Protein AF-A0A6C0KQI6-F1 (afdb_monomer_lite)

Radius of gyration: 36.49 Å; chains: 1; bounding box: 80×72×117 Å

Organism: NCBI:txid1070528

Secondary structure (DSSP, 8-state):
----SSBSSHHHHHHHTT------TT-TT---SS--B-SHHHHHHHS--PPPP--SS----SS-------GGGTT--THHHHHHHHHIIIII-EEEEEEEETTEEEEEEEEE-SS---S-GGG----TTSSSHHHHHHHHHHHTT----GGGB---TTS-EEETTEEE-BSS-----TTHHHHHHHHHHHHHHS---SEEEEEE-SSS---BTTSB-S-HHHHTSS-PBPSS---S----EEES-EETTB-PEE---HHHHHHHHHHTT-B-TTTTTS---------GGGSEEEEEEEE---SS--STTT-HHHHHHHHHHT--B-TTS-BSEEEEE-S-----B--TT-SS-B---GGG-S--------HHHHTTEEEEEE--SSSS-TTHHHHTTTTSEEEEE--SEE-TTGGG--BTTTBEEE-TT-TTHHHHHHHHHHTHHHHHHHHHHHHHHHHHHSSHHHHHHHHHHHHHHHHHHH------SS-HHHHHHHHHHHHHHHH-B--PPPS--EEEEE-SSEEEEEETTEEEEEESS-HHHHHHHHHHHHHTTGGGSTTBPPEEEE-TTSPEEEE---SEEHHHHHHHT--HHHHHHHHHHHHHHHHHHHHHH--B-S---GGGEEEEEEEEEE--EEEETTEEEEEPPEEEEEEE---TT-BEEETTEEE-SS-TT---TTHHHHHHHHHHHHHHHHHGGGSSS---HHHHHHHHHHHHTT--TTT-SS----HHHHHHHHHHTTT-TGGGS----TT--HHHHHHHHHTTSTTSEEEE-----HHHHHHHTTSHHHHTT-HHHHHHHHHTTT-HHHHHHHHHHHHHHHHHH-----TTSHHHHHHHHHHHHHHHHHS-----THHHHHHHHHHHHHHTTT--PPPTTHHHHHHHHHTT--HHHHHHHHTT-TTTHHHH-

Structure (mmCIF, N/CA/C/O backbone):
data_AF-A0A6C0KQI6-F1
#
_entry.id   AF-A0A6C0KQI6-F1
#
loop_
_atom_site.group_PDB
_atom_site.id
_atom_site.type_symbol
_atom_site.label_atom_id
_atom_site.label_alt_id
_atom_site.label_comp_id
_atom_site.label_asym_id
_atom_site.label_entity_id
_atom_site.label_seq_id
_atom_site.pdbx_PDB_ins_code
_atom_site.Cartn_x
_atom_site.Cartn_y
_atom_site.Cartn_z
_atom_site.occupancy
_atom_site.B_iso_or_equiv
_atom_site.auth_seq_id
_atom_site.auth_comp_id
_atom_site.auth_asym_id
_atom_site.auth_atom_id
_atom_site.pdbx_PDB_model_num
ATOM 1 N N . MET A 1 1 ? 10.906 -27.753 4.101 1.00 31.92 1 MET A N 1
ATOM 2 C CA . MET A 1 1 ? 9.948 -27.523 5.201 1.00 31.92 1 MET A CA 1
ATOM 3 C C . MET A 1 1 ? 8.839 -26.658 4.641 1.00 31.92 1 MET A C 1
ATOM 5 O O . MET A 1 1 ? 9.138 -25.583 4.140 1.00 31.92 1 MET A O 1
ATOM 9 N N . THR A 1 2 ? 7.614 -27.171 4.598 1.00 37.16 2 THR A N 1
ATOM 10 C CA . THR A 1 2 ? 6.424 -26.422 4.179 1.00 37.16 2 THR A CA 1
ATOM 11 C C . THR A 1 2 ? 6.234 -25.244 5.129 1.00 37.16 2 THR A C 1
ATOM 13 O O . THR A 1 2 ? 6.130 -25.459 6.334 1.00 37.16 2 THR A O 1
ATOM 16 N N . ASN A 1 3 ? 6.243 -24.012 4.617 1.00 57.00 3 ASN A N 1
ATOM 17 C CA . ASN A 1 3 ? 5.901 -22.845 5.426 1.00 57.00 3 ASN A CA 1
ATOM 18 C C . ASN A 1 3 ? 4.440 -22.995 5.851 1.00 57.00 3 ASN A C 1
ATOM 20 O O . ASN A 1 3 ? 3.549 -22.955 5.010 1.00 57.00 3 ASN A O 1
ATOM 24 N N . THR A 1 4 ? 4.208 -23.257 7.133 1.00 68.81 4 THR A N 1
ATOM 25 C CA . THR A 1 4 ? 2.867 -23.391 7.697 1.00 68.81 4 THR A CA 1
ATOM 26 C C . THR A 1 4 ? 2.251 -22.012 7.891 1.00 68.81 4 THR A C 1
ATOM 28 O O . THR A 1 4 ? 2.822 -21.159 8.574 1.00 68.81 4 THR A O 1
ATOM 31 N N . ASP A 1 5 ? 1.078 -21.795 7.294 1.00 82.00 5 ASP A N 1
ATOM 32 C CA . ASP A 1 5 ? 0.330 -20.541 7.403 1.00 82.00 5 ASP A CA 1
ATOM 33 C C . ASP A 1 5 ? -0.048 -20.231 8.865 1.00 82.00 5 ASP A C 1
ATOM 35 O O . ASP A 1 5 ? 0.003 -19.073 9.280 1.00 82.00 5 ASP A O 1
ATOM 39 N N . TYR A 1 6 ? -0.368 -21.262 9.652 1.00 87.06 6 TYR A N 1
ATOM 40 C CA . TYR A 1 6 ? -0.734 -21.193 11.069 1.00 87.06 6 TYR A CA 1
ATOM 41 C C . TYR A 1 6 ? -0.124 -22.361 11.863 1.00 87.06 6 TYR A C 1
ATOM 43 O O . TYR A 1 6 ? 0.409 -23.312 11.293 1.00 87.06 6 TYR A O 1
ATOM 51 N N . TYR A 1 7 ? -0.223 -22.292 13.188 1.00 87.50 7 TYR A N 1
ATOM 52 C CA . TYR A 1 7 ? 0.317 -23.266 14.137 1.00 87.50 7 TYR A CA 1
ATOM 53 C C . TYR A 1 7 ? -0.792 -23.767 15.061 1.00 87.50 7 TYR A C 1
ATOM 55 O O . TYR A 1 7 ? -1.677 -22.999 15.426 1.00 87.50 7 TYR A O 1
ATOM 63 N N . LEU A 1 8 ? -0.735 -25.035 15.467 1.00 88.88 8 LEU A N 1
ATOM 64 C CA . LEU A 1 8 ? -1.712 -25.639 16.389 1.00 88.88 8 LEU A CA 1
ATOM 65 C C . LEU A 1 8 ? -1.359 -25.427 17.868 1.00 88.88 8 LEU A C 1
ATOM 67 O O . LEU A 1 8 ? -2.139 -25.760 18.753 1.00 88.88 8 LEU A O 1
ATOM 71 N N . SER A 1 9 ? -0.181 -24.866 18.149 1.00 85.38 9 SER A N 1
ATOM 72 C CA . SER A 1 9 ? 0.236 -24.490 19.494 1.00 85.38 9 SER A CA 1
ATOM 73 C C . SER A 1 9 ? 0.841 -23.086 19.492 1.00 85.38 9 SER A C 1
ATOM 75 O O . SER A 1 9 ? 1.479 -22.648 18.525 1.00 85.38 9 SER A O 1
ATOM 77 N N . LYS A 1 10 ? 0.650 -22.364 20.601 1.00 82.88 10 LYS A N 1
ATOM 78 C CA . LYS A 1 10 ? 1.253 -21.040 20.796 1.00 82.88 10 LYS A CA 1
ATOM 79 C C . LYS A 1 10 ? 2.782 -21.123 20.869 1.00 82.88 10 LYS A C 1
ATOM 81 O O . LYS A 1 10 ? 3.467 -20.265 20.320 1.00 82.88 10 LYS A O 1
ATOM 86 N N . GLU A 1 11 ? 3.311 -22.171 21.497 1.00 84.25 11 GLU A N 1
ATOM 87 C CA . GLU A 1 11 ? 4.753 -22.377 21.657 1.00 84.25 11 GLU A CA 1
ATOM 88 C C . GLU A 1 11 ? 5.468 -22.577 20.317 1.00 84.25 11 GLU A C 1
ATOM 90 O O . GLU A 1 11 ? 6.515 -21.969 20.081 1.00 84.25 11 GLU A O 1
ATOM 95 N N . ASP A 1 12 ? 4.893 -23.374 19.410 1.00 83.75 12 ASP A N 1
ATOM 96 C CA . ASP A 1 12 ? 5.473 -23.592 18.081 1.00 83.75 12 ASP A CA 1
ATOM 97 C C . ASP A 1 12 ? 5.404 -22.324 17.230 1.00 83.75 12 ASP A C 1
ATOM 99 O O . ASP A 1 12 ? 6.372 -21.974 16.550 1.00 83.75 12 ASP A O 1
ATOM 103 N N . CYS A 1 13 ? 4.298 -21.579 17.339 1.00 81.88 13 CYS A N 1
ATOM 104 C CA . CYS A 1 13 ? 4.163 -20.268 16.712 1.00 81.88 13 CYS A CA 1
ATOM 105 C C . CYS A 1 13 ? 5.262 -19.298 17.183 1.00 81.88 13 CYS A C 1
ATOM 107 O O . CYS A 1 13 ? 5.841 -18.564 16.374 1.00 81.88 13 CYS A O 1
ATOM 109 N N . ASP A 1 14 ? 5.564 -19.284 18.483 1.00 78.44 14 ASP A N 1
ATOM 110 C CA . ASP A 1 14 ? 6.583 -18.408 19.063 1.00 78.44 14 ASP A CA 1
ATOM 111 C C . ASP A 1 14 ? 7.998 -18.803 18.626 1.00 78.44 14 ASP A C 1
ATOM 113 O O . ASP A 1 14 ? 8.791 -17.919 18.285 1.00 78.44 14 ASP A O 1
ATOM 117 N N . LYS A 1 15 ? 8.307 -20.104 18.557 1.00 79.12 15 LYS A N 1
ATOM 118 C CA . LYS A 1 15 ? 9.587 -20.600 18.021 1.00 79.12 15 LYS A CA 1
ATOM 119 C C . LYS A 1 15 ? 9.771 -20.196 16.558 1.00 79.12 15 LYS A C 1
ATOM 121 O O . LYS A 1 15 ? 10.786 -19.589 16.219 1.00 79.12 15 LYS A O 1
ATOM 126 N N . ALA A 1 16 ? 8.771 -20.448 15.715 1.00 74.12 16 ALA A N 1
ATOM 127 C CA . ALA A 1 16 ? 8.848 -20.149 14.288 1.00 74.12 16 ALA A CA 1
ATOM 128 C C . ALA A 1 16 ? 8.952 -18.643 13.996 1.00 74.12 16 ALA A C 1
ATOM 130 O O . ALA A 1 16 ? 9.651 -18.233 13.072 1.00 74.12 16 ALA A O 1
ATOM 131 N N . SER A 1 17 ? 8.329 -17.794 14.824 1.00 65.38 17 SER A N 1
ATOM 132 C CA . SER A 1 17 ? 8.400 -16.331 14.676 1.00 65.38 17 SER A CA 1
ATOM 133 C C . SER A 1 17 ? 9.811 -15.737 14.837 1.00 65.38 17 SER A C 1
ATOM 135 O O . SER A 1 17 ? 10.026 -14.575 14.482 1.00 65.38 17 SER A O 1
ATOM 137 N N . ARG A 1 18 ? 10.769 -16.519 15.357 1.00 62.25 18 ARG A N 1
ATOM 138 C CA . ARG A 1 18 ? 12.169 -16.120 15.576 1.00 62.25 18 ARG A CA 1
ATOM 139 C C . ARG A 1 18 ? 13.114 -16.570 14.457 1.00 62.25 18 ARG A C 1
ATOM 141 O O . ARG A 1 18 ? 14.258 -16.120 14.433 1.00 62.25 18 ARG A O 1
ATOM 148 N N . GLU A 1 19 ? 12.671 -17.422 13.531 1.00 64.69 19 GLU A N 1
ATOM 149 C CA . GLU A 1 19 ? 13.517 -17.901 12.436 1.00 64.69 19 GLU A CA 1
ATOM 150 C C . GLU A 1 19 ? 13.573 -16.891 11.282 1.00 64.69 19 GLU A C 1
ATOM 152 O O . GLU A 1 19 ? 12.579 -16.607 10.616 1.00 64.69 19 GLU A O 1
ATOM 157 N N . TYR A 1 20 ? 14.767 -16.360 11.016 1.00 63.72 20 TYR A N 1
ATOM 158 C CA . TYR A 1 20 ? 15.010 -15.439 9.909 1.00 63.72 20 TYR A CA 1
ATOM 159 C C . TYR A 1 20 ? 15.501 -16.222 8.687 1.00 63.72 20 TYR A C 1
ATOM 161 O O . TYR A 1 20 ? 16.652 -16.657 8.642 1.00 63.72 20 TYR A O 1
ATOM 169 N N . LYS A 1 21 ? 14.631 -16.421 7.691 1.00 74.12 21 LYS A N 1
ATOM 170 C CA . LYS A 1 21 ? 14.995 -17.073 6.423 1.00 74.12 21 LYS A CA 1
ATOM 171 C C . LYS A 1 21 ? 14.803 -16.109 5.266 1.00 74.12 21 LYS A C 1
ATOM 173 O O . LYS A 1 21 ? 13.743 -15.509 5.111 1.00 74.12 21 LYS A O 1
ATOM 178 N N . ASN A 1 22 ? 15.842 -15.972 4.448 1.00 81.62 22 ASN A N 1
ATOM 179 C CA . ASN A 1 22 ? 15.754 -15.204 3.219 1.00 81.62 22 ASN A CA 1
ATOM 180 C C . ASN A 1 22 ? 14.808 -15.918 2.240 1.00 81.62 22 ASN A C 1
ATOM 182 O O . ASN A 1 22 ? 15.011 -17.082 1.902 1.00 81.62 22 ASN A O 1
ATOM 186 N N . SER A 1 23 ? 13.778 -15.200 1.805 1.00 82.56 23 SER A N 1
ATOM 187 C CA . SER A 1 23 ? 12.720 -15.692 0.912 1.00 82.56 23 SER A CA 1
ATOM 188 C C . SER A 1 23 ? 12.927 -15.285 -0.549 1.00 82.56 23 SER A C 1
ATOM 190 O O . SER A 1 23 ? 12.161 -15.691 -1.420 1.00 82.56 23 SER A O 1
ATOM 192 N N . ASN A 1 24 ? 13.949 -14.471 -0.833 1.00 87.25 24 ASN A N 1
ATOM 193 C CA . ASN A 1 24 ? 14.223 -13.923 -2.156 1.00 87.25 24 ASN A CA 1
ATOM 194 C C . ASN A 1 24 ? 15.736 -13.827 -2.400 1.00 87.25 24 ASN A C 1
ATOM 196 O O . ASN A 1 24 ? 16.424 -12.966 -1.848 1.00 87.25 24 ASN A O 1
ATOM 200 N N . SER A 1 25 ? 16.236 -14.668 -3.309 1.00 84.06 25 SER A N 1
ATOM 201 C CA . SER A 1 25 ? 17.664 -14.789 -3.626 1.00 84.06 25 SER A CA 1
ATOM 202 C C . SER A 1 25 ? 18.301 -13.512 -4.191 1.00 84.06 25 SER A C 1
ATOM 204 O O . SER A 1 25 ? 19.513 -13.331 -4.064 1.00 84.06 25 SER A O 1
ATOM 206 N N . ARG A 1 26 ? 17.508 -12.613 -4.795 1.00 85.50 26 ARG A N 1
ATOM 207 C CA . ARG A 1 26 ? 17.972 -11.330 -5.353 1.00 85.50 26 ARG A CA 1
ATOM 208 C C . ARG A 1 26 ? 18.120 -10.255 -4.273 1.00 85.50 26 ARG A C 1
ATOM 210 O O . ARG A 1 26 ? 19.025 -9.426 -4.359 1.00 85.50 26 ARG A O 1
ATOM 217 N N . TYR A 1 27 ? 17.273 -10.279 -3.241 1.00 85.50 27 TYR A N 1
ATOM 218 C CA . TYR A 1 27 ? 17.203 -9.240 -2.212 1.00 85.50 27 TYR A CA 1
ATOM 219 C C . TYR A 1 27 ? 17.428 -9.815 -0.812 1.00 85.50 27 TYR A C 1
ATOM 221 O O . TYR A 1 27 ? 16.524 -10.353 -0.179 1.00 85.50 27 TYR A O 1
ATOM 229 N N . ARG A 1 28 ? 18.641 -9.637 -0.272 1.00 80.69 28 ARG A N 1
ATOM 230 C CA . ARG A 1 28 ? 19.050 -10.228 1.019 1.00 80.69 28 ARG A CA 1
ATOM 231 C C . ARG A 1 28 ? 18.164 -9.836 2.211 1.00 80.69 28 ARG A C 1
ATOM 233 O O . ARG A 1 28 ? 17.986 -10.642 3.116 1.00 80.69 28 ARG A O 1
ATOM 240 N N . ASN A 1 29 ? 17.567 -8.643 2.185 1.00 79.25 29 ASN A N 1
ATOM 241 C CA . ASN A 1 29 ? 16.727 -8.123 3.273 1.00 79.25 29 ASN A CA 1
ATOM 242 C C . ASN A 1 29 ? 15.268 -8.627 3.229 1.00 79.25 29 ASN A C 1
ATOM 244 O O . ASN A 1 29 ? 14.463 -8.242 4.076 1.00 79.25 29 ASN A O 1
ATOM 248 N N . PHE A 1 30 ? 14.905 -9.459 2.247 1.00 85.56 30 PHE A N 1
ATOM 249 C CA . PHE A 1 30 ? 13.550 -9.992 2.086 1.00 85.56 30 PHE A CA 1
ATOM 250 C C . PHE A 1 30 ? 13.415 -11.310 2.848 1.00 85.56 30 PHE A C 1
ATOM 252 O O . PHE A 1 30 ? 13.744 -12.387 2.341 1.00 85.56 30 PHE A O 1
ATOM 259 N N . CYS A 1 31 ? 12.939 -11.212 4.087 1.00 82.50 31 CYS A N 1
ATOM 260 C CA . CYS A 1 31 ? 12.750 -12.349 4.986 1.00 82.50 31 CYS A CA 1
ATOM 261 C C . CYS A 1 31 ? 11.285 -12.475 5.408 1.00 82.50 31 CYS A C 1
ATOM 263 O O . CYS A 1 31 ? 10.926 -12.288 6.571 1.00 82.50 31 CYS A O 1
ATOM 265 N N . GLN A 1 32 ? 10.439 -12.714 4.410 1.00 84.69 32 GLN A N 1
ATOM 266 C CA . GLN A 1 32 ? 9.012 -12.976 4.541 1.00 84.69 32 GLN A CA 1
ATOM 267 C C . GLN A 1 32 ? 8.731 -14.489 4.530 1.00 84.69 32 GLN A C 1
ATOM 269 O O . GLN A 1 32 ? 9.588 -15.290 4.161 1.00 84.69 32 GLN A O 1
ATOM 274 N N . THR A 1 33 ? 7.524 -14.891 4.924 1.00 84.25 33 THR A N 1
ATOM 275 C CA . THR A 1 33 ? 7.064 -16.285 4.890 1.00 84.25 33 THR A CA 1
ATOM 276 C C . THR A 1 33 ? 6.880 -16.783 3.458 1.00 84.25 33 THR A C 1
ATOM 278 O O . THR A 1 33 ? 7.142 -17.947 3.182 1.00 84.25 33 THR A O 1
ATOM 281 N N . TYR A 1 34 ? 6.486 -15.923 2.521 1.00 87.62 34 TYR A N 1
ATOM 282 C CA . TYR A 1 34 ? 6.354 -16.287 1.107 1.00 87.62 34 TYR A CA 1
ATOM 283 C C . TYR A 1 34 ? 7.371 -15.544 0.256 1.00 87.62 34 TYR A C 1
ATOM 285 O O . TYR A 1 34 ? 7.805 -14.441 0.606 1.00 87.62 34 TYR A O 1
ATOM 293 N N . PHE A 1 35 ? 7.705 -16.129 -0.897 1.00 91.56 35 PHE A N 1
ATOM 294 C CA . PHE A 1 35 ? 8.422 -15.401 -1.936 1.00 91.56 35 PHE A CA 1
ATOM 295 C C . PHE A 1 35 ? 7.709 -14.070 -2.193 1.00 91.56 35 PHE A C 1
ATOM 297 O O . PHE A 1 35 ? 6.517 -14.035 -2.493 1.00 91.56 35 PHE A O 1
ATOM 304 N N . THR A 1 36 ? 8.448 -12.977 -2.027 1.00 92.12 36 THR A N 1
ATOM 305 C CA . THR A 1 36 ? 7.944 -11.622 -2.234 1.00 92.12 36 THR A CA 1
ATOM 306 C C . THR A 1 36 ? 8.697 -11.011 -3.404 1.00 92.12 36 THR A C 1
ATOM 308 O O . THR A 1 36 ? 9.918 -10.850 -3.316 1.00 92.12 36 THR A O 1
ATOM 311 N N . ALA A 1 37 ? 7.996 -10.662 -4.484 1.00 93.06 37 ALA A N 1
ATOM 312 C CA . ALA A 1 37 ? 8.611 -10.035 -5.653 1.00 93.06 37 ALA A CA 1
ATOM 313 C C . ALA A 1 37 ? 9.158 -8.642 -5.292 1.00 93.06 37 ALA A C 1
ATOM 315 O O . ALA A 1 37 ? 8.449 -7.815 -4.712 1.00 93.06 37 ALA A O 1
ATOM 316 N N . GLY A 1 38 ? 10.437 -8.403 -5.592 1.00 90.62 38 GLY A N 1
ATOM 317 C CA . GLY A 1 38 ? 11.145 -7.165 -5.255 1.00 90.62 38 GLY A CA 1
ATOM 318 C C . GLY A 1 38 ? 11.271 -6.157 -6.400 1.00 90.62 38 GLY A C 1
ATOM 319 O O . GLY A 1 38 ? 11.639 -5.003 -6.155 1.00 90.62 38 GLY A O 1
ATOM 320 N N . ASP A 1 39 ? 10.949 -6.590 -7.620 1.00 86.75 39 ASP A N 1
ATOM 321 C CA . ASP A 1 39 ? 10.991 -5.856 -8.889 1.00 86.75 39 ASP A CA 1
ATOM 322 C C . ASP A 1 39 ? 9.936 -6.400 -9.876 1.00 86.75 39 ASP A C 1
ATOM 324 O O . ASP A 1 39 ? 9.320 -7.441 -9.631 1.00 86.75 39 ASP A O 1
ATOM 328 N N . GLU A 1 40 ? 9.718 -5.671 -10.973 1.00 83.12 40 GLU A N 1
ATOM 329 C CA . GLU A 1 40 ? 8.746 -6.005 -12.026 1.00 83.12 40 GLU A CA 1
ATOM 330 C C . GLU A 1 40 ? 9.053 -7.354 -12.693 1.00 83.12 40 GLU A C 1
ATOM 332 O O . GLU A 1 40 ? 8.152 -8.155 -12.915 1.00 83.12 40 GLU A O 1
ATOM 337 N N . GLU A 1 41 ? 10.332 -7.658 -12.938 1.00 81.75 41 GLU A N 1
ATOM 338 C CA . GLU A 1 41 ? 10.750 -8.911 -13.575 1.00 81.75 41 GLU A CA 1
ATOM 339 C C . GLU A 1 41 ? 10.377 -10.128 -12.716 1.00 81.75 41 GLU A C 1
ATOM 341 O O . GLU A 1 41 ? 9.896 -11.137 -13.231 1.00 81.75 41 GLU A O 1
ATOM 346 N N . GLN A 1 42 ? 10.597 -10.050 -11.401 1.00 85.81 42 GLN A N 1
ATOM 347 C CA . GLN A 1 42 ? 10.197 -11.095 -10.461 1.00 85.81 42 GLN A CA 1
ATOM 348 C C . GLN A 1 42 ? 8.678 -11.248 -10.389 1.00 85.81 42 GLN A C 1
ATOM 350 O O . GLN A 1 42 ? 8.206 -12.376 -10.252 1.00 85.81 42 GLN A O 1
ATOM 355 N N . PHE A 1 43 ? 7.925 -10.149 -10.478 1.00 88.56 43 PHE A N 1
ATOM 356 C CA . PHE A 1 43 ? 6.465 -10.193 -10.495 1.00 88.56 43 PHE A CA 1
ATOM 357 C C . PHE A 1 43 ? 5.944 -10.881 -11.762 1.00 88.56 43 PHE A C 1
ATOM 359 O O . PHE A 1 43 ? 5.222 -11.872 -11.668 1.00 88.56 43 PHE A O 1
ATOM 366 N N . ASP A 1 44 ? 6.394 -10.430 -12.933 1.00 83.19 44 ASP A N 1
ATOM 367 C CA . ASP A 1 44 ? 5.981 -10.977 -14.227 1.00 83.19 44 ASP A CA 1
ATOM 368 C C . ASP A 1 44 ? 6.358 -12.451 -14.393 1.00 83.19 44 ASP A C 1
ATOM 370 O O . ASP A 1 44 ? 5.600 -13.217 -14.987 1.00 83.19 44 ASP A O 1
ATOM 374 N N . LYS A 1 45 ? 7.514 -12.873 -13.865 1.00 83.50 45 LYS A N 1
ATOM 375 C CA . LYS A 1 45 ? 7.942 -14.280 -13.905 1.00 83.50 45 LYS A CA 1
ATOM 376 C C . LYS A 1 45 ? 7.153 -15.184 -12.965 1.00 83.50 45 LYS A C 1
ATOM 378 O O . LYS A 1 45 ? 7.016 -16.367 -13.257 1.00 83.50 45 LYS A O 1
ATOM 383 N N . ALA A 1 46 ? 6.717 -14.662 -11.820 1.00 86.44 46 ALA A N 1
ATOM 384 C CA . ALA A 1 46 ? 6.031 -15.451 -10.800 1.00 86.44 46 ALA A CA 1
ATOM 385 C C . ALA A 1 46 ? 4.508 -15.493 -10.995 1.00 86.44 46 ALA A C 1
ATOM 387 O O . ALA A 1 46 ? 3.853 -16.368 -10.429 1.00 86.44 46 ALA A O 1
ATOM 388 N N . ARG A 1 47 ? 3.939 -14.560 -11.767 1.00 83.56 47 ARG A N 1
ATOM 389 C CA . ARG A 1 47 ? 2.509 -14.527 -12.085 1.00 83.56 47 ARG A CA 1
ATOM 390 C C . ARG A 1 47 ? 2.137 -15.595 -13.120 1.00 83.56 47 ARG A C 1
ATOM 392 O O . ARG A 1 47 ? 2.848 -15.791 -14.102 1.00 83.56 47 ARG A O 1
ATOM 399 N N . ASP A 1 48 ? 0.990 -16.245 -12.928 1.00 79.19 48 ASP A N 1
ATOM 400 C CA . ASP A 1 48 ? 0.390 -17.142 -13.921 1.00 79.19 48 ASP A CA 1
ATOM 401 C C . ASP A 1 48 ? -0.272 -16.344 -15.061 1.00 79.19 48 ASP A C 1
ATOM 403 O O . ASP A 1 48 ? -1.192 -15.561 -14.822 1.00 79.19 48 ASP A O 1
ATOM 407 N N . TRP A 1 49 ? 0.175 -16.576 -16.299 1.00 75.00 49 TRP A N 1
ATOM 408 C CA . TRP A 1 49 ? -0.321 -15.940 -17.532 1.00 75.00 49 TRP A CA 1
ATOM 409 C C . TRP A 1 49 ? -1.356 -16.776 -18.290 1.00 75.00 49 TRP A C 1
ATOM 411 O O . TRP A 1 49 ? -1.773 -16.399 -19.384 1.00 75.00 49 TRP A O 1
ATOM 421 N N . SER A 1 50 ? -1.744 -17.939 -17.766 1.00 74.62 50 SER A N 1
ATOM 422 C CA . SER A 1 50 ? -2.700 -18.809 -18.445 1.00 74.62 50 SER A CA 1
ATOM 423 C C . SER A 1 50 ? -4.054 -18.116 -18.602 1.00 74.62 50 SER A C 1
ATOM 425 O O . SER A 1 50 ? -4.461 -17.352 -17.732 1.00 74.62 50 SER A O 1
ATOM 427 N N . ASN A 1 51 ? -4.798 -18.396 -19.671 1.00 72.31 51 ASN A N 1
ATOM 428 C CA . ASN A 1 51 ? -6.185 -17.941 -19.760 1.00 72.31 51 ASN A CA 1
ATOM 429 C C . ASN A 1 51 ? -7.056 -18.635 -18.712 1.00 72.31 51 ASN A C 1
ATOM 431 O O . ASN A 1 51 ? -6.881 -19.828 -18.418 1.00 72.31 51 ASN A O 1
ATOM 435 N N . SER A 1 52 ? -7.979 -17.873 -18.126 1.00 65.19 52 SER A N 1
ATOM 436 C CA . SER A 1 52 ? -9.072 -18.449 -17.344 1.00 65.19 52 SER A CA 1
ATOM 437 C C . SER A 1 52 ? -10.043 -19.124 -18.309 1.00 65.19 52 SER A C 1
ATOM 439 O O . SER A 1 52 ? -10.263 -18.637 -19.418 1.00 65.19 52 SER A O 1
ATOM 441 N N . ARG A 1 53 ? -10.581 -20.284 -17.928 1.00 60.84 53 ARG A N 1
ATOM 442 C CA . ARG A 1 53 ? -11.627 -20.930 -18.728 1.00 60.84 53 ARG A CA 1
ATOM 443 C C . ARG A 1 53 ? -12.933 -20.200 -18.447 1.00 60.84 53 ARG A C 1
ATOM 445 O O . ARG A 1 53 ? -13.161 -19.810 -17.306 1.00 60.84 53 ARG A O 1
ATOM 452 N N . THR A 1 54 ? -13.795 -20.049 -19.447 1.00 55.62 54 THR A N 1
ATOM 453 C CA . THR A 1 54 ? -15.169 -19.585 -19.224 1.00 55.62 54 THR A CA 1
ATOM 454 C C . THR A 1 54 ? -15.845 -20.540 -18.238 1.00 55.62 54 THR A C 1
ATOM 456 O O . THR A 1 54 ? -15.984 -21.730 -18.557 1.00 55.62 54 THR A O 1
ATOM 459 N N . PRO A 1 55 ? -16.237 -20.087 -17.033 1.00 54.47 55 PRO A N 1
ATOM 460 C CA . PRO A 1 55 ? -17.025 -20.918 -16.139 1.00 54.47 55 PRO A CA 1
ATOM 461 C C . PRO A 1 55 ? -18.357 -21.208 -16.832 1.00 54.47 55 PRO A C 1
ATOM 463 O O . PRO A 1 55 ? -19.023 -20.288 -17.300 1.00 54.47 55 PRO A O 1
ATOM 466 N N . LYS A 1 56 ? -18.740 -22.483 -16.931 1.00 52.38 56 LYS A N 1
ATOM 467 C CA . LYS A 1 56 ? -20.022 -22.869 -17.543 1.00 52.38 56 LYS A CA 1
ATOM 468 C C . LYS A 1 56 ? -21.224 -22.591 -16.635 1.00 52.38 56 LYS A C 1
ATOM 470 O O . LYS A 1 56 ? -22.334 -22.500 -17.144 1.00 52.38 56 LYS A O 1
ATOM 475 N N . ASP A 1 57 ? -20.992 -22.416 -15.333 1.00 56.41 57 ASP A N 1
ATOM 476 C CA . ASP A 1 57 ? -22.042 -22.319 -14.322 1.00 56.41 57 ASP A CA 1
ATOM 477 C C . ASP A 1 57 ? -21.987 -20.978 -13.575 1.00 56.41 57 ASP A C 1
ATOM 479 O O . ASP A 1 57 ? -20.922 -20.517 -13.154 1.00 56.41 57 ASP A O 1
ATOM 483 N N . GLU A 1 58 ? -23.150 -20.353 -13.375 1.00 66.25 58 GLU A N 1
ATOM 484 C CA . GLU A 1 58 ? -23.277 -19.205 -12.478 1.00 66.25 58 GLU A CA 1
ATOM 485 C C . GLU A 1 58 ? -23.006 -19.626 -11.027 1.00 66.25 58 GLU A C 1
ATOM 487 O O . GLU A 1 58 ? -23.633 -20.544 -10.489 1.00 66.25 58 GLU A O 1
ATOM 492 N N . VAL A 1 59 ? -22.102 -18.910 -10.355 1.00 77.94 59 VAL A N 1
ATOM 493 C CA . VAL A 1 59 ? -21.833 -19.118 -8.929 1.00 77.94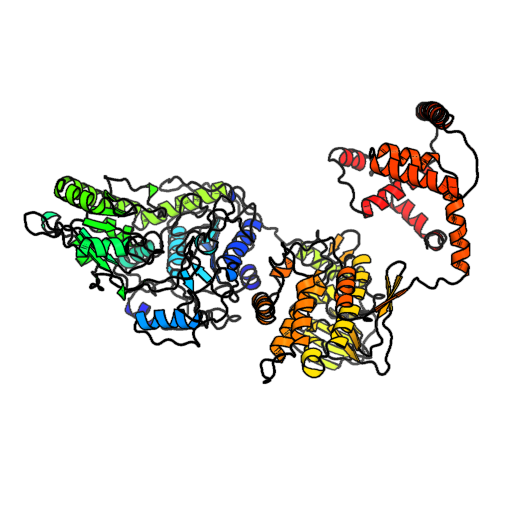 59 VAL A CA 1
ATOM 494 C C . VAL A 1 59 ? -23.042 -18.655 -8.115 1.00 77.94 59 VAL A C 1
ATOM 496 O O . VAL A 1 59 ? -23.308 -17.457 -8.010 1.00 77.94 59 VAL A O 1
ATOM 499 N N . LYS A 1 60 ? -23.770 -19.604 -7.516 1.00 81.19 60 LYS A N 1
ATOM 500 C CA . LYS A 1 60 ? -24.839 -19.308 -6.552 1.00 81.19 60 LYS A CA 1
ATOM 501 C C . LYS A 1 60 ? -24.235 -18.961 -5.192 1.00 81.19 60 LYS A C 1
ATOM 503 O O . LYS A 1 60 ? -23.588 -19.799 -4.558 1.00 81.19 60 LYS A O 1
ATOM 508 N N . CYS A 1 61 ? -24.459 -17.730 -4.746 1.00 85.75 61 CYS A N 1
ATOM 509 C CA . CYS A 1 61 ? -24.057 -17.275 -3.419 1.00 85.75 61 CYS A CA 1
ATOM 510 C C . CYS A 1 61 ? -24.990 -17.843 -2.344 1.00 85.75 61 CYS A C 1
ATOM 512 O O . CYS A 1 61 ? -26.198 -17.927 -2.555 1.00 85.75 61 CYS A O 1
ATOM 514 N N . GLN A 1 62 ? -24.441 -18.199 -1.179 1.00 82.31 62 GLN A N 1
ATOM 515 C CA . GLN A 1 62 ? -25.261 -18.611 -0.029 1.00 82.31 62 GLN A CA 1
ATOM 516 C C . GLN A 1 62 ? -26.053 -17.437 0.559 1.00 82.31 62 GLN A C 1
ATOM 518 O O . GLN A 1 62 ? -27.217 -17.589 0.920 1.00 82.31 62 GLN A O 1
ATOM 523 N N . THR A 1 63 ? -25.421 -16.264 0.606 1.00 86.75 63 THR A N 1
ATOM 524 C CA . THR A 1 63 ? -26.023 -15.001 1.034 1.00 86.75 63 THR A CA 1
ATOM 525 C C . THR A 1 63 ? -25.645 -13.921 0.025 1.00 86.75 63 THR A C 1
ATOM 527 O O . THR A 1 63 ? -24.484 -13.839 -0.379 1.00 86.75 63 THR A O 1
ATOM 530 N N . GLU A 1 64 ? -26.603 -13.089 -0.382 1.00 86.44 64 GLU A N 1
ATOM 531 C CA . GLU A 1 64 ? -26.348 -11.956 -1.275 1.00 86.44 64 GLU A CA 1
ATOM 532 C C . GLU A 1 64 ? -26.205 -10.650 -0.488 1.00 86.44 64 GLU A C 1
ATOM 534 O O . GLU A 1 64 ? -27.063 -10.280 0.314 1.00 86.44 64 GLU A O 1
ATOM 539 N N . PHE A 1 65 ? -25.113 -9.937 -0.751 1.00 91.50 65 PHE A N 1
ATOM 540 C CA . PHE A 1 65 ? -24.862 -8.575 -0.272 1.00 91.50 65 PHE A CA 1
ATOM 541 C C . PHE A 1 65 ? -24.892 -7.600 -1.454 1.00 91.50 65 PHE A C 1
ATOM 543 O O . PHE A 1 65 ? -24.870 -8.036 -2.597 1.00 91.50 65 PHE A O 1
ATOM 550 N N . GLN A 1 66 ? -24.926 -6.289 -1.226 1.00 90.19 66 GLN A N 1
ATOM 551 C CA . GLN A 1 66 ? -24.811 -5.302 -2.310 1.00 90.19 66 GLN A CA 1
ATOM 552 C C . GLN A 1 66 ? -23.488 -4.549 -2.207 1.00 90.19 66 GLN A C 1
ATOM 554 O O . GLN A 1 66 ? -23.125 -4.073 -1.130 1.00 90.19 66 GLN A O 1
ATOM 559 N N . PHE A 1 67 ? -22.786 -4.422 -3.335 1.00 92.38 67 PHE A N 1
ATOM 560 C CA . PHE A 1 67 ? -21.502 -3.731 -3.417 1.00 92.38 67 PHE A CA 1
ATOM 561 C C . PHE A 1 67 ? -21.534 -2.614 -4.456 1.00 92.38 67 PHE A C 1
ATOM 563 O O . PHE A 1 67 ? -21.971 -2.807 -5.587 1.00 92.38 67 PHE A O 1
ATOM 570 N N . ASP A 1 68 ? -21.009 -1.450 -4.083 1.00 91.56 68 ASP A N 1
ATOM 571 C CA . ASP A 1 68 ? -20.726 -0.356 -5.012 1.00 91.56 68 ASP A CA 1
ATOM 572 C C . ASP A 1 68 ? -19.381 -0.626 -5.709 1.00 91.56 68 ASP A C 1
ATOM 574 O O . ASP A 1 68 ? -18.325 -0.177 -5.251 1.00 91.56 68 ASP A O 1
ATOM 578 N N . ILE A 1 69 ? -19.416 -1.410 -6.792 1.00 94.00 69 ILE A N 1
ATOM 579 C CA . ILE A 1 69 ? -18.241 -1.692 -7.623 1.00 94.00 69 ILE A CA 1
ATOM 580 C C . ILE A 1 69 ? -17.954 -0.489 -8.529 1.00 94.00 69 ILE A C 1
ATOM 582 O O . ILE A 1 69 ? -18.812 -0.035 -9.281 1.00 94.00 69 ILE A O 1
ATOM 586 N N . TRP A 1 70 ? -16.726 0.027 -8.478 1.00 95.31 70 TRP A N 1
ATOM 587 C CA . TRP A 1 70 ? -16.318 1.177 -9.282 1.00 95.31 70 TRP A CA 1
ATOM 588 C C . TRP A 1 70 ? -16.236 0.850 -10.784 1.00 95.31 70 TRP A C 1
ATOM 590 O O . TRP A 1 70 ? -15.652 -0.157 -11.181 1.00 95.31 70 TRP A O 1
ATOM 600 N N . ASN A 1 71 ? -16.737 1.753 -11.635 1.00 91.38 71 ASN A N 1
ATOM 601 C CA . ASN A 1 71 ? -16.740 1.604 -13.101 1.00 91.38 71 ASN A CA 1
ATOM 602 C C . ASN A 1 71 ? -15.341 1.452 -13.731 1.00 91.38 71 ASN A C 1
ATOM 604 O O . ASN A 1 71 ? -15.211 0.894 -14.823 1.00 91.38 71 ASN A O 1
ATOM 608 N N . GLY A 1 72 ? -14.282 1.910 -13.054 1.00 90.25 72 GLY A N 1
ATOM 609 C CA . GLY A 1 72 ? -12.899 1.698 -13.498 1.00 90.25 72 GLY A CA 1
ATOM 610 C C . GLY A 1 72 ? -12.432 0.237 -13.421 1.00 90.25 72 GLY A C 1
ATOM 611 O O . GLY A 1 72 ? -11.404 -0.098 -14.005 1.00 90.25 72 GLY A O 1
ATOM 612 N N . TYR A 1 73 ? -13.197 -0.638 -12.755 1.00 92.94 73 TYR A N 1
ATOM 613 C CA . TYR A 1 73 ? -12.987 -2.092 -12.748 1.00 92.94 73 TYR A CA 1
ATOM 614 C C . TYR A 1 73 ? -13.841 -2.834 -13.784 1.00 92.94 73 TYR A C 1
ATOM 616 O O . TYR A 1 73 ? -13.597 -4.010 -14.042 1.00 92.94 73 TYR A O 1
ATOM 624 N N . VAL A 1 74 ? -14.857 -2.183 -14.359 1.00 87.12 74 VAL A N 1
ATOM 625 C CA . VAL A 1 74 ? -15.805 -2.831 -15.275 1.00 87.12 74 VAL A CA 1
ATOM 626 C C . VAL A 1 74 ? -15.142 -3.099 -16.621 1.00 87.12 74 VAL A C 1
ATOM 628 O O . VAL A 1 74 ? -14.520 -2.189 -17.180 1.00 87.12 74 VAL A O 1
ATOM 631 N N . SER A 1 75 ? -15.307 -4.319 -17.140 1.00 82.62 75 SER A N 1
ATOM 632 C CA . SER A 1 75 ? -14.694 -4.767 -18.401 1.00 82.62 75 SER A CA 1
ATOM 633 C C . SER A 1 75 ? -13.174 -4.563 -18.414 1.00 82.62 75 SER A C 1
ATOM 635 O O . SER A 1 75 ? -12.613 -4.074 -19.392 1.00 82.62 75 SER A O 1
ATOM 637 N N . ALA A 1 76 ? -12.513 -4.859 -17.292 1.00 79.38 76 ALA A N 1
ATOM 638 C CA . ALA A 1 76 ? -11.068 -4.719 -17.189 1.00 79.38 76 ALA A CA 1
ATOM 639 C C . ALA A 1 76 ? -10.370 -5.740 -18.100 1.00 79.38 76 ALA A C 1
ATOM 641 O O . ALA A 1 76 ? -10.707 -6.921 -18.096 1.00 79.38 76 ALA A O 1
ATOM 642 N N . GLU A 1 77 ? -9.376 -5.282 -18.858 1.00 81.88 77 GLU A N 1
ATOM 643 C CA . GLU A 1 77 ? -8.551 -6.123 -19.732 1.00 81.88 77 GLU A CA 1
ATOM 644 C C . GLU A 1 77 ? -7.303 -6.642 -19.000 1.00 81.88 77 GLU A C 1
ATOM 646 O O . GLU A 1 77 ? -6.964 -6.154 -17.918 1.00 81.88 77 GLU A O 1
ATOM 651 N N . ALA A 1 78 ? -6.574 -7.591 -19.602 1.00 78.44 78 ALA A N 1
ATOM 652 C CA . ALA A 1 78 ? -5.340 -8.159 -19.044 1.00 78.44 78 ALA A CA 1
ATOM 653 C C . ALA A 1 78 ? -4.307 -7.091 -18.625 1.00 78.44 78 ALA A C 1
ATOM 655 O O . ALA A 1 78 ? -3.639 -7.231 -17.593 1.00 78.44 78 ALA A O 1
ATOM 656 N N . ASP A 1 79 ? -4.220 -5.987 -19.371 1.00 82.56 79 ASP A N 1
ATOM 657 C CA . ASP A 1 79 ? -3.330 -4.863 -19.064 1.00 82.56 79 ASP A CA 1
ATOM 658 C C . ASP A 1 79 ? -3.685 -4.163 -17.747 1.00 82.56 79 ASP A C 1
ATOM 660 O O . ASP A 1 79 ? -2.800 -3.644 -17.066 1.00 82.56 79 ASP A O 1
ATOM 664 N N . SER A 1 80 ? -4.942 -4.242 -17.300 1.00 89.25 80 SER A N 1
ATOM 665 C CA . SER A 1 80 ? -5.394 -3.679 -16.020 1.00 89.25 80 SER A CA 1
ATOM 666 C C . SER A 1 80 ? -4.672 -4.307 -14.825 1.00 89.25 80 SER A C 1
ATOM 668 O O . SER A 1 80 ? -4.472 -3.643 -13.807 1.00 89.25 80 SER A O 1
ATOM 670 N N . ILE A 1 81 ? -4.231 -5.567 -14.937 1.00 91.31 81 ILE A N 1
ATOM 671 C CA . ILE A 1 81 ? -3.435 -6.227 -13.893 1.00 91.31 81 ILE A CA 1
ATOM 672 C C . ILE A 1 81 ? -2.039 -5.602 -13.825 1.00 91.31 81 ILE A C 1
ATOM 674 O O . ILE A 1 81 ? -1.532 -5.326 -12.736 1.00 91.31 81 ILE A O 1
ATOM 678 N N . THR A 1 82 ? -1.414 -5.364 -14.979 1.00 88.00 82 THR A N 1
ATOM 679 C CA . THR A 1 82 ? -0.100 -4.712 -15.077 1.00 88.00 82 THR A CA 1
ATOM 680 C C . THR A 1 82 ? -0.177 -3.258 -14.605 1.00 88.00 82 THR A C 1
ATOM 682 O O . THR A 1 82 ? 0.669 -2.829 -13.822 1.00 88.00 82 THR A O 1
ATOM 685 N N . ASN A 1 83 ? -1.234 -2.535 -14.983 1.00 89.62 83 ASN A N 1
ATOM 686 C CA . ASN A 1 83 ? -1.517 -1.165 -14.549 1.00 89.62 83 ASN A CA 1
ATOM 687 C C . ASN A 1 83 ? -1.668 -1.071 -13.025 1.00 89.62 83 ASN A C 1
ATOM 689 O O . ASN A 1 83 ? -0.979 -0.279 -12.378 1.00 89.62 83 ASN A O 1
ATOM 693 N N . THR A 1 84 ? -2.517 -1.914 -12.424 1.00 96.12 84 THR A N 1
ATOM 694 C CA . THR A 1 84 ? -2.709 -1.932 -10.966 1.00 96.12 84 THR A CA 1
ATOM 695 C C . THR A 1 84 ? -1.448 -2.356 -10.227 1.00 96.12 84 THR A C 1
ATOM 697 O O . THR A 1 84 ? -1.121 -1.762 -9.197 1.00 96.12 84 THR A O 1
ATOM 700 N N . PHE A 1 85 ? -0.701 -3.336 -10.747 1.00 96.12 85 PHE A N 1
ATOM 701 C CA . PHE A 1 85 ? 0.595 -3.693 -10.179 1.00 96.12 85 PHE A CA 1
ATOM 702 C C . PHE A 1 85 ? 1.549 -2.498 -10.199 1.00 96.12 85 PHE A C 1
ATOM 704 O O . PHE A 1 85 ? 2.034 -2.119 -9.137 1.00 96.12 85 PHE A O 1
ATOM 711 N N . ALA A 1 86 ? 1.773 -1.869 -11.357 1.00 88.56 86 ALA A N 1
ATOM 712 C CA . ALA A 1 86 ? 2.664 -0.718 -11.494 1.00 88.56 86 ALA A CA 1
ATOM 713 C C . ALA A 1 86 ? 2.262 0.421 -10.545 1.00 88.56 86 ALA A C 1
ATOM 715 O O . ALA A 1 86 ? 3.107 0.955 -9.824 1.00 88.56 86 ALA A O 1
ATOM 716 N N . TYR A 1 87 ? 0.963 0.718 -10.461 1.00 94.44 87 TYR A N 1
ATOM 717 C CA . TYR A 1 87 ? 0.403 1.699 -9.536 1.00 94.44 87 TYR A CA 1
ATOM 718 C C . TYR A 1 87 ? 0.759 1.402 -8.071 1.00 94.44 87 TYR A C 1
ATOM 720 O O . TYR A 1 87 ? 1.433 2.203 -7.414 1.00 94.44 87 TYR A O 1
ATOM 728 N N . ILE A 1 88 ? 0.370 0.231 -7.549 1.00 97.50 88 ILE A N 1
ATOM 729 C CA . ILE A 1 88 ? 0.618 -0.125 -6.142 1.00 97.50 88 ILE A CA 1
ATOM 730 C C . ILE A 1 88 ? 2.126 -0.245 -5.883 1.00 97.50 88 ILE A C 1
ATOM 732 O O . ILE A 1 88 ? 2.629 0.221 -4.860 1.00 97.50 88 ILE A O 1
ATOM 736 N N . PHE A 1 89 ? 2.865 -0.866 -6.798 1.00 94.88 89 PHE A N 1
ATOM 737 C CA . PHE A 1 89 ? 4.284 -1.165 -6.651 1.00 94.88 89 PHE A CA 1
ATOM 738 C C . PHE A 1 89 ? 5.145 0.100 -6.630 1.00 94.88 89 PHE A C 1
ATOM 740 O O . PHE A 1 89 ? 6.022 0.238 -5.771 1.00 94.88 89 PHE A O 1
ATOM 747 N N . HIS A 1 90 ? 4.892 1.047 -7.535 1.00 87.06 90 HIS A N 1
ATOM 748 C CA . HIS A 1 90 ? 5.691 2.262 -7.644 1.00 87.06 90 HIS A CA 1
ATOM 749 C C . HIS A 1 90 ? 5.229 3.386 -6.722 1.00 87.06 90 HIS A C 1
ATOM 751 O O . HIS A 1 90 ? 6.102 4.035 -6.152 1.00 87.06 90 HIS A O 1
ATOM 757 N N . LYS A 1 91 ? 3.919 3.576 -6.502 1.00 90.12 91 LYS A N 1
ATOM 758 C CA . LYS A 1 91 ? 3.416 4.664 -5.641 1.00 90.12 91 LYS A CA 1
ATOM 759 C C . LYS A 1 91 ? 3.271 4.270 -4.174 1.00 90.12 91 LYS A C 1
ATOM 761 O O . LYS A 1 91 ? 3.522 5.071 -3.277 1.00 90.12 91 LYS A O 1
ATOM 766 N N . LEU A 1 92 ? 2.873 3.025 -3.909 1.00 93.44 92 LEU A N 1
ATOM 767 C CA . LEU A 1 92 ? 2.441 2.567 -2.574 1.00 93.44 92 LEU A CA 1
ATOM 768 C C . LEU A 1 92 ? 3.353 1.473 -2.001 1.00 93.44 92 LEU A C 1
ATOM 770 O O . LEU A 1 92 ? 3.203 1.044 -0.845 1.00 93.44 92 LEU A O 1
ATOM 774 N N . LYS A 1 93 ? 4.371 1.094 -2.780 1.00 92.06 93 LYS A N 1
ATOM 775 C CA . LYS A 1 93 ? 5.462 0.164 -2.491 1.00 92.06 93 LYS A CA 1
ATOM 776 C C . LYS A 1 93 ? 5.087 -1.315 -2.515 1.00 92.06 93 LYS A C 1
ATOM 778 O O . LYS A 1 93 ? 5.916 -2.107 -2.951 1.00 92.06 93 LYS A O 1
ATOM 783 N N . LYS A 1 94 ? 3.936 -1.719 -1.969 1.00 93.81 94 LYS A N 1
ATOM 784 C CA . LYS A 1 94 ? 3.655 -3.137 -1.679 1.00 93.81 94 LYS A CA 1
ATOM 785 C C . LYS A 1 94 ? 2.178 -3.501 -1.667 1.00 93.81 94 LYS A C 1
ATOM 787 O O . LYS A 1 94 ? 1.344 -2.691 -1.276 1.00 93.81 94 LYS A O 1
ATOM 792 N N . GLY A 1 95 ? 1.909 -4.761 -1.991 1.00 96.25 95 GLY A N 1
ATOM 793 C CA . GLY A 1 95 ? 0.586 -5.380 -2.045 1.00 96.25 95 GLY A CA 1
ATOM 794 C C . GLY A 1 95 ? 0.703 -6.897 -2.185 1.00 96.25 95 GLY A C 1
ATOM 795 O O . GLY A 1 95 ? 1.789 -7.461 -2.010 1.00 96.25 95 GLY A O 1
ATOM 796 N N . ILE A 1 96 ? -0.416 -7.555 -2.466 1.00 97.56 96 ILE A N 1
ATOM 797 C CA . ILE A 1 96 ? -0.473 -8.980 -2.808 1.00 97.56 96 ILE A CA 1
ATOM 798 C C . ILE A 1 96 ? -1.302 -9.117 -4.073 1.00 97.56 96 ILE A C 1
ATOM 800 O O . ILE A 1 96 ? -2.413 -8.605 -4.122 1.00 97.56 96 ILE A O 1
ATOM 804 N N . TYR A 1 97 ? -0.773 -9.793 -5.081 1.00 97.88 97 TYR A N 1
ATOM 805 C CA . TYR A 1 97 ? -1.560 -10.230 -6.225 1.00 97.88 97 TYR A CA 1
ATOM 806 C C . TYR A 1 97 ? -2.145 -11.613 -5.936 1.00 97.88 97 TYR A C 1
ATOM 808 O O . TYR A 1 97 ? -1.432 -12.506 -5.461 1.00 97.88 97 TYR A O 1
ATOM 81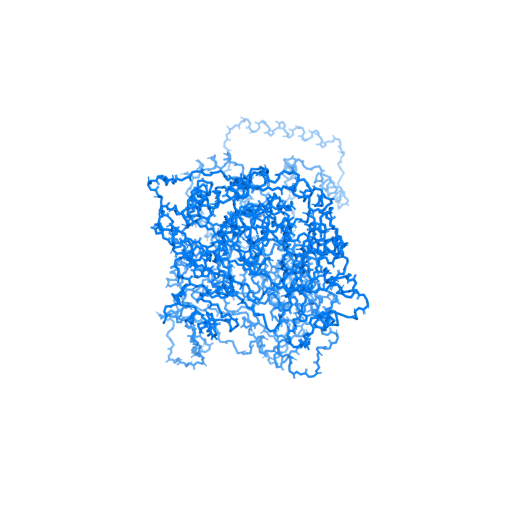6 N N . VAL A 1 98 ? -3.435 -11.782 -6.211 1.00 97.19 98 VAL A N 1
ATOM 817 C CA . VAL A 1 98 ? -4.159 -13.033 -6.008 1.00 97.19 98 VAL A CA 1
ATOM 818 C C . VAL A 1 98 ? -4.870 -13.416 -7.294 1.00 97.19 98 VAL A C 1
ATOM 820 O O . VAL A 1 98 ? -5.553 -12.598 -7.909 1.00 97.19 98 VAL A O 1
ATOM 823 N N . ARG A 1 99 ? -4.748 -14.693 -7.651 1.00 93.81 99 ARG A N 1
ATOM 824 C CA . ARG A 1 99 ? -5.524 -15.326 -8.710 1.00 93.81 99 ARG A CA 1
ATOM 825 C C . ARG A 1 99 ? -6.246 -16.544 -8.165 1.00 93.81 99 ARG A C 1
ATOM 827 O O . ARG A 1 99 ? -5.604 -17.463 -7.652 1.00 93.81 99 ARG A O 1
ATOM 834 N N . ILE A 1 100 ? -7.562 -16.559 -8.328 1.00 93.12 100 ILE A N 1
ATOM 835 C CA . ILE A 1 100 ? -8.403 -17.736 -8.119 1.00 93.12 100 ILE A CA 1
ATOM 836 C C . ILE A 1 100 ? -8.713 -18.334 -9.492 1.00 93.12 100 ILE A C 1
ATOM 838 O O . ILE A 1 100 ? -9.087 -17.606 -10.411 1.00 93.12 100 ILE A O 1
ATOM 842 N N . LYS A 1 101 ? -8.507 -19.644 -9.631 1.00 89.75 101 LYS A N 1
ATOM 843 C CA . LYS A 1 101 ? -8.780 -20.425 -10.840 1.00 89.75 101 LYS A CA 1
ATOM 844 C C . LYS A 1 101 ? -9.287 -21.807 -10.456 1.00 89.75 101 LYS A C 1
ATOM 846 O O . LYS A 1 101 ? -8.714 -22.428 -9.560 1.00 89.75 101 LYS A O 1
ATOM 851 N N . ASP A 1 102 ? -10.336 -22.282 -11.120 1.00 88.94 102 ASP A N 1
ATOM 852 C CA . ASP A 1 102 ? -10.945 -23.594 -10.868 1.00 88.94 102 ASP A CA 1
ATOM 853 C C . ASP A 1 102 ? -11.287 -23.789 -9.374 1.00 88.94 102 ASP A C 1
ATOM 855 O O . ASP A 1 102 ? -11.018 -24.835 -8.773 1.00 88.94 102 ASP A O 1
ATOM 859 N N . ASN A 1 103 ? -11.842 -22.738 -8.753 1.00 92.31 103 ASN A N 1
ATOM 860 C CA . ASN A 1 103 ? -12.177 -22.679 -7.326 1.00 92.31 103 ASN A CA 1
ATOM 861 C C . ASN A 1 103 ? -10.988 -22.968 -6.382 1.00 92.31 103 ASN A C 1
ATOM 863 O O . ASN A 1 103 ? -11.151 -23.567 -5.319 1.00 92.31 103 ASN A O 1
ATOM 867 N N . LYS A 1 104 ? -9.767 -22.598 -6.784 1.00 93.44 104 LYS A N 1
ATOM 868 C CA . LYS A 1 104 ? -8.540 -22.724 -5.985 1.00 93.44 104 LYS A CA 1
ATOM 869 C C . LYS A 1 104 ? -7.668 -21.488 -6.153 1.00 93.44 104 LYS A C 1
ATOM 871 O O . LYS A 1 104 ? -7.717 -20.815 -7.178 1.00 93.44 104 LYS A O 1
ATOM 876 N N . ILE A 1 105 ? -6.813 -21.210 -5.172 1.00 93.88 105 ILE A N 1
ATOM 877 C CA . ILE A 1 105 ? -5.786 -20.175 -5.320 1.00 93.88 105 ILE A CA 1
ATOM 878 C C . ILE A 1 105 ? -4.715 -20.681 -6.294 1.00 93.88 105 ILE A C 1
ATOM 880 O O . ILE A 1 105 ? -3.903 -21.535 -5.945 1.00 93.88 105 ILE A O 1
ATOM 884 N N . ALA A 1 106 ? -4.712 -20.141 -7.511 1.00 91.50 106 ALA A N 1
ATOM 885 C CA . ALA A 1 106 ? -3.728 -20.450 -8.549 1.00 91.50 106 ALA A CA 1
ATOM 886 C C . ALA A 1 106 ? -2.441 -19.634 -8.364 1.00 91.50 106 ALA A C 1
ATOM 888 O O . ALA A 1 106 ? -1.346 -20.078 -8.700 1.00 91.50 106 ALA A O 1
ATOM 889 N N . SER A 1 107 ? -2.560 -18.417 -7.827 1.00 93.56 107 SER A N 1
ATOM 890 C CA . SER A 1 107 ? -1.413 -17.572 -7.492 1.00 93.56 107 SER A CA 1
ATOM 891 C C . SER A 1 107 ? -1.692 -16.747 -6.244 1.00 93.56 107 SER A C 1
ATOM 893 O O . SER A 1 107 ? -2.743 -16.123 -6.118 1.00 93.56 107 SER A O 1
ATOM 895 N N . PHE A 1 108 ? -0.713 -16.712 -5.344 1.00 95.81 108 PHE A N 1
ATOM 896 C CA . PHE A 1 108 ? -0.674 -15.821 -4.191 1.00 95.81 108 PHE A CA 1
ATOM 897 C C . PHE A 1 108 ? 0.725 -15.213 -4.126 1.00 95.81 108 PHE A C 1
ATOM 899 O O . PHE A 1 108 ? 1.679 -15.868 -3.704 1.00 95.81 108 PHE A O 1
ATOM 906 N N . LEU A 1 109 ? 0.859 -13.980 -4.611 1.00 95.81 109 LEU A N 1
ATOM 907 C CA . LEU A 1 109 ? 2.150 -13.343 -4.852 1.00 95.81 109 LEU A CA 1
ATOM 908 C C . LEU A 1 109 ? 2.237 -11.996 -4.126 1.00 95.81 109 LEU A C 1
ATOM 910 O O . LEU A 1 109 ? 1.829 -10.962 -4.663 1.00 95.81 109 LEU A O 1
ATOM 914 N N . PRO A 1 110 ? 2.785 -11.975 -2.901 1.00 95.75 110 PRO A N 1
ATOM 915 C CA . PRO A 1 110 ? 3.193 -10.737 -2.260 1.00 95.75 110 PRO A CA 1
ATOM 916 C C . PRO A 1 110 ? 4.273 -10.023 -3.078 1.00 95.75 110 PRO A C 1
ATOM 918 O O . PRO A 1 110 ? 5.155 -10.650 -3.668 1.00 95.75 110 PRO A O 1
ATOM 921 N N . PHE A 1 111 ? 4.261 -8.695 -3.061 1.00 95.19 111 PHE A N 1
ATOM 922 C CA . PHE A 1 111 ? 5.309 -7.885 -3.676 1.00 95.19 111 PHE A CA 1
ATOM 923 C C . PHE A 1 111 ? 5.655 -6.672 -2.815 1.00 95.19 111 PHE A C 1
ATOM 925 O O . PHE A 1 111 ? 4.813 -6.134 -2.091 1.00 95.19 111 PHE A O 1
ATOM 932 N N . SER A 1 112 ? 6.909 -6.231 -2.890 1.00 93.56 112 SER A N 1
ATOM 933 C CA . SER A 1 112 ? 7.370 -4.982 -2.287 1.00 93.56 112 SER A CA 1
ATOM 934 C C . SER A 1 112 ? 8.546 -4.408 -3.066 1.00 93.56 112 SER A C 1
ATOM 936 O O . SER A 1 112 ? 9.565 -5.072 -3.202 1.00 93.56 112 SER A O 1
ATOM 938 N N . LYS A 1 113 ? 8.457 -3.159 -3.529 1.00 90.50 113 LYS A N 1
ATOM 939 C CA . LYS A 1 113 ? 9.518 -2.513 -4.314 1.00 90.50 113 LYS A CA 1
ATOM 940 C C . LYS A 1 113 ? 10.788 -2.361 -3.482 1.00 90.50 113 LYS A C 1
ATOM 942 O O . LYS A 1 113 ? 10.816 -1.577 -2.530 1.00 90.50 113 LYS A O 1
ATOM 947 N N . ALA A 1 114 ? 11.835 -3.115 -3.818 1.00 86.81 114 ALA A N 1
ATOM 948 C CA . ALA A 1 114 ? 13.071 -3.161 -3.034 1.00 86.81 114 ALA A CA 1
ATOM 949 C C . ALA A 1 114 ? 13.795 -1.804 -3.001 1.00 86.81 114 ALA A C 1
ATOM 951 O O . ALA A 1 114 ? 14.320 -1.406 -1.964 1.00 86.81 114 ALA A O 1
ATOM 952 N N . LYS A 1 115 ? 13.775 -1.086 -4.129 1.00 81.56 115 LYS A N 1
ATOM 953 C CA . LYS A 1 115 ? 14.291 0.281 -4.286 1.00 81.56 115 LYS A CA 1
ATOM 954 C C . LYS A 1 115 ? 13.118 1.241 -4.475 1.00 81.56 115 LYS A C 1
ATOM 956 O O . LYS A 1 115 ? 12.756 1.578 -5.599 1.00 81.56 115 LYS A O 1
ATOM 961 N N . PHE A 1 116 ? 12.434 1.560 -3.381 1.00 83.25 116 PHE A N 1
ATOM 962 C CA . PHE A 1 116 ? 11.272 2.445 -3.414 1.00 83.25 116 PHE A CA 1
ATOM 963 C C . PHE A 1 116 ? 11.701 3.909 -3.512 1.00 83.25 116 PHE A C 1
ATOM 965 O O . PHE A 1 116 ? 12.708 4.286 -2.925 1.00 83.25 116 PHE A O 1
ATOM 972 N N . VAL A 1 117 ? 10.916 4.699 -4.241 1.00 79.62 117 VAL A N 1
ATOM 973 C CA . VAL A 1 117 ? 11.122 6.134 -4.451 1.00 79.62 117 VAL A CA 1
ATOM 974 C C . VAL A 1 117 ? 9.753 6.781 -4.396 1.00 79.62 117 VAL A C 1
ATOM 976 O O . VAL A 1 117 ? 8.831 6.276 -5.037 1.00 79.62 117 VAL A O 1
ATOM 979 N N . ASN A 1 118 ? 9.612 7.848 -3.626 1.00 83.50 118 ASN A N 1
ATOM 980 C CA . ASN A 1 118 ? 8.381 8.605 -3.499 1.00 83.50 118 ASN A CA 1
ATOM 981 C C . ASN A 1 118 ? 8.412 9.897 -4.325 1.00 83.50 118 ASN A C 1
ATOM 983 O O . ASN A 1 118 ? 9.464 10.366 -4.749 1.00 83.50 118 ASN A O 1
ATOM 987 N N . GLU A 1 119 ? 7.231 10.478 -4.513 1.00 83.62 119 GLU A N 1
ATOM 988 C CA . GLU A 1 119 ? 6.998 11.675 -5.333 1.00 83.62 119 GLU A CA 1
ATOM 989 C C . GLU A 1 119 ? 6.619 12.897 -4.480 1.00 83.62 119 GLU A C 1
ATOM 991 O O . GLU A 1 119 ? 6.003 13.835 -4.973 1.00 83.62 119 GLU A O 1
ATOM 996 N N . TRP A 1 120 ? 6.924 12.862 -3.178 1.00 86.19 120 TRP A N 1
ATOM 997 C CA . TRP A 1 120 ? 6.539 13.901 -2.210 1.00 86.19 120 TRP A CA 1
ATOM 998 C C . TRP A 1 120 ? 7.691 14.323 -1.285 1.00 86.19 120 TRP A C 1
ATOM 1000 O O . TRP A 1 120 ? 7.495 15.053 -0.310 1.00 86.19 120 TRP A O 1
ATOM 1010 N N . SER A 1 121 ? 8.916 13.873 -1.563 1.00 83.62 121 SER A N 1
ATOM 1011 C CA . SER A 1 121 ? 10.099 14.105 -0.727 1.00 83.62 121 SER A CA 1
ATOM 1012 C C . SER A 1 121 ? 10.403 15.588 -0.498 1.00 83.62 121 SER A C 1
ATOM 1014 O O . SER A 1 121 ? 10.869 15.972 0.576 1.00 83.62 121 SER A O 1
ATOM 1016 N N . GLU A 1 122 ? 10.087 16.447 -1.467 1.00 81.12 122 GLU A N 1
ATOM 1017 C CA . GLU A 1 122 ? 10.274 17.897 -1.411 1.00 81.12 122 GLU A CA 1
ATOM 1018 C C . GLU A 1 122 ? 9.305 18.600 -0.446 1.00 81.12 122 GLU A C 1
ATOM 1020 O O . GLU A 1 122 ? 9.524 19.757 -0.056 1.00 81.12 122 GLU A O 1
ATOM 1025 N N . LYS A 1 123 ? 8.246 17.894 -0.032 1.00 86.25 123 LYS A N 1
ATOM 1026 C CA . LYS A 1 123 ? 7.286 18.328 0.990 1.00 86.25 123 LYS A CA 1
ATOM 1027 C C . LYS A 1 123 ? 7.760 18.005 2.406 1.00 86.25 123 LYS A C 1
ATOM 1029 O O . LYS A 1 123 ? 7.162 18.481 3.370 1.00 86.25 123 LYS A O 1
ATOM 1034 N N . ILE A 1 124 ? 8.838 17.235 2.555 1.00 88.94 124 ILE A N 1
ATOM 1035 C CA . ILE A 1 124 ? 9.388 16.872 3.859 1.00 88.94 124 ILE A CA 1
ATOM 1036 C C . ILE A 1 124 ? 10.266 17.998 4.386 1.00 88.94 124 ILE A C 1
ATOM 1038 O O . ILE A 1 124 ? 11.320 18.317 3.837 1.00 88.94 124 ILE A O 1
ATOM 1042 N N . ARG A 1 125 ? 9.817 18.613 5.480 1.00 92.00 125 ARG A N 1
ATOM 1043 C CA . ARG A 1 125 ? 10.525 19.690 6.176 1.00 92.00 125 ARG A CA 1
ATOM 1044 C C . ARG A 1 125 ? 10.357 19.512 7.673 1.00 92.00 125 ARG A C 1
ATOM 1046 O O . ARG A 1 125 ? 9.304 19.074 8.123 1.00 92.00 125 ARG A O 1
ATOM 1053 N N . VAL A 1 126 ? 11.357 19.898 8.450 1.00 95.31 126 VAL A N 1
ATOM 1054 C CA . VAL A 1 126 ? 11.258 19.959 9.913 1.00 95.31 126 VAL A CA 1
ATOM 1055 C C . VAL A 1 126 ? 11.249 21.406 10.380 1.00 95.31 126 VAL A C 1
ATOM 1057 O O . VAL A 1 126 ? 11.744 22.295 9.684 1.00 95.31 126 VAL A O 1
ATOM 1060 N N . HIS A 1 127 ? 10.629 21.649 11.533 1.00 96.06 127 HIS A N 1
ATOM 1061 C CA . HIS A 1 127 ? 10.567 22.983 12.118 1.00 96.06 127 HIS A CA 1
ATOM 1062 C C . HIS A 1 127 ? 11.988 23.496 12.421 1.00 96.06 127 HIS A C 1
ATOM 1064 O O . HIS A 1 127 ? 12.765 22.709 12.952 1.00 96.06 127 HIS A O 1
ATOM 1070 N N . PRO A 1 128 ? 12.323 24.787 12.204 1.00 93.69 128 PRO A N 1
ATOM 1071 C CA . PRO A 1 128 ? 13.675 25.330 12.423 1.00 93.69 128 PRO A CA 1
ATOM 1072 C C . PRO A 1 128 ? 14.263 25.116 13.826 1.00 93.69 128 PRO A C 1
ATOM 1074 O O . PRO A 1 128 ? 15.476 25.151 13.996 1.00 93.69 128 PRO A O 1
ATOM 1077 N N . LYS A 1 129 ? 13.404 24.877 14.830 1.00 94.50 129 LYS A N 1
ATOM 1078 C CA . LYS A 1 129 ? 13.818 24.484 16.194 1.00 94.50 129 LYS A CA 1
ATOM 1079 C C . LYS A 1 129 ? 14.620 23.174 16.201 1.00 94.50 129 LYS A C 1
ATOM 1081 O O . LYS A 1 129 ? 15.485 22.991 17.046 1.00 94.50 129 LYS A O 1
ATOM 1086 N N . TYR A 1 130 ? 14.342 22.288 15.246 1.00 91.12 130 TYR A N 1
ATOM 1087 C CA . TYR A 1 130 ? 15.131 21.104 14.950 1.00 91.12 130 TYR A CA 1
ATOM 1088 C C . TYR A 1 130 ? 16.027 21.443 13.760 1.00 91.12 130 TYR A C 1
ATOM 1090 O O . TYR A 1 130 ? 15.543 21.638 12.646 1.00 91.12 130 TYR A O 1
ATOM 1098 N N . LYS A 1 131 ? 17.335 21.542 14.007 1.00 84.62 131 LYS A N 1
ATOM 1099 C CA . LYS A 1 131 ? 18.354 21.895 13.006 1.00 84.62 131 LYS A CA 1
ATOM 1100 C C . LYS A 1 131 ? 18.171 21.149 11.677 1.00 84.62 131 LYS A C 1
ATOM 1102 O O . LYS A 1 131 ? 18.310 21.742 10.610 1.00 84.62 131 LYS A O 1
ATOM 1107 N N . ASP A 1 132 ? 17.865 19.858 11.757 1.00 86.69 132 ASP A N 1
ATOM 1108 C CA . ASP A 1 132 ? 17.607 18.984 10.621 1.00 86.69 132 ASP A CA 1
ATOM 1109 C C . ASP A 1 132 ? 16.704 17.801 11.019 1.00 86.69 132 ASP A C 1
ATOM 1111 O O . ASP A 1 132 ? 16.250 17.663 12.160 1.00 86.69 132 ASP A O 1
ATOM 1115 N N . THR A 1 133 ? 16.413 16.944 10.042 1.00 90.50 133 THR A N 1
ATOM 1116 C CA . THR A 1 133 ? 15.586 15.748 10.220 1.00 90.50 133 THR A CA 1
ATOM 1117 C C . THR A 1 133 ? 16.169 14.770 11.240 1.00 90.50 133 THR A C 1
ATOM 1119 O O . THR A 1 133 ? 15.404 14.104 11.931 1.00 90.50 133 THR A O 1
ATOM 1122 N N . ILE A 1 134 ? 17.495 14.672 11.360 1.00 90.94 134 ILE A N 1
ATOM 1123 C CA . ILE A 1 134 ? 18.145 13.749 12.297 1.00 90.94 134 ILE A CA 1
ATOM 1124 C C . ILE A 1 134 ? 17.876 14.196 13.733 1.00 90.94 134 ILE A C 1
ATOM 1126 O O . ILE A 1 134 ? 17.433 13.377 14.536 1.00 90.94 134 ILE A O 1
ATOM 1130 N N . GLU A 1 135 ? 18.032 15.487 14.033 1.00 94.81 135 GLU A N 1
ATOM 1131 C CA . GLU A 1 135 ? 17.720 16.032 15.362 1.00 94.81 135 GLU A CA 1
ATOM 1132 C C . GLU A 1 135 ? 16.231 15.891 15.716 1.00 94.81 135 GLU A C 1
ATOM 1134 O O . GLU A 1 135 ? 15.891 15.552 16.848 1.00 94.81 135 GLU A O 1
ATOM 1139 N N . PHE A 1 136 ? 15.324 16.052 14.746 1.00 95.69 136 PHE A N 1
ATOM 1140 C CA . PHE A 1 136 ? 13.897 15.793 14.971 1.00 95.69 136 PHE A CA 1
ATOM 1141 C C . PHE A 1 136 ? 13.612 14.324 15.333 1.00 95.69 136 PHE A C 1
ATOM 1143 O O . PHE A 1 136 ? 12.858 14.034 16.263 1.00 95.69 136 PHE A O 1
ATOM 1150 N N . LEU A 1 137 ? 14.226 13.376 14.620 1.00 95.06 137 LEU A N 1
ATOM 1151 C CA . LEU A 1 137 ? 14.063 11.946 14.898 1.00 95.06 137 LEU A CA 1
ATOM 1152 C C . LEU A 1 137 ? 14.717 11.532 16.221 1.00 95.06 137 LEU A C 1
ATOM 1154 O O . LEU A 1 137 ? 14.191 10.662 16.920 1.00 95.06 137 LEU A O 1
ATOM 1158 N N . LYS A 1 138 ? 15.845 12.153 16.568 1.00 95.25 138 LYS A N 1
ATOM 1159 C CA . LYS A 1 138 ? 16.516 11.969 17.852 1.00 95.25 138 LYS A CA 1
ATOM 1160 C C . LYS A 1 138 ? 15.618 12.417 19.001 1.00 95.25 138 LYS A C 1
ATOM 1162 O O . LYS A 1 138 ? 15.369 11.617 19.896 1.00 95.25 138 LYS A O 1
ATOM 1167 N N . HIS A 1 139 ? 15.030 13.605 18.895 1.00 95.31 139 HIS A N 1
ATOM 1168 C CA . HIS A 1 139 ? 14.061 14.116 19.862 1.00 95.31 139 HIS A CA 1
ATOM 1169 C C . HIS A 1 139 ? 12.861 13.169 20.063 1.00 95.31 139 HIS A C 1
ATOM 1171 O O . HIS A 1 139 ? 12.459 12.903 21.193 1.00 95.31 139 HIS A O 1
ATOM 1177 N N . ILE A 1 140 ? 12.327 12.579 18.985 1.00 95.19 140 ILE A N 1
ATOM 1178 C CA . ILE A 1 140 ? 11.272 11.554 19.087 1.00 95.19 140 ILE A CA 1
ATOM 1179 C C . ILE A 1 140 ? 11.744 10.330 19.882 1.00 95.19 140 ILE A C 1
ATOM 1181 O O . ILE A 1 140 ? 11.011 9.838 20.735 1.00 95.19 140 ILE A O 1
ATOM 1185 N N . ASN A 1 141 ? 12.952 9.827 19.613 1.00 93.25 141 ASN A N 1
ATOM 1186 C CA . ASN A 1 141 ? 13.480 8.651 20.313 1.00 93.25 141 ASN A CA 1
ATOM 1187 C C . ASN A 1 141 ? 13.738 8.946 21.795 1.00 93.25 141 ASN A C 1
ATOM 1189 O O . ASN A 1 141 ? 13.420 8.108 22.633 1.00 93.25 141 ASN A O 1
ATOM 1193 N N . GLU A 1 142 ? 14.239 10.140 22.119 1.00 93.38 142 GLU A N 1
ATOM 1194 C CA . GLU A 1 142 ? 14.409 10.609 23.499 1.00 93.38 142 GLU A CA 1
ATOM 1195 C C . GLU A 1 142 ? 13.068 10.643 24.245 1.00 93.38 142 GLU A C 1
ATOM 1197 O O . GLU A 1 142 ? 12.977 10.105 25.348 1.00 93.38 142 GLU A O 1
ATOM 1202 N N . MET A 1 143 ? 12.003 11.167 23.622 1.00 93.69 143 MET A N 1
ATOM 1203 C CA . MET A 1 143 ? 10.649 11.138 24.196 1.00 93.69 143 MET A CA 1
ATOM 1204 C C . MET A 1 143 ? 10.091 9.718 24.375 1.00 93.69 143 MET A C 1
ATOM 1206 O O . MET A 1 143 ? 9.347 9.462 25.319 1.00 93.69 143 MET A O 1
ATOM 1210 N N . GLU A 1 144 ? 10.441 8.780 23.492 1.00 89.88 144 GLU A N 1
ATOM 1211 C CA . GLU A 1 144 ? 10.079 7.361 23.634 1.00 89.88 144 G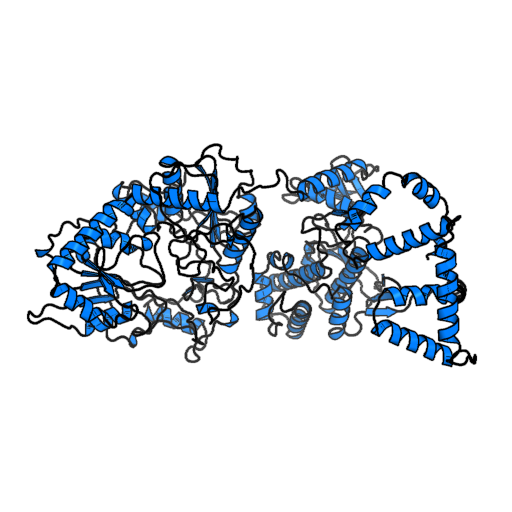LU A CA 1
ATOM 1212 C C . GLU A 1 144 ? 10.946 6.614 24.668 1.00 89.88 144 GLU A C 1
ATOM 1214 O O . GLU A 1 144 ? 10.719 5.425 24.905 1.00 89.88 144 GLU A O 1
ATOM 1219 N N . GLY A 1 145 ? 11.961 7.263 25.253 1.00 90.00 145 GLY A N 1
ATOM 1220 C CA . GLY A 1 145 ? 12.941 6.611 26.125 1.00 90.00 145 GLY A CA 1
ATOM 1221 C C . GLY A 1 145 ? 13.820 5.588 25.392 1.00 90.00 145 GLY A C 1
ATOM 1222 O O . GLY A 1 145 ? 14.306 4.633 25.999 1.00 90.00 145 GLY A O 1
ATOM 1223 N N . ARG A 1 146 ? 14.000 5.740 24.073 1.00 90.12 146 ARG A N 1
ATOM 1224 C CA . ARG A 1 146 ? 14.784 4.842 23.213 1.00 90.12 146 ARG A CA 1
ATOM 1225 C C . ARG A 1 146 ? 16.124 5.465 22.837 1.00 90.12 146 ARG A C 1
ATOM 1227 O O . ARG A 1 146 ? 16.234 6.657 22.576 1.00 90.12 146 ARG A O 1
ATOM 1234 N N . HIS A 1 147 ? 17.149 4.624 22.716 1.00 90.38 147 HIS A N 1
ATOM 1235 C CA . HIS A 1 147 ? 18.446 5.050 22.197 1.00 90.38 147 HIS A CA 1
ATOM 1236 C C . HIS A 1 147 ? 18.359 5.348 20.691 1.00 90.38 147 HIS A C 1
ATOM 1238 O O . HIS A 1 147 ? 18.104 4.449 19.881 1.00 90.38 147 HIS A O 1
ATOM 1244 N N . PHE A 1 148 ? 18.641 6.592 20.301 1.00 93.06 148 PHE A N 1
ATOM 1245 C CA . PHE A 1 148 ? 18.708 6.986 18.897 1.00 93.06 148 PHE A CA 1
ATOM 1246 C C . PHE A 1 148 ? 19.961 6.416 18.217 1.00 93.06 148 PHE A C 1
ATOM 1248 O O . PHE A 1 148 ? 21.081 6.622 18.673 1.00 93.06 148 PHE A O 1
ATOM 1255 N N . ASN A 1 149 ? 19.786 5.711 17.098 1.00 90.12 149 ASN A N 1
ATOM 1256 C CA . ASN A 1 149 ? 20.895 5.221 16.281 1.00 90.12 149 ASN A CA 1
ATOM 1257 C C . ASN A 1 149 ? 20.778 5.770 14.857 1.00 90.12 149 ASN A C 1
ATOM 1259 O O . ASN A 1 149 ? 19.957 5.301 14.068 1.00 90.12 149 ASN A O 1
ATOM 1263 N N . GLU A 1 150 ? 21.643 6.725 14.522 1.00 87.81 150 GLU A N 1
ATOM 1264 C CA . GLU A 1 150 ? 21.667 7.379 13.213 1.00 87.81 150 GLU A CA 1
ATOM 1265 C C . GLU A 1 150 ? 21.937 6.397 12.059 1.00 87.81 150 GLU A C 1
ATOM 1267 O O . GLU A 1 150 ? 21.388 6.556 10.972 1.00 87.81 150 GLU A O 1
ATOM 1272 N N . HIS A 1 151 ? 22.703 5.321 12.286 1.00 85.94 151 HIS A N 1
ATOM 1273 C CA . HIS A 1 151 ? 22.955 4.294 11.265 1.00 85.94 151 HIS A CA 1
ATOM 1274 C C . HIS A 1 151 ? 21.701 3.501 10.885 1.00 85.94 151 HIS A C 1
ATOM 1276 O O . HIS A 1 151 ? 21.701 2.806 9.869 1.00 85.94 151 HIS A O 1
ATOM 1282 N N . ARG A 1 152 ? 20.632 3.598 11.688 1.00 87.31 152 ARG A N 1
ATOM 1283 C CA . ARG A 1 152 ? 19.331 2.993 11.392 1.00 87.31 152 ARG A CA 1
ATOM 1284 C C . ARG A 1 152 ? 18.349 3.942 10.713 1.00 87.31 152 ARG A C 1
ATOM 1286 O O . ARG A 1 152 ? 17.177 3.593 10.557 1.00 87.31 152 ARG A O 1
ATOM 1293 N N . VAL A 1 153 ? 18.812 5.120 10.306 1.00 85.94 153 VAL A N 1
ATOM 1294 C CA . VAL A 1 153 ? 18.018 6.133 9.614 1.00 85.94 153 VAL A CA 1
ATOM 1295 C C . VAL A 1 153 ? 18.444 6.202 8.155 1.00 85.94 153 VAL A C 1
ATOM 1297 O O . VAL A 1 153 ? 19.615 6.406 7.835 1.00 85.94 153 VAL A O 1
ATOM 1300 N N . ASN A 1 154 ? 17.476 6.073 7.254 1.00 83.62 154 ASN A N 1
ATOM 1301 C CA . ASN A 1 154 ? 17.663 6.418 5.862 1.00 83.62 154 ASN A CA 1
ATOM 1302 C C . ASN A 1 154 ? 17.724 7.946 5.746 1.00 83.62 154 ASN A C 1
ATOM 1304 O O . ASN A 1 154 ? 16.736 8.632 6.001 1.00 83.62 154 ASN A O 1
ATOM 1308 N N . LYS A 1 155 ? 18.886 8.482 5.369 1.00 78.62 155 LYS A N 1
ATOM 1309 C CA . LYS A 1 155 ? 19.111 9.932 5.225 1.00 78.62 155 LYS A CA 1
ATOM 1310 C C . LYS A 1 155 ? 18.449 10.523 3.977 1.00 78.62 155 LYS A C 1
ATOM 1312 O O . LYS A 1 155 ? 18.449 11.737 3.797 1.00 78.62 155 LYS A O 1
ATOM 1317 N N . PHE A 1 156 ? 17.910 9.665 3.124 1.00 76.31 156 PHE A N 1
ATOM 1318 C CA . PHE A 1 156 ? 17.324 10.004 1.846 1.00 76.31 156 PHE A CA 1
ATOM 1319 C C . PHE A 1 156 ? 15.801 10.015 1.935 1.00 76.31 156 PHE A C 1
ATOM 1321 O O . PHE A 1 156 ? 15.167 8.965 2.018 1.00 76.31 156 PHE A O 1
ATOM 1328 N N . THR A 1 157 ? 15.210 11.210 1.948 1.00 81.06 157 THR A N 1
ATOM 1329 C CA . THR A 1 157 ? 13.763 11.375 2.139 1.00 81.06 157 THR A CA 1
ATOM 1330 C C . THR A 1 157 ? 12.926 10.938 0.940 1.00 81.06 157 THR A C 1
ATOM 1332 O O . THR A 1 157 ? 11.730 10.730 1.120 1.00 81.06 157 THR A O 1
ATOM 1335 N N . ASP A 1 158 ? 13.496 10.771 -0.258 1.00 79.75 158 ASP A N 1
ATOM 1336 C CA . ASP A 1 158 ? 12.776 10.213 -1.415 1.00 79.75 158 ASP A CA 1
ATOM 1337 C C . ASP A 1 158 ? 12.642 8.675 -1.342 1.00 79.75 158 ASP A C 1
ATOM 1339 O O . ASP A 1 158 ? 11.720 8.105 -1.906 1.00 79.75 158 ASP A O 1
ATOM 1343 N N . GLU A 1 159 ? 13.486 7.995 -0.566 1.00 82.06 159 GLU A N 1
ATOM 1344 C CA . GLU A 1 159 ? 13.423 6.548 -0.338 1.00 82.06 159 GLU A CA 1
ATOM 1345 C C . GLU A 1 159 ? 12.528 6.203 0.859 1.00 82.06 159 GLU A C 1
ATOM 1347 O O . GLU A 1 159 ? 12.274 5.032 1.173 1.00 82.06 159 GLU A O 1
ATOM 1352 N N . TRP A 1 160 ? 12.039 7.229 1.556 1.00 86.62 160 TRP A N 1
ATOM 1353 C CA . TRP A 1 160 ? 11.042 7.067 2.597 1.00 86.62 160 TRP A CA 1
ATOM 1354 C C . TRP A 1 160 ? 9.726 6.627 1.980 1.00 86.62 160 TRP A C 1
ATOM 1356 O O . TRP A 1 160 ? 9.412 6.916 0.827 1.00 86.62 160 TRP A O 1
ATOM 1366 N N . TYR A 1 161 ? 8.917 5.936 2.768 1.00 90.75 161 TYR A N 1
ATOM 1367 C CA . TYR A 1 161 ? 7.590 5.547 2.326 1.00 90.75 161 TYR A CA 1
ATOM 1368 C C . TYR A 1 161 ? 6.552 5.928 3.363 1.00 90.75 161 TYR A C 1
ATOM 1370 O O . TYR A 1 161 ? 6.795 5.900 4.573 1.00 90.75 161 TYR A O 1
ATOM 1378 N N . ALA A 1 162 ? 5.374 6.271 2.861 1.00 92.69 162 ALA A N 1
ATOM 1379 C CA . ALA A 1 162 ? 4.267 6.717 3.673 1.00 92.69 162 ALA A CA 1
ATOM 1380 C C . ALA A 1 162 ? 3.275 5.580 3.936 1.00 92.69 162 ALA A C 1
ATOM 1382 O O . ALA A 1 162 ? 3.276 4.533 3.275 1.00 92.69 162 ALA A O 1
ATOM 1383 N N . ASN A 1 163 ? 2.438 5.791 4.939 1.00 91.94 163 ASN A N 1
ATOM 1384 C CA . ASN A 1 163 ? 1.153 5.133 5.120 1.00 91.94 163 ASN A CA 1
ATOM 1385 C C . ASN A 1 163 ? 0.158 6.257 5.429 1.00 91.94 163 ASN A C 1
ATOM 1387 O O . ASN A 1 163 ? -0.013 6.623 6.594 1.00 91.94 163 ASN A O 1
ATOM 1391 N N . ASN A 1 164 ? -0.359 6.880 4.367 1.00 93.06 164 ASN A N 1
ATOM 1392 C CA . ASN A 1 164 ? -1.046 8.170 4.397 1.00 93.06 164 ASN A CA 1
ATOM 1393 C C . ASN A 1 164 ? -0.238 9.254 5.133 1.00 93.06 164 ASN A C 1
ATOM 1395 O O . ASN A 1 164 ? 0.789 9.670 4.616 1.00 93.06 164 ASN A O 1
ATOM 1399 N N . CYS A 1 165 ? -0.631 9.684 6.336 1.00 93.88 165 CYS A N 1
ATOM 1400 C CA . CYS A 1 165 ? 0.059 10.739 7.090 1.00 93.88 165 CYS A CA 1
ATOM 1401 C C . CYS A 1 165 ? 1.369 10.286 7.762 1.00 93.88 165 CYS A C 1
ATOM 1403 O O . CYS A 1 165 ? 2.183 11.118 8.162 1.00 93.88 165 CYS A O 1
ATOM 1405 N N . LEU A 1 166 ? 1.570 8.978 7.944 1.00 94.25 166 LEU A N 1
ATOM 1406 C CA . LEU A 1 166 ? 2.705 8.425 8.687 1.00 94.25 166 LEU A CA 1
ATOM 1407 C C . LEU A 1 166 ? 3.903 8.205 7.777 1.00 94.25 166 LEU A C 1
ATOM 1409 O O . LEU A 1 166 ? 3.756 7.641 6.695 1.00 94.25 166 LEU A O 1
ATOM 1413 N N . ILE A 1 167 ? 5.094 8.519 8.276 1.00 92.56 167 ILE A N 1
ATOM 1414 C CA . ILE A 1 167 ? 6.341 8.362 7.527 1.00 92.56 167 ILE A CA 1
ATOM 1415 C C . ILE A 1 167 ? 7.202 7.256 8.131 1.00 92.56 167 ILE A C 1
ATOM 1417 O O . ILE A 1 167 ? 7.288 7.100 9.354 1.00 92.56 167 ILE A O 1
ATOM 1421 N N . ARG A 1 168 ? 7.857 6.486 7.260 1.00 90.75 168 ARG A N 1
ATOM 1422 C CA . ARG A 1 168 ? 8.861 5.486 7.623 1.00 90.75 168 ARG A CA 1
ATOM 1423 C C . ARG A 1 168 ? 10.209 5.808 6.989 1.00 90.75 168 ARG A C 1
ATOM 1425 O O . ARG A 1 168 ? 10.283 6.092 5.797 1.00 90.75 168 ARG A O 1
ATOM 1432 N N . TYR A 1 169 ? 11.245 5.750 7.821 1.00 89.38 169 TYR A N 1
ATOM 1433 C CA . TYR A 1 169 ? 12.597 6.231 7.531 1.00 89.38 169 TYR A CA 1
ATOM 1434 C C . TYR A 1 169 ? 13.685 5.204 7.874 1.00 89.38 169 TYR A C 1
ATOM 1436 O O . TYR A 1 169 ? 14.861 5.539 7.882 1.00 89.38 169 TYR A O 1
ATOM 1444 N N . GLU A 1 170 ? 13.335 3.970 8.237 1.00 86.62 170 GLU A N 1
ATOM 1445 C CA . GLU A 1 170 ? 14.318 2.991 8.712 1.00 86.62 170 GLU A CA 1
ATOM 1446 C C . GLU A 1 170 ? 15.344 2.550 7.654 1.00 86.62 170 GLU A C 1
ATOM 1448 O O . GLU A 1 170 ? 15.037 2.412 6.468 1.00 86.62 170 GLU A O 1
ATOM 1453 N N . PHE A 1 171 ? 16.550 2.229 8.125 1.00 82.50 171 PHE A N 1
ATOM 1454 C CA . PHE A 1 171 ? 17.627 1.618 7.351 1.00 82.50 171 PHE A CA 1
ATOM 1455 C C . PHE A 1 171 ? 18.332 0.501 8.162 1.00 82.50 171 PHE A C 1
ATOM 1457 O O . PHE A 1 171 ? 18.522 0.654 9.368 1.00 82.50 171 PHE A O 1
ATOM 1464 N N . PRO A 1 172 ? 18.718 -0.637 7.551 1.00 73.62 172 PRO A N 1
ATOM 1465 C CA . PRO A 1 172 ? 18.145 -1.152 6.314 1.00 73.62 172 PRO A CA 1
ATOM 1466 C C . PRO A 1 172 ? 16.631 -1.343 6.472 1.00 73.62 172 PRO A C 1
ATOM 1468 O O . PRO A 1 172 ? 16.114 -1.547 7.575 1.00 73.62 172 PRO A O 1
ATOM 1471 N N . LEU A 1 173 ? 15.914 -1.265 5.357 1.00 74.94 173 LEU A N 1
ATOM 1472 C CA . LEU A 1 173 ? 14.465 -1.379 5.370 1.00 74.94 173 LEU A CA 1
ATOM 1473 C C . LEU A 1 173 ? 14.052 -2.791 5.805 1.00 74.94 173 LEU A C 1
ATOM 1475 O O . LEU A 1 173 ? 14.455 -3.782 5.196 1.00 74.94 173 LEU A O 1
ATOM 1479 N N . SER A 1 174 ? 13.256 -2.878 6.871 1.00 71.06 174 SER A N 1
ATOM 1480 C CA . SER A 1 174 ? 12.717 -4.148 7.360 1.00 71.06 174 SER A CA 1
ATOM 1481 C C . SER A 1 174 ? 11.317 -4.364 6.797 1.00 71.06 174 SER A C 1
ATOM 1483 O O . SER A 1 174 ? 10.361 -3.679 7.176 1.00 71.06 174 SER A O 1
ATOM 1485 N N . GLU A 1 175 ? 11.199 -5.323 5.882 1.00 72.06 175 GLU A N 1
ATOM 1486 C CA . GLU A 1 175 ? 9.919 -5.749 5.325 1.00 72.06 175 GLU A CA 1
ATOM 1487 C C . GLU A 1 175 ? 9.264 -6.788 6.233 1.00 72.06 175 GLU A C 1
ATOM 1489 O O . GLU A 1 175 ? 9.610 -7.966 6.232 1.00 72.06 175 GLU A O 1
ATOM 1494 N N . GLY A 1 176 ? 8.305 -6.340 7.040 1.00 70.94 176 GLY A N 1
ATOM 1495 C CA . GLY A 1 176 ? 7.502 -7.236 7.859 1.00 70.94 176 GLY A CA 1
ATOM 1496 C C . GLY A 1 176 ? 6.484 -8.021 7.030 1.00 70.94 176 GLY A C 1
ATOM 1497 O O . GLY A 1 176 ? 5.877 -7.491 6.102 1.00 70.94 176 GLY A O 1
ATOM 1498 N N . ASP A 1 177 ? 6.233 -9.264 7.432 1.00 77.50 177 ASP A N 1
ATOM 1499 C CA . ASP A 1 177 ? 5.214 -10.124 6.814 1.00 77.50 177 ASP A CA 1
ATOM 1500 C C . ASP A 1 177 ? 3.859 -10.167 7.547 1.00 77.50 177 ASP A C 1
ATOM 1502 O O . ASP A 1 177 ? 3.152 -11.168 7.552 1.00 77.50 177 ASP A O 1
ATOM 1506 N N . THR A 1 178 ? 3.511 -9.093 8.259 1.00 78.31 178 THR A N 1
ATOM 1507 C CA . THR A 1 178 ? 2.271 -9.060 9.048 1.00 78.31 178 THR A CA 1
ATOM 1508 C C . THR A 1 178 ? 1.053 -9.228 8.138 1.00 78.31 178 THR A C 1
ATOM 1510 O O . THR A 1 178 ? 0.935 -8.506 7.146 1.00 78.31 178 THR A O 1
ATOM 1513 N N . GLY A 1 179 ? 0.161 -10.157 8.497 1.00 85.88 179 GLY A N 1
ATOM 1514 C CA . GLY A 1 179 ? -1.141 -10.356 7.854 1.00 85.88 179 GLY A CA 1
ATOM 1515 C C . GLY A 1 179 ? -1.149 -11.238 6.602 1.00 85.88 179 GLY A C 1
ATOM 1516 O O . GLY A 1 179 ? -2.221 -11.631 6.154 1.00 85.88 179 GLY A O 1
ATOM 1517 N N . THR A 1 180 ? 0.014 -11.570 6.034 1.00 90.88 180 THR A N 1
ATOM 1518 C CA . THR A 1 180 ? 0.089 -12.292 4.754 1.00 90.88 180 THR A CA 1
ATOM 1519 C C . THR A 1 180 ? -0.433 -13.726 4.872 1.00 90.88 180 THR A C 1
ATOM 1521 O O . THR A 1 180 ? -1.278 -14.131 4.077 1.00 90.88 180 THR A O 1
ATOM 1524 N N . SER A 1 181 ? 0.003 -14.478 5.891 1.00 91.62 181 SER A N 1
ATOM 1525 C CA . SER A 1 181 ? -0.493 -15.843 6.126 1.00 91.62 181 SER A CA 1
ATOM 1526 C C . SER A 1 181 ? -1.973 -15.881 6.501 1.00 91.62 181 SER A C 1
ATOM 1528 O O . SER A 1 181 ? -2.674 -16.795 6.081 1.00 91.62 181 SER A O 1
ATOM 1530 N N . HIS A 1 182 ? -2.472 -14.877 7.233 1.00 93.12 182 HIS A N 1
ATOM 1531 C CA . HIS A 1 182 ? -3.902 -14.746 7.528 1.00 93.12 182 HIS A CA 1
ATOM 1532 C C . HIS A 1 182 ? -4.714 -14.640 6.245 1.00 93.12 182 HIS A C 1
ATOM 1534 O O . HIS A 1 182 ? -5.683 -15.368 6.069 1.00 93.12 182 HIS A O 1
ATOM 1540 N N . MET A 1 183 ? -4.288 -13.751 5.343 1.00 95.31 183 MET A N 1
ATOM 1541 C CA . MET A 1 183 ? -4.977 -13.501 4.083 1.00 95.31 183 MET A CA 1
ATOM 1542 C C . MET A 1 183 ? -4.965 -14.737 3.181 1.00 95.31 183 MET A C 1
ATOM 1544 O O . MET A 1 183 ? -6.003 -15.096 2.630 1.00 95.31 183 MET A O 1
ATOM 1548 N N . LYS A 1 184 ? -3.818 -15.419 3.065 1.00 95.44 184 LYS A N 1
ATOM 1549 C CA . LYS A 1 184 ? -3.718 -16.663 2.292 1.00 95.44 184 LYS A CA 1
ATOM 1550 C C . LYS A 1 184 ? -4.660 -17.730 2.844 1.00 95.44 184 LYS A C 1
ATOM 1552 O O . LYS A 1 184 ? -5.509 -18.218 2.105 1.00 95.44 184 LYS A O 1
ATOM 1557 N N . ASN A 1 185 ? -4.573 -18.024 4.142 1.00 96.19 185 ASN A N 1
ATOM 1558 C CA . ASN A 1 185 ? -5.409 -19.044 4.766 1.00 96.19 185 ASN A CA 1
ATOM 1559 C C . ASN A 1 185 ? -6.910 -18.718 4.665 1.00 96.19 185 ASN A C 1
ATOM 1561 O O . ASN A 1 185 ? -7.704 -19.614 4.401 1.00 96.19 185 ASN A O 1
ATOM 1565 N N . MET A 1 186 ? -7.298 -17.447 4.816 1.00 97.50 186 MET A N 1
ATOM 1566 C CA . MET A 1 186 ? -8.689 -17.012 4.650 1.00 97.50 186 MET A CA 1
ATOM 1567 C C . MET A 1 186 ? -9.227 -17.302 3.249 1.00 97.50 186 MET A C 1
ATOM 1569 O O . MET A 1 186 ? -10.335 -17.814 3.101 1.00 97.50 186 MET A O 1
ATOM 1573 N N . LEU A 1 187 ? -8.439 -17.003 2.218 1.00 97.75 187 LEU A N 1
ATOM 1574 C CA . LEU A 1 187 ? -8.823 -17.242 0.829 1.00 97.75 187 LEU A CA 1
ATOM 1575 C C . LEU A 1 187 ? -8.793 -18.738 0.467 1.00 97.75 187 LEU A C 1
ATOM 1577 O O . LEU A 1 187 ? -9.604 -19.185 -0.343 1.00 97.75 187 LEU A O 1
ATOM 1581 N N . GLU A 1 188 ? -7.898 -19.526 1.071 1.00 97.12 188 GLU A N 1
ATOM 1582 C CA . GLU A 1 188 ? -7.866 -20.984 0.891 1.00 97.12 188 GLU A CA 1
ATOM 1583 C C . GLU A 1 188 ? -9.113 -21.629 1.495 1.00 97.12 188 GLU A C 1
ATOM 1585 O O . GLU A 1 188 ? -9.773 -22.431 0.836 1.00 97.12 188 GLU A O 1
ATOM 1590 N N . GLU A 1 189 ? -9.479 -21.238 2.716 1.00 97.50 189 GLU A N 1
ATOM 1591 C CA . GLU A 1 189 ? -10.688 -21.722 3.388 1.00 97.50 189 GLU A CA 1
ATOM 1592 C C . GLU A 1 189 ? -11.957 -21.274 2.658 1.00 97.50 189 GLU A C 1
ATOM 1594 O O . GLU A 1 189 ? -12.910 -22.048 2.563 1.00 97.50 189 GLU A O 1
ATOM 1599 N N . LEU A 1 190 ? -11.960 -20.078 2.062 1.00 97.81 190 LEU A N 1
ATOM 1600 C CA . LEU A 1 190 ? -13.028 -19.653 1.163 1.00 97.81 190 LEU A CA 1
ATOM 1601 C C . LEU A 1 190 ? -13.187 -20.618 -0.017 1.00 97.81 190 LEU A C 1
ATOM 1603 O O . LEU A 1 190 ? -14.280 -21.131 -0.226 1.00 97.81 190 LEU A O 1
ATOM 1607 N N . CYS A 1 191 ? -12.108 -20.908 -0.744 1.00 96.50 191 CYS A N 1
ATOM 1608 C CA . CYS A 1 191 ? -12.132 -21.818 -1.894 1.00 96.50 191 CYS A CA 1
ATOM 1609 C C . CYS A 1 191 ? -12.517 -23.261 -1.509 1.00 96.50 191 CYS A C 1
ATOM 1611 O O . CYS A 1 191 ? -13.117 -23.985 -2.300 1.00 96.50 191 CYS A O 1
ATOM 1613 N N . GLN A 1 192 ? -12.179 -23.695 -0.290 1.00 96.50 192 GLN A N 1
ATOM 1614 C CA . GLN A 1 192 ? -12.521 -25.029 0.218 1.00 96.50 192 GLN A CA 1
ATOM 1615 C C . GLN A 1 192 ? -13.998 -25.160 0.607 1.00 96.50 192 GLN A C 1
ATOM 1617 O O . GLN A 1 192 ? -14.577 -26.231 0.446 1.00 96.50 192 GLN A O 1
ATOM 1622 N N . ASN A 1 193 ? -14.604 -24.092 1.132 1.00 96.62 193 ASN A N 1
ATOM 1623 C CA . ASN A 1 193 ? -15.945 -24.137 1.725 1.00 96.62 193 ASN A CA 1
ATOM 1624 C C . ASN A 1 193 ? -17.022 -23.455 0.871 1.00 96.62 193 ASN A C 1
ATOM 1626 O O . ASN A 1 193 ? -18.212 -23.567 1.179 1.00 96.62 193 ASN A O 1
ATOM 1630 N N . ARG A 1 194 ? -16.634 -22.700 -0.157 1.00 95.00 194 ARG A N 1
ATOM 1631 C CA . ARG A 1 194 ? -17.526 -21.986 -1.074 1.00 95.00 194 ARG A CA 1
ATOM 1632 C C . ARG A 1 194 ? -17.062 -22.211 -2.506 1.00 95.00 194 ARG A C 1
ATOM 1634 O O . ARG A 1 194 ? -15.889 -22.464 -2.763 1.00 95.00 194 ARG A O 1
ATOM 1641 N N . HIS A 1 195 ? -18.001 -22.096 -3.436 1.00 93.00 195 HIS A N 1
ATOM 1642 C CA . HIS A 1 195 ? -17.667 -21.991 -4.848 1.00 93.00 195 HIS A CA 1
ATOM 1643 C C . HIS A 1 195 ? -17.422 -20.516 -5.182 1.00 93.00 195 HIS A C 1
ATOM 1645 O O . HIS A 1 195 ? -18.266 -19.674 -4.872 1.00 93.00 195 HIS A O 1
ATOM 1651 N N . VAL A 1 196 ? -16.264 -20.204 -5.757 1.00 92.88 196 VAL A N 1
ATOM 1652 C CA . VAL A 1 196 ? -15.774 -18.856 -6.061 1.00 92.88 196 VAL A CA 1
ATOM 1653 C C . VAL A 1 196 ? -15.370 -18.815 -7.533 1.00 92.88 196 VAL A C 1
ATOM 1655 O O . VAL A 1 196 ? -14.731 -19.759 -8.004 1.00 92.88 196 VAL A O 1
ATOM 1658 N N . PRO A 1 197 ? -15.716 -17.751 -8.277 1.00 91.69 197 PRO A N 1
ATOM 1659 C CA . PRO A 1 197 ? -15.378 -17.685 -9.690 1.00 91.69 197 PRO A CA 1
ATOM 1660 C C . PRO A 1 197 ? -13.888 -17.428 -9.942 1.00 91.69 197 PRO A C 1
ATOM 1662 O O . PRO A 1 197 ? -13.177 -16.873 -9.101 1.00 91.69 197 PRO A O 1
ATOM 1665 N N . ASP A 1 198 ? -13.459 -17.733 -11.168 1.00 91.19 198 ASP A N 1
ATOM 1666 C CA . ASP A 1 198 ? -12.152 -17.351 -11.697 1.00 91.19 198 ASP A CA 1
ATOM 1667 C C . ASP A 1 198 ? -12.006 -15.824 -11.740 1.00 91.19 198 ASP A C 1
ATOM 1669 O O . ASP A 1 198 ? -12.661 -15.141 -12.540 1.00 91.19 198 ASP A O 1
ATOM 1673 N N . LEU A 1 199 ? -11.127 -15.286 -10.897 1.00 92.00 199 LEU A N 1
ATOM 1674 C CA . LEU A 1 199 ? -10.933 -13.850 -10.722 1.00 92.00 199 LEU A CA 1
ATOM 1675 C C . LEU A 1 199 ? -9.494 -13.535 -10.315 1.00 92.00 199 LEU A C 1
ATOM 1677 O O . LEU A 1 199 ? -8.849 -14.281 -9.576 1.00 92.00 199 LEU A O 1
ATOM 1681 N N . GLU A 1 200 ? -9.028 -12.375 -10.761 1.00 94.00 200 GLU A N 1
ATOM 1682 C CA . GLU A 1 200 ? -7.759 -11.791 -10.357 1.00 94.00 200 GLU A CA 1
ATOM 1683 C C . GLU A 1 200 ? -7.986 -10.444 -9.687 1.00 94.00 200 GLU A C 1
ATOM 1685 O O . GLU A 1 200 ? -8.804 -9.639 -10.136 1.00 94.00 200 GLU A O 1
ATOM 1690 N N . PHE A 1 201 ? -7.260 -10.204 -8.602 1.00 96.94 201 PHE A N 1
ATOM 1691 C CA . PHE A 1 201 ? -7.370 -8.977 -7.829 1.00 96.94 201 PHE A CA 1
ATOM 1692 C C . PHE A 1 201 ? -6.112 -8.745 -6.994 1.00 96.94 201 PHE A C 1
ATOM 1694 O O . PHE A 1 201 ? -5.253 -9.616 -6.832 1.00 96.94 201 PHE A O 1
ATOM 1701 N N . PHE A 1 202 ? -6.014 -7.543 -6.441 1.00 98.38 202 PHE A N 1
ATOM 1702 C CA . PHE A 1 202 ? -4.954 -7.159 -5.526 1.00 98.38 202 PHE A CA 1
ATOM 1703 C C . PHE A 1 202 ? -5.503 -7.017 -4.115 1.00 98.38 202 PHE A C 1
ATOM 1705 O O . PHE A 1 202 ? -6.609 -6.530 -3.920 1.00 98.38 202 PHE A O 1
ATOM 1712 N N . VAL A 1 203 ? -4.709 -7.397 -3.121 1.00 98.25 203 VAL A N 1
ATOM 1713 C CA . VAL A 1 203 ? -4.985 -7.126 -1.712 1.00 98.25 203 VAL A CA 1
ATOM 1714 C C . VAL A 1 203 ? -3.997 -6.085 -1.206 1.00 98.25 203 VAL A C 1
ATOM 1716 O O . VAL A 1 203 ? -2.772 -6.252 -1.276 1.00 98.25 203 VAL A O 1
ATOM 1719 N N . ASN A 1 204 ? -4.541 -4.999 -0.676 1.00 96.31 204 ASN A N 1
ATOM 1720 C CA . ASN A 1 204 ? -3.795 -3.954 -0.008 1.00 96.31 204 ASN A CA 1
ATOM 1721 C C . ASN A 1 204 ? -3.216 -4.464 1.321 1.00 96.31 204 ASN A C 1
ATOM 1723 O O . ASN A 1 204 ? -3.915 -5.034 2.157 1.00 96.31 204 ASN A O 1
ATOM 1727 N N . ARG A 1 205 ? -1.921 -4.214 1.535 1.00 92.00 205 ARG A N 1
ATOM 1728 C CA . ARG A 1 205 ? -1.204 -4.545 2.781 1.00 92.00 205 ARG A CA 1
ATOM 1729 C C . ARG A 1 205 ? -1.057 -3.369 3.752 1.00 92.00 205 ARG A C 1
ATOM 1731 O O . ARG A 1 205 ? -0.359 -3.488 4.760 1.00 92.00 205 ARG A O 1
ATOM 1738 N N . ARG A 1 206 ? -1.604 -2.209 3.406 1.00 90.81 206 ARG A N 1
ATOM 1739 C CA . ARG A 1 206 ? -1.563 -0.960 4.171 1.00 90.81 206 ARG A CA 1
ATOM 1740 C C . ARG A 1 206 ? -2.863 -0.783 4.950 1.00 90.81 206 ARG A C 1
ATOM 1742 O O . ARG A 1 206 ? -3.860 -1.437 4.671 1.00 90.81 206 ARG A O 1
ATOM 1749 N N . ASP A 1 207 ? -2.834 0.140 5.906 1.00 91.00 207 ASP A N 1
ATOM 1750 C CA . ASP A 1 207 ? -4.016 0.459 6.714 1.00 91.00 207 ASP A CA 1
ATOM 1751 C C . ASP A 1 207 ? -5.027 1.298 5.915 1.00 91.00 207 ASP A C 1
ATOM 1753 O O . ASP A 1 207 ? -6.232 1.103 6.035 1.00 91.00 207 ASP A O 1
ATOM 1757 N N . PHE A 1 208 ? -4.529 2.235 5.101 1.00 94.69 208 PHE A N 1
ATOM 1758 C CA . PHE A 1 208 ? -5.346 3.175 4.332 1.00 94.69 208 PHE A CA 1
ATOM 1759 C C . PHE A 1 208 ? -5.707 2.612 2.951 1.00 94.69 208 PHE A C 1
ATOM 1761 O O . PHE A 1 208 ? -4.866 1.920 2.363 1.00 94.69 208 PHE A O 1
ATOM 1768 N N . PRO A 1 209 ? -6.900 2.936 2.417 1.00 96.00 209 PRO A N 1
ATOM 1769 C CA . PRO A 1 209 ? -7.269 2.599 1.045 1.00 96.00 209 PRO A CA 1
ATOM 1770 C C . PRO A 1 209 ? -6.341 3.295 0.038 1.00 96.00 209 PRO A C 1
ATOM 1772 O O . PRO A 1 209 ? -5.691 4.298 0.355 1.00 96.00 209 PRO A O 1
ATOM 1775 N N . LEU A 1 210 ? -6.226 2.713 -1.152 1.00 96.75 210 LEU A N 1
ATOM 1776 C CA . LEU A 1 210 ? -5.134 2.985 -2.078 1.00 96.75 210 LEU A CA 1
ATOM 1777 C C . LEU A 1 210 ? -5.537 3.787 -3.300 1.00 96.75 210 LEU A C 1
ATOM 1779 O O . LEU A 1 210 ? -4.691 4.521 -3.775 1.00 96.75 210 LEU A O 1
ATOM 1783 N N . LEU A 1 211 ? -6.754 3.658 -3.823 1.00 96.88 211 LEU A N 1
ATOM 1784 C CA . LEU A 1 211 ? -7.126 4.245 -5.110 1.00 96.88 211 LEU A CA 1
ATOM 1785 C C . LEU A 1 211 ? -8.408 5.063 -4.981 1.00 96.88 211 LEU A C 1
ATOM 1787 O O . LEU A 1 211 ? -9.441 4.549 -4.554 1.00 96.88 211 LEU A O 1
ATOM 1791 N N . LYS A 1 212 ? -8.365 6.331 -5.389 1.00 96.38 212 LYS A N 1
ATOM 1792 C CA . LYS A 1 212 ? -9.558 7.175 -5.484 1.00 96.38 212 LYS A CA 1
ATOM 1793 C C . LYS A 1 212 ? -10.232 7.034 -6.844 1.00 96.38 212 LYS A C 1
ATOM 1795 O O . LYS A 1 212 ? -9.570 6.881 -7.867 1.00 96.38 212 LYS A O 1
ATOM 1800 N N . ARG A 1 213 ? -11.562 7.131 -6.847 1.00 95.44 213 ARG A N 1
ATOM 1801 C CA . ARG A 1 213 ? -12.413 7.005 -8.044 1.00 95.44 213 ARG A CA 1
ATOM 1802 C C . ARG A 1 213 ? -12.262 8.169 -9.027 1.00 95.44 213 ARG A C 1
ATOM 1804 O O . ARG A 1 213 ? -12.663 8.027 -10.176 1.00 95.44 213 ARG A O 1
ATOM 1811 N N . ASP A 1 214 ? -11.730 9.301 -8.571 1.00 94.19 214 ASP A N 1
ATOM 1812 C CA . ASP A 1 214 ? -11.582 10.551 -9.329 1.00 94.19 214 ASP A CA 1
ATOM 1813 C C . ASP A 1 214 ? -10.176 10.758 -9.923 1.00 94.19 214 ASP A C 1
ATOM 1815 O O . ASP A 1 214 ? -9.905 11.804 -10.508 1.00 94.19 214 ASP A O 1
ATOM 1819 N N . GLY A 1 215 ? -9.274 9.779 -9.779 1.00 92.62 215 GLY A N 1
ATOM 1820 C CA . GLY A 1 215 ? -7.915 9.863 -10.319 1.00 92.62 215 GLY A CA 1
ATOM 1821 C C . GLY A 1 215 ? -6.993 10.835 -9.572 1.00 92.62 215 GLY A C 1
ATOM 1822 O O . GLY A 1 215 ? -5.987 11.272 -10.137 1.00 92.62 215 GLY A O 1
ATOM 1823 N N . THR A 1 216 ? -7.309 11.184 -8.320 1.00 95.75 216 THR A N 1
ATOM 1824 C CA . THR A 1 216 ? -6.443 11.995 -7.445 1.00 95.75 216 THR A CA 1
ATOM 1825 C C . THR A 1 216 ? -5.591 11.144 -6.496 1.00 95.75 216 THR A C 1
ATOM 1827 O O . THR A 1 216 ? -5.839 9.955 -6.282 1.00 95.75 216 THR A O 1
ATOM 1830 N N . GLU A 1 217 ? -4.545 11.745 -5.924 1.00 94.81 217 GLU A N 1
ATOM 1831 C CA . GLU A 1 217 ? -3.628 11.081 -4.998 1.00 94.81 217 GLU A CA 1
ATOM 1832 C C . GLU A 1 217 ? -4.349 10.608 -3.713 1.00 94.81 217 GLU A C 1
ATOM 1834 O O . GLU A 1 217 ? -5.076 11.381 -3.070 1.00 94.81 217 GLU A O 1
ATOM 1839 N N . PRO A 1 218 ? -4.132 9.348 -3.277 1.00 94.81 218 PRO A N 1
ATOM 1840 C CA . PRO A 1 218 ? -4.815 8.777 -2.113 1.00 94.81 218 PRO A CA 1
ATOM 1841 C C . PRO A 1 218 ? -4.251 9.287 -0.780 1.00 94.81 218 PRO A C 1
ATOM 1843 O O . PRO A 1 218 ? -4.949 9.284 0.232 1.00 94.81 218 PRO A O 1
ATOM 1846 N N . TYR A 1 219 ? -2.980 9.704 -0.748 1.00 94.00 219 TYR A N 1
ATOM 1847 C CA . TYR A 1 219 ? -2.288 10.159 0.463 1.00 94.00 219 TYR A CA 1
ATOM 1848 C C . TYR A 1 219 ? -2.311 11.688 0.556 1.00 94.00 219 TYR A C 1
ATOM 1850 O O . TYR A 1 219 ? -1.278 12.354 0.485 1.00 94.00 219 TYR A O 1
ATOM 1858 N N . GLU A 1 220 ? -3.513 12.230 0.740 1.00 92.75 220 GLU A N 1
ATOM 1859 C CA . GLU A 1 220 ? -3.848 13.667 0.787 1.00 92.75 220 GLU A CA 1
ATOM 1860 C C . GLU A 1 220 ? -2.919 14.473 1.711 1.00 92.75 220 GLU A C 1
ATOM 1862 O O . GLU A 1 220 ? -2.518 15.597 1.410 1.00 92.75 220 GLU A O 1
ATOM 1867 N N . HIS A 1 221 ? -2.511 13.869 2.830 1.00 94.38 221 HIS A N 1
ATOM 1868 C CA . HIS A 1 221 ? -1.592 14.478 3.789 1.00 94.38 221 HIS A CA 1
ATOM 1869 C C . HIS A 1 221 ? -0.204 14.767 3.205 1.00 94.38 221 HIS A C 1
ATOM 1871 O O . HIS A 1 221 ? 0.406 15.777 3.560 1.00 94.38 221 HIS A O 1
ATOM 1877 N N . MET A 1 222 ? 0.300 13.898 2.325 1.00 92.38 222 MET A N 1
ATOM 1878 C CA . MET A 1 222 ? 1.619 14.057 1.703 1.00 92.38 222 MET A CA 1
ATOM 1879 C C . MET A 1 222 ? 1.609 15.152 0.636 1.00 92.38 222 MET A C 1
ATOM 1881 O O . MET A 1 222 ? 2.573 15.907 0.526 1.00 92.38 222 MET A O 1
ATOM 1885 N N . PHE A 1 223 ? 0.502 15.271 -0.100 1.00 90.25 223 PHE A N 1
ATOM 1886 C CA . PHE A 1 223 ? 0.357 16.208 -1.215 1.00 90.25 223 PHE A CA 1
ATOM 1887 C C . PHE A 1 223 ? -0.280 17.551 -0.840 1.00 90.25 223 PHE A C 1
ATOM 1889 O O . PHE A 1 223 ? -0.306 18.462 -1.665 1.00 90.25 223 PHE A O 1
ATOM 1896 N N . ASP A 1 224 ? -0.714 17.705 0.413 1.00 89.50 224 ASP A N 1
ATOM 1897 C CA . ASP A 1 224 ? -1.263 18.947 0.971 1.00 89.50 224 ASP A CA 1
ATOM 1898 C C . ASP A 1 224 ? -2.604 19.389 0.361 1.00 89.50 224 ASP A C 1
ATOM 1900 O O . ASP A 1 224 ? -3.018 20.537 0.497 1.00 89.50 224 ASP A O 1
ATOM 1904 N N . SER A 1 225 ? -3.300 18.480 -0.320 1.00 90.19 225 SER A N 1
ATOM 1905 C CA . SER A 1 225 ? -4.560 18.743 -1.014 1.00 90.19 225 SER A CA 1
ATOM 1906 C C . SER A 1 225 ? -5.262 17.424 -1.337 1.00 90.19 225 SER A C 1
ATOM 1908 O O . SER A 1 225 ? -4.609 16.396 -1.512 1.00 90.19 225 SER A O 1
ATOM 1910 N N . ASP A 1 226 ? -6.593 17.462 -1.428 1.00 89.88 226 ASP A N 1
ATOM 1911 C CA . ASP A 1 226 ? -7.395 16.294 -1.823 1.00 89.88 226 ASP A CA 1
ATOM 1912 C C . ASP A 1 226 ? -7.506 16.154 -3.340 1.00 89.88 226 ASP A C 1
ATOM 1914 O O . ASP A 1 226 ? -7.890 15.096 -3.825 1.00 89.88 226 ASP A O 1
ATOM 1918 N N . ASN A 1 227 ? -7.151 17.215 -4.069 1.00 92.44 227 ASN A N 1
ATOM 1919 C CA . ASN A 1 227 ? -7.450 17.385 -5.488 1.00 92.44 227 ASN A CA 1
ATOM 1920 C C . ASN A 1 227 ? -6.203 17.272 -6.372 1.00 92.44 227 ASN A C 1
ATOM 1922 O O . ASN A 1 227 ? -6.237 17.695 -7.523 1.00 92.44 227 ASN A O 1
ATOM 1926 N N . VAL A 1 228 ? -5.077 16.790 -5.838 1.00 91.19 228 VAL A N 1
ATOM 1927 C CA . VAL A 1 228 ? -3.860 16.598 -6.640 1.00 91.19 228 VAL A CA 1
ATOM 1928 C C . VAL A 1 228 ? -4.089 15.402 -7.558 1.00 91.19 228 VAL A C 1
ATOM 1930 O O . VAL A 1 228 ? -4.269 14.304 -7.033 1.00 91.19 228 VAL A O 1
ATOM 1933 N N . PRO A 1 229 ? -4.102 15.571 -8.894 1.00 91.06 229 PRO A N 1
ATOM 1934 C CA . PRO A 1 229 ? -4.207 14.441 -9.808 1.00 91.06 229 PRO A CA 1
ATOM 1935 C C . PRO A 1 229 ? -3.045 13.474 -9.592 1.00 91.06 229 PRO A C 1
ATOM 1937 O O . PRO A 1 229 ? -1.952 13.900 -9.213 1.00 91.06 229 PRO A O 1
ATOM 1940 N N . LEU A 1 230 ? -3.263 12.190 -9.870 1.00 84.81 230 LEU A N 1
ATOM 1941 C CA . LEU A 1 230 ? -2.195 11.197 -9.850 1.00 84.81 230 LEU A CA 1
ATOM 1942 C C . LEU A 1 230 ? -1.015 11.663 -10.715 1.00 84.81 230 LEU A C 1
ATOM 1944 O O . LEU A 1 230 ? -1.149 11.811 -11.930 1.00 84.81 230 LEU A O 1
ATOM 1948 N N . LEU A 1 231 ? 0.147 11.867 -10.088 1.00 81.12 231 LEU A N 1
ATOM 1949 C CA . LEU A 1 231 ? 1.348 12.371 -10.774 1.00 81.12 231 LEU A CA 1
ATOM 1950 C C . LEU A 1 231 ? 1.942 11.354 -11.760 1.00 81.12 231 LEU A C 1
ATOM 1952 O O . LEU A 1 231 ? 2.652 11.712 -12.696 1.00 81.12 231 LEU A O 1
ATOM 1956 N N . SER A 1 232 ? 1.655 10.078 -11.531 1.00 81.12 232 SER A N 1
ATOM 1957 C CA . SER A 1 232 ? 2.136 8.933 -12.295 1.00 81.12 232 SER A CA 1
ATOM 1958 C C . SER A 1 232 ? 1.159 7.774 -12.141 1.00 81.12 232 SER A C 1
ATOM 1960 O O . SER A 1 232 ? 0.366 7.749 -11.194 1.00 81.12 232 SER A O 1
ATOM 1962 N N . HIS A 1 233 ? 1.234 6.803 -13.056 1.00 83.94 233 HIS A N 1
ATOM 1963 C CA . HIS A 1 233 ? 0.412 5.588 -13.025 1.00 83.94 233 HIS A CA 1
ATOM 1964 C C . HIS A 1 233 ? -1.101 5.869 -12.992 1.00 83.94 233 HIS A C 1
ATOM 1966 O O . HIS A 1 233 ? -1.850 5.154 -12.325 1.00 83.94 233 HIS A O 1
ATOM 1972 N N . ASN A 1 234 ? -1.527 6.926 -13.693 1.00 84.69 234 ASN A N 1
ATOM 1973 C CA . ASN A 1 234 ? -2.928 7.241 -13.951 1.00 84.69 234 ASN A CA 1
ATOM 1974 C C . ASN A 1 234 ? -3.387 6.477 -15.200 1.00 84.69 234 ASN A C 1
ATOM 1976 O O . ASN A 1 234 ? -2.923 6.767 -16.304 1.00 84.69 234 ASN A O 1
ATOM 1980 N N . TYR A 1 235 ? -4.251 5.486 -15.013 1.00 85.81 235 TYR A N 1
ATOM 1981 C CA . TYR A 1 235 ? -4.744 4.606 -16.067 1.00 85.81 235 TYR A CA 1
ATOM 1982 C C . TYR A 1 235 ? -6.264 4.703 -16.164 1.00 85.81 235 TYR A C 1
ATOM 1984 O O . TYR A 1 235 ? -6.941 5.012 -15.188 1.00 85.81 235 TYR A O 1
ATOM 1992 N N . GLU A 1 236 ? -6.818 4.392 -17.332 1.00 85.69 236 GLU A N 1
ATOM 1993 C CA . GLU A 1 236 ? -8.274 4.352 -17.510 1.00 85.69 236 GLU A CA 1
ATOM 1994 C C . GLU A 1 236 ? -8.915 3.191 -16.734 1.00 85.69 236 GLU A C 1
ATOM 1996 O O . GLU A 1 236 ? -9.999 3.325 -16.162 1.00 85.69 236 GLU A O 1
ATOM 2001 N N . LYS A 1 237 ? -8.225 2.045 -16.703 1.00 89.44 237 LYS A N 1
ATOM 2002 C CA . LYS A 1 237 ? -8.707 0.798 -16.109 1.00 89.44 237 LYS A CA 1
ATOM 2003 C C . LYS A 1 237 ? -7.686 0.203 -15.155 1.00 89.44 237 LYS A C 1
ATOM 2005 O O . LYS A 1 237 ? -6.479 0.190 -15.415 1.00 89.44 237 LYS A O 1
ATOM 2010 N N . TYR A 1 238 ? -8.219 -0.333 -14.065 1.00 94.62 238 TYR A N 1
ATOM 2011 C CA . TYR A 1 238 ? -7.473 -1.003 -13.012 1.00 94.62 238 TYR A CA 1
ATOM 2012 C C . TYR A 1 238 ? -8.109 -2.364 -12.732 1.00 94.62 238 TYR A C 1
ATOM 2014 O O . TYR A 1 238 ? -9.316 -2.551 -12.855 1.00 94.62 238 TYR A O 1
ATOM 2022 N N . ALA A 1 239 ? -7.298 -3.325 -12.315 1.00 95.81 239 ALA A N 1
ATOM 2023 C CA . ALA A 1 239 ? -7.785 -4.516 -11.642 1.00 95.81 239 ALA A CA 1
ATOM 2024 C C . ALA A 1 239 ? -8.324 -4.185 -10.233 1.00 95.81 239 ALA A C 1
ATOM 2026 O O . ALA A 1 239 ? -7.808 -3.252 -9.601 1.00 95.81 239 ALA A O 1
ATOM 2027 N N . PRO A 1 240 ? -9.292 -4.964 -9.708 1.00 97.56 240 PRO A N 1
ATOM 2028 C CA . PRO A 1 240 ? -9.867 -4.742 -8.384 1.00 97.56 240 PRO A CA 1
ATOM 2029 C C . PRO A 1 240 ? -8.819 -4.733 -7.268 1.00 97.56 240 PRO A C 1
ATOM 2031 O O . PRO A 1 240 ? -7.928 -5.586 -7.231 1.00 97.56 240 PRO A O 1
ATOM 2034 N N . ILE A 1 241 ? -8.959 -3.795 -6.329 1.00 98.38 241 ILE A N 1
ATOM 2035 C CA . ILE A 1 241 ? -8.125 -3.697 -5.126 1.00 98.38 241 ILE A CA 1
ATOM 2036 C C . ILE A 1 241 ? -9.014 -3.924 -3.906 1.00 98.38 241 ILE A C 1
ATOM 2038 O O . ILE A 1 241 ? -10.002 -3.220 -3.714 1.00 98.38 241 ILE A O 1
ATOM 2042 N N . LEU A 1 242 ? -8.661 -4.898 -3.074 1.00 98.25 242 LEU A N 1
ATOM 2043 C CA . LEU A 1 242 ? -9.345 -5.226 -1.832 1.00 98.25 242 LEU A CA 1
ATOM 2044 C C . LEU A 1 242 ? -8.540 -4.695 -0.641 1.00 98.25 242 LEU A C 1
ATOM 2046 O O . LEU A 1 242 ? -7.349 -4.983 -0.514 1.00 98.25 242 LEU A O 1
ATOM 2050 N N . SER A 1 243 ? -9.191 -3.955 0.254 1.00 97.12 243 SER A N 1
ATOM 2051 C CA . SER A 1 243 ? -8.568 -3.293 1.410 1.00 97.12 243 SER A CA 1
ATOM 2052 C C . SER A 1 243 ? -9.327 -3.581 2.694 1.00 97.12 243 SER A C 1
ATOM 2054 O O . SER A 1 243 ? -10.545 -3.668 2.690 1.00 97.12 243 SER A O 1
ATOM 2056 N N . SER A 1 244 ? -8.633 -3.707 3.829 1.00 94.94 244 SER A N 1
ATOM 2057 C CA . SER A 1 244 ? -9.298 -3.937 5.132 1.00 94.94 244 SER A CA 1
ATOM 2058 C C . SER A 1 244 ? -10.235 -2.791 5.538 1.00 94.94 244 SER A C 1
ATOM 2060 O O . SER A 1 244 ? -11.126 -2.964 6.367 1.00 94.94 244 SER A O 1
ATOM 2062 N N . VAL A 1 245 ? -10.018 -1.614 4.954 1.00 94.12 245 VAL A N 1
ATOM 2063 C CA . VAL A 1 245 ? -10.783 -0.395 5.172 1.00 94.12 245 VAL A CA 1
ATOM 2064 C C . VAL A 1 245 ? -11.030 0.266 3.824 1.00 94.12 245 VAL A C 1
ATOM 2066 O O . VAL A 1 245 ? -10.127 0.318 2.991 1.00 94.12 245 VAL A O 1
ATOM 2069 N N . SER A 1 246 ? -12.225 0.822 3.643 1.00 93.12 246 SER A N 1
ATOM 2070 C CA . SER A 1 246 ? -12.533 1.733 2.540 1.00 93.12 246 SER A CA 1
ATOM 2071 C C . SER A 1 246 ? -13.055 3.072 3.076 1.00 93.12 246 SER A C 1
ATOM 2073 O O . SER A 1 246 ? -13.299 3.227 4.275 1.00 93.12 246 SER A O 1
ATOM 2075 N N . LYS A 1 247 ? -13.183 4.065 2.200 1.00 92.31 247 LYS A N 1
ATOM 2076 C CA . LYS A 1 247 ? -13.703 5.411 2.486 1.00 92.31 247 LYS A CA 1
ATOM 2077 C C . LYS A 1 247 ? -14.539 5.857 1.286 1.00 92.31 247 LYS A C 1
ATOM 2079 O O . LYS A 1 247 ? -14.335 5.380 0.170 1.00 92.31 247 LYS A O 1
ATOM 2084 N N . LYS A 1 248 ? -15.483 6.779 1.495 1.00 90.38 248 LYS A N 1
ATOM 2085 C CA . LYS A 1 248 ? -16.233 7.395 0.387 1.00 90.38 248 LYS A CA 1
ATOM 2086 C C . LYS A 1 248 ? -15.257 7.925 -0.680 1.00 90.38 248 LYS A C 1
ATOM 2088 O O . LYS A 1 248 ? -14.230 8.496 -0.330 1.00 90.38 248 LYS A O 1
ATOM 2093 N N . ASN A 1 249 ? -15.590 7.739 -1.957 1.00 91.31 249 ASN A N 1
ATOM 2094 C CA . ASN A 1 249 ? -14.772 8.090 -3.131 1.00 91.31 249 ASN A CA 1
ATOM 2095 C C . ASN A 1 249 ? -13.515 7.231 -3.363 1.00 91.31 249 ASN A C 1
ATOM 2097 O O . ASN A 1 249 ? -12.780 7.506 -4.309 1.00 91.31 249 ASN A O 1
ATOM 2101 N N . PHE A 1 250 ? -13.276 6.173 -2.582 1.00 96.25 250 PHE A N 1
ATOM 2102 C CA . PHE A 1 250 ? -12.249 5.179 -2.905 1.00 96.25 250 PHE A CA 1
ATOM 2103 C C . PHE A 1 250 ? -12.827 4.029 -3.740 1.00 96.25 250 PHE A C 1
ATOM 2105 O O . PHE A 1 250 ? -14.003 3.673 -3.633 1.00 96.25 250 PHE A O 1
ATOM 2112 N N . ALA A 1 251 ? -12.003 3.492 -4.634 1.00 96.88 251 ALA A N 1
ATOM 2113 C CA . ALA A 1 251 ? -12.315 2.337 -5.465 1.00 96.88 251 ALA A CA 1
ATOM 2114 C C . ALA A 1 251 ? -12.102 1.017 -4.705 1.00 96.88 251 ALA A C 1
ATOM 2116 O O . ALA A 1 251 ? -12.713 0.012 -5.055 1.00 96.88 251 ALA A O 1
ATOM 2117 N N . ASP A 1 252 ? -11.283 1.035 -3.648 1.00 97.75 252 ASP A N 1
ATOM 2118 C CA . ASP A 1 252 ? -10.982 -0.125 -2.818 1.00 97.75 252 ASP A CA 1
ATOM 2119 C C . ASP A 1 252 ? -12.239 -0.818 -2.267 1.00 97.75 252 ASP A C 1
ATOM 2121 O O . ASP A 1 252 ? -13.078 -0.206 -1.592 1.00 97.75 252 ASP A O 1
ATOM 2125 N N . LEU A 1 253 ? -12.314 -2.127 -2.495 1.00 97.44 253 LEU A N 1
ATOM 2126 C CA . LEU A 1 253 ? -13.379 -3.000 -2.021 1.00 97.44 253 LEU A CA 1
ATOM 2127 C C . LEU A 1 253 ? -13.054 -3.505 -0.607 1.00 97.44 253 LEU A C 1
ATOM 2129 O O . LEU A 1 253 ? -11.976 -4.067 -0.393 1.00 97.44 253 LEU A O 1
ATOM 2133 N N . PRO A 1 254 ? -13.938 -3.323 0.387 1.00 96.44 254 PRO A N 1
ATOM 2134 C CA . PRO A 1 254 ? -13.621 -3.700 1.752 1.00 96.44 254 PRO A CA 1
ATOM 2135 C C . PRO A 1 254 ? -13.591 -5.229 1.924 1.00 96.44 254 PRO A C 1
ATOM 2137 O O . PRO A 1 254 ? -14.553 -5.917 1.605 1.00 96.44 254 PRO A O 1
ATOM 2140 N N . ILE A 1 255 ? -12.490 -5.763 2.454 1.00 97.12 255 ILE A N 1
ATOM 2141 C CA . ILE A 1 255 ? -12.294 -7.193 2.749 1.00 97.12 255 ILE A CA 1
ATOM 2142 C C . ILE A 1 255 ? -12.248 -7.423 4.270 1.00 97.12 255 ILE A C 1
ATOM 2144 O O . ILE A 1 255 ? -11.776 -6.539 4.996 1.00 97.12 255 ILE A O 1
ATOM 2148 N N . PRO A 1 256 ? -12.692 -8.591 4.780 1.00 97.31 256 PRO A N 1
ATOM 2149 C CA . PRO A 1 256 ? -12.462 -8.985 6.163 1.00 97.31 256 PRO A CA 1
ATOM 2150 C C . PRO A 1 256 ? -11.016 -8.790 6.616 1.00 97.31 256 PRO A C 1
ATOM 2152 O O . PRO A 1 256 ? -10.061 -9.053 5.880 1.00 97.31 256 PRO A O 1
ATOM 2155 N N . THR A 1 257 ? -10.860 -8.263 7.830 1.00 95.19 257 THR A N 1
ATOM 2156 C CA . THR A 1 257 ? -9.548 -7.853 8.333 1.00 95.19 257 THR A CA 1
ATOM 2157 C C . THR A 1 257 ? -8.733 -9.059 8.789 1.00 95.19 257 THR A C 1
ATOM 2159 O O . THR A 1 257 ? -9.264 -10.122 9.118 1.00 95.19 257 THR A O 1
ATOM 2162 N N . ILE A 1 258 ? -7.415 -8.882 8.898 1.00 91.88 258 ILE A N 1
ATOM 2163 C CA . ILE A 1 258 ? -6.538 -9.922 9.456 1.00 91.88 258 ILE A CA 1
ATOM 2164 C C . ILE A 1 258 ? -6.899 -10.272 10.910 1.00 91.88 258 ILE A C 1
ATOM 2166 O O . ILE A 1 258 ? -6.651 -11.393 11.345 1.00 91.88 258 ILE A O 1
ATOM 2170 N N . ASP A 1 259 ? -7.499 -9.335 11.649 1.00 91.38 259 ASP A N 1
ATOM 2171 C CA . ASP A 1 259 ? -7.950 -9.528 13.029 1.00 91.38 259 ASP A CA 1
ATOM 2172 C C . ASP A 1 259 ? -9.226 -10.373 13.083 1.00 91.38 259 ASP A C 1
ATOM 2174 O O . ASP A 1 259 ? -9.347 -11.237 13.951 1.00 91.38 259 ASP A O 1
ATOM 2178 N N . ASP A 1 260 ? -10.145 -10.165 12.133 1.00 94.38 260 ASP A N 1
ATOM 2179 C CA . ASP A 1 260 ? -11.354 -10.981 11.997 1.00 94.38 260 ASP A CA 1
ATOM 2180 C C . ASP A 1 260 ? -10.996 -12.446 11.764 1.00 94.38 260 ASP A C 1
ATOM 2182 O O . ASP A 1 260 ? -11.488 -13.331 12.467 1.00 94.38 260 ASP A O 1
ATOM 2186 N N . TRP A 1 261 ? -10.076 -12.697 10.830 1.00 95.00 261 TRP A N 1
ATOM 2187 C CA . TRP A 1 261 ? -9.646 -14.057 10.532 1.00 95.00 261 TRP A CA 1
ATOM 2188 C C . TRP A 1 261 ? -8.793 -14.669 11.646 1.00 95.00 261 TRP A C 1
ATOM 2190 O O . TRP A 1 261 ? -8.970 -15.836 11.997 1.00 95.00 261 TRP A O 1
ATOM 2200 N N . ALA A 1 262 ? -7.905 -13.880 12.262 1.00 92.50 262 ALA A N 1
ATOM 2201 C CA . ALA A 1 262 ? -7.130 -14.337 13.414 1.00 92.50 262 ALA A CA 1
ATOM 2202 C C . ALA A 1 262 ? -8.038 -14.775 14.572 1.00 92.50 262 ALA A C 1
ATOM 2204 O O . ALA A 1 262 ? -7.754 -15.790 15.203 1.00 92.50 262 ALA A O 1
ATOM 2205 N N . ARG A 1 263 ? -9.132 -14.045 14.836 1.00 92.25 263 ARG A N 1
ATOM 2206 C CA . ARG A 1 263 ? -10.130 -14.422 15.847 1.00 92.25 263 ARG A CA 1
ATOM 2207 C C . ARG A 1 263 ? -10.797 -15.753 15.508 1.00 92.25 263 ARG A C 1
ATOM 2209 O O . ARG A 1 263 ? -10.861 -16.618 16.375 1.00 92.25 263 ARG A O 1
ATOM 2216 N N . VAL A 1 264 ? -11.268 -15.922 14.269 1.00 93.38 264 VAL A N 1
ATOM 2217 C CA . VAL A 1 264 ? -11.904 -17.174 13.819 1.00 93.38 264 VAL A CA 1
ATOM 2218 C C . VAL A 1 264 ? -10.979 -18.364 14.047 1.00 93.38 264 VAL A C 1
ATOM 2220 O O . VAL A 1 264 ? -11.368 -19.324 14.707 1.00 93.38 264 VAL A O 1
ATOM 2223 N N . LYS A 1 265 ? -9.736 -18.284 13.562 1.00 91.94 265 LYS A N 1
ATOM 2224 C CA . LYS A 1 265 ? -8.781 -19.389 13.696 1.00 91.94 265 LYS A CA 1
ATOM 2225 C C . LYS A 1 265 ? -8.362 -19.622 15.147 1.00 91.94 265 LYS A C 1
ATOM 2227 O O . LYS A 1 265 ? -8.183 -20.775 15.523 1.00 91.94 265 LYS A O 1
ATOM 2232 N N . LEU A 1 266 ? -8.298 -18.581 15.982 1.00 89.50 266 LEU A N 1
ATOM 2233 C CA . LEU A 1 266 ? -8.036 -18.751 17.412 1.00 89.50 266 LEU A CA 1
ATOM 2234 C C . LEU A 1 266 ? -9.133 -19.580 18.101 1.00 89.50 266 LEU A C 1
ATOM 2236 O O . LEU A 1 266 ? -8.803 -20.448 18.905 1.00 89.50 266 LEU A O 1
ATOM 2240 N N . TYR A 1 267 ? -10.413 -19.366 17.770 1.00 87.81 267 TYR A N 1
ATOM 2241 C CA . TYR A 1 267 ? -11.509 -20.198 18.292 1.00 87.81 267 TYR A CA 1
ATOM 2242 C C . TYR A 1 267 ? -11.447 -21.654 17.811 1.00 87.81 267 TYR A C 1
ATOM 2244 O O . TYR A 1 267 ? -11.949 -22.541 18.494 1.00 87.81 267 TYR A O 1
ATOM 2252 N N . GLU A 1 268 ? -10.788 -21.914 16.682 1.00 90.12 268 GLU A N 1
ATOM 2253 C CA . GLU A 1 268 ? -10.499 -23.261 16.174 1.00 90.12 268 GLU A CA 1
ATOM 2254 C C . GLU A 1 268 ? -9.181 -23.849 16.728 1.00 90.12 268 GLU A C 1
ATOM 2256 O O . GLU A 1 268 ? -8.755 -24.919 16.299 1.00 90.12 268 GLU A O 1
ATOM 2261 N N . GLY A 1 269 ? -8.508 -23.165 17.663 1.00 88.12 269 GLY A N 1
ATOM 2262 C CA . GLY A 1 269 ? -7.241 -23.617 18.253 1.00 88.12 269 GLY A CA 1
ATOM 2263 C C . GLY A 1 269 ? -5.999 -23.371 17.385 1.00 88.12 269 GLY A C 1
ATOM 2264 O O . GLY A 1 269 ? -4.953 -23.969 17.628 1.00 88.12 269 GLY A O 1
ATOM 2265 N N . ALA A 1 270 ? -6.090 -22.497 16.379 1.00 89.00 270 ALA A N 1
ATOM 2266 C CA . ALA A 1 270 ? -5.004 -22.164 15.462 1.00 89.00 270 ALA A CA 1
ATOM 2267 C C . ALA A 1 270 ? -4.442 -20.748 15.691 1.00 89.00 270 ALA A C 1
ATOM 2269 O O . ALA A 1 270 ? -5.166 -19.771 15.886 1.00 89.00 270 ALA A O 1
ATOM 2270 N N . PHE A 1 271 ? -3.117 -20.626 15.608 1.00 87.38 271 PHE A N 1
ATOM 2271 C CA . PHE A 1 271 ? -2.360 -19.412 15.904 1.00 87.38 271 PHE A CA 1
ATOM 2272 C C . PHE A 1 271 ? -1.586 -18.928 14.682 1.00 87.38 271 PHE A C 1
ATOM 2274 O O . PHE A 1 271 ? -0.921 -19.702 13.998 1.00 87.38 271 PHE A O 1
ATOM 2281 N N . PHE A 1 272 ? -1.596 -17.619 14.452 1.00 87.31 272 PHE A N 1
ATOM 2282 C CA . PHE A 1 272 ? -0.752 -16.979 13.446 1.00 87.31 272 PHE A CA 1
ATOM 2283 C C . PHE A 1 272 ? 0.371 -16.175 14.095 1.00 87.31 272 PHE A C 1
ATOM 2285 O O . PHE A 1 272 ? 0.161 -15.472 15.091 1.00 87.31 272 PHE A O 1
ATOM 2292 N N . SER A 1 273 ? 1.547 -16.196 13.467 1.00 77.00 273 SER A N 1
ATOM 2293 C CA . SER A 1 273 ? 2.684 -15.388 13.911 1.00 77.00 273 SER A CA 1
ATOM 2294 C C . SER A 1 273 ? 2.361 -13.884 13.907 1.00 77.00 273 SER A C 1
ATOM 2296 O O . SER A 1 273 ? 1.572 -13.389 13.101 1.00 77.00 273 SER A O 1
ATOM 2298 N N . LYS A 1 274 ? 2.969 -13.140 14.837 1.00 70.25 274 LYS A N 1
ATOM 2299 C CA . LYS A 1 274 ? 2.776 -11.699 15.120 1.00 70.25 274 LYS A CA 1
ATOM 2300 C C . LYS A 1 274 ? 1.398 -11.280 15.648 1.00 70.25 274 LYS A C 1
ATOM 2302 O O . LYS A 1 274 ? 1.283 -10.170 16.169 1.00 70.25 274 LYS A O 1
ATOM 2307 N N . THR A 1 275 ? 0.372 -12.123 15.558 1.00 68.12 275 THR A N 1
ATOM 2308 C CA . THR A 1 275 ? -0.945 -11.880 16.175 1.00 68.12 275 THR A CA 1
ATOM 2309 C C . THR A 1 275 ? -1.258 -12.841 17.317 1.00 68.12 275 THR A C 1
ATOM 2311 O O . THR A 1 275 ? -2.271 -12.657 17.978 1.00 68.12 275 THR A O 1
ATOM 2314 N N . GLN A 1 276 ? -0.394 -13.819 17.600 1.00 63.38 276 GLN A N 1
ATOM 2315 C CA . GLN A 1 276 ? -0.595 -14.845 18.630 1.00 63.38 276 GLN A CA 1
ATOM 2316 C C . GLN A 1 276 ? -0.709 -14.292 20.059 1.00 63.38 276 GLN A C 1
ATOM 2318 O O . GLN A 1 276 ? -1.237 -14.954 20.946 1.00 63.38 276 GLN A O 1
ATOM 2323 N N . ASN A 1 277 ? -0.207 -13.076 20.291 1.00 60.75 277 ASN A N 1
ATOM 2324 C CA . ASN A 1 277 ? -0.299 -12.395 21.584 1.00 60.75 277 ASN A CA 1
ATOM 2325 C C . ASN A 1 277 ? -1.515 -11.472 21.702 1.00 60.75 277 ASN A C 1
ATOM 2327 O O . ASN A 1 277 ? -1.698 -10.836 22.739 1.00 60.75 277 ASN A O 1
ATOM 2331 N N . ARG A 1 278 ? -2.337 -11.362 20.654 1.00 73.69 278 ARG A N 1
ATOM 2332 C CA . ARG A 1 278 ? -3.584 -10.607 20.734 1.00 73.69 278 ARG A CA 1
ATOM 2333 C C . ARG A 1 278 ? -4.648 -11.483 21.382 1.00 73.69 278 ARG A C 1
ATOM 2335 O O . ARG A 1 278 ? -4.853 -12.625 20.988 1.00 73.69 278 ARG A O 1
ATOM 2342 N N . GLN A 1 279 ? -5.310 -10.934 22.391 1.00 72.25 279 GLN A N 1
ATOM 2343 C CA . GLN A 1 279 ? -6.416 -11.595 23.067 1.00 72.25 279 GLN A CA 1
ATOM 2344 C C . GLN A 1 279 ? -7.678 -11.386 22.225 1.00 72.25 279 GLN A C 1
ATOM 2346 O O . GLN A 1 279 ? -8.265 -10.310 22.249 1.00 72.25 279 GLN A O 1
ATOM 2351 N N . TYR A 1 280 ? -8.056 -12.389 21.431 1.00 77.69 280 TYR A N 1
ATOM 2352 C CA . TYR A 1 280 ? -9.332 -12.404 20.699 1.00 77.69 280 TYR A CA 1
ATOM 2353 C C . TYR A 1 280 ? -10.372 -13.334 21.336 1.00 77.69 280 TYR A C 1
ATOM 2355 O O . TYR A 1 280 ? -11.524 -13.365 20.916 1.00 77.69 280 TYR A O 1
ATOM 2363 N N . SER A 1 281 ? -9.969 -14.090 22.351 1.00 69.69 281 SER A N 1
ATOM 2364 C CA . SER A 1 281 ? -10.809 -15.012 23.104 1.00 69.69 281 SER A CA 1
ATOM 2365 C C . SER A 1 281 ? -10.913 -14.561 24.555 1.00 69.69 281 SER A C 1
ATOM 2367 O O . SER A 1 281 ? -9.929 -14.082 25.121 1.00 69.69 281 SER A O 1
ATOM 2369 N N . GLY A 1 282 ? -12.087 -14.745 25.147 1.00 72.62 282 GLY A N 1
ATOM 2370 C CA . GLY A 1 282 ? -12.316 -14.528 26.566 1.00 72.62 282 GLY A CA 1
ATOM 2371 C C . GLY A 1 282 ? -13.754 -14.842 26.962 1.00 72.62 282 GLY A C 1
ATOM 2372 O O . GLY A 1 282 ? -14.633 -14.930 26.100 1.00 72.62 282 GLY A O 1
ATOM 2373 N N . ASN A 1 283 ? -14.002 -15.035 28.256 1.00 79.00 283 ASN A N 1
ATOM 2374 C CA . ASN A 1 283 ? -15.363 -15.233 28.752 1.00 79.00 283 ASN A CA 1
ATOM 2375 C C . ASN A 1 283 ? -16.081 -13.880 28.889 1.00 79.00 283 ASN A C 1
ATOM 2377 O O . ASN A 1 283 ? -15.867 -13.141 29.848 1.00 79.00 283 ASN A O 1
ATOM 2381 N N . PHE A 1 284 ? -16.965 -13.563 27.942 1.00 88.75 284 PHE A N 1
ATOM 2382 C CA . PHE A 1 284 ? -17.742 -12.315 27.946 1.00 88.75 284 PHE A CA 1
ATOM 2383 C C . PHE A 1 284 ? -19.120 -12.439 28.622 1.00 88.75 284 PHE A C 1
ATOM 2385 O O . PHE A 1 284 ? -19.982 -11.579 28.442 1.00 88.75 284 PHE A O 1
ATOM 2392 N N . SER A 1 285 ? -19.339 -13.484 29.426 1.00 82.31 285 SER A N 1
ATOM 2393 C CA . SER A 1 285 ? -20.646 -13.829 30.016 1.00 82.31 285 SER A CA 1
ATOM 2394 C C . SER A 1 285 ? -21.005 -13.047 31.288 1.00 82.31 285 SER A C 1
ATOM 2396 O O . SER A 1 285 ? -21.723 -13.560 32.141 1.00 82.31 285 SER A O 1
ATOM 2398 N N . VAL A 1 286 ? -20.518 -11.814 31.447 1.00 90.25 286 VAL A N 1
ATOM 2399 C CA . VAL A 1 286 ? -20.848 -10.974 32.612 1.00 90.25 286 VAL A CA 1
ATOM 2400 C C . VAL A 1 286 ? -22.303 -10.489 32.492 1.00 90.25 286 VAL A C 1
ATOM 2402 O O . VAL A 1 286 ? -22.615 -9.830 31.488 1.00 90.25 286 VAL A O 1
ATOM 2405 N N . PRO A 1 287 ? -23.196 -10.776 33.462 1.00 94.25 287 PRO A N 1
ATOM 2406 C CA . PRO A 1 287 ? -24.560 -10.249 33.464 1.00 94.25 287 PRO A CA 1
ATOM 2407 C C . PRO A 1 287 ? -24.568 -8.720 33.390 1.00 94.25 287 PRO A C 1
ATOM 2409 O O . PRO A 1 287 ? -23.701 -8.066 33.961 1.00 94.25 287 PRO A O 1
ATOM 2412 N N . TRP A 1 288 ? -25.542 -8.134 32.688 1.00 96.50 288 TRP A N 1
ATOM 2413 C CA . TRP A 1 288 ? -25.628 -6.675 32.509 1.00 96.50 288 TRP A CA 1
ATOM 2414 C C . TRP A 1 288 ? -25.614 -5.906 33.839 1.00 96.50 288 TRP A C 1
ATOM 2416 O O . TRP A 1 288 ? -24.945 -4.879 33.959 1.00 96.50 288 TRP A O 1
ATOM 2426 N N . GLU A 1 289 ? -26.296 -6.442 34.853 1.00 96.19 289 GLU A N 1
ATOM 2427 C CA . GLU A 1 289 ? -26.430 -5.787 36.157 1.00 96.19 289 GLU A CA 1
ATOM 2428 C C . GLU A 1 289 ? -25.109 -5.714 36.930 1.00 96.19 289 GLU A C 1
ATOM 2430 O O . GLU A 1 289 ? -24.877 -4.736 37.636 1.00 96.19 289 GLU A O 1
ATOM 2435 N N . ASP A 1 290 ? -24.202 -6.668 36.704 1.00 96.31 290 ASP A N 1
ATOM 2436 C CA . ASP A 1 290 ? -22.884 -6.721 37.348 1.00 96.31 290 ASP A CA 1
ATOM 2437 C C . ASP A 1 290 ? -21.845 -5.828 36.646 1.00 96.31 290 ASP A C 1
ATOM 2439 O O . ASP A 1 290 ? -20.708 -5.679 37.109 1.00 96.31 290 ASP A O 1
ATOM 2443 N N . ARG A 1 291 ? -22.200 -5.234 35.499 1.00 97.25 291 ARG A N 1
ATOM 2444 C CA . ARG A 1 291 ? -21.298 -4.364 34.738 1.00 97.25 291 ARG A CA 1
ATOM 2445 C C . ARG A 1 291 ? -21.260 -2.965 35.336 1.00 97.25 291 ARG A C 1
ATOM 2447 O O . ARG A 1 291 ? -22.288 -2.367 35.650 1.00 97.25 291 ARG A O 1
ATOM 2454 N N . LYS A 1 292 ? -20.060 -2.387 35.384 1.00 97.50 292 LYS A N 1
ATOM 2455 C CA . LYS A 1 292 ? -19.829 -1.007 35.825 1.00 97.50 292 LYS A CA 1
ATOM 2456 C C . LYS A 1 292 ? -20.558 -0.036 34.885 1.00 97.50 292 LYS A C 1
ATOM 2458 O O . LYS A 1 292 ? -20.281 -0.079 33.682 1.00 97.50 292 LYS A O 1
ATOM 2463 N N . PRO A 1 293 ? -21.411 0.879 35.380 1.00 97.31 293 PRO A N 1
ATOM 2464 C CA . PRO A 1 293 ? -22.149 1.830 34.545 1.00 97.31 293 PRO A CA 1
ATOM 2465 C C . PRO A 1 293 ? -21.273 3.011 34.082 1.00 97.31 293 PRO A C 1
ATOM 2467 O O . PRO A 1 293 ? -21.672 4.171 34.141 1.00 97.31 293 PRO A O 1
ATOM 2470 N N . THR A 1 294 ? -20.061 2.723 33.610 1.00 98.31 294 THR A N 1
ATOM 2471 C CA . THR A 1 294 ? -19.031 3.671 33.165 1.00 98.31 294 THR A CA 1
ATOM 2472 C C . THR A 1 294 ? -18.620 3.318 31.740 1.00 98.31 294 THR A C 1
ATOM 2474 O O . THR A 1 294 ? -18.543 2.137 31.398 1.00 98.31 294 THR A O 1
ATOM 2477 N N . ALA A 1 295 ? -18.346 4.324 30.910 1.00 98.62 295 ALA A N 1
ATOM 2478 C CA . ALA A 1 295 ? -17.772 4.106 29.589 1.00 98.62 295 ALA A CA 1
ATOM 2479 C C . ALA A 1 295 ? -16.262 3.861 29.683 1.00 98.62 295 ALA A C 1
ATOM 2481 O O . ALA A 1 295 ? -15.569 4.621 30.352 1.00 98.62 295 ALA A O 1
ATOM 2482 N N . ILE A 1 296 ? -15.745 2.829 29.012 1.00 98.56 296 ILE A N 1
ATOM 2483 C CA . ILE A 1 296 ? -14.317 2.471 29.032 1.00 98.56 296 ILE A CA 1
ATOM 2484 C C . ILE A 1 296 ? -13.645 2.701 27.674 1.00 98.56 296 ILE A C 1
ATOM 2486 O O . ILE A 1 296 ? -14.208 2.389 26.624 1.00 98.56 296 ILE A O 1
ATOM 2490 N N . PHE A 1 297 ? -12.399 3.187 27.699 1.00 98.31 297 PHE A N 1
ATOM 2491 C CA . PHE A 1 297 ? -11.469 3.111 26.567 1.00 98.31 297 PHE A CA 1
ATOM 2492 C C . PHE A 1 297 ? -10.030 2.855 27.027 1.00 98.31 297 PHE A C 1
ATOM 2494 O O . PHE A 1 297 ? -9.506 3.522 27.925 1.00 98.31 297 PHE A O 1
ATOM 2501 N N . ARG A 1 298 ? -9.346 1.932 26.342 1.00 97.25 298 ARG A N 1
ATOM 2502 C CA . ARG A 1 298 ? -7.893 1.727 26.438 1.00 97.25 298 ARG A CA 1
ATOM 2503 C C . ARG A 1 298 ? -7.295 1.568 25.048 1.00 97.25 298 ARG A C 1
ATOM 2505 O O . ARG A 1 298 ? -7.716 0.703 24.280 1.00 97.25 298 ARG A O 1
ATOM 2512 N N . GLY A 1 299 ? -6.299 2.373 24.697 1.00 95.31 299 GLY A N 1
ATOM 2513 C CA . GLY A 1 299 ? -5.594 2.223 23.423 1.00 95.31 299 GLY A CA 1
ATOM 2514 C C . GLY A 1 299 ? -4.384 3.136 23.298 1.00 95.31 299 GLY A C 1
ATOM 2515 O O . GLY A 1 299 ? -4.257 4.110 24.026 1.00 95.31 299 GLY A O 1
ATOM 2516 N N . GLY A 1 300 ? -3.479 2.838 22.365 1.00 96.25 300 GLY A N 1
ATOM 2517 C CA . GLY A 1 300 ? -2.366 3.743 22.066 1.00 96.25 300 GLY A CA 1
ATOM 2518 C C . GLY A 1 300 ? -2.835 5.028 21.376 1.00 96.25 300 GLY A C 1
ATOM 2519 O O . GLY A 1 300 ? -3.920 5.050 20.779 1.00 96.25 300 GLY A O 1
ATOM 2520 N N . SER A 1 301 ? -1.995 6.065 21.381 1.00 96.62 301 SER A N 1
ATOM 2521 C CA . SER A 1 301 ? -2.258 7.372 20.747 1.00 96.62 301 SER A CA 1
ATOM 2522 C C . SER A 1 301 ? -2.158 7.358 19.209 1.00 96.62 301 SER A C 1
ATOM 2524 O O . SER A 1 301 ? -1.700 8.306 18.571 1.00 96.62 301 SER A O 1
ATOM 2526 N N . THR A 1 302 ? -2.563 6.254 18.576 1.00 95.31 302 THR A N 1
ATOM 2527 C CA . THR A 1 302 ? -2.644 6.132 17.112 1.00 95.31 302 THR A CA 1
ATOM 2528 C C . THR A 1 302 ? -3.635 7.138 16.529 1.00 95.31 302 THR A C 1
ATOM 2530 O O . THR A 1 302 ? -4.589 7.511 17.205 1.00 95.31 302 THR A O 1
ATOM 2533 N N . GLY A 1 303 ? -3.446 7.513 15.268 1.00 93.38 303 GLY A N 1
ATOM 2534 C CA . GLY A 1 303 ? -4.186 8.579 14.603 1.00 93.38 303 GLY A CA 1
ATOM 2535 C C . GLY A 1 303 ? -3.251 9.577 13.930 1.00 93.38 303 GLY A C 1
ATOM 2536 O O . GLY A 1 303 ? -2.060 9.665 14.265 1.00 93.38 303 GLY A O 1
ATOM 2537 N N . ALA A 1 304 ? -3.806 10.311 12.965 1.00 92.31 304 ALA A N 1
ATOM 2538 C CA . ALA A 1 304 ? -3.099 11.377 12.265 1.00 92.31 304 ALA A CA 1
ATOM 2539 C C . ALA A 1 304 ? -2.882 12.603 13.165 1.00 92.31 304 ALA A C 1
ATOM 2541 O O . ALA A 1 304 ? -1.809 13.188 13.133 1.00 92.31 304 ALA A O 1
ATOM 2542 N N . GLY A 1 305 ? -3.856 12.967 14.002 1.00 94.38 305 GLY A N 1
ATOM 2543 C CA . GLY A 1 305 ? -3.733 14.114 14.902 1.00 94.38 305 GLY A CA 1
ATOM 2544 C C . GLY A 1 305 ? -2.613 13.976 15.935 1.00 94.38 305 GLY A C 1
ATOM 2545 O O . GLY A 1 305 ? -2.311 12.875 16.412 1.00 94.38 305 GLY A O 1
ATOM 2546 N N . THR A 1 306 ? -2.032 15.113 16.306 1.00 95.69 306 THR A N 1
ATOM 2547 C CA . THR A 1 306 ? -0.889 15.236 17.229 1.00 95.69 306 THR A CA 1
ATOM 2548 C C . THR A 1 306 ? -1.230 15.979 18.524 1.00 95.69 306 THR A C 1
ATOM 2550 O O . THR A 1 306 ? -0.429 15.972 19.456 1.00 95.69 306 THR A O 1
ATOM 2553 N N . THR A 1 307 ? -2.421 16.577 18.614 1.00 96.62 307 THR A N 1
ATOM 2554 C CA . THR A 1 307 ? -2.892 17.385 19.752 1.00 96.62 307 THR A CA 1
ATOM 2555 C C . THR A 1 307 ? -4.213 16.854 20.310 1.00 96.62 307 THR A C 1
ATOM 2557 O O . THR A 1 307 ? -4.854 15.999 19.697 1.00 96.62 307 THR A O 1
ATOM 2560 N N . ILE A 1 308 ? -4.647 17.381 21.462 1.00 97.25 308 ILE A N 1
ATOM 2561 C CA . ILE A 1 308 ? -5.944 17.052 22.074 1.00 97.25 308 ILE A CA 1
ATOM 2562 C C . ILE A 1 308 ? -7.098 17.314 21.098 1.00 97.25 308 ILE A C 1
ATOM 2564 O O . ILE A 1 308 ? -7.990 16.485 20.999 1.00 97.25 308 ILE A O 1
ATOM 2568 N N . ASP A 1 309 ? -7.065 18.407 20.337 1.00 95.25 309 ASP A N 1
ATOM 2569 C CA . ASP A 1 309 ? -8.175 18.771 19.444 1.00 95.25 309 ASP A CA 1
ATOM 2570 C C . ASP A 1 309 ? -8.135 18.069 18.083 1.00 95.25 309 ASP A C 1
ATOM 2572 O O . ASP A 1 309 ? -9.151 17.977 17.403 1.00 95.25 309 ASP A O 1
ATOM 2576 N N . THR A 1 310 ? -6.977 17.542 17.679 1.00 94.94 310 THR A N 1
ATOM 2577 C CA . THR A 1 310 ? -6.821 16.867 16.378 1.00 94.94 310 THR A CA 1
ATOM 2578 C C . THR A 1 310 ? -6.818 15.345 16.484 1.00 94.94 310 THR A C 1
ATOM 2580 O O . THR A 1 310 ? -7.022 14.662 15.479 1.00 94.94 310 THR A O 1
ATOM 2583 N N . ASN A 1 311 ? -6.570 14.787 17.674 1.00 96.62 311 ASN A N 1
ATOM 2584 C CA . ASN A 1 311 ? -6.553 13.348 17.915 1.00 96.62 311 ASN A CA 1
ATOM 2585 C C . ASN A 1 311 ? -7.678 12.947 18.887 1.00 96.62 311 ASN A C 1
ATOM 2587 O O . ASN A 1 311 ? -7.568 13.210 20.089 1.00 96.62 311 ASN A O 1
ATOM 2591 N N . PRO A 1 312 ? -8.720 12.230 18.425 1.00 96.88 312 PRO A N 1
ATOM 2592 C CA . PRO A 1 312 ? -9.872 11.903 19.264 1.00 96.88 312 PRO A CA 1
ATOM 2593 C C . PRO A 1 312 ? -9.514 10.993 20.449 1.00 96.88 312 PRO A C 1
ATOM 2595 O O . PRO A 1 312 ? -10.163 11.047 21.490 1.00 96.88 312 PRO A O 1
ATOM 2598 N N . ARG A 1 313 ? -8.441 10.193 20.366 1.00 98.00 313 ARG A N 1
ATOM 2599 C CA . ARG A 1 313 ? -7.993 9.373 21.505 1.00 98.00 313 ARG A CA 1
ATOM 2600 C C . ARG A 1 313 ? -7.363 10.222 22.605 1.00 98.00 313 ARG A C 1
ATOM 2602 O O . ARG A 1 313 ? -7.595 9.952 23.781 1.00 98.00 313 ARG A O 1
ATOM 2609 N N . LEU A 1 314 ? -6.596 11.251 22.229 1.00 98.31 314 LEU A N 1
ATOM 2610 C CA . LEU A 1 314 ? -6.066 12.229 23.184 1.00 98.31 314 LEU A CA 1
ATOM 2611 C C . LEU A 1 314 ? -7.206 13.053 23.796 1.00 98.31 314 LEU A C 1
ATOM 2613 O O . LEU A 1 314 ? -7.208 13.266 25.005 1.00 98.31 314 LEU A O 1
ATOM 2617 N N . LYS A 1 315 ? -8.207 13.440 22.992 1.00 98.19 315 LYS A N 1
ATOM 2618 C CA . LYS A 1 315 ? -9.416 14.122 23.480 1.00 98.19 315 LYS A CA 1
ATOM 2619 C C . LYS A 1 315 ? -10.192 13.283 24.492 1.00 98.19 315 LYS A C 1
ATOM 2621 O O . LYS A 1 315 ? -10.551 13.800 25.542 1.00 98.19 315 LYS A O 1
ATOM 2626 N N . ALA A 1 316 ? -10.401 11.992 24.232 1.00 98.38 316 ALA A N 1
ATOM 2627 C CA . ALA A 1 316 ? -11.091 11.105 25.169 1.00 98.38 316 ALA A CA 1
ATOM 2628 C C . ALA A 1 316 ? -10.340 10.961 26.504 1.00 98.38 316 ALA A C 1
ATOM 2630 O O . ALA A 1 316 ? -10.960 11.025 27.564 1.00 98.38 316 ALA A O 1
ATOM 2631 N N . ALA A 1 317 ? -9.010 10.818 26.466 1.00 98.38 317 ALA A N 1
ATOM 2632 C CA . ALA A 1 317 ? -8.188 10.790 27.677 1.00 98.38 317 ALA A CA 1
ATOM 2633 C C . ALA A 1 317 ? -8.242 12.125 28.443 1.00 98.38 317 ALA A C 1
ATOM 2635 O O . ALA A 1 317 ? -8.355 12.128 29.667 1.00 98.38 317 ALA A O 1
ATOM 2636 N N . TYR A 1 318 ? -8.246 13.255 27.728 1.00 98.44 318 TYR A N 1
ATOM 2637 C CA . TYR A 1 318 ? -8.442 14.576 28.322 1.00 98.44 318 TYR A CA 1
ATOM 2638 C C . TYR A 1 318 ? -9.809 14.705 29.008 1.00 98.44 318 TYR A C 1
ATOM 2640 O O . TYR A 1 318 ? -9.855 15.049 30.185 1.00 98.44 318 TYR A O 1
ATOM 2648 N N . ILE A 1 319 ? -10.907 14.365 28.323 1.00 98.38 319 ILE A N 1
ATOM 2649 C CA . ILE A 1 319 ? -12.264 14.404 28.898 1.00 98.38 319 ILE A CA 1
ATOM 2650 C C . ILE A 1 319 ? -12.333 13.513 30.147 1.00 98.38 319 ILE A C 1
ATOM 2652 O O . ILE A 1 319 ? -12.854 13.929 31.177 1.00 98.38 319 ILE A O 1
ATOM 2656 N N . SER A 1 320 ? -11.740 12.316 30.101 1.00 98.25 320 SER A N 1
ATOM 2657 C CA . SER A 1 320 ? -11.684 11.424 31.263 1.00 98.25 320 SER A CA 1
ATOM 2658 C C . SER A 1 320 ? -10.885 12.011 32.430 1.00 98.25 320 SER A C 1
ATOM 2660 O O . SER A 1 320 ? -11.249 11.771 33.579 1.00 98.25 320 SER A O 1
ATOM 2662 N N . SER A 1 321 ? -9.831 12.791 32.162 1.00 97.25 321 SER A N 1
ATOM 2663 C CA . SER A 1 321 ? -9.016 13.434 33.205 1.00 97.25 321 SER A CA 1
ATOM 2664 C C . SER A 1 321 ? -9.765 14.522 33.984 1.00 97.25 321 SER A C 1
ATOM 2666 O O . SER A 1 321 ? -9.402 14.808 35.122 1.00 97.25 321 SER A O 1
ATOM 2668 N N . LEU A 1 322 ? -10.853 15.065 33.420 1.00 96.94 322 LEU A N 1
ATOM 2669 C CA . LEU A 1 322 ? -11.756 15.983 34.123 1.00 96.94 322 LEU A CA 1
ATOM 2670 C C . LEU A 1 322 ? -12.569 15.272 35.221 1.00 96.94 322 LEU A C 1
ATOM 2672 O O . LEU A 1 322 ? -13.095 15.931 36.114 1.00 96.94 322 LEU A O 1
ATOM 2676 N N . ASN A 1 323 ? -12.635 13.931 35.186 1.00 95.50 323 ASN A N 1
ATOM 2677 C CA . ASN A 1 323 ? -13.209 13.073 36.228 1.00 95.50 323 ASN A CA 1
ATOM 2678 C C . ASN A 1 323 ? -14.666 13.429 36.597 1.00 95.50 323 ASN A C 1
ATOM 2680 O O . ASN A 1 323 ? -15.047 13.380 37.768 1.00 95.50 323 ASN A O 1
ATOM 2684 N N . GLU A 1 324 ? -15.493 13.761 35.599 1.00 97.12 324 GLU A N 1
ATOM 2685 C CA . GLU A 1 324 ? -16.930 13.985 35.799 1.00 97.12 324 GLU A CA 1
ATOM 2686 C C . GLU A 1 324 ? -17.632 12.721 36.333 1.00 97.12 324 GLU A C 1
ATOM 2688 O O . GLU A 1 324 ? -17.448 11.605 35.826 1.00 97.12 324 GLU A O 1
ATOM 2693 N N . ARG A 1 325 ? -18.479 12.904 37.353 1.00 97.62 325 ARG A N 1
ATOM 2694 C CA . ARG A 1 325 ? -19.190 11.845 38.090 1.00 97.62 325 ARG A CA 1
ATOM 2695 C C . ARG A 1 325 ? -20.678 12.156 38.189 1.00 97.62 325 ARG A C 1
ATOM 2697 O O . ARG A 1 325 ? -21.078 13.314 38.099 1.00 97.62 325 ARG A O 1
ATOM 2704 N N . ASP A 1 326 ? -21.493 11.122 38.368 1.00 94.50 326 ASP A N 1
ATOM 2705 C CA . ASP A 1 326 ? -22.912 11.301 38.691 1.00 94.50 326 ASP A CA 1
ATOM 2706 C C . ASP A 1 326 ? -23.147 11.599 40.180 1.00 94.50 326 ASP A C 1
ATOM 2708 O O . ASP A 1 326 ? -22.212 11.707 40.977 1.00 94.50 326 ASP A O 1
ATOM 2712 N N . CYS A 1 327 ? -24.423 11.713 40.558 1.00 93.25 327 CYS A N 1
ATOM 2713 C CA . CYS A 1 327 ? -24.864 11.950 41.932 1.00 93.25 327 CYS A CA 1
ATOM 2714 C C . CYS A 1 327 ? -24.492 10.827 42.917 1.00 93.25 327 CYS A C 1
ATOM 2716 O O . CYS A 1 327 ? -24.501 11.067 44.121 1.00 93.25 327 CYS A O 1
ATOM 2718 N N . LEU A 1 328 ? -24.137 9.632 42.430 1.00 93.44 328 LEU A N 1
ATOM 2719 C CA . LEU A 1 328 ? -23.665 8.503 43.239 1.00 93.44 328 LEU A CA 1
ATOM 2720 C C . LEU A 1 328 ? -22.129 8.438 43.302 1.00 93.44 328 LEU A C 1
ATOM 2722 O O . LEU A 1 328 ? -21.563 7.500 43.862 1.00 93.44 328 LEU A O 1
ATOM 2726 N N . GLY A 1 329 ? -21.437 9.421 42.720 1.00 96.00 329 GLY A N 1
ATOM 2727 C CA . GLY A 1 329 ? -19.980 9.470 42.667 1.00 96.00 329 GLY A CA 1
ATOM 2728 C C . GLY A 1 329 ? -19.363 8.513 41.644 1.00 96.00 329 GLY A C 1
ATOM 2729 O O . GLY A 1 329 ? -18.143 8.321 41.663 1.00 96.00 329 GLY A O 1
ATOM 2730 N N . ILE A 1 330 ? -20.149 7.925 40.736 1.00 96.75 330 ILE A N 1
ATOM 2731 C CA . ILE A 1 330 ? -19.670 6.971 39.731 1.00 96.75 330 ILE A CA 1
ATOM 2732 C C . ILE A 1 330 ? -19.178 7.732 38.486 1.00 96.75 330 ILE A C 1
ATOM 2734 O O . ILE A 1 330 ? -19.944 8.496 37.884 1.00 96.75 330 ILE A O 1
ATOM 2738 N N . PRO A 1 331 ? -17.925 7.515 38.035 1.00 97.69 331 PRO A N 1
ATOM 2739 C CA . PRO A 1 331 ? -17.354 8.238 36.898 1.00 97.69 331 PRO A CA 1
ATOM 2740 C C . PRO A 1 331 ? -18.087 7.907 35.601 1.00 97.69 331 PRO A C 1
ATOM 2742 O O . PRO A 1 331 ? -18.362 6.735 35.335 1.00 97.69 331 PRO A O 1
ATOM 2745 N N . TYR A 1 332 ? -18.399 8.919 34.792 1.00 98.38 332 TYR A N 1
ATOM 2746 C CA . TYR A 1 332 ? -19.038 8.727 33.483 1.00 98.38 332 TYR A CA 1
ATOM 2747 C C . TYR A 1 332 ? -18.104 8.033 32.484 1.00 98.38 332 TYR A C 1
ATOM 2749 O O . TYR A 1 332 ? -18.527 7.114 31.780 1.00 98.38 332 TYR A O 1
ATOM 2757 N N . LEU A 1 333 ? -16.830 8.433 32.459 1.00 98.62 333 LEU A N 1
ATOM 2758 C CA . LEU A 1 333 ? -15.824 7.970 31.507 1.00 98.62 333 LEU A CA 1
ATOM 2759 C C . LEU A 1 333 ? -14.539 7.543 32.227 1.00 98.62 333 LEU A C 1
ATOM 2761 O O . LEU A 1 333 ? -14.027 8.258 33.085 1.00 98.62 333 LEU A O 1
ATOM 2765 N N . ASP A 1 334 ? -14.016 6.391 31.828 1.00 98.38 334 ASP A N 1
ATOM 2766 C CA . ASP A 1 334 ? -12.705 5.852 32.176 1.00 98.38 334 ASP A CA 1
ATOM 2767 C C . ASP A 1 334 ? -11.940 5.590 30.863 1.00 98.38 334 ASP A C 1
ATOM 2769 O O . ASP A 1 334 ? -11.931 4.488 30.310 1.00 98.38 334 ASP A O 1
ATOM 2773 N N . ALA A 1 335 ? -11.322 6.630 30.307 1.00 98.44 335 ALA A N 1
ATOM 2774 C CA . ALA A 1 335 ? -10.574 6.558 29.056 1.00 98.44 335 ALA A CA 1
ATOM 2775 C C . ALA A 1 335 ? -9.106 6.923 29.267 1.00 98.44 335 ALA A C 1
ATOM 2777 O O . ALA A 1 335 ? -8.786 7.905 29.929 1.00 98.44 335 ALA A O 1
ATOM 2778 N N . GLY A 1 336 ? -8.195 6.172 28.645 1.00 98.00 336 GLY A N 1
ATOM 2779 C CA . GLY A 1 336 ? -6.779 6.515 28.721 1.00 98.00 336 GLY A CA 1
ATOM 2780 C C . GLY A 1 336 ? -5.905 5.923 27.624 1.00 98.00 336 GLY A C 1
ATOM 2781 O O . GLY A 1 336 ? -6.244 4.928 26.970 1.00 98.00 336 GLY A O 1
ATOM 2782 N N . ILE A 1 337 ? -4.754 6.572 27.440 1.00 98.38 337 ILE A N 1
ATOM 2783 C CA . ILE A 1 337 ? -3.728 6.177 26.479 1.00 98.38 337 ILE A CA 1
ATOM 2784 C C . ILE A 1 337 ? -2.816 5.126 27.103 1.00 98.38 337 ILE A C 1
ATOM 2786 O O . ILE A 1 337 ? -2.277 5.334 28.181 1.00 98.38 337 ILE A O 1
ATOM 2790 N N . THR A 1 338 ? -2.618 4.001 26.422 1.00 97.19 338 THR A N 1
ATOM 2791 C CA . THR A 1 338 ? -1.800 2.889 26.944 1.00 97.19 338 THR A CA 1
ATOM 2792 C C . THR A 1 338 ? -0.386 2.833 26.378 1.00 97.19 338 THR A C 1
ATOM 2794 O O . THR A 1 338 ? 0.429 2.048 26.849 1.00 97.19 338 THR A O 1
ATOM 2797 N N . ASP A 1 339 ? -0.131 3.561 25.290 1.00 95.94 339 ASP A N 1
ATOM 2798 C CA . ASP A 1 339 ? 1.159 3.602 24.596 1.00 95.94 339 ASP A CA 1
ATOM 2799 C C . ASP A 1 339 ? 1.242 4.848 23.700 1.00 95.94 339 ASP A C 1
ATOM 2801 O O . ASP A 1 339 ? 0.247 5.222 23.064 1.00 95.94 339 ASP A O 1
ATOM 2805 N N . TRP A 1 340 ? 2.415 5.477 23.625 1.00 95.81 340 TRP A N 1
ATOM 2806 C CA . TRP A 1 340 ? 2.633 6.653 22.784 1.00 95.81 340 TRP A CA 1
ATOM 2807 C C . TRP A 1 340 ? 3.057 6.256 21.368 1.00 95.81 340 TRP A C 1
ATOM 2809 O O . TRP A 1 340 ? 4.124 5.690 21.153 1.00 95.81 340 TRP A O 1
ATOM 2819 N N . ASN A 1 341 ? 2.257 6.615 20.363 1.00 94.88 341 ASN A N 1
ATOM 2820 C CA . ASN A 1 341 ? 2.655 6.518 18.962 1.00 94.88 341 ASN A CA 1
ATOM 2821 C C . ASN A 1 341 ? 3.301 7.834 18.500 1.00 94.88 341 ASN A C 1
ATOM 2823 O O . ASN A 1 341 ? 2.621 8.715 17.966 1.00 94.88 341 ASN A O 1
ATOM 2827 N N . LEU A 1 342 ? 4.616 7.966 18.678 1.00 95.31 342 LEU A N 1
ATOM 2828 C CA . LEU A 1 342 ? 5.368 9.188 18.348 1.00 95.31 342 LEU A CA 1
ATOM 2829 C C . LEU A 1 342 ? 5.948 9.196 16.926 1.00 95.31 342 LEU A C 1
ATOM 2831 O O . LEU A 1 342 ? 6.840 9.984 16.614 1.00 95.31 342 LEU A O 1
ATOM 2835 N N . ARG A 1 343 ? 5.449 8.329 16.033 1.00 93.75 343 ARG A N 1
ATOM 2836 C CA . ARG A 1 343 ? 5.951 8.248 14.655 1.00 93.75 343 ARG A CA 1
ATOM 2837 C C . ARG A 1 343 ? 5.845 9.617 13.954 1.00 93.75 343 ARG A C 1
ATOM 2839 O O . ARG A 1 343 ? 4.795 10.250 14.059 1.00 93.75 343 ARG A O 1
ATOM 2846 N N . PRO A 1 344 ? 6.862 10.052 13.189 1.00 95.50 344 PRO A N 1
ATOM 2847 C CA . PRO A 1 344 ? 6.768 11.263 12.381 1.00 95.50 344 PRO A CA 1
ATOM 2848 C C . PRO A 1 344 ? 5.538 11.269 11.473 1.00 95.50 344 PRO A C 1
ATOM 2850 O O . PRO A 1 344 ? 5.229 10.263 10.816 1.00 95.50 344 PRO A O 1
ATOM 2853 N N . ARG A 1 345 ? 4.863 12.417 11.416 1.00 95.81 345 ARG A N 1
ATOM 2854 C CA . ARG A 1 345 ? 3.674 12.636 10.591 1.00 95.81 345 ARG A CA 1
ATOM 2855 C C . ARG A 1 345 ? 3.849 13.865 9.713 1.00 95.81 345 ARG A C 1
ATOM 2857 O O . ARG A 1 345 ? 4.275 14.909 10.200 1.00 95.81 345 ARG A O 1
ATOM 2864 N N . LYS A 1 346 ? 3.466 13.761 8.442 1.00 95.88 346 LYS A N 1
ATOM 2865 C CA . LYS A 1 346 ? 3.143 14.933 7.618 1.00 95.88 346 LYS A CA 1
ATOM 2866 C C . LYS A 1 346 ? 1.634 15.103 7.677 1.00 95.88 346 LYS A C 1
ATOM 2868 O O . LYS A 1 346 ? 0.902 14.154 7.404 1.00 95.88 346 LYS A O 1
ATOM 2873 N N . LEU A 1 347 ? 1.177 16.289 8.060 1.00 94.75 347 LEU A N 1
ATOM 2874 C CA . LEU A 1 347 ? -0.243 16.621 8.099 1.00 94.75 347 LEU A CA 1
ATOM 2875 C C . LEU A 1 347 ? -0.590 17.573 6.958 1.00 94.75 347 LEU A C 1
ATOM 2877 O O . LEU A 1 347 ? 0.259 18.339 6.505 1.00 94.75 347 LEU A O 1
ATOM 2881 N N . LYS A 1 348 ? -1.826 17.488 6.472 1.00 93.38 348 LYS A N 1
ATOM 2882 C CA . LYS A 1 348 ? -2.345 18.373 5.431 1.00 93.38 348 LYS A CA 1
ATOM 2883 C C . LYS A 1 348 ? -2.457 19.799 5.982 1.00 93.38 348 LYS A C 1
ATOM 2885 O O . LYS A 1 348 ? -2.880 19.968 7.119 1.00 93.38 348 LYS A O 1
ATOM 2890 N N . GLY A 1 349 ? -2.059 20.793 5.198 1.00 91.94 349 GLY A N 1
ATOM 2891 C CA . GLY A 1 349 ? -1.939 22.202 5.578 1.00 91.94 349 GLY A CA 1
ATOM 2892 C C . GLY A 1 349 ? -0.674 22.533 6.380 1.00 91.94 349 GLY A C 1
ATOM 2893 O O . GLY A 1 349 ? -0.300 23.698 6.489 1.00 91.94 349 GLY A O 1
ATOM 2894 N N . GLU A 1 350 ? 0.022 21.529 6.918 1.00 94.12 350 GLU A N 1
ATOM 2895 C CA . GLU A 1 350 ? 1.160 21.742 7.808 1.00 94.12 350 GLU A CA 1
ATOM 2896 C C . GLU A 1 350 ? 2.482 21.756 7.046 1.00 94.12 350 GLU A C 1
ATOM 2898 O O . GLU A 1 350 ? 2.845 20.799 6.354 1.00 94.12 350 GLU A O 1
ATOM 2903 N N . LYS A 1 351 ? 3.251 22.835 7.216 1.00 93.44 351 LYS A N 1
ATOM 2904 C CA . LYS A 1 351 ? 4.543 23.017 6.537 1.00 93.44 351 LYS A CA 1
ATOM 2905 C C . LYS A 1 351 ? 5.618 22.045 7.023 1.00 93.44 351 LYS A C 1
ATOM 2907 O O . LYS A 1 351 ? 6.504 21.687 6.248 1.00 93.44 351 LYS A O 1
ATOM 2912 N N . TYR A 1 352 ? 5.580 21.674 8.299 1.00 96.31 352 TYR A N 1
ATOM 2913 C CA . TYR A 1 352 ? 6.615 20.878 8.950 1.00 96.31 352 TYR A CA 1
ATOM 2914 C C . TYR A 1 352 ? 6.064 19.534 9.421 1.00 96.31 352 TYR A C 1
ATOM 2916 O O . TYR A 1 352 ? 4.880 19.405 9.726 1.00 96.31 352 TYR A O 1
ATOM 2924 N N . LEU A 1 353 ? 6.943 18.536 9.507 1.00 96.56 353 LEU A N 1
ATOM 2925 C CA . LEU A 1 353 ? 6.641 17.285 10.183 1.00 96.56 353 LEU A CA 1
ATOM 2926 C C . LEU A 1 353 ? 6.281 17.541 11.643 1.00 96.56 353 LEU A C 1
ATOM 2928 O O . LEU A 1 353 ? 6.881 18.387 12.308 1.00 96.56 353 LEU A O 1
ATOM 2932 N N . GLN A 1 354 ? 5.330 16.756 12.130 1.00 95.94 354 GLN A N 1
ATOM 2933 C CA . GLN A 1 354 ? 4.845 16.820 13.497 1.00 95.94 354 GLN A CA 1
ATOM 2934 C C . GLN A 1 354 ? 4.936 15.456 14.186 1.00 95.94 354 GLN A C 1
ATOM 2936 O O . GLN A 1 354 ? 5.015 14.397 13.552 1.00 95.94 354 GLN A O 1
ATOM 2941 N N . THR A 1 355 ? 4.905 15.500 15.511 1.00 96.38 355 THR A N 1
ATOM 2942 C CA . THR A 1 355 ? 4.726 14.354 16.402 1.00 96.38 355 THR A CA 1
ATOM 2943 C C . THR A 1 355 ? 3.904 14.800 17.616 1.00 96.38 355 THR A C 1
ATOM 2945 O O . THR A 1 355 ? 3.603 15.984 17.750 1.00 96.38 355 THR A O 1
ATOM 2948 N N . ILE A 1 356 ? 3.503 13.861 18.471 1.00 96.69 356 ILE A N 1
ATOM 2949 C CA . ILE A 1 356 ? 2.819 14.180 19.729 1.00 96.69 356 ILE A CA 1
ATOM 2950 C C . ILE A 1 356 ? 3.868 14.672 20.732 1.00 96.69 356 ILE A C 1
ATOM 2952 O O . ILE A 1 356 ? 4.806 13.945 21.049 1.00 96.69 356 ILE A O 1
ATOM 2956 N N . GLU A 1 357 ? 3.686 15.884 21.246 1.00 95.62 357 GLU A N 1
ATOM 2957 C CA . GLU A 1 357 ? 4.532 16.470 22.292 1.00 95.62 357 GLU A CA 1
ATOM 2958 C C . GLU A 1 357 ? 3.982 16.057 23.667 1.00 95.62 357 GLU A C 1
ATOM 2960 O O . GLU A 1 357 ? 3.032 16.660 24.173 1.00 95.62 357 GLU A O 1
ATOM 2965 N N . ILE A 1 358 ? 4.544 14.996 24.262 1.00 95.56 358 ILE A N 1
ATOM 2966 C CA . ILE A 1 358 ? 4.015 14.374 25.495 1.00 95.56 358 ILE A CA 1
ATOM 2967 C C . ILE A 1 358 ? 3.971 15.375 26.660 1.00 95.56 358 ILE A C 1
ATOM 2969 O O . ILE A 1 358 ? 3.015 15.372 27.431 1.00 95.56 358 ILE A O 1
ATOM 2973 N N . SER A 1 359 ? 4.965 16.264 26.761 1.00 93.25 359 SER A N 1
ATOM 2974 C CA . SER A 1 359 ? 5.064 17.274 27.826 1.00 93.25 359 SER A CA 1
ATOM 2975 C C . SER A 1 359 ? 3.903 18.268 27.854 1.00 93.25 359 SER A C 1
ATOM 2977 O O . SER A 1 359 ? 3.690 18.921 28.870 1.00 93.25 359 SER A O 1
ATOM 2979 N N . ASN A 1 360 ? 3.160 18.396 26.752 1.00 94.75 360 ASN A N 1
ATOM 2980 C CA . ASN A 1 360 ? 2.052 19.341 26.630 1.00 94.75 360 ASN A CA 1
ATOM 2981 C C . ASN A 1 360 ? 0.700 18.718 27.016 1.00 94.75 360 ASN A C 1
ATOM 2983 O O . ASN A 1 360 ? -0.325 19.396 26.945 1.00 94.75 360 ASN A O 1
ATOM 2987 N N . LEU A 1 361 ? 0.664 17.429 27.374 1.00 96.50 361 LEU A N 1
ATOM 2988 C CA . LEU A 1 361 ? -0.568 16.716 27.702 1.00 96.50 361 LEU A CA 1
ATOM 2989 C C . LEU A 1 361 ? -0.807 16.705 29.223 1.00 96.50 361 LEU A C 1
ATOM 2991 O O . LEU A 1 361 ? 0.106 16.383 29.980 1.00 96.50 361 LEU A O 1
ATOM 2995 N N . PRO A 1 362 ? -2.038 16.981 29.699 1.00 96.31 362 PRO A N 1
ATOM 2996 C CA . PRO A 1 362 ? -2.359 17.036 31.129 1.00 96.31 362 PRO A CA 1
ATOM 2997 C C . PRO A 1 362 ? -2.635 15.649 31.743 1.00 96.31 362 PRO A C 1
ATOM 2999 O O . PRO A 1 362 ? -3.224 15.545 32.814 1.00 96.31 362 PRO A O 1
ATOM 3002 N N . PHE A 1 363 ? -2.256 14.569 31.057 1.00 96.38 363 PHE A N 1
ATOM 3003 C CA . PHE A 1 363 ? -2.474 13.191 31.489 1.00 96.38 363 PHE A CA 1
ATOM 3004 C C . PHE A 1 363 ? -1.289 12.305 31.097 1.00 96.38 363 PHE A C 1
ATOM 3006 O O . PHE A 1 363 ? -0.548 12.594 30.159 1.00 96.38 363 PHE A O 1
ATOM 3013 N N . SER A 1 364 ? -1.128 11.197 31.817 1.00 95.75 364 SER A N 1
ATOM 3014 C CA . SER A 1 364 ? -0.074 10.201 31.590 1.00 95.75 364 SER A CA 1
ATOM 3015 C C . SER A 1 364 ? -0.635 8.903 31.006 1.00 95.75 364 SER A C 1
ATOM 3017 O O . SER A 1 364 ? -1.846 8.750 30.833 1.00 95.75 364 SER A O 1
ATOM 3019 N N . LEU A 1 365 ? 0.255 7.958 30.691 1.00 97.25 365 LEU A N 1
ATOM 3020 C CA . LEU A 1 365 ? -0.153 6.619 30.277 1.00 97.25 365 LEU A CA 1
ATOM 3021 C C . LEU A 1 365 ? -0.919 5.897 31.393 1.00 97.25 365 LEU A C 1
ATOM 3023 O O . LEU A 1 365 ? -0.592 6.026 32.571 1.00 97.25 365 LEU A O 1
ATOM 3027 N N . VAL A 1 366 ? -1.893 5.081 30.997 1.00 97.94 366 VAL A N 1
ATOM 3028 C CA . VAL A 1 366 ? -2.632 4.168 31.877 1.00 97.94 366 VAL A CA 1
ATOM 3029 C C . VAL A 1 366 ? -2.347 2.713 31.511 1.00 97.94 366 VAL A C 1
ATOM 3031 O O . VAL A 1 366 ? -1.953 2.396 30.384 1.00 97.94 366 VAL A O 1
ATOM 3034 N N . SER A 1 367 ? -2.597 1.800 32.447 1.00 97.19 367 SER A N 1
ATOM 3035 C CA . SER A 1 367 ? -2.449 0.362 32.213 1.00 97.19 367 SER A CA 1
ATOM 3036 C C . SER A 1 367 ? -3.388 -0.148 31.116 1.00 97.19 367 SER A C 1
ATOM 3038 O O . SER A 1 367 ? -4.539 0.283 30.990 1.00 97.19 367 SER A O 1
ATOM 3040 N N . LYS A 1 368 ? -2.893 -1.110 30.329 1.00 95.31 368 LYS A N 1
ATOM 3041 C CA . LYS A 1 368 ? -3.707 -1.862 29.364 1.00 95.31 368 LYS A CA 1
ATOM 3042 C C . LYS A 1 368 ? -4.767 -2.681 30.104 1.00 95.31 368 LYS A C 1
ATOM 3044 O O . LYS A 1 368 ? -4.502 -3.164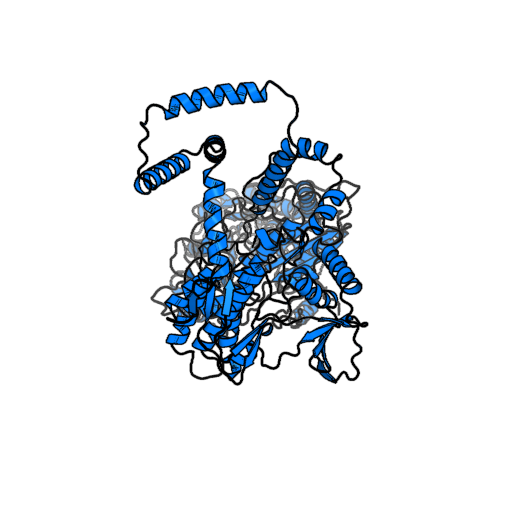 31.197 1.00 95.31 368 LYS A O 1
ATOM 3049 N N . LEU A 1 369 ? -5.924 -2.860 29.469 1.00 93.88 369 LEU A N 1
ATOM 3050 C CA . LEU A 1 369 ? -6.964 -3.791 29.905 1.00 93.88 369 LEU A CA 1
ATOM 3051 C C . LEU A 1 369 ? -7.184 -4.848 28.824 1.00 93.88 369 LEU A C 1
ATOM 3053 O O . LEU A 1 369 ? -7.267 -4.521 27.633 1.00 93.88 369 LEU A O 1
ATOM 3057 N N . SER A 1 370 ? -7.302 -6.098 29.245 1.00 93.00 370 SER A N 1
ATOM 3058 C CA . SER A 1 370 ? -7.737 -7.213 28.407 1.00 93.00 370 SER A CA 1
ATOM 3059 C C . SER A 1 370 ? -9.185 -7.022 27.923 1.00 93.00 370 SER A C 1
ATOM 3061 O O . SER A 1 370 ? -9.955 -6.273 28.534 1.00 93.00 370 SER A O 1
ATOM 3063 N N . PRO A 1 371 ? -9.602 -7.707 26.844 1.00 92.25 371 PRO A N 1
ATOM 3064 C CA . PRO A 1 371 ? -11.009 -7.783 26.449 1.00 92.25 371 PRO A CA 1
ATOM 3065 C C . PRO A 1 371 ? -11.948 -8.225 27.584 1.00 92.25 371 PRO A C 1
ATOM 3067 O O . PRO A 1 371 ? -13.031 -7.670 27.731 1.00 92.25 371 PRO A O 1
ATOM 3070 N N . GLU A 1 372 ? -11.523 -9.180 28.418 1.00 92.50 372 GLU A N 1
ATOM 3071 C CA . GLU A 1 372 ? -12.301 -9.685 29.563 1.00 92.50 372 GLU A CA 1
ATOM 3072 C C . GLU A 1 372 ? -12.453 -8.655 30.689 1.00 92.50 372 GLU A C 1
ATOM 3074 O O . GLU A 1 372 ? -13.428 -8.663 31.434 1.00 92.50 372 GLU A O 1
ATOM 3079 N N . GLU A 1 373 ? -11.492 -7.748 30.845 1.00 94.44 373 GLU A N 1
ATOM 3080 C CA . GLU A 1 373 ? -11.621 -6.638 31.789 1.00 94.44 373 GLU A CA 1
ATOM 3081 C C . GLU A 1 373 ? -12.499 -5.524 31.222 1.00 94.44 373 GLU A C 1
ATOM 3083 O O . GLU A 1 373 ? -13.299 -4.946 31.957 1.00 94.44 373 GLU A O 1
ATOM 3088 N N . GLN A 1 374 ? -12.382 -5.240 29.922 1.00 94.94 374 GLN A N 1
ATOM 3089 C CA . GLN A 1 374 ? -13.194 -4.222 29.254 1.00 94.94 374 GLN A CA 1
ATOM 3090 C C . GLN A 1 374 ? -14.674 -4.621 29.185 1.00 94.94 374 GLN A C 1
ATOM 3092 O O . GLN A 1 374 ? -15.531 -3.761 29.379 1.00 94.94 374 GLN A O 1
ATOM 3097 N N . CYS A 1 375 ? -14.997 -5.910 29.020 1.00 94.94 375 CYS A N 1
ATOM 3098 C CA . CYS A 1 375 ? -16.392 -6.367 29.011 1.00 94.94 375 CYS A CA 1
ATOM 3099 C C . CYS A 1 375 ? -17.104 -6.163 30.366 1.00 94.94 375 CYS A C 1
ATOM 3101 O O . CYS A 1 375 ? -18.326 -6.127 30.422 1.00 94.94 375 CYS A O 1
ATOM 3103 N N . LYS A 1 376 ? -16.381 -5.934 31.471 1.00 96.88 376 LYS A N 1
ATOM 3104 C CA . LYS A 1 376 ? -16.992 -5.627 32.782 1.00 96.88 376 LYS A CA 1
ATOM 3105 C C . LYS A 1 376 ? -17.621 -4.230 32.851 1.00 96.88 376 LYS A C 1
ATOM 3107 O O . LYS A 1 376 ? -18.181 -3.870 33.883 1.00 96.88 376 LYS A O 1
ATOM 3112 N N . TYR A 1 377 ? -17.519 -3.430 31.794 1.00 98.25 377 TYR A N 1
ATOM 3113 C CA . TYR A 1 377 ? -18.115 -2.101 31.691 1.00 98.25 377 TYR A CA 1
ATOM 3114 C C . TYR A 1 377 ? -19.361 -2.146 30.803 1.00 98.25 377 TYR A C 1
ATOM 3116 O O . TYR A 1 377 ? -19.394 -2.868 29.804 1.00 98.25 377 TYR A O 1
ATOM 3124 N N . ARG A 1 378 ? -20.393 -1.366 31.145 1.00 98.44 378 ARG A N 1
ATOM 3125 C CA . ARG A 1 378 ? -21.636 -1.299 30.358 1.00 98.44 378 ARG A CA 1
ATOM 3126 C C . ARG A 1 378 ? -21.410 -0.695 28.979 1.00 98.44 378 ARG A C 1
ATOM 3128 O O . ARG A 1 378 ? -22.030 -1.149 28.022 1.00 98.44 378 ARG A O 1
ATOM 3135 N N . TYR A 1 379 ? -20.503 0.276 28.863 1.00 98.75 379 TYR A N 1
ATOM 3136 C CA . TYR A 1 379 ? -20.279 1.006 27.616 1.00 98.75 379 TYR A CA 1
ATOM 3137 C C . TYR A 1 379 ? -18.816 0.920 27.182 1.00 98.75 379 TYR A C 1
ATOM 3139 O O . TYR A 1 379 ? -17.918 1.209 27.970 1.00 98.75 379 TYR A O 1
ATOM 3147 N N . ILE A 1 380 ? -18.566 0.562 25.923 1.00 98.69 380 ILE A N 1
ATOM 3148 C CA . ILE A 1 380 ? -17.225 0.566 25.322 1.00 98.69 380 ILE A CA 1
ATOM 3149 C C . ILE A 1 380 ? -17.170 1.706 24.312 1.00 98.69 380 ILE A C 1
ATOM 3151 O O . ILE A 1 380 ? -17.928 1.721 23.344 1.00 98.69 380 ILE A O 1
ATOM 3155 N N . LEU A 1 381 ? -16.272 2.664 24.532 1.00 98.75 381 LEU A N 1
ATOM 3156 C CA . LEU A 1 381 ? -16.042 3.759 23.598 1.00 98.75 381 LEU A CA 1
ATOM 3157 C C . LEU A 1 381 ? -15.130 3.289 22.464 1.00 98.75 381 LEU A C 1
ATOM 3159 O O . LEU A 1 381 ? -13.951 3.013 22.676 1.00 98.75 381 LEU A O 1
ATOM 3163 N N . HIS A 1 382 ? -15.662 3.220 21.246 1.00 98.25 382 HIS A N 1
ATOM 3164 C CA . HIS A 1 382 ? -14.903 2.836 20.064 1.00 98.25 382 HIS A CA 1
ATOM 3165 C C . HIS A 1 382 ? -14.402 4.068 19.315 1.00 98.25 382 HIS A C 1
ATOM 3167 O O . HIS A 1 382 ? -15.174 4.768 18.663 1.00 98.25 382 HIS A O 1
ATOM 3173 N N . ILE A 1 383 ? -13.087 4.290 19.363 1.00 96.88 383 ILE A N 1
ATOM 3174 C CA . ILE A 1 383 ? -12.413 5.397 18.673 1.00 96.88 383 ILE A CA 1
ATOM 3175 C C . ILE A 1 383 ? -11.464 4.850 17.607 1.00 96.88 383 ILE A C 1
ATOM 3177 O O . ILE A 1 383 ? -10.619 3.980 17.885 1.00 96.88 383 ILE A O 1
ATOM 3181 N N . GLU A 1 384 ? -11.547 5.410 16.400 1.00 92.81 384 GLU A N 1
ATOM 3182 C CA . GLU A 1 384 ? -10.614 5.113 15.315 1.00 92.81 384 GLU A CA 1
ATOM 3183 C C . GLU A 1 384 ? -9.155 5.416 15.697 1.00 92.81 384 GLU A C 1
ATOM 3185 O O . GLU A 1 384 ? -8.859 6.141 16.650 1.00 92.81 384 GLU A O 1
ATOM 3190 N N . GLY A 1 385 ? -8.222 4.748 15.022 1.00 91.06 385 GLY A N 1
ATOM 3191 C CA . GLY A 1 385 ? -6.786 4.987 15.147 1.00 91.06 385 GLY A CA 1
ATOM 3192 C C . GLY A 1 385 ? -6.279 5.736 13.925 1.00 91.06 385 GLY A C 1
ATOM 3193 O O . GLY A 1 385 ? -6.756 6.818 13.615 1.00 91.06 385 GLY A O 1
ATOM 3194 N N . HIS A 1 386 ? -5.312 5.149 13.216 1.00 91.12 386 HIS A N 1
ATOM 3195 C CA . HIS A 1 386 ? -4.908 5.654 11.895 1.00 91.12 386 HIS A CA 1
ATOM 3196 C C . HIS A 1 386 ? -6.055 5.550 10.879 1.00 91.12 386 HIS A C 1
ATOM 3198 O O . HIS A 1 386 ? -6.244 6.447 10.070 1.00 91.12 386 HIS A O 1
ATOM 3204 N N . VAL A 1 387 ? -6.825 4.467 10.988 1.00 92.00 387 VAL A N 1
ATOM 3205 C CA . VAL A 1 387 ? -8.086 4.170 10.293 1.00 92.00 387 VAL A CA 1
ATOM 3206 C C . VAL A 1 387 ? -9.051 3.525 11.304 1.00 92.00 387 VAL A C 1
ATOM 3208 O O . VAL A 1 387 ? -8.751 3.516 12.507 1.00 92.00 387 VAL A O 1
ATOM 3211 N N . CYS A 1 388 ? -10.171 2.934 10.863 1.00 92.25 388 CYS A N 1
ATOM 3212 C CA . CYS A 1 388 ? -11.036 2.121 11.730 1.00 92.25 388 CYS A CA 1
ATOM 3213 C C . CYS A 1 388 ? -10.228 1.130 12.578 1.00 92.25 388 CYS A C 1
ATOM 3215 O O . CYS A 1 388 ? -9.353 0.427 12.070 1.00 92.25 388 CYS A O 1
ATOM 3217 N N . ALA A 1 389 ? -10.534 1.031 13.873 1.00 91.00 389 ALA A N 1
ATOM 3218 C CA . ALA A 1 389 ? -9.861 0.064 14.726 1.00 91.00 389 ALA A CA 1
ATOM 3219 C C . ALA A 1 389 ? -10.471 -1.333 14.515 1.00 91.00 389 ALA A C 1
ATOM 3221 O O . ALA A 1 389 ? -11.654 -1.549 14.764 1.00 91.00 389 ALA A O 1
ATOM 3222 N N . PHE A 1 390 ? -9.653 -2.304 14.101 1.00 91.00 390 PHE A N 1
ATOM 3223 C CA . PHE A 1 390 ? -10.128 -3.648 13.723 1.00 91.00 390 PHE A CA 1
ATOM 3224 C C . PHE A 1 390 ? -10.744 -4.442 14.883 1.00 91.00 390 PHE A C 1
ATOM 3226 O O . PHE A 1 390 ? -11.500 -5.379 14.663 1.00 91.00 390 PHE A O 1
ATOM 3233 N N . ARG A 1 391 ? -10.504 -4.015 16.128 1.00 91.50 391 ARG A N 1
ATOM 3234 C CA . ARG A 1 391 ? -11.120 -4.588 17.332 1.00 91.50 391 ARG A CA 1
ATOM 3235 C C . ARG A 1 391 ? -12.639 -4.415 17.426 1.00 91.50 391 ARG A C 1
ATOM 3237 O O . ARG A 1 391 ? -13.228 -5.085 18.267 1.00 91.50 391 ARG A O 1
ATOM 3244 N N . LEU A 1 392 ? -13.267 -3.570 16.594 1.00 95.62 392 LEU A N 1
ATOM 3245 C CA . LEU A 1 392 ? -14.722 -3.357 16.634 1.00 95.62 392 LEU A CA 1
ATOM 3246 C C . LEU A 1 392 ? -15.492 -4.677 16.550 1.00 95.62 392 LEU A C 1
ATOM 3248 O O . LEU A 1 392 ? -16.461 -4.878 17.274 1.00 95.62 392 LEU A O 1
ATOM 3252 N N . SER A 1 393 ? -15.046 -5.594 15.689 1.00 93.88 393 SER A N 1
ATOM 3253 C CA . SER A 1 393 ? -15.707 -6.885 15.530 1.00 93.88 393 SER A CA 1
ATOM 3254 C C . SER A 1 393 ? -15.672 -7.720 16.808 1.00 93.88 393 SER A C 1
ATOM 3256 O O . SER A 1 393 ? -16.658 -8.370 17.124 1.00 93.88 393 SER A O 1
ATOM 3258 N N . LEU A 1 394 ? -14.586 -7.668 17.585 1.00 93.88 394 LEU A N 1
ATOM 3259 C CA . LEU A 1 394 ? -14.535 -8.318 18.895 1.00 93.88 394 LEU A CA 1
ATOM 3260 C C . LEU A 1 394 ? -15.417 -7.589 19.917 1.00 93.88 394 LEU A C 1
ATOM 3262 O O . LEU A 1 394 ? -16.134 -8.243 20.666 1.00 93.88 394 LEU A O 1
ATOM 3266 N N . GLU A 1 395 ? -15.382 -6.256 19.949 1.00 96.12 395 GLU A N 1
ATOM 3267 C CA . GLU A 1 395 ? -16.159 -5.444 20.898 1.00 96.12 395 GLU A CA 1
ATOM 3268 C C . GLU A 1 395 ? -17.670 -5.704 20.778 1.00 96.12 395 GLU A C 1
ATOM 3270 O O . GLU A 1 395 ? -18.339 -5.855 21.798 1.00 96.12 395 GLU A O 1
ATOM 3275 N N . LEU A 1 396 ? -18.187 -5.889 19.556 1.00 96.81 396 LEU A N 1
ATOM 3276 C CA . LEU A 1 396 ? -19.589 -6.261 19.308 1.00 96.81 396 LEU A CA 1
ATOM 3277 C C . LEU A 1 396 ? -19.997 -7.594 19.972 1.00 96.81 396 LEU A C 1
ATOM 3279 O O . LEU A 1 396 ? -21.168 -7.789 20.279 1.00 96.81 396 LEU A O 1
ATOM 3283 N N . SER A 1 397 ? -19.047 -8.498 20.245 1.00 94.69 397 SER A N 1
ATOM 3284 C CA . SER A 1 397 ? -19.312 -9.778 20.926 1.00 94.69 397 SER A CA 1
ATOM 3285 C C . SER A 1 397 ? -19.334 -9.688 22.460 1.00 94.69 397 SER A C 1
ATOM 3287 O O . SER A 1 397 ? -19.753 -10.636 23.125 1.00 94.69 397 SER A O 1
ATOM 3289 N N . MET A 1 398 ? -18.886 -8.569 23.046 1.00 95.00 398 MET A N 1
ATOM 3290 C CA . MET A 1 398 ? -18.603 -8.475 24.487 1.00 95.00 398 MET A CA 1
ATOM 3291 C C . MET A 1 398 ? -19.846 -8.287 25.371 1.00 95.00 398 MET A C 1
ATOM 3293 O O . MET A 1 398 ? -19.735 -8.337 26.599 1.00 95.00 398 MET A O 1
ATOM 3297 N N . GLY A 1 399 ? -21.022 -8.045 24.782 1.00 95.31 399 GLY A N 1
ATOM 3298 C CA . GLY A 1 399 ? -22.262 -7.770 25.522 1.00 95.31 399 GLY A CA 1
ATOM 3299 C C . GLY A 1 399 ? -22.284 -6.409 26.230 1.00 95.31 399 GLY A C 1
ATOM 3300 O O . GLY A 1 399 ? -23.058 -6.221 27.165 1.00 95.31 399 GLY A O 1
ATOM 3301 N N . SER A 1 400 ? -21.428 -5.477 25.806 1.00 97.75 400 SER A N 1
ATOM 3302 C CA . SER A 1 400 ? -21.441 -4.068 26.219 1.00 97.75 400 SER A CA 1
ATOM 3303 C C . SER A 1 400 ? -22.039 -3.214 25.101 1.00 97.75 400 SER A C 1
ATOM 3305 O O . SER A 1 400 ? -21.900 -3.544 23.922 1.00 97.75 400 SER A O 1
ATOM 3307 N N . THR A 1 401 ? -22.668 -2.090 25.437 1.00 98.62 401 THR A N 1
ATOM 3308 C CA . THR A 1 401 ? -23.123 -1.128 24.427 1.00 98.62 401 THR A CA 1
ATOM 3309 C C . THR A 1 401 ? -21.916 -0.421 23.820 1.00 98.62 401 THR A C 1
ATOM 3311 O O . THR A 1 401 ? -21.102 0.169 24.534 1.00 98.62 401 THR A O 1
ATOM 3314 N N . ILE A 1 402 ? -21.803 -0.442 22.496 1.00 98.69 402 ILE A N 1
ATOM 3315 C CA . ILE A 1 402 ? -20.721 0.253 21.797 1.00 98.69 402 ILE A CA 1
ATOM 3316 C C . ILE A 1 402 ? -21.107 1.718 21.586 1.00 98.69 402 ILE A C 1
ATOM 3318 O O . ILE A 1 402 ? -22.117 2.008 20.950 1.00 98.69 402 ILE A O 1
ATOM 3322 N N . LEU A 1 403 ? -20.291 2.639 22.095 1.00 98.88 403 LEU A N 1
ATOM 3323 C CA . LEU A 1 403 ? -20.333 4.062 21.761 1.00 98.88 403 LEU A CA 1
ATOM 3324 C C . LEU A 1 403 ? -19.410 4.269 20.556 1.00 98.88 403 LEU A C 1
ATOM 3326 O O . LEU A 1 403 ? -18.192 4.362 20.710 1.00 98.88 403 LEU A O 1
ATOM 3330 N N . LEU A 1 404 ? -19.971 4.255 19.348 1.00 98.62 404 LEU A N 1
ATOM 3331 C CA . LEU A 1 404 ? -19.198 4.272 18.107 1.00 98.62 404 LEU A CA 1
ATOM 3332 C C . LEU A 1 404 ? -18.973 5.706 17.632 1.00 98.62 404 LEU A C 1
ATOM 3334 O O . LEU A 1 404 ? -19.913 6.377 17.201 1.00 98.62 404 LEU A O 1
ATOM 3338 N N . VAL A 1 405 ? -17.718 6.150 17.678 1.00 98.25 405 VAL A N 1
ATOM 3339 C CA . VAL A 1 405 ? -17.309 7.455 17.150 1.00 98.25 405 VAL A CA 1
ATOM 3340 C C . VAL A 1 405 ? -17.370 7.440 15.628 1.00 98.25 405 VAL A C 1
ATOM 3342 O O . VAL A 1 405 ? -16.872 6.517 14.978 1.00 98.25 405 VAL A O 1
ATOM 3345 N N . GLU A 1 406 ? -17.987 8.471 15.059 1.00 96.38 406 GLU A N 1
ATOM 3346 C CA . GLU A 1 406 ? -18.105 8.642 13.619 1.00 96.38 406 GLU A CA 1
ATOM 3347 C C . GLU A 1 406 ? -16.728 8.692 12.944 1.00 96.38 406 GLU A C 1
ATOM 3349 O O . GLU A 1 406 ? -15.823 9.415 13.354 1.00 96.38 406 GLU A O 1
ATOM 3354 N N . SER A 1 407 ? -16.594 7.914 11.871 1.00 93.25 407 SER A N 1
ATOM 3355 C CA . SER A 1 407 ? -15.375 7.774 11.080 1.00 93.25 407 SER A CA 1
ATOM 3356 C C . SER A 1 407 ? -15.709 7.828 9.591 1.00 93.25 407 SER A C 1
ATOM 3358 O O . SER A 1 407 ? -16.730 7.289 9.152 1.00 93.25 407 SER A O 1
ATOM 3360 N N . GLU A 1 408 ? -14.835 8.457 8.806 1.00 92.94 408 GLU A N 1
ATOM 3361 C CA . GLU A 1 408 ? -14.894 8.445 7.336 1.00 92.94 408 GLU A CA 1
ATOM 3362 C C . GLU A 1 408 ? -14.495 7.088 6.753 1.00 92.94 408 GLU A C 1
ATOM 3364 O O . GLU A 1 408 ? -14.908 6.727 5.649 1.00 92.94 408 GLU A O 1
ATOM 3369 N N . TYR A 1 409 ? -13.693 6.345 7.508 1.00 94.56 409 TYR A N 1
ATOM 3370 C CA . TYR A 1 409 ? -13.268 5.001 7.188 1.00 94.56 409 TYR A CA 1
ATOM 3371 C C . TYR A 1 409 ? -14.368 4.010 7.572 1.00 94.56 409 TYR A C 1
ATOM 3373 O O . TYR A 1 409 ? -15.110 4.218 8.536 1.00 94.56 409 TYR A O 1
ATOM 3381 N N . LYS A 1 410 ? -14.493 2.924 6.807 1.00 95.19 410 LYS A N 1
ATOM 3382 C CA . LYS A 1 410 ? -15.513 1.889 7.000 1.00 95.19 410 LYS A CA 1
ATOM 3383 C C . LYS A 1 410 ? -14.887 0.500 6.872 1.00 95.19 410 LYS A C 1
ATOM 3385 O O . LYS A 1 410 ? -14.134 0.245 5.931 1.00 95.19 410 LYS A O 1
ATOM 3390 N N . LEU A 1 411 ? -15.220 -0.396 7.806 1.00 96.62 411 LEU A N 1
ATOM 3391 C CA . LEU A 1 411 ? -14.946 -1.834 7.682 1.00 96.62 411 LEU A CA 1
ATOM 3392 C C . LEU A 1 411 ? -16.021 -2.507 6.820 1.00 96.62 411 LEU A C 1
ATOM 3394 O O . LEU A 1 411 ? -17.114 -1.973 6.628 1.00 96.62 411 LEU A O 1
ATOM 3398 N N . TRP A 1 412 ? -15.724 -3.718 6.359 1.00 96.50 412 TRP A N 1
ATOM 3399 C CA . TRP A 1 412 ? -16.560 -4.508 5.452 1.00 96.50 412 TRP A CA 1
ATOM 3400 C C . TRP A 1 412 ? -18.015 -4.709 5.909 1.00 96.50 412 TRP A C 1
ATOM 3402 O O . TRP A 1 412 ? -18.913 -4.731 5.073 1.00 96.50 412 TRP A O 1
ATOM 3412 N N . PHE A 1 413 ? -18.280 -4.746 7.217 1.00 96.50 413 PHE A N 1
ATOM 3413 C CA . PHE A 1 413 ? -19.619 -4.939 7.789 1.00 96.50 413 PHE A CA 1
ATOM 3414 C C . PHE A 1 413 ? -20.348 -3.643 8.195 1.00 96.50 413 PHE A C 1
ATOM 3416 O O . PHE A 1 413 ? -21.473 -3.713 8.685 1.00 96.50 413 PHE A O 1
ATOM 3423 N N . PHE A 1 414 ? -19.757 -2.453 8.010 1.00 95.56 414 PHE A N 1
ATOM 3424 C CA . PHE A 1 414 ? -20.367 -1.194 8.487 1.00 95.56 414 PHE A CA 1
ATOM 3425 C C . PHE A 1 414 ? -21.734 -0.907 7.861 1.00 95.56 414 PHE A C 1
ATOM 3427 O O . PHE A 1 414 ? -22.599 -0.367 8.537 1.00 95.56 414 PHE A O 1
ATOM 3434 N N . HIS A 1 415 ? -21.938 -1.279 6.596 1.00 93.88 415 HIS A N 1
ATOM 3435 C CA . HIS A 1 415 ? -23.209 -1.091 5.887 1.00 93.88 415 HIS A CA 1
ATOM 3436 C C . HIS A 1 415 ? -24.359 -1.946 6.456 1.00 93.88 415 HIS A C 1
ATOM 3438 O O . HIS A 1 415 ? -25.518 -1.691 6.145 1.00 93.88 415 HIS A O 1
ATOM 3444 N N . LEU A 1 416 ? -24.045 -2.942 7.291 1.00 95.69 416 LEU A N 1
ATOM 3445 C CA . LEU A 1 416 ? -25.019 -3.788 7.983 1.00 95.69 416 LEU A CA 1
ATOM 3446 C C . LEU A 1 416 ? -25.310 -3.291 9.411 1.00 95.69 416 LEU A C 1
ATOM 3448 O O . LEU A 1 416 ? -26.314 -3.684 10.006 1.00 95.69 416 LEU A O 1
ATOM 3452 N N . LEU A 1 417 ? -24.433 -2.453 9.976 1.00 97.25 417 LEU A N 1
ATOM 3453 C CA . LEU A 1 417 ? -24.631 -1.862 11.295 1.00 97.25 417 LEU A CA 1
ATOM 3454 C C . LEU A 1 417 ? -25.659 -0.735 11.224 1.00 97.25 417 LEU A C 1
ATOM 3456 O O . LEU A 1 417 ? -25.750 0.003 10.247 1.00 97.25 417 LEU A O 1
ATOM 3460 N N . LYS A 1 418 ? -26.401 -0.566 12.316 1.00 98.25 418 LYS A N 1
ATOM 3461 C CA . LYS A 1 418 ? -27.476 0.420 12.412 1.00 98.25 418 LYS A CA 1
ATOM 3462 C C . LYS A 1 418 ? -27.384 1.170 13.741 1.00 98.25 418 LYS A C 1
ATOM 3464 O O . LYS A 1 418 ? -27.274 0.513 14.785 1.00 98.25 418 LYS A O 1
ATOM 3469 N N . PRO A 1 419 ? -27.419 2.512 13.720 1.00 98.38 419 PRO A N 1
ATOM 3470 C CA . PRO A 1 419 ? -27.374 3.316 14.934 1.00 98.38 419 PRO A CA 1
ATOM 3471 C C . PRO A 1 419 ? -28.619 3.059 15.788 1.00 98.38 419 PRO A C 1
ATOM 3473 O O . PRO A 1 419 ? -29.710 2.871 15.261 1.00 98.38 419 PRO A O 1
ATOM 3476 N N . TYR A 1 420 ? -28.437 3.044 17.105 1.00 98.38 420 TYR A N 1
ATOM 3477 C CA . TYR A 1 420 ? -29.435 2.738 18.136 1.00 98.38 420 TYR A CA 1
ATOM 3478 C C . TYR A 1 420 ? -30.083 1.342 18.070 1.00 98.38 420 TYR A C 1
ATOM 3480 O O . TYR A 1 420 ? -30.899 1.024 18.927 1.00 98.38 420 TYR A O 1
ATOM 3488 N N . GLU A 1 421 ? -29.684 0.492 17.120 1.00 98.38 421 GLU A N 1
ATOM 3489 C CA . GLU A 1 421 ? -30.011 -0.942 17.091 1.00 98.38 421 GLU A CA 1
ATOM 3490 C C . GLU A 1 421 ? -28.797 -1.770 17.524 1.00 98.38 421 GLU A C 1
ATOM 3492 O O . GLU A 1 421 ? -28.925 -2.624 18.391 1.00 98.38 421 GLU A O 1
ATOM 3497 N N . HIS A 1 422 ? -27.611 -1.474 16.974 1.00 98.62 422 HIS A N 1
ATOM 3498 C CA . HIS A 1 422 ? -26.370 -2.218 17.233 1.00 98.62 422 HIS A CA 1
ATOM 3499 C C . HIS A 1 422 ? -25.320 -1.422 18.029 1.00 98.62 422 HIS A C 1
ATOM 3501 O O . HIS A 1 422 ? -24.384 -1.996 18.578 1.00 98.62 422 HIS A O 1
ATOM 3507 N N . TYR A 1 423 ? -25.422 -0.092 18.062 1.00 98.75 423 TYR A N 1
ATOM 3508 C CA . TYR A 1 423 ? -24.473 0.792 18.748 1.00 98.75 423 TYR A CA 1
ATOM 3509 C C . TYR A 1 423 ? -25.095 2.175 18.987 1.00 98.75 423 TYR A C 1
ATOM 3511 O O . TYR A 1 423 ? -26.083 2.529 18.350 1.00 98.75 423 TYR A O 1
ATOM 3519 N N . VAL A 1 424 ? -24.494 2.999 19.843 1.00 98.81 424 VAL A N 1
ATOM 3520 C CA . VAL A 1 424 ? -24.867 4.408 20.046 1.00 98.81 424 VAL A CA 1
ATOM 3521 C C . VAL A 1 424 ? -23.868 5.311 19.303 1.00 98.81 424 VAL A C 1
ATOM 3523 O O . VAL A 1 424 ? -22.671 5.219 19.576 1.00 98.81 424 VAL A O 1
ATOM 3526 N N . PRO A 1 425 ? -24.304 6.154 18.346 1.00 98.56 425 PRO A N 1
ATOM 3527 C CA . PRO A 1 425 ? -23.402 7.022 17.587 1.00 98.56 425 PRO A CA 1
ATOM 3528 C C . PRO A 1 425 ? -22.880 8.190 18.436 1.00 98.56 425 PRO A C 1
ATOM 3530 O O . PRO A 1 425 ? -23.646 8.816 19.172 1.00 98.56 425 PRO A O 1
ATOM 3533 N N . VAL A 1 426 ? -21.595 8.507 18.274 1.00 98.75 426 VAL A N 1
ATOM 3534 C CA . VAL A 1 426 ? -20.897 9.667 18.858 1.00 98.75 426 VAL A CA 1
ATOM 3535 C C . VAL A 1 426 ? -20.268 10.483 17.724 1.00 98.75 426 VAL A C 1
ATOM 3537 O O . VAL A 1 426 ? -19.742 9.901 16.771 1.00 98.75 426 VAL A O 1
ATOM 3540 N N . LYS A 1 427 ? -20.294 11.817 17.802 1.00 98.19 427 LYS A N 1
ATOM 3541 C CA . LYS A 1 427 ? -19.682 12.695 16.789 1.00 98.19 427 LYS A CA 1
ATOM 3542 C C . LYS A 1 427 ? -18.169 12.492 16.693 1.00 98.19 427 LYS A C 1
ATOM 3544 O O . LYS A 1 427 ? -17.500 12.213 17.688 1.00 98.19 427 LYS A O 1
ATOM 3549 N N . LYS A 1 428 ? -17.618 12.708 15.492 1.00 96.12 428 LYS A N 1
ATOM 3550 C CA . LYS A 1 428 ? -16.181 12.559 15.180 1.00 96.12 428 LYS A CA 1
ATOM 3551 C C . LYS A 1 428 ? -15.259 13.361 16.113 1.00 96.12 428 LYS A C 1
ATOM 3553 O O . LYS A 1 428 ? -14.161 12.911 16.427 1.00 96.12 428 LYS A O 1
ATOM 3558 N N . ASP A 1 429 ? -15.701 14.537 16.556 1.00 96.00 429 ASP A N 1
ATOM 3559 C CA . ASP A 1 429 ? -14.955 15.456 17.429 1.00 96.00 429 ASP A CA 1
ATOM 3560 C C . ASP A 1 429 ? -15.158 15.201 18.937 1.00 96.00 429 ASP A C 1
ATOM 3562 O O . ASP A 1 429 ? -14.572 15.900 19.764 1.00 96.00 429 ASP A O 1
ATOM 3566 N N . LEU A 1 430 ? -15.966 14.195 19.299 1.00 98.06 430 LEU A N 1
ATOM 3567 C CA . LEU A 1 430 ? -16.375 13.856 20.668 1.00 98.06 430 LEU A CA 1
ATOM 3568 C C . LEU A 1 430 ? -17.151 14.956 21.407 1.00 98.06 430 LEU A C 1
ATOM 3570 O O . LEU A 1 430 ? -17.307 14.866 22.626 1.00 98.06 430 LEU A O 1
ATOM 3574 N N . SER A 1 431 ? -17.663 15.969 20.700 1.00 97.50 431 SER A N 1
ATOM 3575 C CA . SER A 1 431 ? -18.380 17.095 21.317 1.00 97.50 431 SER A CA 1
ATOM 3576 C C . SER A 1 431 ? -19.647 16.675 22.068 1.00 97.50 431 SER A C 1
ATOM 3578 O O . SER A 1 431 ? -20.014 17.326 23.039 1.00 97.50 431 SER A O 1
ATOM 3580 N N . ASP A 1 432 ? -20.287 15.575 21.661 1.00 98.38 432 ASP A N 1
ATOM 3581 C CA . ASP A 1 432 ? -21.486 15.020 22.297 1.00 98.38 432 ASP A CA 1
ATOM 3582 C C . ASP A 1 432 ? -21.207 13.776 23.157 1.00 98.38 432 ASP A C 1
ATOM 3584 O O . ASP A 1 432 ? -22.145 13.152 23.651 1.00 98.38 432 ASP A O 1
ATOM 3588 N N . LEU A 1 433 ? -19.938 13.397 23.370 1.00 98.56 433 LEU A N 1
ATOM 3589 C CA . LEU A 1 433 ? -19.583 12.155 24.067 1.00 98.56 433 LEU A CA 1
ATOM 3590 C C . LEU A 1 433 ? -20.216 12.074 25.463 1.00 98.56 433 LEU A C 1
ATOM 3592 O O . LEU A 1 433 ? -20.818 11.058 25.810 1.00 98.56 433 LEU A O 1
ATOM 3596 N N . MET A 1 434 ? -20.105 13.142 26.256 1.00 98.38 434 MET A N 1
ATOM 3597 C CA . MET A 1 434 ? -20.651 13.166 27.617 1.00 98.38 434 MET A CA 1
ATOM 3598 C C . MET A 1 434 ? -22.178 13.087 27.625 1.00 98.38 434 MET A C 1
ATOM 3600 O O . MET A 1 434 ? -22.744 12.375 28.454 1.00 98.38 434 MET A O 1
ATOM 3604 N N . ASP A 1 435 ? -22.841 13.734 26.667 1.00 98.44 435 ASP A N 1
ATOM 3605 C CA . ASP A 1 435 ? -24.296 13.679 26.522 1.00 98.44 435 ASP A CA 1
ATOM 3606 C C . ASP A 1 435 ? -24.760 12.274 26.125 1.00 98.44 435 ASP A C 1
ATOM 3608 O O . ASP A 1 435 ? -25.743 11.769 26.666 1.00 98.44 435 ASP A O 1
ATOM 3612 N N . LYS A 1 436 ? -24.022 11.584 25.244 1.00 98.62 436 LYS A N 1
ATOM 3613 C CA . LYS A 1 436 ? -24.318 10.189 24.878 1.00 98.62 436 LYS A CA 1
ATOM 3614 C C . LYS A 1 436 ? -24.147 9.235 26.055 1.00 98.62 436 LYS A C 1
ATOM 3616 O O . LYS A 1 436 ? -24.971 8.336 26.214 1.00 98.62 436 LYS A O 1
ATOM 3621 N N . ILE A 1 437 ? -23.127 9.424 26.895 1.00 98.69 437 ILE A N 1
ATOM 3622 C CA . ILE A 1 437 ? -22.940 8.595 28.096 1.00 98.69 437 ILE A CA 1
ATOM 3623 C C . ILE A 1 437 ? -24.073 8.846 29.105 1.00 98.69 437 ILE A C 1
ATOM 3625 O O . ILE A 1 437 ? -24.621 7.883 29.646 1.00 98.69 437 ILE A O 1
ATOM 3629 N N . LYS A 1 438 ? -24.458 10.109 29.336 1.00 98.31 438 LYS A N 1
ATOM 3630 C CA . LYS A 1 438 ? -25.593 10.470 30.208 1.00 98.31 438 LYS A CA 1
ATOM 3631 C C . LYS A 1 438 ? -26.901 9.861 29.697 1.00 98.31 438 LYS A C 1
ATOM 3633 O O . LYS A 1 438 ? -27.578 9.165 30.449 1.00 98.31 438 LYS A O 1
ATOM 3638 N N . TRP A 1 439 ? -27.170 9.986 28.397 1.00 98.44 439 TRP A N 1
ATOM 3639 C CA . TRP A 1 439 ? -28.318 9.348 27.749 1.00 98.44 439 TRP A CA 1
ATOM 3640 C C . TRP A 1 439 ? -28.329 7.828 27.949 1.00 98.44 439 TRP A C 1
ATOM 3642 O O . TRP A 1 439 ? -29.383 7.263 28.236 1.00 98.44 439 TRP A O 1
ATOM 3652 N N . CYS A 1 440 ? -27.173 7.161 27.841 1.00 98.44 440 CYS A N 1
ATOM 3653 C CA . CYS A 1 440 ? -27.084 5.718 28.075 1.00 98.44 440 CYS A CA 1
ATOM 3654 C C . CYS A 1 440 ? -27.463 5.347 29.515 1.00 98.44 440 CYS A C 1
ATOM 3656 O O . CYS A 1 440 ? -28.201 4.386 29.714 1.00 98.44 440 CYS A O 1
ATOM 3658 N N . ARG A 1 441 ? -27.027 6.130 30.514 1.00 96.31 441 ARG A N 1
ATOM 3659 C CA . ARG A 1 441 ? -27.418 5.911 31.919 1.00 96.31 441 ARG A CA 1
ATOM 3660 C C . ARG A 1 441 ? -28.917 6.095 32.145 1.00 96.31 441 ARG A C 1
ATOM 3662 O O . ARG A 1 441 ? -29.519 5.311 32.868 1.00 96.31 441 ARG A O 1
ATOM 3669 N N . GLU A 1 442 ? -29.517 7.094 31.509 1.00 97.38 442 GLU A N 1
ATOM 3670 C CA . GLU A 1 442 ? -30.961 7.361 31.591 1.00 97.38 442 GLU A CA 1
ATOM 3671 C C . GLU A 1 442 ? -31.807 6.325 30.830 1.00 97.38 442 GLU A C 1
ATOM 3673 O O . GLU A 1 442 ? -33.005 6.197 31.072 1.00 97.38 442 GLU A O 1
ATOM 3678 N N . ASN A 1 443 ? -31.197 5.572 29.909 1.00 98.00 443 ASN A N 1
ATOM 3679 C CA . ASN A 1 443 ? -31.860 4.599 29.040 1.00 98.00 443 ASN A CA 1
ATOM 3680 C C . ASN A 1 443 ? -31.245 3.193 29.179 1.00 98.00 443 ASN A C 1
ATOM 3682 O O . ASN A 1 443 ? -31.122 2.471 28.188 1.00 98.00 443 ASN A O 1
ATOM 3686 N N . ASP A 1 444 ? -30.884 2.787 30.398 1.00 97.94 444 ASP A N 1
ATOM 3687 C CA . ASP A 1 444 ? -30.105 1.566 30.657 1.00 97.94 444 ASP A CA 1
ATOM 3688 C C . ASP A 1 444 ? -30.706 0.293 30.029 1.00 97.94 444 ASP A C 1
ATOM 3690 O O . ASP A 1 444 ? -29.998 -0.476 29.379 1.00 97.94 444 ASP A O 1
ATOM 3694 N N . GLY A 1 445 ? -32.031 0.117 30.121 1.00 98.12 445 GLY A N 1
ATOM 3695 C CA . GLY A 1 445 ? -32.731 -1.004 29.483 1.00 98.12 445 GLY A CA 1
ATOM 3696 C C . GLY A 1 445 ? -32.564 -1.031 27.958 1.00 98.12 445 GLY A C 1
ATOM 3697 O O . GLY A 1 445 ? -32.283 -2.081 27.389 1.00 98.12 445 GLY A O 1
ATOM 3698 N N . LYS A 1 446 ? -32.615 0.131 27.292 1.00 98.31 446 LYS A N 1
ATOM 3699 C CA . LYS A 1 446 ? -32.362 0.214 25.842 1.00 98.31 446 LYS A CA 1
ATOM 3700 C C . LYS A 1 446 ? -30.904 -0.099 25.514 1.00 98.31 446 LYS A C 1
ATOM 3702 O O . LYS A 1 446 ? -30.624 -0.733 24.504 1.00 98.31 446 LYS A O 1
ATOM 3707 N N . CYS A 1 447 ? -29.961 0.337 26.347 1.00 98.69 447 CYS A N 1
ATOM 3708 C CA . CYS A 1 447 ? -28.543 0.025 26.170 1.00 98.69 447 CYS A CA 1
ATOM 3709 C C . CYS A 1 447 ? -28.266 -1.480 26.273 1.00 98.69 447 CYS A C 1
ATOM 3711 O O . CYS A 1 447 ? -27.481 -2.005 25.476 1.00 98.69 447 CYS A O 1
ATOM 3713 N N . LYS A 1 448 ? -28.959 -2.173 27.184 1.00 98.44 448 LYS A N 1
ATOM 3714 C CA . LYS A 1 448 ? -28.945 -3.636 27.296 1.00 98.44 448 LYS A CA 1
ATOM 3715 C C . LYS A 1 448 ? -29.448 -4.308 26.014 1.00 98.44 448 LYS A C 1
ATOM 3717 O O . LYS A 1 448 ? -28.775 -5.207 25.510 1.00 98.44 448 LYS A O 1
ATOM 3722 N N . ASP A 1 449 ? -30.552 -3.826 25.443 1.00 98.62 449 ASP A N 1
ATOM 3723 C CA . ASP A 1 449 ? -31.090 -4.338 24.172 1.00 98.62 449 ASP A CA 1
ATOM 3724 C C . ASP A 1 449 ? -30.128 -4.088 22.999 1.00 98.62 449 ASP A C 1
ATOM 3726 O O . ASP A 1 449 ? -29.862 -4.989 22.204 1.00 98.62 449 ASP A O 1
ATOM 3730 N N . ILE A 1 450 ? -29.528 -2.894 22.920 1.00 98.75 450 ILE A N 1
ATOM 3731 C CA . ILE A 1 450 ? -28.518 -2.559 21.900 1.00 98.75 450 ILE A CA 1
ATOM 3732 C C . ILE A 1 450 ? -27.306 -3.495 22.004 1.00 98.75 450 ILE A C 1
ATOM 3734 O O . ILE A 1 450 ? -26.816 -4.000 20.994 1.00 98.75 450 ILE A O 1
ATOM 3738 N N . ALA A 1 451 ? -26.817 -3.744 23.222 1.00 98.25 451 ALA A N 1
ATOM 3739 C CA . ALA A 1 451 ? -25.694 -4.646 23.463 1.00 98.25 451 ALA A CA 1
ATOM 3740 C C . ALA A 1 451 ? -26.029 -6.100 23.086 1.00 98.25 451 ALA A C 1
ATOM 3742 O O . ALA A 1 451 ? -25.187 -6.811 22.533 1.00 98.25 451 ALA A O 1
ATOM 3743 N N . TYR A 1 452 ? -27.264 -6.537 23.349 1.00 98.06 452 TYR A N 1
ATOM 3744 C CA . TYR A 1 452 ? -27.756 -7.847 22.931 1.00 98.06 452 TYR A CA 1
ATOM 3745 C C . TYR A 1 452 ? -27.810 -7.968 21.401 1.00 98.06 452 TYR A C 1
ATOM 3747 O O . TYR A 1 452 ? -27.237 -8.901 20.837 1.00 98.06 452 TYR A O 1
ATOM 3755 N N . ASN A 1 453 ? -28.403 -6.990 20.715 1.00 98.56 453 ASN A N 1
ATOM 3756 C CA . ASN A 1 453 ? -28.474 -6.959 19.253 1.00 98.56 453 ASN A CA 1
ATOM 3757 C C . ASN A 1 453 ? -27.084 -6.937 18.604 1.00 98.56 453 ASN A C 1
ATOM 3759 O O . ASN A 1 453 ? -26.865 -7.612 17.599 1.00 98.56 453 ASN A O 1
ATOM 3763 N N . ALA A 1 454 ? -26.120 -6.213 19.184 1.00 98.31 454 ALA A N 1
ATOM 3764 C CA . ALA A 1 454 ? -24.725 -6.224 18.737 1.00 98.31 454 ALA A CA 1
ATOM 3765 C C . ALA A 1 454 ? -24.104 -7.632 18.788 1.00 98.31 454 ALA A C 1
ATOM 3767 O O . ALA A 1 454 ? -23.405 -8.042 17.857 1.00 98.31 454 ALA A O 1
ATOM 3768 N N . LYS A 1 455 ? -24.410 -8.401 19.840 1.00 96.06 455 LYS A N 1
ATOM 3769 C CA . LYS A 1 455 ? -23.954 -9.787 19.975 1.00 96.06 455 LYS A CA 1
ATOM 3770 C C . LYS A 1 455 ? -24.606 -10.701 18.935 1.00 96.06 455 LYS A C 1
ATOM 3772 O O . LYS A 1 455 ? -23.901 -11.470 18.289 1.00 96.06 455 LYS A O 1
ATOM 3777 N N . ILE A 1 456 ? -25.914 -10.566 18.708 1.00 97.69 456 ILE A N 1
ATOM 3778 C CA . ILE A 1 456 ? -26.625 -11.306 17.650 1.00 97.69 456 ILE A CA 1
ATOM 3779 C C . ILE A 1 456 ? -26.057 -10.966 16.265 1.00 97.69 456 ILE A C 1
ATOM 3781 O O . ILE A 1 456 ? -25.843 -11.852 15.437 1.00 97.69 456 ILE A O 1
ATOM 3785 N N . PHE A 1 457 ? -25.743 -9.693 16.016 1.00 98.06 457 PHE A N 1
ATOM 3786 C CA . PHE A 1 457 ? -25.072 -9.256 14.794 1.00 98.06 457 PHE A CA 1
ATOM 3787 C C . PHE A 1 457 ? -23.713 -9.944 14.612 1.00 98.06 457 PHE A C 1
ATOM 3789 O O . PHE A 1 457 ? -23.416 -10.454 13.528 1.00 98.06 457 PHE A O 1
ATOM 3796 N N . PHE A 1 458 ? -22.898 -9.987 15.670 1.00 96.31 458 PHE A N 1
ATOM 3797 C CA . PHE A 1 458 ? -21.613 -10.682 15.662 1.00 96.31 458 PHE A CA 1
ATOM 3798 C C . PHE A 1 458 ? -21.776 -12.172 15.344 1.00 96.31 458 PHE A C 1
ATOM 3800 O O . PHE A 1 458 ? -21.103 -12.688 14.450 1.00 96.31 458 PHE A O 1
ATOM 3807 N N . GLU A 1 459 ? -22.696 -12.846 16.036 1.00 94.62 459 GLU A N 1
ATOM 3808 C CA . GLU A 1 459 ? -22.982 -14.270 15.853 1.00 94.62 459 GLU A CA 1
ATOM 3809 C C . GLU A 1 459 ? -23.495 -14.583 14.449 1.00 94.62 459 GLU A C 1
ATOM 3811 O O . GLU A 1 459 ? -23.222 -15.670 13.950 1.00 94.62 459 GLU A O 1
ATOM 3816 N N . LYS A 1 460 ? -24.185 -13.647 13.788 1.00 95.19 460 LYS A N 1
ATOM 3817 C CA . LYS A 1 460 ? -24.700 -13.826 12.427 1.00 95.19 460 LYS A CA 1
ATOM 3818 C C . LYS A 1 460 ? -23.650 -13.561 11.346 1.00 95.19 460 LYS A C 1
ATOM 3820 O O . LYS A 1 460 ? -23.494 -14.379 10.445 1.00 95.19 460 LYS A O 1
ATOM 3825 N N . TYR A 1 461 ? -22.953 -12.426 11.410 1.00 96.19 461 TYR A N 1
ATOM 3826 C CA . TYR A 1 461 ? -22.130 -11.944 10.292 1.00 96.19 461 TYR A CA 1
ATOM 3827 C C . TYR A 1 461 ? -20.622 -12.054 10.527 1.00 96.19 461 TYR A C 1
ATOM 3829 O O . TYR A 1 461 ? -19.878 -12.174 9.562 1.00 96.19 461 TYR A O 1
ATOM 3837 N N . LEU A 1 462 ? -20.143 -12.017 11.774 1.00 96.19 462 LEU A N 1
ATOM 3838 C CA . LEU A 1 462 ? -18.708 -11.884 12.089 1.00 96.19 462 LEU A CA 1
ATOM 3839 C C . LEU A 1 462 ? -18.038 -13.200 12.520 1.00 96.19 462 LEU A C 1
ATOM 3841 O O . LEU A 1 462 ? -16.865 -13.201 12.918 1.00 96.19 462 LEU A O 1
ATOM 3845 N N . ASN A 1 463 ? -18.783 -14.305 12.430 1.00 94.56 463 ASN A N 1
ATOM 3846 C CA . ASN A 1 463 ? -18.285 -15.671 12.553 1.00 94.56 463 ASN A CA 1
ATOM 3847 C C . ASN A 1 463 ? -17.628 -16.148 11.235 1.00 94.56 463 ASN A C 1
ATOM 3849 O O . ASN A 1 463 ? -17.639 -15.440 10.226 1.00 94.56 463 ASN A O 1
ATOM 3853 N N . LYS A 1 464 ? -17.082 -17.374 11.225 1.00 96.31 464 LYS A N 1
ATOM 3854 C CA . LYS A 1 464 ? -16.451 -17.968 10.033 1.00 96.31 464 LYS A CA 1
ATOM 3855 C C . LYS A 1 464 ? -17.370 -17.972 8.808 1.00 96.31 464 LYS A C 1
ATOM 3857 O O . LYS A 1 464 ? -16.973 -17.484 7.760 1.00 96.31 464 LYS A O 1
ATOM 3862 N N . ASN A 1 465 ? -18.585 -18.503 8.934 1.00 96.81 465 ASN A N 1
ATOM 3863 C CA . ASN A 1 465 ? -19.527 -18.604 7.819 1.00 96.81 465 ASN A CA 1
ATOM 3864 C C . ASN A 1 465 ? -19.932 -17.229 7.284 1.00 96.81 465 ASN A C 1
ATOM 3866 O O . ASN A 1 465 ? -19.889 -17.036 6.077 1.00 96.81 465 ASN A O 1
ATOM 3870 N N . GLY A 1 466 ? -20.226 -16.259 8.153 1.00 97.00 466 GLY A N 1
ATOM 3871 C CA . GLY A 1 466 ? -20.575 -14.902 7.727 1.00 97.00 466 GLY A CA 1
ATOM 3872 C C . GLY A 1 466 ? -19.442 -14.209 6.959 1.00 97.00 466 GLY A C 1
ATOM 3873 O O . GLY A 1 466 ? -19.688 -13.579 5.930 1.00 97.00 466 GLY A O 1
ATOM 3874 N N . ILE A 1 467 ? -18.189 -14.399 7.390 1.00 97.81 467 ILE A N 1
ATOM 3875 C CA . ILE A 1 467 ? -16.997 -13.925 6.666 1.00 97.81 467 ILE A CA 1
ATOM 3876 C C . ILE A 1 467 ? -16.884 -14.587 5.285 1.00 97.81 467 ILE A C 1
ATOM 3878 O O . ILE A 1 467 ? -16.645 -13.899 4.290 1.00 97.81 467 ILE A O 1
ATOM 3882 N N . LEU A 1 468 ? -17.051 -15.910 5.211 1.00 98.00 468 LEU A N 1
ATOM 3883 C CA . LEU A 1 468 ? -16.944 -16.653 3.953 1.00 98.00 468 LEU A CA 1
ATOM 3884 C C . LEU A 1 468 ? -18.085 -16.320 2.980 1.00 98.00 468 LEU A C 1
ATOM 3886 O O . LEU A 1 468 ? -17.837 -16.180 1.784 1.00 98.00 468 LEU A O 1
ATOM 3890 N N . ASP A 1 469 ? -19.306 -16.136 3.477 1.00 97.25 469 ASP A N 1
ATOM 3891 C CA . ASP A 1 469 ? -20.472 -15.751 2.676 1.00 97.25 469 ASP A CA 1
ATOM 3892 C C . ASP A 1 469 ? -20.299 -14.351 2.086 1.00 97.25 469 ASP A C 1
ATOM 3894 O O . ASP A 1 469 ? -20.546 -14.131 0.897 1.00 97.25 469 ASP A O 1
ATOM 3898 N N . TYR A 1 470 ? -19.807 -13.412 2.897 1.00 97.75 470 TYR A N 1
ATOM 3899 C CA . TYR A 1 470 ? -19.486 -12.066 2.439 1.00 97.75 470 TYR A CA 1
ATOM 3900 C C . TYR A 1 470 ? -18.437 -12.082 1.324 1.00 97.75 470 TYR A C 1
ATOM 3902 O O . TYR A 1 470 ? -18.638 -11.475 0.271 1.00 97.75 470 TYR A O 1
ATOM 3910 N N . LEU A 1 471 ? -17.333 -12.807 1.532 1.00 97.69 471 LEU A N 1
ATOM 3911 C CA . LEU A 1 471 ? -16.265 -12.947 0.544 1.00 97.69 471 LEU A CA 1
ATOM 3912 C C . LEU A 1 471 ? -16.763 -13.599 -0.751 1.00 97.69 471 LEU A C 1
ATOM 3914 O O . LEU A 1 471 ? -16.440 -13.113 -1.836 1.00 97.69 471 LEU A O 1
ATOM 3918 N N . GLN A 1 472 ? -17.572 -14.660 -0.655 1.00 96.94 472 GLN A N 1
ATOM 3919 C CA . GLN A 1 472 ? -18.165 -15.314 -1.821 1.00 96.94 472 GLN A CA 1
ATOM 3920 C C . GLN A 1 472 ? -19.009 -14.320 -2.630 1.00 96.94 472 GLN A C 1
ATOM 3922 O O . GLN A 1 472 ? -18.833 -14.216 -3.847 1.00 96.94 472 GLN A O 1
ATOM 3927 N N . SER A 1 473 ? -19.884 -13.560 -1.964 1.00 96.25 473 SER A N 1
ATOM 3928 C CA . SER A 1 473 ? -20.725 -12.557 -2.623 1.00 96.25 473 SER A CA 1
ATOM 3929 C C . SER A 1 473 ? -19.896 -11.433 -3.246 1.00 96.25 473 SER A C 1
ATOM 3931 O O . SER A 1 473 ? -20.174 -11.034 -4.379 1.00 96.25 473 SER A O 1
ATOM 3933 N N . LEU A 1 474 ? -18.871 -10.940 -2.539 1.00 96.88 474 LEU A N 1
ATOM 3934 C CA . LEU A 1 474 ? -17.989 -9.870 -3.012 1.00 96.88 474 LEU A CA 1
ATOM 3935 C C . LEU A 1 474 ? -17.256 -10.280 -4.289 1.00 96.88 474 LEU A C 1
ATOM 3937 O O . LEU A 1 474 ? -17.318 -9.567 -5.292 1.00 96.88 474 LEU A O 1
ATOM 3941 N N . LEU A 1 475 ? -16.586 -11.435 -4.277 1.00 95.88 475 LEU A N 1
ATOM 3942 C CA . LEU A 1 475 ? -15.820 -11.904 -5.434 1.00 95.88 475 LEU A CA 1
ATOM 3943 C C . LEU A 1 475 ? -16.736 -12.280 -6.605 1.00 95.88 475 LEU A C 1
ATOM 3945 O O . LEU A 1 475 ? -16.392 -12.007 -7.753 1.00 95.88 475 LEU A O 1
ATOM 3949 N N . SER A 1 476 ? -17.929 -12.815 -6.332 1.00 94.06 476 SER A N 1
ATOM 3950 C CA . SER A 1 476 ? -18.914 -13.133 -7.374 1.00 94.06 476 SER A CA 1
ATOM 3951 C C . SER A 1 476 ? -19.427 -11.888 -8.096 1.00 94.06 476 SER A C 1
ATOM 3953 O O . SER A 1 476 ? -19.454 -11.858 -9.325 1.00 94.06 476 SER A O 1
ATOM 3955 N N . GLN A 1 477 ? -19.776 -10.826 -7.367 1.00 94.06 477 GLN A N 1
ATOM 3956 C CA . GLN A 1 477 ? -20.201 -9.564 -7.987 1.00 94.06 477 GLN A CA 1
ATOM 3957 C C . GLN A 1 477 ? -19.045 -8.820 -8.652 1.00 94.06 477 GLN A C 1
ATOM 3959 O O . GLN A 1 477 ? -19.217 -8.272 -9.739 1.00 94.06 477 GLN A O 1
ATOM 3964 N N . THR A 1 478 ? -17.852 -8.868 -8.056 1.00 94.75 478 THR A N 1
ATOM 3965 C CA . THR A 1 478 ? -16.645 -8.298 -8.668 1.00 94.75 478 THR A CA 1
ATOM 3966 C C . THR A 1 478 ? -16.341 -8.985 -9.997 1.00 94.75 478 THR A C 1
ATOM 3968 O O . THR A 1 478 ? -16.084 -8.304 -10.984 1.00 94.75 478 THR A O 1
ATOM 3971 N N . LYS A 1 479 ? -16.454 -10.319 -10.074 1.00 92.81 479 LYS A N 1
ATOM 3972 C CA . LYS A 1 479 ? -16.315 -11.057 -11.336 1.00 92.81 479 LYS A CA 1
ATOM 3973 C C . LYS A 1 479 ? -17.345 -10.621 -12.374 1.00 92.81 479 LYS A C 1
ATOM 3975 O O . LYS A 1 479 ? -16.965 -10.387 -13.519 1.00 92.81 479 LYS A O 1
ATOM 3980 N N . LYS A 1 480 ? -18.620 -10.502 -11.988 1.00 91.44 480 LYS A N 1
ATOM 3981 C CA . LYS A 1 480 ? -19.687 -10.045 -12.896 1.00 91.44 480 LYS A CA 1
ATOM 3982 C C . LYS A 1 480 ? -19.380 -8.663 -13.485 1.00 91.44 480 LYS A C 1
ATOM 3984 O O . LYS A 1 480 ? -19.640 -8.446 -14.661 1.00 91.44 480 LYS A O 1
ATOM 3989 N N . ALA A 1 481 ? -18.798 -7.760 -12.695 1.00 91.94 481 ALA A N 1
ATOM 3990 C CA . ALA A 1 481 ? -18.393 -6.434 -13.158 1.00 91.94 481 ALA A CA 1
ATOM 3991 C C . ALA A 1 481 ? -17.138 -6.466 -14.053 1.00 91.94 481 ALA A C 1
ATOM 3993 O O . ALA A 1 481 ? -17.116 -5.840 -15.111 1.00 91.94 481 ALA A O 1
ATOM 3994 N N . VAL A 1 482 ? -16.097 -7.195 -13.642 1.00 91.56 482 VAL A N 1
ATOM 3995 C CA . VAL A 1 482 ? -14.808 -7.261 -14.354 1.00 91.56 482 VAL A CA 1
ATOM 3996 C C . VAL A 1 482 ? -14.936 -7.950 -15.712 1.00 91.56 482 VAL A C 1
ATOM 3998 O O . VAL A 1 482 ? -14.348 -7.483 -16.681 1.00 91.56 482 VAL A O 1
ATOM 4001 N N . GLY A 1 483 ? -15.713 -9.032 -15.800 1.00 87.00 483 GLY A N 1
ATOM 4002 C CA . GLY A 1 483 ? -15.822 -9.851 -17.006 1.00 87.00 483 GLY A CA 1
ATOM 4003 C C . GLY A 1 483 ? -14.703 -10.891 -17.141 1.00 87.00 483 GLY A C 1
ATOM 4004 O O . GLY A 1 483 ? -14.166 -11.406 -16.150 1.00 87.00 483 GLY A O 1
ATOM 4005 N N . GLU A 1 484 ? -14.391 -11.274 -18.378 1.00 81.44 484 GLU A N 1
ATOM 4006 C CA . GLU A 1 484 ? -13.338 -12.244 -18.692 1.00 81.44 484 GLU A CA 1
ATOM 4007 C C . GLU A 1 484 ? -12.012 -11.553 -19.015 1.00 81.44 484 GLU A C 1
ATOM 4009 O O . GLU A 1 484 ? -11.947 -10.670 -19.863 1.00 81.44 484 GLU A O 1
ATOM 4014 N N . LEU A 1 485 ? -10.942 -11.998 -18.351 1.00 78.56 485 LEU A N 1
ATOM 4015 C CA . LEU A 1 485 ? -9.580 -11.564 -18.644 1.00 78.56 485 LEU A CA 1
ATOM 4016 C C . LEU A 1 485 ? -8.977 -12.515 -19.679 1.00 78.56 485 LEU A C 1
ATOM 4018 O O . LEU A 1 485 ? -8.758 -13.693 -19.386 1.00 78.56 485 LEU A O 1
ATOM 4022 N N . LEU A 1 486 ? -8.718 -11.994 -20.879 1.00 72.38 486 LEU A N 1
ATOM 4023 C CA . LEU A 1 486 ? -8.087 -12.729 -21.969 1.00 72.38 486 LEU A CA 1
ATOM 4024 C C . LEU A 1 486 ? -6.626 -12.299 -22.120 1.00 72.38 486 LEU A C 1
ATOM 4026 O O . LEU A 1 486 ? -6.316 -11.152 -22.433 1.00 72.38 486 LEU A O 1
ATOM 4030 N N . TYR A 1 487 ? -5.730 -13.252 -21.918 1.00 72.00 487 TYR A N 1
ATOM 4031 C CA . TYR A 1 487 ? -4.311 -13.177 -22.211 1.00 72.00 487 TYR A CA 1
ATOM 4032 C C . TYR A 1 487 ? -4.019 -13.777 -23.594 1.00 72.00 487 TYR A C 1
ATOM 4034 O O . TYR A 1 487 ? -4.563 -14.822 -23.962 1.00 72.00 487 TYR A O 1
ATOM 4042 N N . PRO A 1 488 ? -3.118 -13.176 -24.379 1.00 62.56 488 PRO A N 1
ATOM 4043 C CA . PRO A 1 488 ? -2.653 -13.801 -25.611 1.00 62.56 488 PRO A CA 1
ATOM 4044 C C . PRO A 1 488 ? -1.852 -15.082 -25.295 1.00 62.56 488 PRO A C 1
ATOM 4046 O O . PRO A 1 488 ? -0.940 -15.044 -24.470 1.00 62.56 488 PRO A O 1
ATOM 4049 N N . GLU A 1 489 ? -2.155 -16.210 -25.962 1.00 57.41 489 GLU A N 1
ATOM 4050 C CA . GLU A 1 489 ? -1.502 -17.523 -25.727 1.00 57.41 489 GLU A CA 1
ATOM 4051 C C . GLU A 1 489 ? 0.029 -17.477 -25.874 1.00 57.41 489 GLU A C 1
ATOM 4053 O O . GLU A 1 489 ? 0.767 -18.158 -25.160 1.00 57.41 489 GLU A O 1
ATOM 4058 N N . LYS A 1 490 ? 0.517 -16.625 -26.779 1.00 57.03 490 LYS A N 1
ATOM 4059 C CA . LYS A 1 490 ? 1.906 -16.174 -26.854 1.00 57.03 490 LYS A CA 1
ATOM 4060 C C . LYS A 1 490 ? 1.894 -14.656 -26.965 1.00 57.03 490 LYS A C 1
ATOM 4062 O O . LYS A 1 490 ? 1.135 -14.104 -27.759 1.00 57.03 490 LYS A O 1
ATOM 4067 N N . LYS A 1 491 ? 2.772 -13.966 -26.228 1.00 57.78 491 LYS A N 1
ATOM 4068 C CA . LYS A 1 491 ? 2.971 -12.526 -26.443 1.00 57.78 491 LYS A CA 1
ATOM 4069 C C . LYS A 1 491 ? 3.365 -12.308 -27.917 1.00 57.78 491 LYS A C 1
ATOM 4071 O O . LYS A 1 491 ? 4.263 -13.018 -28.378 1.00 57.78 491 LYS A O 1
ATOM 4076 N N . PRO A 1 492 ? 2.780 -11.333 -28.638 1.00 57.97 492 PRO A N 1
ATOM 4077 C CA . PRO A 1 492 ? 3.145 -11.042 -30.030 1.00 57.97 492 PRO A CA 1
ATOM 4078 C C . PRO A 1 492 ? 4.659 -10.894 -30.239 1.00 57.97 492 PRO A C 1
ATOM 4080 O O . PRO A 1 492 ? 5.209 -11.386 -31.218 1.00 57.97 492 PRO A O 1
ATOM 4083 N N . VAL A 1 493 ? 5.350 -10.320 -29.249 1.00 61.09 493 VAL A N 1
ATOM 4084 C CA . VAL A 1 493 ? 6.810 -10.166 -29.237 1.00 61.09 493 VAL A CA 1
ATOM 4085 C C . VAL A 1 493 ? 7.571 -11.502 -29.279 1.00 61.09 493 VAL A C 1
ATOM 4087 O O . VAL A 1 493 ? 8.597 -11.597 -29.939 1.00 61.09 493 VAL A O 1
ATOM 4090 N N . HIS A 1 494 ? 7.070 -12.567 -28.642 1.00 67.88 494 HIS A N 1
ATOM 4091 C CA . HIS A 1 494 ? 7.720 -13.884 -28.688 1.00 67.88 494 HIS A CA 1
ATOM 4092 C C . HIS A 1 494 ? 7.565 -14.550 -30.060 1.00 67.88 494 HIS A C 1
ATOM 4094 O O . HIS A 1 494 ? 8.513 -15.159 -30.544 1.00 67.88 494 HIS A O 1
ATOM 4100 N N . LEU A 1 495 ? 6.398 -14.405 -30.695 1.00 67.94 495 LEU A N 1
ATOM 4101 C CA . LEU A 1 495 ? 6.157 -14.908 -32.052 1.00 67.94 495 LEU A CA 1
ATOM 4102 C C . LEU A 1 495 ? 7.044 -14.193 -33.079 1.00 67.94 495 LEU A C 1
ATOM 4104 O O . LEU A 1 495 ? 7.647 -14.845 -33.928 1.00 67.94 495 LEU A O 1
ATOM 4108 N N . LEU A 1 496 ? 7.170 -12.868 -32.960 1.00 70.94 496 LEU A N 1
ATOM 4109 C CA . LEU A 1 496 ? 8.087 -12.067 -33.776 1.00 70.94 496 LEU A CA 1
ATOM 4110 C C . LEU A 1 496 ? 9.539 -12.536 -33.606 1.00 70.94 496 LEU A C 1
ATOM 4112 O O . LEU A 1 496 ? 10.226 -12.768 -34.596 1.00 70.94 496 LEU A O 1
ATOM 4116 N N . HIS A 1 497 ? 9.995 -12.762 -32.371 1.00 75.44 497 HIS A N 1
ATOM 4117 C CA . HIS A 1 497 ? 11.362 -13.230 -32.119 1.00 75.44 497 HIS A CA 1
ATOM 4118 C C . HIS A 1 497 ? 11.644 -14.630 -32.679 1.00 75.44 497 HIS A C 1
ATOM 4120 O O . HIS A 1 497 ? 12.751 -14.880 -33.158 1.00 75.44 497 HIS A O 1
ATOM 4126 N N . GLU A 1 498 ? 10.675 -15.550 -32.626 1.00 79.12 498 GLU A N 1
ATOM 4127 C CA . GLU A 1 498 ? 10.800 -16.872 -33.255 1.00 79.12 498 GLU A CA 1
ATOM 4128 C C . GLU A 1 498 ? 11.024 -16.722 -34.773 1.00 79.12 498 GLU A C 1
ATOM 4130 O O . GLU A 1 498 ? 11.975 -17.290 -35.314 1.00 79.12 498 GLU A O 1
ATOM 4135 N N . GLN A 1 499 ? 10.236 -15.867 -35.436 1.00 82.19 499 GLN A N 1
ATOM 4136 C CA . GLN A 1 499 ? 10.370 -15.581 -36.870 1.00 82.19 499 GLN A CA 1
ATOM 4137 C C . GLN A 1 499 ? 11.718 -14.933 -37.225 1.00 82.19 499 GLN A C 1
ATOM 4139 O O . GLN A 1 499 ? 12.358 -15.336 -38.197 1.00 82.19 499 GLN A O 1
ATOM 4144 N N . GLU A 1 500 ? 12.173 -13.960 -36.432 1.00 86.56 500 GLU A N 1
ATOM 4145 C CA . GLU A 1 500 ? 13.478 -13.304 -36.603 1.00 86.56 500 GLU A CA 1
ATOM 4146 C C . GLU A 1 500 ? 14.630 -14.314 -36.490 1.00 86.56 500 GLU A C 1
ATOM 4148 O O . GLU A 1 500 ? 15.542 -14.330 -37.320 1.00 86.56 500 GLU A O 1
ATOM 4153 N N . CYS A 1 501 ? 14.577 -15.204 -35.494 1.00 85.81 501 CYS A N 1
ATOM 4154 C CA . CYS A 1 501 ? 15.593 -16.238 -35.296 1.00 85.81 501 CYS A CA 1
ATOM 4155 C C . CYS A 1 501 ? 15.654 -17.219 -36.470 1.00 85.81 501 CYS A C 1
ATOM 4157 O O . CYS A 1 501 ? 16.745 -17.596 -36.905 1.00 85.81 501 CYS A O 1
ATOM 4159 N N . ASP A 1 502 ? 14.500 -17.643 -36.980 1.00 87.19 502 ASP A N 1
ATOM 4160 C CA . ASP A 1 502 ? 14.435 -18.562 -38.115 1.00 87.19 502 ASP A CA 1
ATOM 4161 C C . ASP A 1 502 ? 14.903 -17.889 -39.409 1.00 87.19 502 ASP A C 1
ATOM 4163 O O . ASP A 1 502 ? 15.620 -18.507 -40.204 1.00 87.19 502 ASP A O 1
ATOM 4167 N N . TRP A 1 503 ? 14.610 -16.596 -39.578 1.00 91.25 503 TRP A N 1
ATOM 4168 C CA . TRP A 1 503 ? 15.160 -15.795 -40.667 1.00 91.25 503 TRP A CA 1
ATOM 4169 C C . TRP A 1 503 ? 16.694 -15.744 -40.617 1.00 91.25 503 TRP A C 1
ATOM 4171 O O . TRP A 1 503 ? 17.341 -15.999 -41.635 1.00 91.25 503 TRP A O 1
ATOM 4181 N N . VAL A 1 504 ? 17.295 -15.495 -39.447 1.00 90.81 504 VAL A N 1
ATOM 4182 C CA . VAL A 1 504 ? 18.763 -15.456 -39.282 1.00 90.81 504 VAL A CA 1
ATOM 4183 C C . VAL A 1 504 ? 19.390 -16.812 -39.591 1.00 90.81 504 VAL A C 1
ATOM 4185 O O . VAL A 1 504 ? 20.358 -16.885 -40.349 1.00 90.81 504 VAL A O 1
ATOM 4188 N N . LYS A 1 505 ? 18.821 -17.903 -39.063 1.00 88.62 505 LYS A N 1
ATOM 4189 C CA . LYS A 1 505 ? 19.321 -19.263 -39.325 1.00 88.62 505 LYS A CA 1
ATOM 4190 C C . LYS A 1 505 ? 19.276 -19.633 -40.803 1.00 88.62 505 LYS A C 1
ATOM 4192 O O . LYS A 1 505 ? 20.118 -20.398 -41.257 1.00 88.62 505 LYS A O 1
ATOM 4197 N N . LYS A 1 506 ? 18.309 -19.102 -41.553 1.00 89.31 506 LYS A N 1
ATOM 4198 C CA . LYS A 1 506 ? 18.169 -19.363 -42.987 1.00 89.31 506 LYS A CA 1
ATOM 4199 C C . LYS A 1 506 ? 19.102 -18.502 -43.843 1.00 89.31 506 LYS A C 1
ATOM 4201 O O . LYS A 1 506 ? 19.618 -18.996 -44.841 1.00 89.31 506 LYS A O 1
ATOM 4206 N N . ASN A 1 507 ? 19.308 -17.236 -43.475 1.00 90.06 507 ASN A N 1
ATOM 4207 C CA . ASN A 1 507 ? 19.918 -16.241 -44.367 1.00 90.06 507 ASN A CA 1
ATOM 4208 C C . ASN A 1 507 ? 21.331 -15.794 -43.964 1.00 90.06 507 ASN A C 1
ATOM 4210 O O . ASN A 1 507 ? 22.053 -15.259 -44.800 1.00 90.06 507 ASN A O 1
ATOM 4214 N N . CYS A 1 508 ? 21.750 -16.009 -42.715 1.00 90.88 508 CYS A N 1
ATOM 4215 C CA . CYS A 1 508 ? 22.976 -15.416 -42.169 1.00 90.88 508 CYS A CA 1
ATOM 4216 C C . CYS A 1 508 ? 24.024 -16.454 -41.744 1.00 90.88 508 CYS A C 1
ATOM 4218 O O . CYS A 1 508 ? 24.851 -16.166 -40.881 1.00 90.88 508 CYS A O 1
ATOM 4220 N N . ILE A 1 509 ? 24.011 -17.660 -42.323 1.00 86.69 509 ILE A N 1
ATOM 4221 C CA . ILE A 1 509 ? 25.051 -18.663 -42.053 1.00 86.69 509 ILE A CA 1
ATOM 4222 C C . ILE A 1 509 ? 26.367 -18.210 -42.686 1.00 86.69 509 ILE A C 1
ATOM 4224 O O . ILE A 1 509 ? 26.484 -18.083 -43.909 1.00 86.69 509 ILE A O 1
ATOM 4228 N N . PHE A 1 510 ? 27.378 -18.021 -41.847 1.00 83.19 510 PHE A N 1
ATOM 4229 C CA . PHE A 1 510 ? 28.725 -17.697 -42.275 1.00 83.19 510 PHE A CA 1
ATOM 4230 C C . PHE A 1 510 ? 29.410 -18.949 -42.828 1.00 83.19 510 PHE A C 1
ATOM 4232 O O . PHE A 1 510 ? 29.564 -19.957 -42.138 1.00 83.19 510 PHE A O 1
ATOM 4239 N N . LYS A 1 511 ? 29.802 -18.899 -44.104 1.00 75.94 511 LYS A N 1
ATOM 4240 C CA . LYS A 1 511 ? 30.277 -20.075 -44.852 1.00 75.94 511 LYS A CA 1
ATOM 4241 C C . LYS A 1 511 ? 31.763 -20.398 -44.655 1.00 75.94 511 LYS A C 1
ATOM 4243 O O . LYS A 1 511 ? 32.224 -21.395 -45.203 1.00 75.94 511 LYS A O 1
ATOM 4248 N N . HIS A 1 512 ? 32.515 -19.596 -43.897 1.00 71.38 512 HIS A N 1
ATOM 4249 C CA . HIS A 1 512 ? 33.945 -19.833 -43.694 1.00 71.38 512 HIS A CA 1
ATOM 4250 C C . HIS A 1 512 ? 34.198 -20.694 -42.441 1.00 71.38 512 HIS A C 1
ATOM 4252 O O . HIS A 1 512 ? 33.766 -20.315 -41.350 1.00 71.38 512 HIS A O 1
ATOM 4258 N N . PRO A 1 513 ? 34.903 -21.834 -42.550 1.00 63.88 513 PRO A N 1
ATOM 4259 C CA . PRO A 1 513 ? 35.315 -22.609 -41.385 1.00 63.88 513 PRO A CA 1
ATOM 4260 C C . PRO A 1 513 ? 36.418 -21.871 -40.608 1.00 63.88 513 PRO A C 1
ATOM 4262 O O . PRO A 1 513 ? 37.331 -21.309 -41.209 1.00 63.88 513 PRO A O 1
ATOM 4265 N N . PHE A 1 514 ? 36.339 -21.876 -39.274 1.00 70.88 514 PHE A N 1
ATOM 4266 C CA . PHE A 1 514 ? 37.402 -21.375 -38.394 1.00 70.88 514 PHE A CA 1
ATOM 4267 C C . PHE A 1 514 ? 38.293 -22.541 -37.960 1.00 70.88 514 PHE A C 1
ATOM 4269 O O . PHE A 1 514 ? 37.799 -23.491 -37.351 1.00 70.88 514 PHE A O 1
ATOM 4276 N N . GLU A 1 515 ? 39.594 -22.473 -38.246 1.00 60.03 515 GLU A N 1
ATOM 4277 C CA . GLU A 1 515 ? 40.526 -23.580 -37.986 1.00 60.03 515 GLU A CA 1
ATOM 4278 C C . GLU A 1 515 ? 40.955 -23.682 -36.511 1.00 60.03 515 GLU A C 1
ATOM 4280 O O . GLU A 1 515 ? 41.259 -24.777 -36.033 1.00 60.03 515 GLU A O 1
ATOM 4285 N N . LYS A 1 516 ? 40.953 -22.571 -35.752 1.00 62.78 516 LYS A N 1
ATOM 4286 C CA . LYS A 1 516 ? 41.314 -22.548 -34.319 1.00 62.78 516 LYS A CA 1
ATOM 4287 C C . LYS A 1 516 ? 40.421 -21.603 -33.510 1.00 62.78 516 LYS A C 1
ATOM 4289 O O . LYS A 1 516 ? 40.489 -20.389 -33.668 1.00 62.78 516 LYS A O 1
ATOM 4294 N N . LYS A 1 517 ? 39.643 -22.163 -32.572 1.00 78.94 517 LYS A N 1
ATOM 4295 C CA . LYS A 1 517 ? 38.861 -21.409 -31.575 1.00 78.94 517 LYS A CA 1
ATOM 4296 C C . LYS A 1 517 ? 39.609 -21.386 -30.238 1.00 78.94 517 LYS A C 1
ATOM 4298 O O . LYS A 1 517 ? 39.866 -22.442 -29.663 1.00 78.94 517 LYS A O 1
ATOM 4303 N N . ARG A 1 518 ? 39.928 -20.204 -29.702 1.00 81.69 518 ARG A N 1
ATOM 4304 C CA . ARG A 1 518 ? 40.476 -20.055 -28.337 1.00 81.69 518 ARG A CA 1
ATOM 4305 C C . ARG A 1 518 ? 39.444 -19.404 -27.428 1.00 81.69 518 ARG A C 1
ATOM 4307 O O . ARG A 1 518 ? 39.058 -18.267 -27.676 1.00 81.69 518 ARG A O 1
ATOM 4314 N N . LEU A 1 519 ? 39.039 -20.081 -26.356 1.00 84.50 519 LEU A N 1
ATOM 4315 C CA . LEU A 1 519 ? 38.154 -19.491 -25.350 1.00 84.50 519 LEU A CA 1
ATOM 4316 C C . LEU A 1 519 ? 38.847 -18.291 -24.679 1.00 84.50 519 LEU A C 1
ATOM 4318 O O . LEU A 1 519 ? 39.940 -18.435 -24.130 1.00 84.50 519 LEU A O 1
ATOM 4322 N N . ILE A 1 520 ? 38.221 -17.113 -24.742 1.00 82.81 520 ILE A N 1
ATOM 4323 C CA . ILE A 1 520 ? 38.733 -15.876 -24.127 1.00 82.81 520 ILE A CA 1
ATOM 4324 C C . ILE A 1 520 ? 38.001 -15.587 -22.818 1.00 82.81 520 ILE A C 1
ATOM 4326 O O . ILE A 1 520 ? 38.592 -15.085 -21.864 1.00 82.81 520 ILE A O 1
ATOM 4330 N N . THR A 1 521 ? 36.695 -15.848 -22.762 1.00 79.69 521 THR A N 1
ATOM 4331 C CA . THR A 1 521 ? 35.865 -15.486 -21.608 1.00 79.69 521 THR A CA 1
ATOM 4332 C C . THR A 1 521 ? 34.663 -16.413 -21.497 1.00 79.69 521 THR A C 1
ATOM 4334 O O . THR A 1 521 ? 33.963 -16.651 -22.480 1.00 79.69 521 THR A O 1
ATOM 4337 N N . THR A 1 522 ? 34.392 -16.866 -20.273 1.00 79.25 522 THR A N 1
ATOM 4338 C CA . THR A 1 522 ? 33.168 -17.584 -19.911 1.00 79.25 522 THR A CA 1
ATOM 4339 C C . THR A 1 522 ? 32.502 -16.870 -18.751 1.00 79.25 522 THR A C 1
ATOM 4341 O O . THR A 1 522 ? 33.123 -16.593 -17.726 1.00 79.25 522 THR A O 1
ATOM 4344 N N . THR A 1 523 ? 31.216 -16.592 -18.909 1.00 77.12 523 THR A N 1
ATOM 4345 C CA . THR A 1 523 ? 30.330 -16.141 -17.833 1.00 77.12 523 THR A CA 1
ATOM 4346 C C . THR A 1 523 ? 29.304 -17.233 -17.540 1.00 77.12 523 THR A C 1
ATOM 4348 O O . THR A 1 523 ? 29.285 -18.272 -18.201 1.00 77.12 523 THR A O 1
ATOM 4351 N N . LYS A 1 524 ? 28.409 -17.002 -16.571 1.00 72.44 524 LYS A N 1
ATOM 4352 C CA . LYS A 1 524 ? 27.311 -17.934 -16.267 1.00 72.44 524 LYS A CA 1
ATOM 4353 C C . LYS A 1 524 ? 26.488 -18.295 -17.520 1.00 72.44 524 LYS A C 1
ATOM 4355 O O . LYS A 1 524 ? 26.099 -19.448 -17.673 1.00 72.44 524 LYS A O 1
ATOM 4360 N N . ASN A 1 525 ? 26.290 -17.332 -18.429 1.00 76.19 525 ASN A N 1
ATOM 4361 C CA . ASN A 1 525 ? 25.316 -17.443 -19.520 1.00 76.19 525 ASN A CA 1
ATOM 4362 C C . ASN A 1 525 ? 25.918 -17.327 -20.933 1.00 76.19 525 ASN A C 1
ATOM 4364 O O . ASN A 1 525 ? 25.218 -17.643 -21.897 1.00 76.19 525 ASN A O 1
ATOM 4368 N N . THR A 1 526 ? 27.179 -16.903 -21.068 1.00 81.56 526 THR A N 1
ATOM 4369 C CA . THR A 1 526 ? 27.808 -16.579 -22.361 1.00 81.56 526 THR A CA 1
ATOM 4370 C C . THR A 1 526 ? 29.239 -17.104 -22.428 1.00 81.56 526 THR A C 1
ATOM 4372 O O . THR A 1 526 ? 29.990 -16.957 -21.461 1.00 81.56 526 THR A O 1
ATOM 4375 N N . GLU A 1 527 ? 29.626 -17.650 -23.579 1.00 88.12 527 GLU A N 1
ATOM 4376 C CA . GLU A 1 527 ? 30.999 -18.055 -23.905 1.00 88.12 527 GLU A CA 1
ATOM 4377 C C . GLU A 1 527 ? 31.488 -17.288 -25.136 1.00 88.12 527 GLU A C 1
ATOM 4379 O O . GLU A 1 527 ? 30.746 -17.151 -26.109 1.00 88.12 527 GLU A O 1
ATOM 4384 N N . ILE A 1 528 ? 32.721 -16.777 -25.093 1.00 87.62 528 ILE A N 1
ATOM 4385 C CA . ILE A 1 528 ? 33.323 -16.001 -26.184 1.00 87.62 528 ILE A CA 1
ATOM 4386 C C . ILE A 1 528 ? 34.644 -16.642 -26.602 1.00 87.62 528 ILE A C 1
ATOM 4388 O O . ILE A 1 528 ? 35.562 -16.796 -25.788 1.00 87.62 528 ILE A O 1
ATOM 4392 N N . TYR A 1 529 ? 34.753 -16.960 -27.888 1.00 88.69 529 TYR A N 1
ATOM 4393 C CA . TYR A 1 529 ? 35.928 -17.563 -28.509 1.00 88.69 529 TYR A CA 1
ATOM 4394 C C . TYR A 1 529 ? 36.583 -16.574 -29.483 1.00 88.69 529 TYR A C 1
ATOM 4396 O O . TYR A 1 529 ? 35.883 -15.906 -30.234 1.00 88.69 529 TYR A O 1
ATOM 4404 N N . SER A 1 530 ? 37.915 -16.490 -29.503 1.00 86.44 530 SER A N 1
ATOM 4405 C CA . SER A 1 530 ? 38.681 -15.765 -30.530 1.00 86.44 530 SER A CA 1
ATOM 4406 C C . SER A 1 530 ? 39.004 -16.691 -31.690 1.00 86.44 530 SER A C 1
ATOM 4408 O O . SER A 1 530 ? 39.467 -17.808 -31.435 1.00 86.44 530 SER A O 1
ATOM 4410 N N . CYS A 1 531 ? 38.859 -16.198 -32.921 1.00 84.12 531 CYS A N 1
ATOM 4411 C CA . CYS A 1 531 ? 39.306 -16.873 -34.144 1.00 84.12 531 CYS A CA 1
ATOM 4412 C C . CYS A 1 531 ? 39.764 -15.815 -35.160 1.00 84.12 531 CYS A C 1
ATOM 4414 O O . CYS A 1 531 ? 38.956 -14.962 -35.490 1.00 84.12 531 CYS A O 1
ATOM 4416 N N . ASP A 1 532 ? 41.014 -15.839 -35.631 1.00 75.06 532 ASP A N 1
ATOM 4417 C CA . ASP A 1 532 ? 41.514 -15.090 -36.808 1.00 75.06 532 ASP A CA 1
ATOM 4418 C C . ASP A 1 532 ? 40.911 -13.686 -37.055 1.00 75.06 532 ASP A C 1
ATOM 4420 O O . ASP A 1 532 ? 40.320 -13.421 -38.093 1.00 75.06 532 ASP A O 1
ATOM 4424 N N . GLY A 1 533 ? 41.041 -12.766 -36.088 1.00 79.50 533 GLY A N 1
ATOM 4425 C CA . GLY A 1 533 ? 40.525 -11.386 -36.207 1.00 79.50 533 GLY A CA 1
ATOM 4426 C C . GLY A 1 533 ? 39.043 -11.198 -35.843 1.00 79.50 533 GLY A C 1
ATOM 4427 O O . GLY A 1 533 ? 38.579 -10.066 -35.723 1.00 79.50 533 GLY A O 1
ATOM 4428 N N . TYR A 1 534 ? 38.331 -12.286 -35.562 1.00 88.25 534 TYR A N 1
ATOM 4429 C CA . TYR A 1 534 ? 36.933 -12.329 -35.143 1.00 88.25 534 TYR A CA 1
ATOM 4430 C C . TYR A 1 534 ? 36.771 -12.829 -33.705 1.00 88.25 534 TYR A C 1
ATOM 4432 O O . TYR A 1 534 ? 37.661 -13.457 -33.105 1.00 88.25 534 TYR A O 1
ATOM 4440 N N . ILE A 1 535 ? 35.573 -12.600 -33.171 1.00 89.94 535 ILE A N 1
ATOM 4441 C CA . ILE A 1 535 ? 35.064 -13.284 -31.986 1.00 89.94 535 ILE A CA 1
ATOM 4442 C C . ILE A 1 535 ? 33.761 -14.017 -32.308 1.00 89.94 535 ILE A C 1
ATOM 4444 O O . ILE A 1 535 ? 32.948 -13.549 -33.104 1.00 89.94 535 ILE A O 1
ATOM 4448 N N . ILE A 1 536 ? 33.565 -15.164 -31.659 1.00 90.25 536 ILE A N 1
ATOM 4449 C CA . ILE A 1 536 ? 32.335 -15.955 -31.726 1.00 90.25 536 ILE A CA 1
ATOM 4450 C C . ILE A 1 536 ? 31.708 -15.982 -30.337 1.00 90.25 536 ILE A C 1
ATOM 4452 O O . ILE A 1 536 ? 32.322 -16.474 -29.385 1.00 90.25 536 ILE A O 1
ATOM 4456 N N . LYS A 1 537 ? 30.492 -15.448 -30.221 1.00 89.94 537 LYS A N 1
ATOM 4457 C CA . LYS A 1 537 ? 29.711 -15.377 -28.979 1.00 89.94 537 LYS A CA 1
ATOM 4458 C C . LYS A 1 537 ? 28.652 -16.481 -28.991 1.00 89.94 537 LYS A C 1
ATOM 4460 O O . LYS A 1 537 ? 27.876 -16.563 -29.936 1.00 89.94 537 LYS A O 1
ATOM 4465 N N . TYR A 1 538 ? 28.590 -17.293 -27.936 1.00 88.31 538 TYR A N 1
ATOM 4466 C CA . TYR A 1 538 ? 27.530 -18.281 -27.695 1.00 88.31 538 TYR A CA 1
ATOM 4467 C C . TYR A 1 538 ? 26.756 -17.942 -26.431 1.00 88.31 538 TYR A C 1
ATOM 4469 O O . TYR A 1 538 ? 27.335 -17.470 -25.453 1.00 88.31 538 TYR A O 1
ATOM 4477 N N . SER A 1 539 ? 25.460 -18.262 -26.415 1.00 84.81 539 SER A N 1
ATOM 4478 C CA . SER A 1 539 ? 24.625 -18.149 -25.220 1.00 84.81 539 SER A CA 1
ATOM 4479 C C . SER A 1 539 ? 24.063 -19.503 -24.789 1.00 84.81 539 SER A C 1
ATOM 4481 O O . SER A 1 539 ? 23.524 -20.252 -25.606 1.00 84.81 539 SER A O 1
ATOM 4483 N N . LYS A 1 540 ? 24.163 -19.800 -23.487 1.00 76.38 540 LYS A N 1
ATOM 4484 C CA . LYS A 1 540 ? 23.619 -21.022 -22.868 1.00 76.38 540 LYS A CA 1
ATOM 4485 C C . LYS A 1 540 ? 22.115 -20.922 -22.614 1.00 76.38 540 LYS A C 1
ATOM 4487 O O . LYS A 1 540 ? 21.398 -21.886 -22.849 1.00 76.38 540 LYS A O 1
ATOM 4492 N N . GLU A 1 541 ? 21.645 -19.752 -22.180 1.00 72.75 541 GLU A N 1
ATOM 4493 C CA . GLU A 1 541 ? 20.248 -19.523 -21.769 1.00 72.75 541 GLU A CA 1
ATOM 4494 C C . GLU A 1 541 ? 19.477 -18.573 -22.709 1.00 72.75 541 GLU A C 1
ATOM 4496 O O . GLU A 1 541 ? 18.260 -18.670 -22.812 1.00 72.75 541 GLU A O 1
ATOM 4501 N N . LYS A 1 542 ? 20.159 -17.657 -23.415 1.00 74.75 542 LYS A N 1
ATOM 4502 C CA . LYS A 1 542 ? 19.554 -16.535 -24.165 1.00 74.75 542 LYS A CA 1
ATOM 4503 C C . LYS A 1 542 ? 19.868 -16.600 -25.665 1.00 74.75 542 LYS A C 1
ATOM 4505 O O . LYS A 1 542 ? 20.292 -15.622 -26.276 1.00 74.75 542 LYS A O 1
ATOM 4510 N N . LYS A 1 543 ? 19.674 -17.771 -26.279 1.00 77.06 543 LYS A N 1
ATOM 4511 C CA . LYS A 1 543 ? 19.988 -17.989 -27.705 1.00 77.06 543 LYS A CA 1
ATOM 4512 C C . LYS A 1 543 ? 19.214 -17.055 -28.645 1.00 77.06 543 LYS A C 1
ATOM 4514 O O . LYS A 1 543 ? 19.795 -16.563 -29.601 1.00 77.06 543 LYS A O 1
ATOM 4519 N N . ALA A 1 544 ? 17.939 -16.784 -28.358 1.00 76.25 544 ALA A N 1
ATOM 4520 C CA . ALA A 1 544 ? 17.109 -15.914 -29.194 1.00 76.25 544 ALA A CA 1
ATOM 4521 C C . ALA A 1 544 ? 17.581 -14.448 -29.181 1.00 76.25 544 ALA A C 1
ATOM 4523 O O . ALA A 1 544 ? 17.724 -13.851 -30.240 1.00 76.25 544 ALA A O 1
ATOM 4524 N N . GLU A 1 545 ? 17.899 -13.895 -28.001 1.00 77.44 545 GLU A N 1
ATOM 4525 C CA . GLU A 1 545 ? 18.455 -12.533 -27.880 1.00 77.44 545 GLU A CA 1
ATOM 4526 C C . GLU A 1 545 ? 19.760 -12.394 -28.673 1.00 77.44 545 GLU A C 1
ATOM 4528 O O . GLU A 1 545 ? 19.970 -11.398 -29.353 1.00 77.44 545 GLU A O 1
ATOM 4533 N N . LEU A 1 546 ? 20.611 -13.422 -28.624 1.00 83.81 546 LEU A N 1
ATOM 4534 C CA . LEU A 1 546 ? 21.886 -13.431 -29.328 1.00 83.81 546 LEU A CA 1
ATOM 4535 C C . LEU A 1 546 ? 21.710 -13.470 -30.857 1.00 83.81 546 LEU A C 1
ATOM 4537 O O . LEU A 1 546 ? 22.350 -12.699 -31.559 1.00 83.81 546 LEU A O 1
ATOM 4541 N N . LEU A 1 547 ? 20.835 -14.328 -31.393 1.00 87.50 547 LEU A N 1
ATOM 4542 C CA . LEU A 1 547 ? 20.570 -14.366 -32.842 1.00 87.50 547 LEU A CA 1
ATOM 4543 C C . LEU A 1 547 ? 19.976 -13.050 -33.355 1.00 87.50 547 LEU A C 1
ATOM 4545 O O . LEU A 1 547 ? 20.212 -12.659 -34.498 1.00 87.50 547 LEU A O 1
ATOM 4549 N N . ARG A 1 548 ? 19.241 -12.345 -32.497 1.00 87.69 548 ARG A N 1
ATOM 4550 C CA . ARG A 1 548 ? 18.636 -11.058 -32.818 1.00 87.69 548 ARG A CA 1
ATOM 4551 C C . ARG A 1 548 ? 19.660 -9.949 -33.054 1.00 87.69 548 ARG A C 1
ATOM 4553 O O . ARG A 1 548 ? 19.382 -9.077 -33.871 1.00 87.69 548 ARG A O 1
ATOM 4560 N N . ASP A 1 549 ? 20.851 -10.022 -32.448 1.00 88.06 549 ASP A N 1
ATOM 4561 C CA . ASP A 1 549 ? 21.973 -9.123 -32.776 1.00 88.06 549 ASP A CA 1
ATOM 4562 C C . ASP A 1 549 ? 22.241 -9.120 -34.291 1.00 88.06 549 ASP A C 1
ATOM 4564 O O . ASP A 1 549 ? 22.412 -8.066 -34.902 1.00 88.06 549 ASP A O 1
ATOM 4568 N N . VAL A 1 550 ? 22.218 -10.308 -34.907 1.00 91.88 550 VAL A N 1
ATOM 4569 C CA . VAL A 1 550 ? 22.447 -10.496 -36.347 1.00 91.88 550 VAL A CA 1
ATOM 4570 C C . VAL A 1 550 ? 21.286 -9.936 -37.158 1.00 91.88 550 VAL A C 1
ATOM 4572 O O . VAL A 1 550 ? 21.516 -9.214 -38.127 1.00 91.88 550 VAL A O 1
ATOM 4575 N N . PHE A 1 551 ? 20.047 -10.237 -36.756 1.00 91.81 551 PHE A N 1
ATOM 4576 C CA . PHE A 1 551 ? 18.854 -9.723 -37.433 1.00 91.81 551 PHE A CA 1
ATOM 4577 C C . PHE A 1 551 ? 18.863 -8.193 -37.464 1.00 91.81 551 PHE A C 1
ATOM 4579 O O . PHE A 1 551 ? 18.774 -7.599 -38.535 1.00 91.81 551 PHE A O 1
ATOM 4586 N N . VAL A 1 552 ? 19.041 -7.564 -36.299 1.00 90.31 552 VAL A N 1
ATOM 4587 C CA . VAL A 1 552 ? 19.058 -6.106 -36.143 1.00 90.31 552 VAL A CA 1
ATOM 4588 C C . VAL A 1 552 ? 20.186 -5.476 -36.952 1.00 90.31 552 VAL A C 1
ATOM 4590 O O . VAL A 1 552 ? 19.972 -4.458 -37.601 1.00 90.31 552 VAL A O 1
ATOM 4593 N N . PHE A 1 553 ? 21.376 -6.074 -36.948 1.00 92.56 553 PHE A N 1
ATOM 4594 C CA . PHE A 1 553 ? 22.507 -5.548 -37.703 1.00 92.56 553 PHE A CA 1
ATOM 4595 C C . PHE A 1 553 ? 22.266 -5.566 -39.216 1.00 92.56 553 PHE A C 1
ATOM 4597 O O . PHE A 1 553 ? 22.506 -4.562 -39.892 1.00 92.56 553 PHE A O 1
ATOM 4604 N N . VAL A 1 554 ? 21.766 -6.691 -39.736 1.00 91.50 554 VAL A N 1
ATOM 4605 C CA . VAL A 1 554 ? 21.535 -6.877 -41.173 1.00 91.50 554 VAL A CA 1
ATOM 4606 C C . VAL A 1 554 ? 20.328 -6.066 -41.642 1.00 91.50 554 VAL A C 1
ATOM 4608 O O . VAL A 1 554 ? 20.463 -5.254 -42.554 1.00 91.50 554 VAL A O 1
ATOM 4611 N N . GLN A 1 555 ? 19.171 -6.237 -41.001 1.00 91.00 555 GLN A N 1
ATOM 4612 C CA . GLN A 1 555 ? 17.923 -5.568 -41.389 1.00 91.00 555 GLN A CA 1
ATOM 4613 C C . GLN A 1 555 ? 17.909 -4.083 -41.021 1.00 91.00 555 GLN A C 1
ATOM 4615 O O . GLN A 1 555 ? 17.327 -3.270 -41.731 1.00 91.00 555 GLN A O 1
ATOM 4620 N N . GLY A 1 556 ? 18.604 -3.696 -39.951 1.00 86.56 556 GLY A N 1
ATOM 4621 C CA . GLY A 1 556 ? 18.776 -2.295 -39.572 1.00 86.56 556 GLY A CA 1
ATOM 4622 C C . GLY A 1 556 ? 19.786 -1.541 -40.441 1.00 86.56 556 GLY A C 1
ATOM 4623 O O . GLY A 1 556 ? 19.921 -0.326 -40.288 1.00 86.56 556 GLY A O 1
ATOM 4624 N N . GLY A 1 557 ? 20.506 -2.233 -41.333 1.00 89.19 557 GLY A N 1
ATOM 4625 C CA . GLY A 1 557 ? 21.490 -1.629 -42.229 1.00 89.19 557 GLY A CA 1
ATOM 4626 C C . GLY A 1 557 ? 22.663 -0.977 -41.493 1.00 89.19 557 GLY A C 1
ATOM 4627 O O . GLY A 1 557 ? 23.158 0.062 -41.941 1.00 89.19 557 GLY A O 1
ATOM 4628 N N . LEU A 1 558 ? 23.095 -1.554 -40.368 1.00 91.62 558 LEU A N 1
ATOM 4629 C CA . LEU A 1 558 ? 24.080 -0.940 -39.465 1.00 91.62 558 LEU A CA 1
ATOM 4630 C C . LEU A 1 558 ? 25.529 -1.045 -39.965 1.00 91.62 558 LEU A C 1
ATOM 4632 O O . LEU A 1 558 ? 26.396 -0.343 -39.459 1.00 91.62 558 LEU A O 1
ATOM 4636 N N . LYS A 1 559 ? 25.792 -1.879 -40.980 1.00 88.25 559 LYS A N 1
ATOM 4637 C CA . LYS A 1 559 ? 27.136 -2.167 -41.510 1.00 88.25 559 LYS A CA 1
ATOM 4638 C C . LYS A 1 559 ? 27.946 -0.931 -41.912 1.00 88.25 559 LYS A C 1
ATOM 4640 O O . LYS A 1 559 ? 29.147 -0.895 -41.672 1.00 88.25 559 LYS A O 1
ATOM 4645 N N . ASP A 1 560 ? 27.292 0.065 -42.504 1.00 85.31 560 ASP A N 1
ATOM 4646 C CA . ASP A 1 560 ? 27.953 1.274 -43.016 1.00 85.31 560 ASP A CA 1
ATOM 4647 C C . ASP A 1 560 ? 27.864 2.456 -42.040 1.00 85.31 560 ASP A C 1
ATOM 4649 O O . ASP A 1 560 ? 28.251 3.577 -42.375 1.00 85.31 560 ASP A O 1
ATOM 4653 N N . ILE A 1 561 ? 27.311 2.235 -40.844 1.00 91.38 561 ILE A N 1
ATOM 4654 C CA . ILE A 1 561 ? 27.161 3.277 -39.833 1.00 91.38 561 ILE A CA 1
ATOM 4655 C C . ILE A 1 561 ? 28.385 3.231 -38.911 1.00 91.38 561 ILE A C 1
ATOM 4657 O O . ILE A 1 561 ? 28.658 2.186 -38.314 1.00 91.38 561 ILE A O 1
ATOM 4661 N N . PRO A 1 562 ? 29.123 4.347 -38.757 1.00 91.12 562 PRO A N 1
ATOM 4662 C CA . PRO A 1 562 ? 30.247 4.414 -37.833 1.00 91.12 562 PRO A CA 1
ATOM 4663 C C . PRO A 1 562 ? 29.844 4.012 -36.410 1.00 91.12 562 PRO A C 1
ATOM 4665 O O . PRO A 1 562 ? 28.700 4.198 -36.001 1.00 91.12 562 PRO A O 1
ATOM 4668 N N . ASN A 1 563 ? 30.806 3.511 -35.634 1.00 95.69 563 ASN A N 1
ATOM 4669 C CA . ASN A 1 563 ? 30.652 3.201 -34.209 1.00 95.69 563 ASN A CA 1
ATOM 4670 C C . ASN A 1 563 ? 29.744 2.001 -33.886 1.00 95.69 563 ASN A C 1
ATOM 4672 O O . ASN A 1 563 ? 29.509 1.756 -32.708 1.00 95.69 563 ASN A O 1
ATOM 4676 N N . PHE A 1 564 ? 29.286 1.215 -34.862 1.00 95.19 564 PHE A N 1
ATOM 4677 C CA . PHE A 1 564 ? 28.663 -0.095 -34.628 1.00 95.19 564 PHE A CA 1
ATOM 4678 C C . PHE A 1 564 ? 29.672 -1.224 -34.889 1.00 95.19 564 PHE A C 1
ATOM 4680 O O . PHE A 1 564 ? 30.493 -1.131 -35.801 1.00 95.19 564 PHE A O 1
ATOM 4687 N N . VAL A 1 565 ? 29.643 -2.294 -34.086 1.00 94.25 565 VAL A N 1
ATOM 4688 C CA . VAL A 1 565 ? 30.430 -3.500 -34.364 1.00 94.25 565 VAL A CA 1
ATOM 4689 C C . VAL A 1 565 ? 29.858 -4.214 -35.579 1.00 94.25 565 VAL A C 1
ATOM 4691 O O . VAL A 1 565 ? 28.649 -4.406 -35.701 1.00 94.25 565 VAL A O 1
ATOM 4694 N N . ASN A 1 566 ? 30.742 -4.635 -36.474 1.00 92.12 566 ASN A N 1
ATOM 4695 C CA . ASN A 1 566 ? 30.355 -5.387 -37.652 1.00 92.12 566 ASN A CA 1
ATOM 4696 C C . ASN A 1 566 ? 30.048 -6.846 -37.280 1.00 92.12 566 ASN A C 1
ATOM 4698 O O . ASN A 1 566 ? 30.854 -7.513 -36.620 1.00 92.12 566 ASN A O 1
ATOM 4702 N N . ILE A 1 567 ? 28.889 -7.342 -37.717 1.00 92.31 567 ILE A N 1
ATOM 4703 C CA . ILE A 1 567 ? 28.441 -8.722 -37.509 1.00 92.31 567 ILE A CA 1
ATOM 4704 C C . ILE A 1 567 ? 28.416 -9.438 -38.860 1.00 92.31 567 ILE A C 1
ATOM 4706 O O . ILE A 1 567 ? 27.771 -8.996 -39.808 1.00 92.31 567 ILE A O 1
ATOM 4710 N N . HIS A 1 568 ? 29.103 -10.576 -38.940 1.00 90.31 568 HIS A N 1
ATOM 4711 C CA . HIS A 1 568 ? 29.278 -11.326 -40.190 1.00 90.31 568 HIS A CA 1
ATOM 4712 C C . HIS A 1 568 ? 28.239 -12.429 -40.388 1.00 90.31 568 HIS A C 1
ATOM 4714 O O . HIS A 1 568 ? 28.063 -12.915 -41.503 1.00 90.31 568 HIS A O 1
ATOM 4720 N N . GLY A 1 569 ? 27.549 -12.828 -39.318 1.00 91.38 569 GLY A N 1
ATOM 4721 C CA . GLY A 1 569 ? 26.519 -13.861 -39.348 1.00 91.38 569 GLY A CA 1
ATOM 4722 C C . GLY A 1 569 ? 26.624 -14.818 -38.167 1.00 91.38 569 GLY A C 1
ATOM 4723 O O . GLY A 1 569 ? 27.104 -14.452 -37.092 1.00 91.38 569 GLY A O 1
ATOM 4724 N N . ILE A 1 570 ? 26.172 -16.052 -38.380 1.00 91.50 570 ILE A N 1
ATOM 4725 C CA . ILE A 1 570 ? 26.219 -17.137 -37.398 1.00 91.50 570 ILE A CA 1
ATOM 4726 C C . ILE A 1 570 ? 27.037 -18.319 -37.904 1.00 91.50 570 ILE A C 1
ATOM 4728 O O . ILE A 1 570 ? 27.078 -18.587 -39.105 1.00 91.50 570 ILE A O 1
ATOM 4732 N N . ASP A 1 571 ? 27.648 -19.064 -36.990 1.00 88.31 571 ASP A N 1
ATOM 4733 C CA . ASP A 1 571 ? 28.219 -20.368 -37.305 1.00 88.31 571 ASP A CA 1
ATOM 4734 C C . ASP A 1 571 ? 27.162 -21.488 -37.249 1.00 88.31 571 ASP A C 1
ATOM 4736 O O . ASP A 1 571 ? 26.009 -21.282 -36.861 1.00 88.31 571 ASP A O 1
ATOM 4740 N N . LYS A 1 572 ? 27.560 -22.701 -37.649 1.00 82.19 572 LYS A N 1
ATOM 4741 C CA . LYS A 1 572 ? 26.683 -23.886 -37.697 1.00 82.19 572 LYS A CA 1
ATOM 4742 C C . LYS A 1 572 ? 26.058 -24.267 -36.346 1.00 82.19 572 LYS A C 1
ATOM 4744 O O . LYS A 1 572 ? 25.016 -24.914 -36.326 1.00 82.19 572 LYS A O 1
ATOM 4749 N N . ASP A 1 573 ? 26.686 -23.867 -35.242 1.00 81.81 573 ASP A N 1
ATOM 4750 C CA . ASP A 1 573 ? 26.266 -24.188 -33.877 1.00 81.81 573 ASP A CA 1
ATOM 4751 C C . ASP A 1 573 ? 25.431 -23.042 -33.259 1.00 81.81 573 ASP A C 1
ATOM 4753 O O . ASP A 1 573 ? 25.030 -23.103 -32.092 1.00 81.81 573 ASP A O 1
ATOM 4757 N N . GLY A 1 574 ? 25.135 -21.997 -34.045 1.00 83.56 574 GLY A N 1
ATOM 4758 C CA . GLY A 1 574 ? 24.340 -20.836 -33.644 1.00 83.56 574 GLY A CA 1
ATOM 4759 C C . GLY A 1 574 ? 25.122 -19.769 -32.873 1.00 83.56 574 GLY A C 1
ATOM 4760 O O . GLY A 1 574 ? 24.506 -18.942 -32.198 1.00 83.56 574 GLY A O 1
ATOM 4761 N N . GLY A 1 575 ? 26.456 -19.789 -32.931 1.00 88.81 575 GLY A N 1
ATOM 4762 C CA . GLY A 1 575 ? 27.313 -18.741 -32.378 1.00 88.81 575 GLY A CA 1
ATOM 4763 C C . GLY A 1 575 ? 27.389 -17.533 -33.306 1.00 88.81 575 GLY A C 1
ATOM 4764 O O . GLY A 1 575 ? 27.553 -17.694 -34.512 1.00 88.81 575 GLY A O 1
ATOM 4765 N N . VAL A 1 576 ? 27.292 -16.322 -32.760 1.00 91.44 576 VAL A N 1
ATOM 4766 C CA . VAL A 1 576 ? 27.333 -15.074 -33.542 1.00 91.44 576 VAL A CA 1
ATOM 4767 C C . VAL A 1 576 ? 28.770 -14.637 -33.763 1.00 91.44 576 VAL A C 1
ATOM 4769 O O . VAL A 1 576 ? 29.537 -14.533 -32.804 1.00 91.44 576 VAL A O 1
ATOM 4772 N N . ILE A 1 577 ? 29.110 -14.358 -35.019 1.00 91.12 577 ILE A N 1
ATOM 4773 C CA . ILE A 1 577 ? 30.449 -13.979 -35.473 1.00 91.12 577 ILE A CA 1
ATOM 4774 C C . ILE A 1 577 ? 30.488 -12.469 -35.691 1.00 91.12 577 ILE A C 1
ATOM 4776 O O . ILE A 1 577 ? 29.706 -11.925 -36.473 1.00 91.12 577 ILE A O 1
ATOM 4780 N N . MET A 1 578 ? 31.425 -11.795 -35.035 1.00 92.00 578 MET A N 1
ATOM 4781 C CA . MET A 1 578 ? 31.596 -10.343 -35.124 1.00 92.00 578 MET A CA 1
ATOM 4782 C C . MET A 1 578 ? 33.075 -9.951 -35.099 1.00 92.00 578 MET A C 1
ATOM 4784 O O . MET A 1 578 ? 33.931 -10.755 -34.711 1.00 92.00 578 MET A O 1
ATOM 4788 N N . ASP A 1 579 ? 33.375 -8.723 -35.519 1.00 91.06 579 ASP A N 1
ATOM 4789 C CA . ASP A 1 579 ? 34.737 -8.181 -35.478 1.00 91.06 579 ASP A CA 1
ATOM 4790 C C . ASP A 1 579 ? 35.292 -8.183 -34.051 1.00 91.06 579 ASP A C 1
ATOM 4792 O O . ASP A 1 579 ? 34.602 -7.855 -33.078 1.00 91.06 579 ASP A O 1
ATOM 4796 N N . LYS A 1 580 ? 36.575 -8.526 -33.912 1.00 89.69 580 LYS A N 1
ATOM 4797 C CA . LYS A 1 580 ? 37.264 -8.388 -32.633 1.00 89.69 580 LYS A CA 1
ATOM 4798 C C . LYS A 1 580 ? 37.610 -6.917 -32.390 1.00 89.69 580 LYS A C 1
ATOM 4800 O O . LYS A 1 580 ? 38.507 -6.363 -33.019 1.00 89.69 580 LYS A O 1
ATOM 4805 N N . ILE A 1 581 ? 36.939 -6.308 -31.419 1.00 90.06 581 ILE A N 1
ATOM 4806 C CA . ILE A 1 581 ? 37.193 -4.927 -31.002 1.00 90.06 581 ILE A CA 1
ATOM 4807 C C . ILE A 1 581 ? 38.180 -4.920 -29.830 1.00 90.06 581 ILE A C 1
ATOM 4809 O O . ILE A 1 581 ? 37.825 -5.254 -28.700 1.00 90.06 581 ILE A O 1
ATOM 4813 N N . ASP A 1 582 ? 39.429 -4.531 -30.091 1.00 86.75 582 ASP A N 1
ATOM 4814 C CA . ASP A 1 582 ? 40.430 -4.351 -29.035 1.00 86.75 582 ASP A CA 1
ATOM 4815 C C . ASP A 1 582 ? 40.168 -3.040 -28.270 1.00 86.75 582 ASP A C 1
ATOM 4817 O O . ASP A 1 582 ? 40.119 -1.960 -28.861 1.00 86.75 582 ASP A O 1
ATOM 4821 N N . GLY A 1 583 ? 40.001 -3.123 -26.949 1.00 90.06 583 GLY A N 1
ATOM 4822 C CA . GLY A 1 583 ? 39.701 -1.973 -26.096 1.00 90.06 583 GLY A CA 1
ATOM 4823 C C . GLY A 1 583 ? 39.171 -2.385 -24.725 1.00 90.06 583 GLY A C 1
ATOM 4824 O O . GLY A 1 583 ? 39.087 -3.570 -24.406 1.00 90.06 583 GLY A O 1
ATOM 4825 N N . MET A 1 584 ? 38.812 -1.401 -23.901 1.00 92.19 584 MET A N 1
ATOM 4826 C CA . MET A 1 584 ? 38.103 -1.634 -22.637 1.00 92.19 584 MET A CA 1
ATOM 4827 C C . MET A 1 584 ? 36.663 -1.144 -22.742 1.00 92.19 584 MET A C 1
ATOM 4829 O O . MET A 1 584 ? 36.370 -0.266 -23.549 1.00 92.19 584 MET A O 1
ATOM 4833 N N . THR A 1 585 ? 35.760 -1.681 -21.927 1.00 93.06 585 THR A N 1
ATOM 4834 C CA . THR A 1 585 ? 34.389 -1.158 -21.876 1.00 93.06 585 THR A CA 1
ATOM 4835 C C . THR A 1 585 ? 34.388 0.294 -21.389 1.00 93.06 585 THR A C 1
ATOM 4837 O O . THR A 1 585 ? 35.267 0.687 -20.618 1.00 93.06 585 THR A O 1
ATOM 4840 N N . LEU A 1 586 ? 33.398 1.098 -21.779 1.00 93.38 586 LEU A N 1
ATOM 4841 C CA . LEU A 1 586 ? 33.232 2.457 -21.258 1.00 93.38 586 LEU A CA 1
ATOM 4842 C C . LEU A 1 586 ? 33.062 2.433 -19.726 1.00 93.38 586 LEU A C 1
ATOM 4844 O O . LEU A 1 586 ? 33.596 3.297 -19.032 1.00 93.38 586 LEU A O 1
ATOM 4848 N N . LEU A 1 587 ? 32.423 1.389 -19.182 1.00 89.81 587 LEU A N 1
ATOM 4849 C CA . LEU A 1 587 ? 32.373 1.134 -17.738 1.00 89.81 587 LEU A CA 1
ATOM 4850 C C . LEU A 1 587 ? 33.769 1.027 -17.099 1.00 89.81 587 LEU A C 1
ATOM 4852 O O . LEU A 1 587 ? 33.997 1.577 -16.021 1.00 89.81 587 LEU A O 1
ATOM 4856 N N . ASP A 1 588 ? 34.696 0.303 -17.724 1.00 89.19 588 ASP A N 1
ATOM 4857 C CA . ASP A 1 588 ? 36.064 0.162 -17.218 1.00 89.19 588 ASP A CA 1
ATOM 4858 C C . ASP A 1 588 ? 36.921 1.397 -17.498 1.00 89.19 588 ASP A C 1
ATOM 4860 O O . ASP A 1 588 ? 37.786 1.734 -16.688 1.00 89.19 588 ASP A O 1
ATOM 4864 N N . TRP A 1 589 ? 36.639 2.123 -18.580 1.00 91.81 589 TRP A N 1
ATOM 4865 C CA . TRP A 1 589 ? 37.266 3.410 -18.860 1.00 91.81 589 TRP A CA 1
ATOM 4866 C C . TRP A 1 589 ? 36.946 4.436 -17.766 1.00 91.81 589 TRP A C 1
ATOM 4868 O O . TRP A 1 589 ? 37.864 5.091 -17.269 1.00 91.81 589 TRP A O 1
ATOM 4878 N N . PHE A 1 590 ? 35.700 4.485 -17.271 1.00 87.25 590 PHE A N 1
ATOM 4879 C CA . PHE A 1 590 ? 35.346 5.319 -16.111 1.00 87.25 590 PHE A CA 1
ATOM 4880 C C . PHE A 1 590 ? 36.179 5.012 -14.861 1.00 87.25 590 PHE A C 1
ATOM 4882 O O . PHE A 1 590 ? 36.399 5.903 -14.039 1.00 87.25 590 PHE A O 1
ATOM 4889 N N . LYS A 1 591 ? 36.651 3.768 -14.712 1.00 81.88 591 LYS A N 1
ATOM 4890 C CA . LYS A 1 591 ? 37.486 3.342 -13.579 1.00 81.88 591 LYS A CA 1
ATOM 4891 C C . LYS A 1 591 ? 38.948 3.729 -13.718 1.00 81.88 591 LYS A C 1
ATOM 4893 O O . LYS A 1 591 ? 39.617 3.857 -12.700 1.00 81.88 591 LYS A O 1
ATOM 4898 N N . LYS A 1 592 ? 39.453 3.856 -14.945 1.00 84.19 592 LYS A N 1
ATOM 4899 C CA . LYS A 1 592 ? 40.896 3.941 -15.208 1.00 84.19 592 LYS A CA 1
ATOM 4900 C C . LYS A 1 592 ? 41.340 5.282 -15.775 1.00 84.19 592 LYS A C 1
ATOM 4902 O O . LYS A 1 592 ? 42.384 5.782 -15.376 1.00 84.19 592 LYS A O 1
ATOM 4907 N N . GLU A 1 593 ? 40.581 5.839 -16.714 1.00 86.19 593 GLU A N 1
ATOM 4908 C CA . GLU A 1 593 ? 41.059 6.899 -17.615 1.00 86.19 593 GLU A CA 1
ATOM 4909 C C . GLU A 1 593 ? 40.060 8.062 -17.774 1.00 86.19 593 GLU A C 1
ATOM 4911 O O . GLU A 1 593 ? 40.236 8.886 -18.663 1.00 86.19 593 GLU A O 1
ATOM 4916 N N . TYR A 1 594 ? 39.023 8.164 -16.929 1.00 86.81 594 TYR A N 1
ATOM 4917 C CA . TYR A 1 594 ? 37.970 9.181 -17.077 1.00 86.81 594 TYR A CA 1
ATOM 4918 C C . TYR A 1 594 ? 38.506 10.612 -17.264 1.00 86.81 594 TYR A C 1
ATOM 4920 O O . TYR A 1 594 ? 39.227 11.144 -16.415 1.00 86.81 594 TYR A O 1
ATOM 4928 N N . ASN A 1 595 ? 38.032 11.263 -18.327 1.00 86.50 595 ASN A N 1
ATOM 4929 C CA . ASN A 1 595 ? 38.254 12.670 -18.631 1.00 86.50 595 ASN A CA 1
ATOM 4930 C C . ASN A 1 595 ? 36.965 13.311 -19.178 1.00 86.50 595 ASN A C 1
ATOM 4932 O O . ASN A 1 595 ? 36.361 12.798 -20.115 1.00 86.50 595 ASN A O 1
ATOM 4936 N N . GLU A 1 596 ? 36.558 14.457 -18.625 1.00 86.50 596 GLU A N 1
ATOM 4937 C CA . GLU A 1 596 ? 35.332 15.178 -19.012 1.00 86.50 596 GLU A CA 1
ATOM 4938 C C . GLU A 1 596 ? 35.274 15.506 -20.518 1.00 86.50 596 GLU A C 1
ATOM 4940 O O . GLU A 1 596 ? 34.259 15.269 -21.170 1.00 86.50 596 GLU A O 1
ATOM 4945 N N . THR A 1 597 ? 36.374 15.991 -21.105 1.00 86.81 597 THR A N 1
ATOM 4946 C CA . THR A 1 597 ? 36.424 16.375 -22.531 1.00 86.81 597 THR A CA 1
ATOM 4947 C C . THR A 1 597 ? 36.344 15.155 -23.446 1.00 86.81 597 THR A C 1
ATOM 4949 O O . THR A 1 597 ? 35.651 15.176 -24.464 1.00 86.81 597 THR A O 1
ATOM 4952 N N . GLU A 1 598 ? 37.029 14.074 -23.079 1.00 89.81 598 GLU A N 1
ATOM 4953 C CA . GLU A 1 598 ? 36.968 12.815 -23.823 1.00 89.81 598 GLU A CA 1
ATOM 4954 C C . GLU A 1 598 ? 35.594 12.150 -23.689 1.00 89.81 598 GLU A C 1
ATOM 4956 O O . GLU A 1 598 ? 35.088 11.597 -24.663 1.00 89.81 598 GLU A O 1
ATOM 4961 N N . PHE A 1 599 ? 34.937 12.274 -22.532 1.00 90.94 599 PHE A N 1
ATOM 4962 C CA . PHE A 1 599 ? 33.583 11.765 -22.335 1.00 90.94 599 PHE A CA 1
ATOM 4963 C C . PHE A 1 599 ? 32.562 12.493 -23.219 1.00 90.94 599 PHE A C 1
ATOM 4965 O O . PHE A 1 599 ? 31.733 11.843 -23.856 1.00 90.94 599 PHE A O 1
ATOM 4972 N N . VAL A 1 600 ? 32.668 13.820 -23.349 1.00 89.69 600 VAL A N 1
ATOM 4973 C CA . VAL A 1 600 ? 31.851 14.591 -24.305 1.00 89.69 600 VAL A CA 1
ATOM 4974 C C . VAL A 1 600 ? 32.112 14.140 -25.743 1.00 89.69 600 VAL A C 1
ATOM 4976 O O . VAL A 1 600 ? 31.162 13.984 -26.510 1.00 89.69 600 VAL A O 1
ATOM 4979 N N . SER A 1 601 ? 33.370 13.877 -26.112 1.00 90.50 601 SER A N 1
ATOM 4980 C CA . SER A 1 601 ? 33.709 13.333 -27.434 1.00 90.50 601 SER A CA 1
ATOM 4981 C C . SER A 1 601 ? 33.067 11.959 -27.668 1.00 90.50 601 SER A C 1
ATOM 4983 O O . SER A 1 601 ? 32.479 11.739 -28.725 1.00 90.50 601 SER A O 1
ATOM 4985 N N . ILE A 1 602 ? 33.105 11.063 -26.676 1.00 94.00 602 ILE A N 1
ATOM 4986 C CA . ILE A 1 602 ? 32.478 9.735 -26.743 1.00 94.00 602 ILE A CA 1
ATOM 4987 C C . ILE A 1 602 ? 30.959 9.851 -26.920 1.00 94.00 602 ILE A C 1
ATOM 4989 O O . ILE A 1 602 ? 30.408 9.260 -27.847 1.00 94.00 602 ILE A O 1
ATOM 4993 N N . LEU A 1 603 ? 30.286 10.643 -26.076 1.00 93.38 603 LEU A N 1
ATOM 4994 C CA . LEU A 1 603 ? 28.840 10.868 -26.181 1.00 93.38 603 LEU A CA 1
ATOM 4995 C C . LEU A 1 603 ? 28.462 11.490 -27.527 1.00 93.38 603 LEU A C 1
ATOM 4997 O O . LEU A 1 603 ? 27.435 11.129 -28.093 1.00 93.38 603 LEU A O 1
ATOM 5001 N N . SER A 1 604 ? 29.299 12.385 -28.057 1.00 93.06 604 SER A N 1
ATOM 5002 C CA . SER A 1 604 ? 29.029 13.046 -29.334 1.00 93.06 604 SER A CA 1
ATOM 5003 C C . SER A 1 604 ? 29.113 12.081 -30.516 1.00 93.06 604 SER A C 1
ATOM 5005 O O . SER A 1 604 ? 28.241 12.096 -31.381 1.00 93.06 604 SER A O 1
ATOM 5007 N N . GLN A 1 605 ? 30.128 11.211 -30.524 1.00 95.62 605 GLN A N 1
ATOM 5008 C CA . GLN A 1 605 ? 30.280 10.150 -31.524 1.00 95.62 605 GLN A CA 1
ATOM 5009 C C . GLN A 1 605 ? 29.075 9.199 -31.512 1.00 95.62 605 GLN A C 1
ATOM 5011 O O . GLN A 1 605 ? 28.470 8.941 -32.550 1.00 95.62 605 GLN A O 1
ATOM 5016 N N . ILE A 1 606 ? 28.664 8.750 -30.321 1.00 96.38 606 ILE A N 1
ATOM 5017 C CA . ILE A 1 606 ? 27.516 7.849 -30.153 1.00 96.38 606 ILE A CA 1
ATOM 5018 C C . ILE A 1 606 ? 26.205 8.533 -30.565 1.00 96.38 606 ILE A C 1
ATOM 5020 O O . ILE A 1 606 ? 25.403 7.924 -31.265 1.00 96.38 606 ILE A O 1
ATOM 5024 N N . ALA A 1 607 ? 25.982 9.796 -30.189 1.00 94.69 607 ALA A N 1
ATOM 5025 C CA . ALA A 1 607 ? 24.767 10.531 -30.549 1.00 94.69 607 ALA A CA 1
ATOM 5026 C C . ALA A 1 607 ? 24.616 10.709 -32.068 1.00 94.69 607 ALA A C 1
ATOM 5028 O O . ALA A 1 607 ? 23.513 10.544 -32.592 1.00 94.69 607 ALA A O 1
ATOM 5029 N N . LEU A 1 608 ? 25.710 10.999 -32.782 1.00 95.12 608 LEU A N 1
ATOM 5030 C CA . LEU A 1 608 ? 25.702 11.107 -34.245 1.00 95.12 608 LEU A CA 1
ATOM 5031 C C . LEU A 1 608 ? 25.466 9.745 -34.912 1.00 95.12 608 LEU A C 1
ATOM 5033 O O . LEU A 1 608 ? 24.620 9.648 -35.801 1.00 95.12 608 LEU A O 1
ATOM 5037 N N . ALA A 1 609 ? 26.140 8.687 -34.451 1.00 95.56 609 ALA A N 1
ATOM 5038 C CA . ALA A 1 609 ? 25.937 7.328 -34.958 1.00 95.56 609 ALA A CA 1
ATOM 5039 C C . ALA A 1 609 ? 24.487 6.846 -34.765 1.00 95.56 609 ALA A C 1
ATOM 5041 O O . ALA A 1 609 ? 23.861 6.349 -35.703 1.00 95.56 609 ALA A O 1
ATOM 5042 N N . LEU A 1 610 ? 23.921 7.058 -33.571 1.00 94.06 610 LEU A N 1
ATOM 5043 C CA . LEU A 1 610 ? 22.523 6.741 -33.281 1.00 94.06 610 LEU A CA 1
ATOM 5044 C C . LEU A 1 610 ? 21.571 7.549 -34.160 1.00 94.06 610 LEU A C 1
ATOM 5046 O O . LEU A 1 610 ? 20.608 6.985 -34.658 1.00 94.06 610 LEU A O 1
ATOM 5050 N N . HIS A 1 611 ? 21.838 8.837 -34.395 1.00 93.94 611 HIS A N 1
ATOM 5051 C CA . HIS A 1 611 ? 21.002 9.659 -35.273 1.00 93.94 611 HIS A CA 1
ATOM 5052 C C . HIS A 1 611 ? 20.956 9.118 -36.712 1.00 93.94 611 HIS A C 1
ATOM 5054 O O . HIS A 1 611 ? 19.886 9.071 -37.320 1.00 93.94 611 HIS A O 1
ATOM 5060 N N . ILE A 1 612 ? 22.093 8.659 -37.246 1.00 93.19 612 ILE A N 1
ATOM 5061 C CA . ILE A 1 612 ? 22.149 8.028 -38.573 1.00 93.19 612 ILE A CA 1
ATOM 5062 C C . ILE A 1 612 ? 21.332 6.729 -38.580 1.00 93.19 612 ILE A C 1
ATOM 5064 O O . ILE A 1 612 ? 20.504 6.535 -39.469 1.00 93.19 612 ILE A O 1
ATOM 5068 N N . ALA A 1 613 ? 21.512 5.861 -37.579 1.00 92.38 613 ALA A N 1
ATOM 5069 C CA . ALA A 1 613 ? 20.784 4.591 -37.483 1.00 92.38 613 ALA A CA 1
ATOM 5070 C C . ALA A 1 613 ? 19.267 4.796 -37.324 1.00 92.38 613 ALA A C 1
ATOM 5072 O O . ALA A 1 613 ? 18.463 4.112 -37.955 1.00 92.38 613 ALA A O 1
ATOM 5073 N N . GLN A 1 614 ? 18.876 5.791 -36.532 1.00 90.50 614 GLN A N 1
ATOM 5074 C CA . GLN A 1 614 ? 17.494 6.212 -36.326 1.00 90.50 614 GLN A CA 1
ATOM 5075 C C . GLN A 1 614 ? 16.823 6.642 -37.628 1.00 90.50 614 GLN A C 1
ATOM 5077 O O . GLN A 1 614 ? 15.736 6.163 -37.936 1.00 90.50 614 GLN A O 1
ATOM 5082 N N . ASN A 1 615 ? 17.482 7.491 -38.416 1.00 88.25 615 ASN A N 1
ATOM 5083 C CA . ASN A 1 615 ? 16.937 7.945 -39.695 1.00 88.25 615 ASN A CA 1
ATOM 5084 C C . ASN A 1 615 ? 16.935 6.839 -40.761 1.00 88.25 615 ASN A C 1
ATOM 5086 O O . ASN A 1 615 ? 16.082 6.854 -41.644 1.00 88.25 615 ASN A O 1
ATOM 5090 N N . LYS A 1 616 ? 17.881 5.891 -40.696 1.00 88.44 616 LYS A N 1
ATOM 5091 C CA . LYS A 1 616 ? 17.999 4.802 -41.678 1.00 88.44 616 LYS A CA 1
ATOM 5092 C C . LYS A 1 616 ? 16.965 3.695 -41.465 1.00 88.44 616 LYS A C 1
ATOM 5094 O O . LYS A 1 616 ? 16.412 3.204 -42.441 1.00 88.44 616 LYS A O 1
ATOM 5099 N N . SER A 1 617 ? 16.733 3.283 -40.219 1.00 88.75 617 SER A N 1
ATOM 5100 C CA . SER A 1 617 ? 15.924 2.092 -39.909 1.00 88.75 617 SER A CA 1
ATOM 5101 C C . SER A 1 617 ? 15.078 2.221 -38.642 1.00 88.75 617 SER A C 1
ATOM 5103 O O . SER A 1 617 ? 14.659 1.216 -38.077 1.00 88.75 617 SER A O 1
ATOM 5105 N N . GLY A 1 618 ? 14.835 3.431 -38.130 1.00 87.31 618 GLY A N 1
ATOM 5106 C CA . GLY A 1 618 ? 14.092 3.612 -36.876 1.00 87.31 618 GLY A CA 1
ATOM 5107 C C . GLY A 1 618 ? 14.785 2.967 -35.668 1.00 87.31 618 GLY A C 1
ATOM 5108 O O . GLY A 1 618 ? 14.116 2.561 -34.712 1.00 87.31 618 GLY A O 1
ATOM 5109 N N . PHE A 1 619 ? 16.114 2.821 -35.729 1.00 90.31 619 PHE A N 1
ATOM 5110 C CA . PHE A 1 619 ? 16.897 2.109 -34.726 1.00 90.31 619 PHE A CA 1
ATOM 5111 C C . PHE A 1 619 ? 16.788 2.755 -33.337 1.00 90.31 619 PHE A C 1
ATOM 5113 O O . PHE A 1 619 ? 17.044 3.946 -33.179 1.00 90.31 619 PHE A O 1
ATOM 5120 N N . VAL A 1 620 ? 16.481 1.962 -32.312 1.00 88.62 620 VAL A N 1
ATOM 5121 C CA . VAL A 1 620 ? 16.582 2.364 -30.897 1.00 88.62 620 VAL A CA 1
ATOM 5122 C C . VAL A 1 620 ? 17.178 1.201 -30.118 1.00 88.62 620 VAL A C 1
ATOM 5124 O O . VAL A 1 620 ? 16.637 0.103 -30.153 1.00 88.62 620 VAL A O 1
ATOM 5127 N N . HIS A 1 621 ? 18.274 1.402 -29.398 1.00 89.19 621 HIS A N 1
ATOM 5128 C CA . HIS A 1 621 ? 18.992 0.317 -28.729 1.00 89.19 621 HIS A CA 1
ATOM 5129 C C . HIS A 1 621 ? 18.230 -0.264 -27.523 1.00 89.19 621 HIS A C 1
ATOM 5131 O O . HIS A 1 621 ? 18.339 -1.456 -27.232 1.00 89.19 621 HIS A O 1
ATOM 5137 N N . ASN A 1 622 ? 17.466 0.561 -26.799 1.00 82.00 622 ASN A N 1
ATOM 5138 C CA . ASN A 1 622 ? 16.656 0.219 -25.613 1.00 82.00 622 ASN A CA 1
ATOM 5139 C C . ASN A 1 622 ? 17.413 -0.297 -24.372 1.00 82.00 622 ASN A C 1
ATOM 5141 O O . ASN A 1 622 ? 16.797 -0.430 -23.315 1.00 82.00 622 ASN A O 1
ATOM 5145 N N . ASP A 1 623 ? 18.707 -0.590 -24.481 1.00 83.62 623 ASP A N 1
ATOM 5146 C CA . ASP A 1 623 ? 19.569 -1.097 -23.402 1.00 83.62 623 ASP A CA 1
ATOM 5147 C C . ASP A 1 623 ? 21.013 -0.599 -23.564 1.00 83.62 623 ASP A C 1
ATOM 5149 O O . ASP A 1 623 ? 21.967 -1.326 -23.300 1.00 83.62 623 ASP A O 1
ATOM 5153 N N . LEU A 1 624 ? 21.189 0.634 -24.057 1.00 90.06 624 LEU A N 1
ATOM 5154 C CA . LEU A 1 624 ? 22.517 1.209 -24.270 1.00 90.06 624 LEU A CA 1
ATOM 5155 C C . LEU A 1 624 ? 23.137 1.643 -22.936 1.00 90.06 624 LEU A C 1
ATOM 5157 O O . LEU A 1 624 ? 22.920 2.756 -22.454 1.00 90.06 624 LEU A O 1
ATOM 5161 N N . MET A 1 625 ? 23.920 0.746 -22.342 1.00 89.00 625 MET A N 1
ATOM 5162 C CA . MET A 1 625 ? 24.606 0.953 -21.066 1.00 89.00 625 MET A CA 1
ATOM 5163 C C . MET A 1 625 ? 26.127 1.078 -21.271 1.00 89.00 625 MET A C 1
ATOM 5165 O O . MET A 1 625 ? 26.644 0.739 -22.336 1.00 89.00 625 MET A O 1
ATOM 5169 N N . PRO A 1 626 ? 26.917 1.501 -20.264 1.00 90.88 626 PRO A N 1
ATOM 5170 C CA . PRO A 1 626 ? 28.349 1.740 -20.445 1.00 90.88 626 PRO A CA 1
ATOM 5171 C C . PRO A 1 626 ? 29.152 0.455 -20.699 1.00 90.88 626 PRO A C 1
ATOM 5173 O O . PRO A 1 626 ? 30.282 0.504 -21.170 1.00 90.88 626 PRO A O 1
ATOM 5176 N N . TRP A 1 627 ? 28.602 -0.718 -20.386 1.00 88.31 627 TRP A N 1
ATOM 5177 C CA . TRP A 1 627 ? 29.217 -2.000 -20.745 1.00 88.31 627 TRP A CA 1
ATOM 5178 C C . TRP A 1 627 ? 28.911 -2.434 -22.189 1.00 88.31 627 TRP A C 1
ATOM 5180 O O . TRP A 1 627 ? 29.612 -3.299 -22.703 1.00 88.31 627 TRP A O 1
ATOM 5190 N N . ASN A 1 628 ? 27.928 -1.814 -22.855 1.00 92.25 628 ASN A N 1
ATOM 5191 C CA . ASN A 1 628 ? 27.599 -2.017 -24.272 1.00 92.25 628 ASN A CA 1
ATOM 5192 C C . ASN A 1 628 ? 28.449 -1.149 -25.213 1.00 92.25 628 ASN A C 1
ATOM 5194 O O . ASN A 1 628 ? 28.190 -1.097 -26.409 1.00 92.25 628 ASN A O 1
ATOM 5198 N N . VAL A 1 629 ? 29.451 -0.438 -24.696 1.00 95.56 629 VAL A N 1
ATOM 5199 C CA . VAL A 1 629 ? 30.342 0.404 -25.498 1.00 95.56 629 VAL A CA 1
ATOM 5200 C C . VAL A 1 629 ? 31.780 0.012 -25.198 1.00 95.56 629 VAL A C 1
ATOM 5202 O O . VAL A 1 629 ? 32.198 0.057 -24.042 1.00 95.56 629 VAL A O 1
ATOM 5205 N N . ILE A 1 630 ? 32.551 -0.351 -26.221 1.00 95.12 630 ILE A N 1
ATOM 5206 C CA . ILE A 1 630 ? 33.998 -0.574 -26.124 1.00 95.12 630 ILE A CA 1
ATOM 5207 C C . ILE A 1 630 ? 34.723 0.675 -26.616 1.00 95.12 630 ILE A C 1
ATOM 5209 O O . ILE A 1 630 ? 34.439 1.187 -27.692 1.00 95.12 630 ILE A O 1
ATOM 5213 N N . ILE A 1 631 ? 35.682 1.164 -25.837 1.00 96.12 631 ILE A N 1
ATOM 5214 C CA . ILE A 1 631 ? 36.526 2.302 -26.191 1.00 96.12 631 ILE A CA 1
ATOM 5215 C C . ILE A 1 631 ? 37.832 1.785 -26.788 1.00 96.12 631 ILE A C 1
ATOM 5217 O O . ILE A 1 631 ? 38.659 1.195 -26.084 1.00 96.12 631 ILE A O 1
ATOM 5221 N N . GLN A 1 632 ? 38.030 2.037 -28.082 1.00 93.88 632 GLN A N 1
ATOM 5222 C CA . GLN A 1 632 ? 39.295 1.782 -28.764 1.00 93.88 632 GLN A CA 1
ATOM 5223 C C . GLN A 1 632 ? 40.192 3.016 -28.689 1.00 93.88 632 GLN A C 1
ATOM 5225 O O . GLN A 1 632 ? 39.750 4.137 -28.946 1.00 93.88 632 GLN A O 1
ATOM 5230 N N . LYS A 1 633 ? 41.473 2.811 -28.376 1.00 91.81 633 LYS A N 1
ATOM 5231 C CA . LYS A 1 633 ? 42.480 3.876 -28.335 1.00 91.81 633 LYS A CA 1
ATOM 5232 C C . LYS A 1 633 ? 43.389 3.757 -29.553 1.00 91.81 633 LYS A C 1
ATOM 5234 O O . LYS A 1 633 ? 44.201 2.836 -29.641 1.00 91.81 633 LYS A O 1
ATOM 5239 N N . ARG A 1 634 ? 43.240 4.675 -30.506 1.00 89.38 634 ARG A N 1
ATOM 5240 C CA . ARG A 1 634 ? 44.070 4.738 -31.715 1.00 89.38 634 ARG A CA 1
ATOM 5241 C C . ARG A 1 634 ? 45.455 5.300 -31.393 1.00 89.38 634 ARG A C 1
ATOM 5243 O O . ARG A 1 634 ? 45.626 6.066 -30.444 1.00 89.38 634 ARG A O 1
ATOM 5250 N N . LYS A 1 635 ? 46.444 4.911 -32.205 1.00 87.62 635 LYS A N 1
ATOM 5251 C CA . LYS A 1 635 ? 47.818 5.435 -32.118 1.00 87.62 635 LYS A CA 1
ATOM 5252 C C . LYS A 1 635 ? 47.861 6.921 -32.479 1.00 87.62 635 LYS A C 1
ATOM 5254 O O . LYS A 1 635 ? 48.438 7.712 -31.737 1.00 87.62 635 LYS A O 1
ATOM 5259 N N . ASP A 1 636 ? 47.166 7.280 -33.554 1.00 91.88 636 ASP A N 1
ATOM 5260 C CA . ASP A 1 636 ? 47.113 8.638 -34.083 1.00 91.88 636 ASP A CA 1
ATOM 5261 C C . ASP A 1 636 ? 45.798 9.330 -33.726 1.00 91.88 636 ASP A C 1
ATOM 5263 O O . ASP A 1 636 ? 44.745 8.699 -33.588 1.00 91.88 636 ASP A O 1
ATOM 5267 N N . THR A 1 637 ? 45.875 10.649 -33.566 1.00 90.75 637 THR A N 1
ATOM 5268 C CA . THR A 1 637 ? 44.695 11.498 -33.407 1.00 90.75 637 THR A CA 1
ATOM 5269 C C . THR A 1 637 ? 43.991 11.621 -34.757 1.00 90.75 637 THR A C 1
ATOM 5271 O O . THR A 1 637 ? 44.646 11.810 -35.779 1.00 90.75 637 THR A O 1
ATOM 5274 N N . PHE A 1 638 ? 42.666 11.538 -34.764 1.00 92.50 638 PHE A N 1
ATOM 5275 C CA . PHE A 1 638 ? 41.840 11.701 -35.960 1.00 92.50 638 PHE A CA 1
ATOM 5276 C C . PHE A 1 638 ? 40.648 12.607 -35.655 1.00 92.50 638 PHE A C 1
ATOM 5278 O O . PHE A 1 638 ? 40.277 12.770 -34.492 1.00 92.50 638 PHE A O 1
ATOM 5285 N N . GLU A 1 639 ? 40.048 13.177 -36.695 1.00 90.56 639 GLU A N 1
ATOM 5286 C CA . GLU A 1 639 ? 38.803 13.944 -36.612 1.00 90.56 639 GLU A CA 1
ATOM 5287 C C . GLU A 1 639 ? 37.636 13.032 -37.008 1.00 90.56 639 GLU A C 1
ATOM 5289 O O . GLU A 1 639 ? 37.560 12.619 -38.165 1.00 90.56 639 GLU A O 1
ATOM 5294 N N . PRO A 1 640 ? 36.755 12.639 -36.069 1.00 92.31 640 PRO A N 1
ATOM 5295 C CA . PRO A 1 640 ? 35.572 11.866 -36.416 1.00 92.31 640 PRO A CA 1
ATOM 5296 C C . PRO A 1 640 ? 34.638 12.688 -37.313 1.00 92.31 640 PRO A C 1
ATOM 5298 O O . PRO A 1 640 ? 34.251 13.800 -36.942 1.00 92.31 640 PRO A O 1
ATOM 5301 N N . GLU A 1 641 ? 34.240 12.120 -38.450 1.00 92.25 641 GLU A N 1
ATOM 5302 C CA . GLU A 1 641 ? 33.322 12.745 -39.406 1.00 92.25 641 GLU A CA 1
ATOM 5303 C C . GLU A 1 641 ? 32.040 11.919 -39.551 1.00 92.25 641 GLU A C 1
ATOM 5305 O O . GLU A 1 641 ? 32.091 10.693 -39.656 1.00 92.25 641 GLU A O 1
ATOM 5310 N N . TYR A 1 642 ? 30.891 12.598 -39.575 1.00 92.75 642 TYR A N 1
ATOM 5311 C CA . TYR A 1 642 ? 29.576 11.982 -39.751 1.00 92.75 642 TYR A CA 1
ATOM 5312 C C . TYR A 1 642 ? 28.796 12.737 -40.824 1.00 92.75 642 TYR A C 1
ATOM 5314 O O . TYR A 1 642 ? 28.548 13.938 -40.693 1.00 92.75 642 TYR A O 1
ATOM 5322 N N . ASN A 1 643 ? 28.392 12.020 -41.871 1.00 87.38 643 ASN A N 1
ATOM 5323 C CA . ASN A 1 643 ? 27.574 12.559 -42.952 1.00 87.38 643 ASN A CA 1
ATOM 5324 C C . ASN A 1 643 ? 26.099 12.386 -42.590 1.00 87.38 643 ASN A C 1
ATOM 5326 O O . ASN A 1 643 ? 25.611 11.261 -42.482 1.00 87.38 643 ASN A O 1
ATOM 5330 N N . ILE A 1 644 ? 25.402 13.499 -42.375 1.00 85.06 644 ILE A N 1
ATOM 5331 C CA . ILE A 1 644 ? 23.989 13.514 -41.995 1.00 85.06 644 ILE A CA 1
ATOM 5332 C C . ILE A 1 644 ? 23.269 14.442 -42.967 1.00 85.06 644 ILE A C 1
ATOM 5334 O O . ILE A 1 644 ? 23.460 15.656 -42.924 1.00 85.06 644 ILE A O 1
ATOM 5338 N N . PHE A 1 645 ? 22.445 13.858 -43.840 1.00 79.44 645 PHE A N 1
ATOM 5339 C CA . PHE A 1 645 ? 21.779 14.556 -44.942 1.00 79.44 645 PHE A CA 1
ATOM 5340 C C . PHE A 1 645 ? 22.777 15.355 -45.801 1.00 79.44 645 PHE A C 1
ATOM 5342 O O . PHE A 1 645 ? 23.692 14.782 -46.387 1.00 79.44 645 PHE A O 1
ATOM 5349 N N . ASP A 1 646 ? 22.607 16.671 -45.859 1.00 77.44 646 ASP A N 1
ATOM 5350 C CA . ASP A 1 646 ? 23.400 17.640 -46.605 1.00 77.44 646 ASP A CA 1
ATOM 5351 C C . ASP A 1 646 ? 24.499 18.286 -45.750 1.00 77.44 646 ASP A C 1
ATOM 5353 O O . ASP A 1 646 ? 24.981 19.360 -46.093 1.00 77.44 646 ASP A O 1
ATOM 5357 N N . LYS A 1 647 ? 24.892 17.696 -44.615 1.00 81.50 647 LYS A N 1
ATOM 5358 C CA . LYS A 1 647 ? 25.883 18.291 -43.705 1.00 81.50 647 LYS A CA 1
ATOM 5359 C C . LYS A 1 647 ? 26.925 17.284 -43.253 1.00 81.50 647 LYS A C 1
ATOM 5361 O O . LYS A 1 647 ? 26.626 16.121 -42.977 1.00 81.50 647 LYS A O 1
ATOM 5366 N N . VAL A 1 648 ? 28.151 17.778 -43.106 1.00 87.25 648 VAL A N 1
ATOM 5367 C CA . VAL A 1 648 ? 29.259 17.028 -42.511 1.00 87.25 648 VAL A CA 1
ATOM 5368 C C . VAL A 1 648 ? 29.495 17.553 -41.101 1.00 87.25 648 VAL A C 1
ATOM 5370 O O . VAL A 1 648 ? 29.856 18.717 -40.903 1.00 87.25 648 VAL A O 1
ATOM 5373 N N . TYR A 1 649 ? 29.286 16.685 -40.115 1.00 88.44 649 TYR A N 1
ATOM 5374 C CA . TYR A 1 649 ? 29.577 16.958 -38.712 1.00 88.44 649 TYR A CA 1
ATOM 5375 C C . TYR A 1 649 ? 30.991 16.472 -38.403 1.00 88.44 649 TYR A C 1
ATOM 5377 O O . TYR A 1 649 ? 31.239 15.266 -38.380 1.00 88.44 649 TYR A O 1
ATOM 5385 N N . ARG A 1 650 ? 31.913 17.407 -38.150 1.00 89.88 650 ARG A N 1
ATOM 5386 C CA . ARG A 1 650 ? 33.288 17.100 -37.732 1.00 89.88 650 ARG A CA 1
ATOM 5387 C C . ARG A 1 650 ? 33.455 17.334 -36.244 1.00 89.88 650 ARG A C 1
ATOM 5389 O O . ARG A 1 650 ? 33.280 18.458 -35.769 1.00 89.88 650 ARG A O 1
ATOM 5396 N N . LEU A 1 651 ? 33.799 16.285 -35.509 1.00 89.31 651 LEU A N 1
ATOM 5397 C CA . LEU A 1 651 ? 34.095 16.378 -34.083 1.00 89.31 651 LEU A CA 1
ATOM 5398 C C . LEU A 1 651 ? 35.554 16.778 -33.850 1.00 89.31 651 LEU A C 1
ATOM 5400 O O . LEU A 1 651 ? 36.421 16.571 -34.697 1.00 89.31 651 LEU A O 1
ATOM 5404 N N . ARG A 1 652 ? 35.832 17.310 -32.657 1.00 86.00 652 ARG A N 1
ATOM 5405 C CA . ARG A 1 652 ? 37.194 17.629 -32.216 1.00 86.00 652 ARG A CA 1
ATOM 5406 C C . ARG A 1 652 ? 38.148 16.428 -32.394 1.00 86.00 652 ARG A C 1
ATOM 5408 O O . ARG A 1 652 ? 37.756 15.311 -32.036 1.00 86.00 652 ARG A O 1
ATOM 5415 N N . PRO A 1 653 ? 39.409 16.658 -32.823 1.00 89.94 653 PRO A N 1
ATOM 5416 C CA . PRO A 1 653 ? 40.423 15.616 -32.891 1.00 89.94 653 PRO A CA 1
ATOM 5417 C C . PRO A 1 653 ? 40.530 14.810 -31.592 1.00 89.94 653 PRO A C 1
ATOM 5419 O O . PRO A 1 653 ? 40.691 15.378 -30.507 1.00 89.94 653 PRO A O 1
ATOM 5422 N N . THR A 1 654 ? 40.470 13.486 -31.701 1.00 91.75 654 THR A N 1
ATOM 5423 C CA . THR A 1 654 ? 40.536 12.552 -30.570 1.00 91.75 654 THR A CA 1
ATOM 5424 C C . THR A 1 654 ? 41.324 11.299 -30.942 1.00 91.75 654 THR A C 1
ATOM 5426 O O . THR A 1 654 ? 41.559 11.013 -32.113 1.00 91.75 654 THR A O 1
ATOM 5429 N N . ARG A 1 655 ? 41.761 10.542 -29.934 1.00 92.88 655 ARG A N 1
ATOM 5430 C CA . ARG A 1 655 ? 42.329 9.193 -30.107 1.00 92.88 655 ARG A CA 1
ATOM 5431 C C . ARG A 1 655 ? 41.335 8.094 -29.742 1.00 92.88 655 ARG A C 1
ATOM 5433 O O . ARG A 1 655 ? 41.633 6.922 -29.958 1.00 92.88 655 ARG A O 1
ATOM 5440 N N . LEU A 1 656 ? 40.186 8.453 -29.170 1.00 94.12 656 LEU A N 1
ATOM 5441 C CA . LEU A 1 656 ? 39.192 7.500 -28.692 1.00 94.12 656 LEU A CA 1
ATOM 5442 C C . LEU A 1 656 ? 38.109 7.276 -29.744 1.00 94.12 656 LEU A C 1
ATOM 5444 O O . LEU A 1 656 ? 37.489 8.229 -30.218 1.00 94.12 656 LEU A O 1
ATOM 5448 N N . TYR A 1 657 ? 37.859 6.009 -30.056 1.00 95.62 657 TYR A N 1
ATOM 5449 C CA . TYR A 1 657 ? 36.793 5.576 -30.949 1.00 95.62 657 TYR A CA 1
ATOM 5450 C C . TYR A 1 657 ? 35.857 4.622 -30.188 1.00 95.62 657 TYR A C 1
ATOM 5452 O O . TYR A 1 657 ? 36.255 3.490 -29.894 1.00 95.62 657 TYR A O 1
ATOM 5460 N N . PRO A 1 658 ? 34.659 5.076 -29.774 1.00 96.69 658 PRO A N 1
ATOM 5461 C CA . PRO A 1 658 ? 33.687 4.229 -29.099 1.00 96.69 658 PRO A CA 1
ATOM 5462 C C . PRO A 1 658 ? 32.972 3.328 -30.107 1.00 96.69 658 PRO A C 1
ATOM 5464 O O . PRO A 1 658 ? 32.538 3.796 -31.154 1.00 96.69 658 PRO A O 1
ATOM 5467 N N . VAL A 1 659 ? 32.808 2.053 -29.773 1.00 96.81 659 VAL A N 1
ATOM 5468 C CA . VAL A 1 659 ? 32.096 1.063 -30.586 1.00 96.81 659 VAL A CA 1
ATOM 5469 C C . VAL A 1 659 ? 30.963 0.480 -29.752 1.00 96.81 659 VAL A C 1
ATOM 5471 O O . VAL A 1 659 ? 31.204 -0.122 -28.706 1.00 96.81 659 VAL A O 1
ATOM 5474 N N . ILE A 1 660 ? 29.729 0.684 -30.198 1.00 95.75 660 ILE A N 1
ATOM 5475 C CA . ILE A 1 660 ? 28.516 0.118 -29.617 1.00 95.75 660 ILE A CA 1
ATOM 5476 C C . ILE A 1 660 ? 28.478 -1.372 -29.955 1.00 95.75 660 ILE A C 1
ATOM 5478 O O . ILE A 1 660 ? 28.724 -1.751 -31.099 1.00 95.75 660 ILE A O 1
ATOM 5482 N N . ILE A 1 661 ? 28.148 -2.209 -28.979 1.00 91.50 661 ILE A N 1
ATOM 5483 C CA . ILE A 1 661 ? 28.038 -3.665 -29.090 1.00 91.50 661 ILE A CA 1
ATOM 5484 C C . ILE A 1 661 ? 26.742 -4.156 -28.430 1.00 91.50 661 ILE A C 1
ATOM 5486 O O . ILE A 1 661 ? 26.234 -3.503 -27.524 1.00 91.50 661 ILE A O 1
ATOM 5490 N N . ASP A 1 662 ? 26.296 -5.361 -28.806 1.00 86.62 662 ASP A N 1
ATOM 5491 C CA . ASP A 1 662 ? 25.165 -6.084 -28.191 1.00 86.62 662 ASP A CA 1
ATOM 5492 C C . ASP A 1 662 ? 23.820 -5.351 -28.346 1.00 86.62 662 ASP A C 1
ATOM 5494 O O . ASP A 1 662 ? 23.433 -4.525 -27.523 1.00 86.62 662 ASP A O 1
ATOM 5498 N N . TYR A 1 663 ? 23.100 -5.675 -29.421 1.00 85.88 663 TYR A N 1
ATOM 5499 C CA . TYR A 1 663 ? 21.879 -5.001 -29.870 1.00 85.88 663 TYR A CA 1
ATOM 5500 C C . TYR A 1 663 ? 20.628 -5.868 -29.658 1.00 85.88 663 TYR A C 1
ATOM 5502 O O . TYR A 1 663 ? 19.586 -5.619 -30.268 1.00 85.88 663 TYR A O 1
ATOM 5510 N N . GLY A 1 664 ? 20.698 -6.901 -28.813 1.00 77.50 664 GLY A N 1
ATOM 5511 C CA . GLY A 1 664 ? 19.674 -7.944 -28.745 1.00 77.50 664 GLY A CA 1
ATOM 5512 C C . GLY A 1 664 ? 18.305 -7.419 -28.318 1.00 77.50 664 GLY A C 1
ATOM 5513 O O . GLY A 1 664 ? 17.276 -7.988 -28.678 1.00 77.50 664 GLY A O 1
ATOM 5514 N N . LYS A 1 665 ? 18.266 -6.288 -27.604 1.00 80.88 665 LYS A N 1
ATOM 5515 C CA . LYS A 1 665 ? 17.035 -5.611 -27.156 1.00 80.88 665 LYS A CA 1
ATOM 5516 C C . LYS A 1 665 ? 16.595 -4.447 -28.046 1.00 80.88 665 LYS A C 1
ATOM 5518 O O . LYS A 1 665 ? 15.575 -3.811 -27.762 1.00 80.88 665 LYS A O 1
ATOM 5523 N N . SER A 1 666 ? 17.320 -4.190 -29.128 1.00 87.25 666 SER A N 1
ATOM 5524 C CA . SER A 1 666 ? 17.073 -3.050 -30.000 1.00 87.25 666 SER A CA 1
ATOM 5525 C C . SER A 1 666 ? 15.747 -3.163 -30.748 1.00 87.25 666 SER A C 1
ATOM 5527 O O . SER A 1 666 ? 15.196 -4.249 -30.958 1.00 87.25 666 SER A O 1
ATOM 5529 N N . HIS A 1 667 ? 15.231 -2.007 -31.130 1.00 87.00 667 HIS A N 1
ATOM 5530 C CA . HIS A 1 667 ? 14.124 -1.813 -32.040 1.00 87.00 667 HIS A CA 1
ATOM 5531 C C . HIS A 1 667 ? 14.654 -1.379 -33.409 1.00 87.00 667 HIS A C 1
ATOM 5533 O O . HIS A 1 667 ? 15.558 -0.548 -33.452 1.00 87.00 667 HIS A O 1
ATOM 5539 N N . ILE A 1 668 ? 14.069 -1.888 -34.492 1.00 88.31 668 ILE A N 1
ATOM 5540 C CA . ILE A 1 668 ? 14.224 -1.383 -35.864 1.00 88.31 668 ILE A CA 1
ATOM 5541 C C . ILE A 1 668 ? 12.882 -1.448 -36.602 1.00 88.31 668 ILE A C 1
ATOM 5543 O O . ILE A 1 668 ? 11.968 -2.163 -36.191 1.00 88.31 668 ILE A O 1
ATOM 5547 N N . VAL A 1 669 ? 12.796 -0.746 -37.723 1.00 84.94 669 VAL A N 1
ATOM 5548 C CA . VAL A 1 669 ? 11.735 -0.854 -38.721 1.00 84.94 669 VAL A CA 1
ATOM 5549 C C . VAL A 1 669 ? 12.340 -1.473 -39.976 1.00 84.94 669 VAL A C 1
ATOM 5551 O O . VAL A 1 669 ? 13.248 -0.898 -40.574 1.00 84.94 669 VAL A O 1
ATOM 5554 N N . ALA A 1 670 ? 11.846 -2.647 -40.358 1.00 83.00 670 ALA A N 1
ATOM 5555 C CA . ALA A 1 670 ? 12.250 -3.372 -41.561 1.00 83.00 670 ALA A CA 1
ATOM 5556 C C . ALA A 1 670 ? 10.992 -3.887 -42.269 1.00 83.00 670 ALA A C 1
ATOM 5558 O O . ALA A 1 670 ? 10.041 -4.293 -41.605 1.00 83.00 670 ALA A O 1
ATOM 5559 N N . ASP A 1 671 ? 10.945 -3.816 -43.601 1.00 80.38 671 ASP A N 1
ATOM 5560 C CA . ASP A 1 671 ? 9.784 -4.231 -44.409 1.00 80.38 671 ASP A CA 1
ATOM 5561 C C . ASP A 1 671 ? 8.437 -3.643 -43.931 1.00 80.38 671 ASP A C 1
ATOM 5563 O O . ASP A 1 671 ? 7.413 -4.328 -43.886 1.00 80.38 671 ASP A O 1
ATOM 5567 N N . ASN A 1 672 ? 8.434 -2.362 -43.535 1.00 71.50 672 ASN A N 1
ATOM 5568 C CA . ASN A 1 672 ? 7.280 -1.660 -42.947 1.00 71.50 672 ASN A CA 1
ATOM 5569 C C . ASN A 1 672 ? 6.710 -2.323 -41.678 1.00 71.50 672 ASN A C 1
ATOM 5571 O O . ASN A 1 672 ? 5.540 -2.134 -41.335 1.00 71.50 672 ASN A O 1
ATOM 5575 N N . ARG A 1 673 ? 7.525 -3.104 -40.965 1.00 75.19 673 ARG A N 1
ATOM 5576 C CA . ARG A 1 673 ? 7.176 -3.749 -39.700 1.00 75.19 673 ARG A CA 1
ATOM 5577 C C . ARG A 1 673 ? 8.153 -3.333 -38.613 1.00 75.19 673 ARG A C 1
ATOM 5579 O O . ARG A 1 673 ? 9.354 -3.209 -38.834 1.00 75.19 673 ARG A O 1
ATOM 5586 N N . HIS A 1 674 ? 7.617 -3.121 -37.419 1.00 80.44 674 HIS A N 1
ATOM 5587 C CA . HIS A 1 674 ? 8.406 -2.829 -36.232 1.00 80.44 674 HIS A CA 1
ATOM 5588 C C . HIS A 1 674 ? 8.900 -4.128 -35.595 1.00 80.44 674 HIS A C 1
ATOM 5590 O O . HIS A 1 674 ? 8.115 -5.034 -35.311 1.00 80.44 674 HIS A O 1
ATOM 5596 N N . HIS A 1 675 ? 10.197 -4.185 -35.324 1.00 80.62 675 HIS A N 1
ATOM 5597 C CA . HIS A 1 675 ? 10.886 -5.318 -34.720 1.00 80.62 675 HIS A CA 1
ATOM 5598 C C . HIS A 1 675 ? 11.547 -4.846 -33.425 1.00 80.62 675 HIS A C 1
ATOM 5600 O O . HIS A 1 675 ? 12.551 -4.145 -33.482 1.00 80.62 675 HIS A O 1
ATOM 5606 N N . GLY A 1 676 ? 11.023 -5.192 -32.242 1.00 71.94 676 GLY A N 1
ATOM 5607 C CA . GLY A 1 676 ? 11.502 -4.651 -30.954 1.00 71.94 676 GLY A CA 1
ATOM 5608 C C . GLY A 1 676 ? 10.921 -5.344 -29.716 1.00 71.94 676 GLY A C 1
ATOM 5609 O O . GLY A 1 676 ? 9.811 -5.860 -29.767 1.00 71.94 676 GLY A O 1
ATOM 5610 N N . PHE A 1 677 ? 11.633 -5.300 -28.578 1.00 56.81 677 PHE A N 1
ATOM 5611 C CA . PHE A 1 677 ? 11.137 -5.808 -27.279 1.00 56.81 677 PHE A CA 1
ATOM 5612 C C . PHE A 1 677 ? 10.070 -4.912 -26.621 1.00 56.81 677 PHE A C 1
ATOM 5614 O O . PHE A 1 677 ? 9.406 -5.344 -25.680 1.00 56.81 677 PHE A O 1
ATOM 5621 N N . ILE A 1 678 ? 9.950 -3.650 -27.046 1.00 54.56 678 ILE A N 1
ATOM 5622 C CA . ILE A 1 678 ? 9.186 -2.597 -26.360 1.00 54.56 678 ILE A CA 1
ATOM 5623 C C . ILE A 1 678 ? 8.285 -1.888 -27.376 1.00 54.56 678 ILE A C 1
ATOM 5625 O O . ILE A 1 678 ? 8.635 -1.841 -28.552 1.00 54.56 678 ILE A O 1
ATOM 5629 N N . ASN A 1 679 ? 7.134 -1.397 -26.893 1.00 50.97 679 ASN A N 1
ATOM 5630 C CA . ASN A 1 679 ? 6.017 -0.778 -27.619 1.00 50.97 679 ASN A CA 1
ATOM 5631 C C . ASN A 1 679 ? 6.362 -0.349 -29.067 1.00 50.97 679 ASN A C 1
ATOM 5633 O O . ASN A 1 679 ? 6.980 0.702 -29.253 1.00 50.97 679 ASN A O 1
ATOM 5637 N N . PR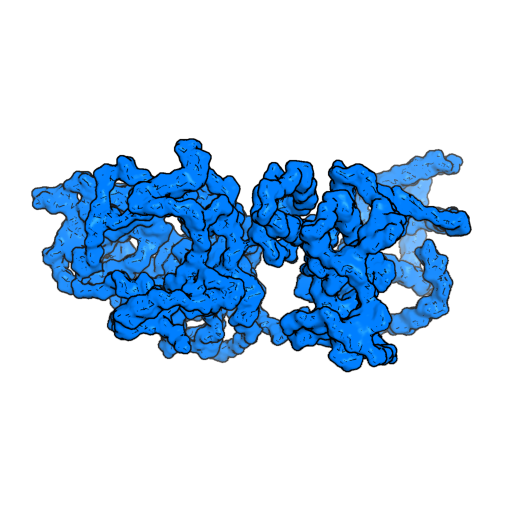O A 1 680 ? 5.973 -1.146 -30.080 1.00 48.28 680 PRO A N 1
ATOM 5638 C CA . PRO A 1 680 ? 6.435 -0.972 -31.454 1.00 48.28 680 PRO A CA 1
ATOM 5639 C C . PRO A 1 680 ? 5.996 0.355 -32.083 1.00 48.28 680 PRO A C 1
ATOM 5641 O O . PRO A 1 680 ? 6.574 0.764 -33.073 1.00 48.28 680 PRO A O 1
ATOM 5644 N N . PHE A 1 681 ? 5.021 1.070 -31.521 1.00 47.06 681 PHE A N 1
ATOM 5645 C CA . PHE A 1 681 ? 4.393 2.211 -32.195 1.00 47.06 681 PHE A CA 1
ATOM 5646 C C . PHE A 1 681 ? 4.932 3.591 -31.792 1.00 47.06 681 PHE A C 1
ATOM 5648 O O . PHE A 1 681 ? 4.381 4.600 -32.230 1.00 47.06 681 PHE A O 1
ATOM 5655 N N . LYS A 1 682 ? 5.991 3.680 -30.969 1.00 55.06 682 LYS A N 1
ATOM 5656 C CA . LYS A 1 682 ? 6.569 4.978 -30.579 1.00 55.06 682 LYS A CA 1
ATOM 5657 C C . LYS A 1 682 ? 8.098 4.960 -30.528 1.00 55.06 682 LYS A C 1
ATOM 5659 O O . LYS A 1 682 ? 8.703 4.407 -29.612 1.00 55.06 682 LYS A O 1
ATOM 5664 N N . MET A 1 683 ? 8.722 5.618 -31.503 1.00 66.31 683 MET A N 1
ATOM 5665 C CA . MET A 1 683 ? 10.169 5.815 -31.568 1.00 66.31 683 MET A CA 1
ATOM 5666 C C . MET A 1 683 ? 10.582 6.981 -30.662 1.00 66.31 683 MET A C 1
ATOM 5668 O O . MET A 1 683 ? 10.186 8.116 -30.898 1.00 66.31 683 MET A O 1
ATOM 5672 N N . GLN A 1 684 ? 11.413 6.716 -29.652 1.00 75.56 684 GLN A N 1
ATOM 5673 C CA . GLN A 1 684 ? 11.947 7.751 -28.758 1.00 75.56 684 GLN A CA 1
ATOM 5674 C C . GLN A 1 684 ? 13.417 8.030 -29.073 1.00 75.56 684 GLN A C 1
ATOM 5676 O O . GLN A 1 684 ? 14.307 7.294 -28.646 1.00 75.56 684 GLN A O 1
ATOM 5681 N N . SER A 1 685 ? 13.678 9.102 -29.819 1.00 80.44 685 SER A N 1
ATOM 5682 C CA . SER A 1 685 ? 15.000 9.382 -30.408 1.00 80.44 685 SER A CA 1
ATOM 5683 C C . SER A 1 685 ? 16.113 9.654 -29.376 1.00 80.44 685 SER A C 1
ATOM 5685 O O . SER A 1 685 ? 17.272 9.312 -29.604 1.00 80.44 685 SER A O 1
ATOM 5687 N N . LEU A 1 686 ? 15.774 10.210 -28.213 1.00 85.62 686 LEU A N 1
ATOM 5688 C CA . LEU A 1 686 ? 16.737 10.560 -27.160 1.00 85.62 686 LEU A CA 1
ATOM 5689 C C . LEU A 1 686 ? 16.974 9.452 -26.129 1.00 85.62 686 LEU A C 1
ATOM 5691 O O . LEU A 1 686 ? 17.823 9.596 -25.243 1.00 85.62 686 LEU A O 1
ATOM 5695 N N . ARG A 1 687 ? 16.227 8.351 -26.222 1.00 84.25 687 ARG A N 1
ATOM 5696 C CA . ARG A 1 687 ? 16.170 7.324 -25.183 1.00 84.25 687 ARG A CA 1
ATOM 5697 C C . ARG A 1 687 ? 17.526 6.706 -24.861 1.00 84.25 687 ARG A C 1
ATOM 5699 O O . ARG A 1 687 ? 17.893 6.606 -23.693 1.00 84.25 687 ARG A O 1
ATOM 5706 N N . ASP A 1 688 ? 18.278 6.324 -25.883 1.00 88.62 688 ASP A N 1
ATOM 5707 C CA . ASP A 1 688 ? 19.556 5.636 -25.697 1.00 88.62 688 ASP A CA 1
ATOM 5708 C C . ASP A 1 688 ? 20.627 6.562 -25.110 1.00 88.62 688 ASP A C 1
ATOM 5710 O O . ASP A 1 688 ? 21.383 6.158 -24.228 1.00 88.62 688 ASP A O 1
ATOM 5714 N N . ILE A 1 689 ? 20.651 7.833 -25.527 1.00 90.31 689 ILE A N 1
ATOM 5715 C CA . ILE A 1 689 ? 21.567 8.831 -24.962 1.00 90.31 689 ILE A CA 1
ATOM 5716 C C . ILE A 1 689 ? 21.195 9.166 -23.515 1.00 90.31 689 ILE A C 1
ATOM 5718 O O . ILE A 1 689 ? 22.096 9.315 -22.683 1.00 90.31 689 ILE A O 1
ATOM 5722 N N . LEU A 1 690 ? 19.902 9.232 -23.178 1.00 86.62 690 LEU A N 1
ATOM 5723 C CA . LEU A 1 690 ? 19.455 9.366 -21.791 1.00 86.62 690 LEU A CA 1
ATOM 5724 C C . LEU A 1 690 ? 19.974 8.200 -20.937 1.00 86.62 690 LEU A C 1
ATOM 5726 O O . LEU A 1 690 ? 20.612 8.426 -19.905 1.00 86.62 690 LEU A O 1
ATOM 5730 N N . MET A 1 691 ? 19.721 6.961 -21.374 1.00 85.25 691 MET A N 1
ATOM 5731 C CA . MET A 1 691 ? 20.133 5.752 -20.654 1.00 85.25 691 MET A CA 1
ATOM 5732 C C . MET A 1 691 ? 21.646 5.707 -20.464 1.00 85.25 691 MET A C 1
ATOM 5734 O O . MET A 1 691 ? 22.115 5.530 -19.336 1.00 85.25 691 MET A O 1
ATOM 5738 N N . LEU A 1 692 ? 22.409 5.946 -21.531 1.00 90.19 692 LEU A N 1
ATOM 5739 C CA . LEU A 1 692 ? 23.864 5.965 -21.481 1.00 90.19 692 LEU A CA 1
ATOM 5740 C C . LEU A 1 692 ? 24.384 7.063 -20.546 1.00 90.19 692 LEU A C 1
ATOM 5742 O O . LEU A 1 692 ? 25.293 6.807 -19.758 1.00 90.19 692 LEU A O 1
ATOM 5746 N N . SER A 1 693 ? 23.797 8.262 -20.576 1.00 88.81 693 SER A N 1
ATOM 5747 C CA . SER A 1 693 ? 24.207 9.381 -19.713 1.00 88.81 693 SER A CA 1
ATOM 5748 C C . SER A 1 693 ? 23.975 9.065 -18.234 1.00 88.81 693 SER A C 1
ATOM 5750 O O . SER A 1 693 ? 24.889 9.175 -17.415 1.00 88.81 693 SER A O 1
ATOM 5752 N N . PHE A 1 694 ? 22.776 8.602 -17.882 1.00 85.38 694 PHE A N 1
ATOM 5753 C CA . PHE A 1 694 ? 22.405 8.321 -16.493 1.00 85.38 694 PHE A CA 1
ATOM 5754 C C . PHE A 1 694 ? 23.187 7.139 -15.912 1.00 85.38 694 PHE A C 1
ATOM 5756 O O . PHE A 1 694 ? 23.702 7.212 -14.792 1.00 85.38 694 PHE A O 1
ATOM 5763 N N . SER A 1 695 ? 23.318 6.056 -16.676 1.00 84.81 695 SER A N 1
ATOM 5764 C CA . SER A 1 695 ? 24.082 4.871 -16.273 1.00 84.81 695 SER A CA 1
ATOM 5765 C C . SER A 1 695 ? 25.585 5.154 -16.167 1.00 84.81 695 SER A C 1
ATOM 5767 O O . SER A 1 695 ? 26.240 4.659 -15.242 1.00 84.81 695 SER A O 1
ATOM 5769 N N . SER A 1 696 ? 26.126 6.013 -17.037 1.00 87.25 696 SER A N 1
ATOM 5770 C CA . SER A 1 696 ? 27.504 6.510 -16.958 1.00 87.25 696 SER A CA 1
ATOM 5771 C C . SER A 1 696 ? 27.749 7.301 -15.675 1.00 87.25 696 SER A C 1
ATOM 5773 O O . SER A 1 696 ? 28.699 7.007 -14.948 1.00 87.25 696 SER A O 1
ATOM 5775 N N . ILE A 1 697 ? 26.857 8.237 -15.329 1.00 83.62 697 ILE A N 1
ATOM 5776 C CA . ILE A 1 697 ? 26.950 9.010 -14.079 1.00 83.62 697 ILE A CA 1
ATOM 5777 C C . ILE A 1 697 ? 26.865 8.082 -12.864 1.00 83.62 697 ILE A C 1
ATOM 5779 O O . ILE A 1 697 ? 27.678 8.188 -11.944 1.00 83.62 697 ILE A O 1
ATOM 5783 N N . SER A 1 698 ? 25.915 7.140 -12.863 1.00 80.31 698 SER A N 1
ATOM 5784 C CA . SER A 1 698 ? 25.789 6.154 -11.784 1.00 80.31 698 SER A CA 1
ATOM 5785 C C . SER A 1 698 ? 27.077 5.348 -11.606 1.00 80.31 698 SER A C 1
ATOM 5787 O O . SER A 1 698 ? 27.507 5.103 -10.477 1.00 80.31 698 SER A O 1
ATOM 5789 N N . SER A 1 699 ? 27.699 4.939 -12.711 1.00 80.19 699 SER A N 1
ATOM 5790 C CA . SER A 1 699 ? 28.947 4.175 -12.703 1.00 80.19 699 SER A CA 1
ATOM 5791 C C . SER A 1 699 ? 30.102 5.009 -12.155 1.00 80.19 699 SER A C 1
ATOM 5793 O O . SER A 1 699 ? 30.790 4.562 -11.237 1.00 80.19 699 SER A O 1
ATOM 5795 N N . LEU A 1 700 ? 30.256 6.246 -12.630 1.00 79.06 700 LEU A N 1
ATOM 5796 C CA . LEU A 1 700 ? 31.278 7.187 -12.169 1.00 79.06 700 LEU A CA 1
ATOM 5797 C C . LEU A 1 700 ? 31.170 7.458 -10.657 1.00 79.06 700 LEU A C 1
ATOM 5799 O O . LEU A 1 700 ? 32.170 7.427 -9.938 1.00 79.06 700 LEU A O 1
ATOM 5803 N N . VAL A 1 701 ? 29.946 7.646 -10.154 1.00 72.88 701 VAL A N 1
ATOM 5804 C CA . VAL A 1 701 ? 29.672 7.838 -8.721 1.00 72.88 701 VAL A CA 1
ATOM 5805 C C . VAL A 1 701 ? 30.019 6.592 -7.905 1.00 72.88 701 VAL A C 1
ATOM 5807 O O . VAL A 1 701 ? 30.583 6.706 -6.817 1.00 72.88 701 VAL A O 1
ATOM 5810 N N . CYS A 1 702 ? 29.655 5.403 -8.391 1.00 69.44 702 CYS A N 1
ATOM 5811 C CA . CYS A 1 702 ? 29.900 4.140 -7.695 1.00 69.44 702 CYS A CA 1
ATOM 5812 C C . CYS A 1 702 ? 31.392 3.813 -7.595 1.00 69.44 702 CYS A C 1
ATOM 5814 O O . CYS A 1 702 ? 31.847 3.389 -6.536 1.00 69.44 702 CYS A O 1
ATOM 5816 N N . VAL A 1 703 ? 32.146 4.035 -8.669 1.00 65.94 703 VAL A N 1
ATOM 5817 C CA . VAL A 1 703 ? 33.587 3.762 -8.739 1.00 65.94 703 VAL A CA 1
ATOM 5818 C C . VAL A 1 703 ? 34.382 4.634 -7.763 1.00 65.94 703 VAL A C 1
ATOM 5820 O O . VAL A 1 703 ? 35.301 4.141 -7.119 1.00 65.94 703 VAL A O 1
ATOM 5823 N N . ARG A 1 704 ? 33.988 5.900 -7.572 1.00 66.50 704 ARG A N 1
ATOM 5824 C CA . ARG A 1 704 ? 34.695 6.851 -6.694 1.00 66.50 704 ARG A CA 1
ATOM 5825 C C . ARG A 1 704 ? 34.217 6.868 -5.232 1.00 66.50 704 ARG A C 1
ATOM 5827 O O . ARG A 1 704 ? 34.675 7.696 -4.453 1.00 66.50 704 ARG A O 1
ATOM 5834 N N . LYS A 1 705 ? 33.339 5.944 -4.806 1.00 56.81 705 LYS A N 1
ATOM 5835 C CA . LYS A 1 705 ? 32.843 5.854 -3.407 1.00 56.81 705 LYS A CA 1
ATOM 5836 C C . LYS A 1 705 ? 33.933 5.574 -2.352 1.00 56.81 705 LYS A C 1
ATOM 5838 O O . LYS A 1 705 ? 33.637 5.714 -1.168 1.00 56.81 705 LYS A O 1
ATOM 5843 N N . GLY A 1 706 ? 35.141 5.165 -2.754 1.00 46.84 706 GLY A N 1
ATOM 5844 C CA . GLY A 1 706 ? 36.255 4.813 -1.859 1.00 46.84 706 GLY A CA 1
ATOM 5845 C C . GLY A 1 706 ? 37.381 5.850 -1.743 1.00 46.84 706 GLY A C 1
ATOM 5846 O O . GLY A 1 706 ? 38.278 5.662 -0.925 1.00 46.84 706 GLY A O 1
ATOM 5847 N N . GLU A 1 707 ? 37.357 6.935 -2.522 1.00 45.81 707 GLU A N 1
ATOM 5848 C CA . GLU A 1 707 ? 38.426 7.943 -2.543 1.00 45.81 707 GLU A CA 1
ATOM 5849 C C . GLU A 1 707 ? 38.006 9.201 -1.764 1.00 45.81 707 GLU A C 1
ATOM 5851 O O . GLU A 1 707 ? 36.874 9.668 -1.866 1.00 45.81 707 GLU A O 1
ATOM 5856 N N . LYS A 1 708 ? 38.919 9.765 -0.958 1.00 38.12 708 LYS A N 1
ATOM 5857 C CA . LYS A 1 708 ? 38.656 10.896 -0.039 1.00 38.12 708 LYS A CA 1
ATOM 5858 C C . LYS A 1 708 ? 38.348 12.242 -0.727 1.00 38.12 708 LYS A C 1
ATOM 5860 O O . LYS A 1 708 ? 38.155 13.232 -0.025 1.00 38.12 708 LYS A O 1
ATOM 5865 N N . SER A 1 709 ? 38.260 12.303 -2.057 1.00 44.47 709 SER A N 1
ATOM 5866 C CA . SER A 1 709 ? 37.845 13.502 -2.795 1.00 44.47 709 SER A CA 1
ATOM 5867 C C . SER A 1 709 ? 36.656 13.195 -3.704 1.00 44.47 709 SER A C 1
ATOM 5869 O O . SER A 1 709 ? 36.777 12.482 -4.699 1.00 44.47 709 SER A O 1
ATOM 5871 N N . PHE A 1 710 ? 35.505 13.765 -3.351 1.00 61.97 710 PHE A N 1
ATOM 5872 C CA . PHE A 1 710 ? 34.319 13.850 -4.201 1.00 61.97 710 PHE A CA 1
ATOM 5873 C C . PHE A 1 710 ? 34.684 14.625 -5.491 1.00 61.97 710 PHE A C 1
ATOM 5875 O O . PHE A 1 710 ? 35.660 15.377 -5.484 1.00 61.97 710 PHE A O 1
ATOM 5882 N N . LEU A 1 711 ? 33.981 14.381 -6.604 1.00 68.31 711 LEU A N 1
ATOM 5883 C CA . LEU A 1 711 ? 34.225 15.019 -7.913 1.00 68.31 711 LEU A CA 1
ATOM 5884 C C . LEU A 1 711 ? 34.535 16.521 -7.770 1.00 68.31 711 LEU A C 1
ATOM 5886 O O . LEU A 1 711 ? 33.993 17.193 -6.892 1.00 68.31 711 LEU A O 1
ATOM 5890 N N . LYS A 1 712 ? 35.404 17.076 -8.622 1.00 78.62 712 LYS A N 1
ATOM 5891 C CA . LYS A 1 712 ? 35.691 18.520 -8.569 1.00 78.62 712 LYS A CA 1
ATOM 5892 C C . LYS A 1 712 ? 34.378 19.293 -8.798 1.00 78.62 712 LYS A C 1
ATOM 5894 O O . LYS A 1 712 ? 33.594 18.867 -9.643 1.00 78.62 712 LYS A O 1
ATOM 5899 N N . PRO A 1 713 ? 34.150 20.465 -8.171 1.00 77.56 713 PRO A N 1
ATOM 5900 C CA . PRO A 1 713 ? 32.906 21.231 -8.351 1.00 77.56 713 PRO A CA 1
ATOM 5901 C C . PRO A 1 713 ? 32.541 21.508 -9.819 1.00 77.56 713 PRO A C 1
ATOM 5903 O O . PRO A 1 713 ? 31.371 21.529 -10.188 1.00 77.56 713 PRO A O 1
ATOM 5906 N N . LYS A 1 714 ? 33.554 21.662 -10.683 1.00 81.31 714 LYS A N 1
ATOM 5907 C CA . LYS A 1 714 ? 33.369 21.791 -12.133 1.00 81.31 714 LYS A CA 1
ATOM 5908 C C . LYS A 1 714 ? 32.784 20.521 -12.772 1.00 81.31 714 LYS A C 1
ATOM 5910 O O . LYS A 1 714 ? 31.868 20.627 -13.580 1.00 81.31 714 LYS A O 1
ATOM 5915 N N . GLU A 1 715 ? 33.271 19.345 -12.375 1.00 82.00 715 GLU A N 1
ATOM 5916 C CA . GLU A 1 715 ? 32.776 18.047 -12.850 1.00 82.00 715 GLU A CA 1
ATOM 5917 C C . GLU A 1 715 ? 31.342 17.809 -12.354 1.00 82.00 715 GLU A C 1
ATOM 5919 O O . GLU A 1 715 ? 30.488 17.362 -13.112 1.00 82.00 715 GLU A O 1
ATOM 5924 N N . GLU A 1 716 ? 31.037 18.159 -11.101 1.00 83.81 716 GLU A N 1
ATOM 5925 C CA . GLU A 1 716 ? 29.667 18.089 -10.577 1.00 83.81 716 GLU A CA 1
ATOM 5926 C C . GLU A 1 716 ? 28.698 18.949 -11.385 1.00 83.81 716 GLU A C 1
ATOM 5928 O O . GLU A 1 716 ? 27.627 18.480 -11.775 1.00 83.81 716 GLU A O 1
ATOM 5933 N N . GLN A 1 717 ? 29.085 20.196 -11.663 1.00 85.75 717 GLN A N 1
ATOM 5934 C CA . GLN A 1 717 ? 28.265 21.119 -12.436 1.00 85.75 717 GLN A CA 1
ATOM 5935 C C . GLN A 1 717 ? 28.063 20.631 -13.875 1.00 85.75 717 GLN A C 1
ATOM 5937 O O . GLN A 1 717 ? 26.957 20.741 -14.406 1.00 85.75 717 GLN A O 1
ATOM 5942 N N . PHE A 1 718 ? 29.093 20.047 -14.490 1.00 88.19 718 PHE A N 1
ATOM 5943 C CA . PHE A 1 718 ? 28.987 19.413 -15.802 1.00 88.19 718 PHE A CA 1
ATOM 5944 C C . PHE A 1 718 ? 27.954 18.276 -15.803 1.00 88.19 718 PHE A C 1
ATOM 5946 O O . PHE A 1 718 ? 27.067 18.258 -16.656 1.00 88.19 718 PHE A O 1
ATOM 5953 N N . LEU A 1 719 ? 28.012 17.364 -14.826 1.00 87.62 719 LEU A N 1
ATOM 5954 C CA . LEU A 1 719 ? 27.079 16.234 -14.754 1.00 87.62 719 LEU A CA 1
ATOM 5955 C C . LEU A 1 719 ? 25.638 16.705 -14.491 1.00 87.62 719 LEU A C 1
ATOM 5957 O O . LEU A 1 719 ? 24.705 16.156 -15.075 1.00 87.62 719 LEU A O 1
ATOM 5961 N N . ILE A 1 720 ? 25.456 17.755 -13.678 1.00 86.00 720 ILE A N 1
ATOM 5962 C CA . ILE A 1 720 ? 24.155 18.422 -13.491 1.00 86.00 720 ILE A CA 1
ATOM 5963 C C . ILE A 1 720 ? 23.622 18.960 -14.820 1.00 86.00 720 ILE A C 1
ATOM 5965 O O . ILE A 1 720 ? 22.460 18.726 -15.153 1.00 86.00 720 ILE A O 1
ATOM 5969 N N . ASN A 1 721 ? 24.454 19.664 -15.590 1.00 87.50 721 ASN A N 1
ATOM 5970 C CA . ASN A 1 721 ? 24.052 20.215 -16.883 1.00 87.50 721 ASN A CA 1
ATOM 5971 C C . ASN A 1 721 ? 23.676 19.095 -17.864 1.00 87.50 721 ASN A C 1
ATOM 5973 O O . ASN A 1 721 ? 22.614 19.162 -18.475 1.00 87.50 721 ASN A O 1
ATOM 5977 N N . LEU A 1 722 ? 24.482 18.030 -17.939 1.00 88.00 722 LEU A N 1
ATOM 5978 C CA . LEU A 1 722 ? 24.215 16.863 -18.783 1.00 88.00 722 LEU A CA 1
ATOM 5979 C C . LEU A 1 722 ? 22.825 16.260 -18.513 1.00 88.00 722 LEU A C 1
ATOM 5981 O O . LEU A 1 722 ? 22.073 15.998 -19.448 1.00 88.00 722 LEU A O 1
ATOM 5985 N N . VAL A 1 723 ? 22.459 16.078 -17.241 1.00 85.75 723 VAL A N 1
ATOM 5986 C CA . VAL A 1 723 ? 21.144 15.531 -16.861 1.00 85.75 723 VAL A CA 1
ATOM 5987 C C . VAL A 1 723 ? 20.011 16.524 -17.118 1.00 85.75 723 VAL A C 1
ATOM 5989 O O . VAL A 1 723 ? 18.934 16.129 -17.562 1.00 85.75 723 VAL A O 1
ATOM 5992 N N . ASN A 1 724 ? 20.252 17.816 -16.891 1.00 86.69 724 ASN A N 1
ATOM 5993 C CA . ASN A 1 724 ? 19.238 18.861 -17.028 1.00 86.69 724 ASN A CA 1
ATOM 5994 C C . ASN A 1 724 ? 18.705 19.045 -18.456 1.00 86.69 724 ASN A C 1
ATOM 5996 O O . ASN A 1 724 ? 17.614 19.600 -18.608 1.00 86.69 724 ASN A O 1
ATOM 6000 N N . PHE A 1 725 ? 19.418 18.577 -19.486 1.00 85.62 725 PHE A N 1
ATOM 6001 C CA . PHE A 1 725 ? 18.890 18.518 -20.854 1.00 85.62 725 PHE A CA 1
ATOM 6002 C C . PHE A 1 725 ? 17.589 17.707 -20.942 1.00 85.62 725 PHE A C 1
ATOM 6004 O O . PHE A 1 725 ? 16.665 18.078 -21.671 1.00 85.62 725 PHE A O 1
ATOM 6011 N N . PHE A 1 726 ? 17.519 16.622 -20.169 1.00 80.38 726 PHE A N 1
ATOM 6012 C CA . PHE A 1 726 ? 16.416 15.667 -20.182 1.00 80.38 726 PHE A CA 1
ATOM 6013 C C . PHE A 1 726 ? 15.280 16.036 -19.215 1.00 80.38 726 PHE A C 1
ATOM 6015 O O . PHE A 1 726 ? 14.249 15.369 -19.203 1.00 80.38 726 PHE A O 1
ATOM 6022 N N . CYS A 1 727 ? 15.430 17.093 -18.407 1.00 75.31 727 CYS A N 1
ATOM 6023 C CA . CYS A 1 727 ? 14.382 17.528 -17.484 1.00 75.31 727 CYS A CA 1
ATOM 6024 C C . CYS A 1 727 ? 13.240 18.240 -18.230 1.00 75.31 727 CYS A C 1
ATOM 6026 O O . CYS A 1 727 ? 13.433 19.323 -18.789 1.00 75.31 727 CYS A O 1
ATOM 6028 N N . GLN A 1 728 ? 12.037 17.664 -18.186 1.00 65.19 728 GLN A N 1
ATOM 6029 C CA . GLN A 1 728 ? 10.790 18.214 -18.739 1.00 65.19 728 GLN A CA 1
ATOM 6030 C C . GLN A 1 728 ? 9.611 17.864 -17.822 1.00 65.19 728 GLN A C 1
ATOM 6032 O O . GLN A 1 728 ? 9.678 16.812 -17.195 1.00 65.19 728 GLN A O 1
ATOM 6037 N N . PRO A 1 729 ? 8.514 18.649 -17.778 1.00 49.28 729 PRO A N 1
ATOM 6038 C CA . PRO A 1 729 ? 7.396 18.423 -16.850 1.00 49.28 729 PRO A CA 1
ATOM 6039 C C . PRO A 1 729 ? 6.821 16.995 -16.850 1.00 49.28 729 PRO A C 1
ATOM 6041 O O . PRO A 1 729 ? 6.337 16.538 -15.822 1.00 49.28 729 PRO A O 1
ATOM 6044 N N . THR A 1 730 ? 6.909 16.288 -17.981 1.00 46.25 730 THR A N 1
ATOM 6045 C CA . THR A 1 730 ? 6.450 14.902 -18.182 1.00 46.25 730 THR A CA 1
ATOM 6046 C C . THR A 1 730 ? 7.468 13.823 -17.790 1.00 46.25 730 THR A C 1
ATOM 6048 O O . THR A 1 730 ? 7.080 12.686 -17.546 1.00 46.25 730 THR A O 1
ATOM 6051 N N . ILE A 1 731 ? 8.762 14.153 -17.749 1.00 52.31 731 ILE A N 1
ATOM 6052 C CA . ILE A 1 731 ? 9.875 13.222 -17.476 1.00 52.31 731 ILE A CA 1
ATOM 6053 C C . ILE A 1 731 ? 10.392 13.423 -16.043 1.00 52.31 731 ILE A C 1
ATOM 6055 O O . ILE A 1 731 ? 10.660 12.466 -15.321 1.00 52.31 731 ILE A O 1
ATOM 6059 N N . MET A 1 732 ? 10.557 14.686 -15.639 1.00 59.81 732 MET A N 1
ATOM 6060 C CA . MET A 1 732 ? 11.111 15.132 -14.363 1.00 59.81 732 MET A CA 1
ATOM 6061 C C . MET A 1 732 ? 10.531 16.507 -13.997 1.00 59.81 732 MET A C 1
ATOM 6063 O O . MET A 1 732 ? 10.779 17.481 -14.714 1.00 59.81 732 MET A O 1
ATOM 6067 N N . PRO A 1 733 ? 9.832 16.646 -12.860 1.00 49.56 733 PRO A N 1
ATOM 6068 C CA . PRO A 1 733 ? 9.082 17.863 -12.562 1.00 49.56 733 PRO A CA 1
ATOM 6069 C C . PRO A 1 733 ? 9.956 19.118 -12.373 1.00 49.56 733 PRO A C 1
ATOM 6071 O O . PRO A 1 733 ? 9.430 20.223 -12.490 1.00 49.56 733 PRO A O 1
ATOM 6074 N N . GLN A 1 734 ? 11.269 18.999 -12.094 1.00 66.00 734 GLN A N 1
ATOM 6075 C CA . GLN A 1 734 ? 12.178 20.146 -11.894 1.00 66.00 734 GLN A CA 1
ATOM 6076 C C . GLN A 1 734 ? 13.631 19.857 -12.322 1.00 66.00 734 GLN A C 1
ATOM 6078 O O . GLN A 1 734 ? 14.103 18.726 -12.222 1.00 66.00 734 GLN A O 1
ATOM 6083 N N . LYS A 1 735 ? 14.360 20.903 -12.751 1.00 78.69 735 LYS A N 1
ATOM 6084 C CA . LYS A 1 735 ? 15.812 20.851 -13.016 1.00 78.69 735 LYS A CA 1
ATOM 6085 C C . LYS A 1 735 ? 16.604 20.636 -11.721 1.00 78.69 735 LYS A C 1
ATOM 6087 O O . LYS A 1 735 ? 16.246 21.146 -10.658 1.00 78.69 735 LYS A O 1
ATOM 6092 N N . PHE A 1 736 ? 17.729 19.935 -11.813 1.00 77.69 736 PHE A N 1
ATOM 6093 C CA . PHE A 1 736 ? 18.658 19.781 -10.702 1.00 77.69 736 PHE A CA 1
ATOM 6094 C C . PHE A 1 736 ? 19.533 21.023 -10.542 1.00 77.69 736 PHE A C 1
ATOM 6096 O O . PHE A 1 736 ? 20.179 21.483 -11.480 1.00 77.69 736 PHE A O 1
ATOM 6103 N N . HIS A 1 737 ? 19.603 21.515 -9.308 1.00 79.19 737 HIS A N 1
ATOM 6104 C CA . HIS A 1 737 ? 20.512 22.588 -8.890 1.00 79.19 737 HIS A CA 1
ATOM 6105 C C . HIS A 1 737 ? 21.584 22.096 -7.905 1.00 79.19 737 HIS A C 1
ATOM 6107 O O . HIS A 1 737 ? 22.354 22.883 -7.372 1.00 79.19 737 HIS A O 1
ATOM 6113 N N . SER A 1 738 ? 21.604 20.793 -7.606 1.00 77.69 738 SER A N 1
ATOM 6114 C CA . SER A 1 738 ? 22.512 20.182 -6.635 1.00 77.69 738 SER A CA 1
ATOM 6115 C C . SER A 1 738 ? 22.913 18.786 -7.094 1.00 77.69 738 SER A C 1
ATOM 6117 O O . SER A 1 738 ? 22.047 17.961 -7.403 1.00 77.69 738 SER A O 1
ATOM 6119 N N . PHE A 1 739 ? 24.219 18.507 -7.072 1.00 73.50 739 PHE A N 1
ATOM 6120 C CA . PHE A 1 739 ? 24.773 17.205 -7.442 1.00 73.50 739 PHE A CA 1
ATOM 6121 C C . PHE A 1 739 ? 24.248 16.097 -6.530 1.00 73.50 739 PHE A C 1
ATOM 6123 O O . PHE A 1 739 ? 23.910 15.015 -6.999 1.00 73.50 739 PHE A O 1
ATOM 6130 N N . THR A 1 740 ? 24.081 16.386 -5.238 1.00 66.69 740 THR A N 1
ATOM 6131 C CA . THR A 1 740 ? 23.501 15.455 -4.264 1.00 66.69 740 THR A CA 1
ATOM 6132 C C . THR A 1 740 ? 22.090 15.029 -4.662 1.00 66.69 740 THR A C 1
ATOM 6134 O O . THR A 1 740 ? 21.805 13.834 -4.657 1.00 66.69 740 THR A O 1
ATOM 6137 N N . LYS A 1 741 ? 21.228 15.975 -5.066 1.00 70.38 741 LYS A N 1
ATOM 6138 C CA . LYS A 1 741 ? 19.854 15.677 -5.512 1.00 70.38 741 LYS A CA 1
ATOM 6139 C C . LYS A 1 741 ? 19.829 14.875 -6.815 1.00 70.38 741 LYS A C 1
ATOM 6141 O O . LYS A 1 741 ? 19.068 13.923 -6.931 1.00 70.38 741 LYS A O 1
ATOM 6146 N N . MET A 1 742 ? 20.688 15.223 -7.771 1.00 79.44 742 MET A N 1
ATOM 6147 C CA . MET A 1 742 ? 20.797 14.499 -9.041 1.00 79.44 742 MET A CA 1
ATOM 6148 C C . MET A 1 742 ? 21.324 13.071 -8.842 1.00 79.44 742 MET A C 1
ATOM 6150 O O . MET A 1 742 ? 20.729 12.108 -9.318 1.00 79.44 742 MET A O 1
ATOM 6154 N N . ARG A 1 743 ? 22.428 12.914 -8.104 1.00 73.88 743 ARG A N 1
ATOM 6155 C CA . ARG A 1 743 ? 23.028 11.613 -7.773 1.00 73.88 743 ARG A CA 1
ATOM 6156 C C . ARG A 1 743 ? 22.012 10.693 -7.114 1.00 73.88 743 ARG A C 1
ATOM 6158 O O . ARG A 1 743 ? 21.982 9.495 -7.379 1.00 73.88 743 ARG A O 1
ATOM 6165 N N . HIS A 1 744 ? 21.215 11.273 -6.233 1.00 64.88 744 HIS A N 1
ATOM 6166 C CA . HIS A 1 744 ? 20.161 10.577 -5.544 1.00 64.88 744 HIS A CA 1
ATOM 6167 C C . HIS A 1 744 ? 19.081 10.078 -6.498 1.00 64.88 744 HIS A C 1
ATOM 6169 O O . HIS A 1 744 ? 18.839 8.874 -6.528 1.00 64.88 744 HIS A O 1
ATOM 6175 N N . PHE A 1 745 ? 18.554 10.969 -7.343 1.00 71.69 745 PHE A N 1
ATOM 6176 C CA . PHE A 1 745 ? 17.598 10.618 -8.387 1.00 71.69 745 PHE A CA 1
ATOM 6177 C C . PHE A 1 745 ? 18.101 9.457 -9.261 1.00 71.69 745 PHE A C 1
ATOM 6179 O O . PHE A 1 745 ? 17.371 8.511 -9.549 1.00 71.69 745 PHE A O 1
ATOM 6186 N N . ILE A 1 746 ? 19.369 9.497 -9.676 1.00 70.62 746 ILE A N 1
ATOM 6187 C CA . ILE A 1 746 ? 19.962 8.447 -10.516 1.00 70.62 746 ILE A CA 1
ATOM 6188 C C . ILE A 1 746 ? 20.058 7.115 -9.754 1.00 70.62 746 ILE A C 1
ATOM 6190 O O . ILE A 1 746 ? 19.788 6.055 -10.319 1.00 70.62 746 ILE A O 1
ATOM 6194 N N . ALA A 1 747 ? 20.414 7.144 -8.467 1.00 62.28 747 ALA A N 1
ATOM 6195 C CA . ALA A 1 747 ? 20.503 5.940 -7.641 1.00 62.28 747 ALA A CA 1
ATOM 6196 C C . ALA A 1 747 ? 19.130 5.274 -7.432 1.00 62.28 747 ALA A C 1
ATOM 6198 O O . ALA A 1 747 ? 19.014 4.041 -7.504 1.00 62.28 747 ALA A O 1
ATOM 6199 N N . THR A 1 748 ? 18.095 6.087 -7.223 1.00 55.72 748 THR A N 1
ATOM 6200 C CA . THR A 1 748 ? 16.719 5.652 -6.969 1.00 55.72 748 THR A CA 1
ATOM 6201 C C . THR A 1 748 ? 16.031 5.112 -8.229 1.00 55.72 748 THR A C 1
ATOM 6203 O O . THR A 1 748 ? 15.202 4.207 -8.139 1.00 55.72 748 THR A O 1
ATOM 6206 N N . HIS A 1 749 ? 16.493 5.522 -9.415 1.00 61.69 749 HIS A N 1
ATOM 6207 C CA . HIS A 1 749 ? 16.022 5.046 -10.725 1.00 61.69 749 HIS A CA 1
ATOM 6208 C C . HIS A 1 749 ? 17.011 4.107 -11.439 1.00 61.69 749 HIS A C 1
ATOM 6210 O O . HIS A 1 749 ? 17.002 3.986 -12.661 1.00 61.69 749 HIS A O 1
ATOM 6216 N N . SER A 1 750 ? 17.852 3.398 -10.679 1.00 54.12 750 SER A N 1
ATOM 6217 C CA . SER A 1 750 ? 18.937 2.549 -11.206 1.00 54.12 750 SER A CA 1
ATOM 6218 C C . SER A 1 750 ? 18.505 1.310 -12.007 1.00 54.12 750 SER A C 1
ATOM 6220 O O . SER A 1 750 ? 19.365 0.656 -12.592 1.00 54.12 750 SER A O 1
ATOM 6222 N N . SER A 1 751 ? 17.212 0.954 -12.038 1.00 54.12 751 SER A N 1
ATOM 6223 C CA . SER A 1 751 ? 16.695 -0.048 -12.988 1.00 54.12 751 SER A CA 1
ATOM 6224 C C . SER A 1 751 ? 16.521 0.522 -14.395 1.00 54.12 751 SER A C 1
ATOM 6226 O O . SER A 1 751 ? 16.325 -0.252 -15.326 1.00 54.12 751 SER A O 1
ATOM 6228 N N . PHE A 1 752 ? 16.531 1.855 -14.537 1.00 58.09 752 PHE A N 1
ATOM 6229 C CA . PHE A 1 752 ? 16.236 2.632 -15.744 1.00 58.09 752 PHE A CA 1
ATOM 6230 C C . PHE A 1 752 ? 14.905 2.272 -16.444 1.00 58.09 752 PHE A C 1
ATOM 6232 O O . PHE A 1 752 ? 14.545 2.924 -17.415 1.00 58.09 752 PHE A O 1
ATOM 6239 N N . SER A 1 753 ? 14.123 1.325 -15.902 1.00 46.22 753 SER A N 1
ATOM 6240 C CA . SER A 1 753 ? 12.818 0.875 -16.402 1.00 46.22 753 SER A CA 1
ATOM 6241 C C . SER A 1 753 ? 11.788 1.998 -16.395 1.00 46.22 753 SER A C 1
ATOM 6243 O O . SER A 1 753 ? 11.055 2.155 -17.362 1.00 46.22 753 SER A O 1
ATOM 6245 N N . ILE A 1 754 ? 11.798 2.873 -15.385 1.00 45.56 754 ILE A N 1
ATOM 6246 C CA . ILE A 1 754 ? 10.914 4.045 -15.385 1.00 45.56 754 ILE A CA 1
ATOM 6247 C C . ILE A 1 754 ? 11.204 4.960 -16.578 1.00 45.56 754 ILE A C 1
ATOM 6249 O O . ILE A 1 754 ? 10.262 5.432 -17.199 1.00 45.56 754 ILE A O 1
ATOM 6253 N N . LEU A 1 755 ? 12.480 5.135 -16.961 1.00 50.84 755 LEU A N 1
ATOM 6254 C CA . LEU A 1 755 ? 12.867 5.971 -18.106 1.00 50.84 755 LEU A CA 1
ATOM 6255 C C . LEU A 1 755 ? 12.342 5.407 -19.434 1.00 50.84 755 LEU A C 1
ATOM 6257 O O . LEU A 1 755 ? 12.229 6.149 -20.403 1.00 50.84 755 LEU A O 1
ATOM 6261 N N . THR A 1 756 ? 11.991 4.116 -19.470 1.00 46.75 756 THR A N 1
ATOM 6262 C CA . THR A 1 756 ? 11.413 3.445 -20.643 1.00 46.75 756 THR A CA 1
ATOM 6263 C C . THR A 1 756 ? 9.915 3.688 -20.830 1.00 46.75 756 THR A C 1
ATOM 6265 O O . THR A 1 756 ? 9.407 3.453 -21.925 1.00 46.75 756 THR A O 1
ATOM 6268 N N . CYS A 1 757 ? 9.227 4.186 -19.795 1.00 43.53 757 CYS A N 1
ATOM 6269 C CA . CYS A 1 757 ? 7.791 4.491 -19.803 1.00 43.53 757 CYS A CA 1
ATOM 6270 C C . CYS A 1 757 ? 7.492 5.997 -19.919 1.00 43.53 757 CYS A C 1
ATOM 6272 O O . CYS A 1 757 ? 6.327 6.388 -19.969 1.00 43.53 757 CYS A O 1
ATOM 6274 N N . LEU A 1 758 ? 8.519 6.855 -19.935 1.00 51.25 758 LEU A N 1
ATOM 6275 C CA . LEU A 1 758 ? 8.341 8.306 -19.985 1.00 51.25 758 LEU A CA 1
ATOM 6276 C C . LEU A 1 758 ? 8.068 8.742 -21.424 1.00 51.25 758 LEU A C 1
ATOM 6278 O O . LEU A 1 758 ? 8.852 8.454 -22.327 1.00 51.25 758 LEU A O 1
ATOM 6282 N N . ASN A 1 759 ? 6.964 9.457 -21.641 1.00 52.56 759 ASN A N 1
ATOM 6283 C CA . ASN A 1 759 ? 6.704 10.150 -22.899 1.00 52.56 759 ASN A CA 1
ATOM 6284 C C . ASN A 1 759 ? 7.699 11.308 -23.030 1.00 52.56 759 ASN A C 1
ATOM 6286 O O . ASN A 1 759 ? 7.472 12.395 -22.491 1.00 52.56 759 ASN A O 1
ATOM 6290 N N . MET A 1 760 ? 8.818 11.046 -23.709 1.00 61.34 760 MET A N 1
ATOM 6291 C CA . MET A 1 760 ? 9.757 12.098 -24.072 1.00 61.34 760 MET A CA 1
ATOM 6292 C C . MET A 1 760 ? 9.123 13.057 -25.074 1.00 61.34 760 MET A C 1
ATOM 6294 O O . MET A 1 760 ? 8.234 12.685 -25.836 1.00 61.34 760 MET A O 1
ATOM 6298 N N . ASP A 1 761 ? 9.580 14.301 -25.038 1.00 63.53 761 ASP A N 1
ATOM 6299 C CA . ASP A 1 761 ? 9.252 15.303 -26.040 1.00 63.53 761 ASP A CA 1
ATOM 6300 C C . ASP A 1 761 ? 9.823 14.897 -27.401 1.00 63.53 761 ASP A C 1
ATOM 6302 O O . ASP A 1 761 ? 11.026 15.016 -27.652 1.00 63.53 761 ASP A O 1
ATOM 6306 N N . ASP A 1 762 ? 8.935 14.426 -28.274 1.00 63.44 762 ASP A N 1
ATOM 6307 C CA . ASP A 1 762 ? 9.266 13.973 -29.624 1.00 63.44 762 ASP A CA 1
ATOM 6308 C C . ASP A 1 762 ? 9.766 15.127 -30.524 1.00 63.44 762 ASP A C 1
ATOM 6310 O O . ASP A 1 762 ? 10.281 14.879 -31.613 1.00 63.44 762 ASP A O 1
ATOM 6314 N N . SER A 1 763 ? 9.692 16.392 -30.072 1.00 67.94 763 SER A N 1
ATOM 6315 C CA . SER A 1 763 ? 10.273 17.535 -30.793 1.00 67.94 763 SER A CA 1
ATOM 6316 C C . SER A 1 763 ? 11.802 17.622 -30.691 1.00 67.94 763 SER A C 1
ATOM 6318 O O . SER A 1 763 ? 12.424 18.361 -31.460 1.00 67.94 763 SER A O 1
ATOM 6320 N N . LYS A 1 764 ? 12.432 16.875 -29.770 1.00 80.00 764 LYS A N 1
ATOM 6321 C CA . LYS A 1 764 ? 13.892 16.860 -29.594 1.00 80.00 764 LYS A CA 1
ATOM 6322 C C . LYS A 1 764 ? 14.516 15.556 -30.078 1.00 80.00 764 LYS A C 1
ATOM 6324 O O . LYS A 1 764 ? 13.942 14.481 -29.955 1.00 80.00 764 LYS A O 1
ATOM 6329 N N . ASN A 1 765 ? 15.750 15.651 -30.567 1.00 86.81 765 ASN A N 1
ATOM 6330 C CA . ASN A 1 765 ? 16.545 14.520 -31.036 1.00 86.81 765 ASN A CA 1
ATOM 6331 C C . ASN A 1 765 ? 18.028 14.628 -30.631 1.00 86.81 765 ASN A C 1
ATOM 6333 O O . ASN A 1 765 ? 18.459 15.584 -29.979 1.00 86.81 765 ASN A O 1
ATOM 6337 N N . ASN A 1 766 ? 18.825 13.638 -31.040 1.00 89.69 766 ASN A N 1
ATOM 6338 C CA . ASN A 1 766 ? 20.261 13.569 -30.753 1.00 89.69 766 ASN A CA 1
ATOM 6339 C C . ASN A 1 766 ? 21.050 14.809 -31.223 1.00 89.69 766 ASN A C 1
ATOM 6341 O O . ASN A 1 766 ? 22.031 15.176 -30.581 1.00 89.69 766 ASN A O 1
ATOM 6345 N N . LEU A 1 767 ? 20.616 15.515 -32.274 1.00 89.38 767 LEU A N 1
ATOM 6346 C CA . LEU A 1 767 ? 21.250 16.768 -32.700 1.00 89.38 767 LEU A CA 1
ATOM 6347 C C . LEU A 1 767 ? 20.959 17.917 -31.727 1.00 89.38 767 LEU A C 1
ATOM 6349 O O . LEU A 1 767 ? 21.855 18.713 -31.445 1.00 89.38 767 LEU A O 1
ATOM 6353 N N . ASN A 1 768 ? 19.750 17.991 -31.159 1.00 90.38 768 ASN A N 1
ATOM 6354 C CA . ASN A 1 768 ? 19.442 18.975 -30.114 1.00 90.38 768 ASN A CA 1
ATOM 6355 C C . ASN A 1 768 ? 20.276 18.733 -28.850 1.00 90.38 768 ASN A C 1
ATOM 6357 O O . ASN A 1 768 ? 20.719 19.690 -28.215 1.00 90.38 768 ASN A O 1
ATOM 6361 N N . PHE A 1 769 ? 20.522 17.465 -28.503 1.00 89.38 769 PHE A N 1
ATOM 6362 C CA . PHE A 1 769 ? 21.432 17.106 -27.413 1.00 89.38 769 PHE A CA 1
ATOM 6363 C C . PHE A 1 769 ? 22.852 17.624 -27.677 1.00 89.38 769 PHE A C 1
ATOM 6365 O O . PHE A 1 769 ? 23.441 18.277 -26.818 1.00 89.38 769 PHE A O 1
ATOM 6372 N N . LEU A 1 770 ? 23.381 17.421 -28.887 1.00 88.62 770 LEU A N 1
ATOM 6373 C CA . LEU A 1 770 ? 24.703 17.929 -29.270 1.00 88.62 770 LEU A CA 1
ATOM 6374 C C . LEU A 1 770 ? 24.784 19.459 -29.199 1.00 88.62 770 LEU A C 1
ATOM 6376 O O . LEU A 1 770 ? 25.725 19.999 -28.617 1.00 88.62 770 LEU A O 1
ATOM 6380 N N . GLN A 1 771 ? 23.784 20.162 -29.738 1.00 86.75 771 GLN A N 1
ATOM 6381 C CA . GLN A 1 771 ? 23.697 21.626 -29.669 1.00 86.75 771 GLN A CA 1
ATOM 6382 C C . GLN A 1 771 ? 23.679 22.132 -28.222 1.00 86.75 771 GLN A C 1
ATOM 6384 O O . GLN A 1 771 ? 24.329 23.126 -27.903 1.00 86.75 771 GLN A O 1
ATOM 6389 N N . TYR A 1 772 ? 22.968 21.437 -27.332 1.00 87.81 772 TYR A N 1
ATOM 6390 C CA . TYR A 1 772 ? 22.958 21.757 -25.910 1.00 87.81 772 TYR A CA 1
ATOM 6391 C C . TYR A 1 772 ? 24.340 21.564 -25.272 1.00 87.81 772 TYR A C 1
ATOM 6393 O O . TYR A 1 772 ? 24.830 22.456 -24.580 1.00 87.81 772 TYR A O 1
ATOM 6401 N N . MET A 1 773 ? 25.014 20.446 -25.553 1.00 84.69 773 MET A N 1
ATOM 6402 C CA . MET A 1 773 ? 26.355 20.171 -25.021 1.00 84.69 773 MET A CA 1
ATOM 6403 C C . MET A 1 773 ? 27.407 21.187 -25.498 1.00 84.69 773 MET A C 1
ATOM 6405 O O . MET A 1 773 ? 28.334 21.515 -24.752 1.00 84.69 773 MET A O 1
ATOM 6409 N N . GLN A 1 774 ? 27.237 21.750 -26.697 1.00 81.88 774 GLN A N 1
ATOM 6410 C CA . GLN A 1 774 ? 28.117 22.786 -27.249 1.00 81.88 774 GLN A CA 1
ATOM 6411 C C . GLN A 1 774 ? 28.127 24.082 -26.417 1.00 81.88 774 GLN A C 1
ATOM 6413 O O . GLN A 1 774 ? 29.127 24.801 -26.428 1.00 81.88 774 GLN A O 1
ATOM 6418 N N . GLN A 1 775 ? 27.062 24.365 -25.656 1.00 81.50 775 GLN A N 1
ATOM 6419 C CA . GLN A 1 775 ? 26.980 25.537 -24.770 1.00 81.50 775 GLN A CA 1
ATOM 6420 C C . GLN A 1 775 ? 27.949 25.450 -23.582 1.00 81.50 775 GLN A C 1
ATOM 6422 O O . GLN A 1 775 ? 28.336 26.474 -23.029 1.00 81.50 775 GLN A O 1
ATOM 6427 N N . PHE A 1 776 ? 28.347 24.235 -23.192 1.00 77.25 776 PHE A N 1
ATOM 6428 C CA . PHE A 1 776 ? 29.226 23.987 -22.044 1.00 77.25 776 PHE A CA 1
ATOM 6429 C C . PHE A 1 776 ? 30.647 23.591 -22.465 1.00 77.25 776 PHE A C 1
ATOM 6431 O O . PHE A 1 776 ? 31.588 23.752 -21.689 1.00 77.25 776 PHE A O 1
ATOM 6438 N N . HIS A 1 777 ? 30.816 23.119 -23.705 1.00 75.69 777 HIS A N 1
ATOM 6439 C CA . HIS A 1 777 ? 32.102 22.774 -24.308 1.00 75.69 777 HIS A CA 1
ATOM 6440 C C . HIS A 1 777 ? 32.244 23.421 -25.690 1.00 75.69 777 HIS A C 1
ATOM 6442 O O . HIS A 1 777 ? 32.006 22.794 -26.727 1.00 75.69 777 HIS A O 1
ATOM 6448 N N . HIS A 1 778 ? 32.667 24.688 -25.706 1.00 63.09 778 HIS A N 1
ATOM 6449 C CA . HIS A 1 778 ? 32.966 25.406 -26.945 1.00 63.09 778 HIS A CA 1
ATOM 6450 C C . HIS A 1 778 ? 34.017 24.638 -27.774 1.00 63.09 778 HIS A C 1
ATOM 6452 O O . HIS A 1 778 ? 35.032 24.186 -27.240 1.00 63.09 778 HIS A O 1
ATOM 6458 N N . ASN A 1 779 ? 33.762 24.484 -29.080 1.00 63.69 779 ASN A N 1
ATOM 6459 C CA . ASN A 1 779 ? 34.556 23.711 -30.056 1.00 63.69 779 ASN A CA 1
ATOM 6460 C C . ASN A 1 779 ? 34.465 22.171 -29.957 1.00 63.69 779 ASN A C 1
ATOM 6462 O O . ASN A 1 779 ? 35.372 21.478 -30.418 1.00 63.69 779 ASN A O 1
ATOM 6466 N N . ALA A 1 780 ? 33.393 21.608 -29.384 1.00 65.19 780 ALA A N 1
ATOM 6467 C CA . ALA A 1 780 ? 33.178 20.153 -29.395 1.00 65.19 780 ALA A CA 1
ATOM 6468 C C . ALA A 1 780 ? 33.022 19.575 -30.821 1.00 65.19 780 ALA A C 1
ATOM 6470 O O . ALA A 1 780 ? 33.499 18.471 -31.095 1.00 65.19 780 ALA A O 1
ATOM 6471 N N . PHE A 1 781 ? 32.392 20.331 -31.728 1.00 72.56 781 PHE A N 1
ATOM 6472 C CA . PHE A 1 781 ? 32.219 19.978 -33.137 1.00 72.56 781 PHE A CA 1
ATOM 6473 C C . PHE A 1 781 ? 32.017 21.211 -34.027 1.00 72.56 781 PHE A C 1
ATOM 6475 O O . PHE A 1 781 ? 31.679 22.293 -33.540 1.00 72.56 781 PHE A O 1
ATOM 6482 N N . SER A 1 782 ? 32.213 21.029 -35.334 1.00 75.44 782 SER A N 1
ATOM 6483 C CA . SER A 1 782 ? 31.921 22.002 -36.390 1.00 75.44 782 SER A CA 1
ATOM 6484 C C . SER A 1 782 ? 31.007 21.382 -37.451 1.00 75.44 782 SER A C 1
ATOM 6486 O O . SER A 1 782 ? 31.048 20.174 -37.688 1.00 75.44 782 SER A O 1
ATOM 6488 N N . ILE A 1 783 ? 30.162 22.213 -38.060 1.00 73.25 783 ILE A N 1
ATOM 6489 C CA . ILE A 1 783 ? 29.233 21.818 -39.123 1.00 73.25 783 ILE A CA 1
ATOM 6490 C C . ILE A 1 783 ? 29.691 22.510 -40.402 1.00 73.25 783 ILE A C 1
ATOM 6492 O O . ILE A 1 783 ? 29.894 23.724 -40.396 1.00 73.25 783 ILE A O 1
ATOM 6496 N N . GLN A 1 784 ? 29.854 21.748 -41.479 1.00 71.56 784 GLN A N 1
ATOM 6497 C CA . GLN A 1 784 ? 30.204 22.282 -42.794 1.00 71.56 784 GLN A CA 1
ATOM 6498 C C . GLN A 1 784 ? 29.239 21.776 -43.867 1.00 71.56 784 GLN A C 1
ATOM 6500 O O . GLN A 1 784 ? 28.696 20.672 -43.753 1.00 71.56 784 GLN A O 1
ATOM 6505 N N . GLU A 1 785 ? 29.048 22.585 -44.910 1.00 54.84 785 GLU A N 1
ATOM 6506 C CA . GLU A 1 785 ? 28.381 22.139 -46.132 1.00 54.84 785 GLU A CA 1
ATOM 6507 C C . GLU A 1 785 ? 29.254 21.095 -46.853 1.00 54.84 785 GLU A C 1
ATOM 6509 O O . GLU A 1 785 ? 30.488 21.154 -46.768 1.00 54.84 785 GLU A O 1
ATOM 6514 N N . PRO A 1 786 ? 28.660 20.119 -47.557 1.00 53.69 786 PRO A N 1
ATOM 6515 C CA . PRO A 1 786 ? 29.405 19.063 -48.211 1.00 53.69 786 PRO A CA 1
ATOM 6516 C C . PRO A 1 786 ? 30.168 19.681 -49.377 1.00 53.69 786 PRO A C 1
ATOM 6518 O O . PRO A 1 786 ? 29.621 20.454 -50.166 1.00 53.69 786 PRO A O 1
ATOM 6521 N N . ASN A 1 787 ? 31.445 19.336 -49.508 1.00 46.09 787 ASN A N 1
ATOM 6522 C CA . ASN A 1 787 ? 32.266 19.833 -50.602 1.00 46.09 787 ASN A CA 1
ATOM 6523 C C . ASN A 1 787 ? 31.931 19.040 -51.878 1.00 46.09 787 ASN A C 1
ATOM 6525 O O . ASN A 1 787 ? 32.605 18.071 -52.226 1.00 46.09 787 ASN A O 1
ATOM 6529 N N . TRP A 1 788 ? 30.828 19.393 -52.541 1.00 44.00 788 TRP A N 1
ATOM 6530 C CA . TRP A 1 788 ? 30.413 18.751 -53.786 1.00 44.00 788 TRP A CA 1
ATOM 6531 C C . TRP A 1 788 ? 31.412 19.089 -54.899 1.00 44.00 788 TRP A C 1
ATOM 6533 O O . TRP A 1 788 ? 31.594 20.255 -55.255 1.00 44.00 788 TRP A O 1
ATOM 6543 N N . ASN A 1 789 ? 32.048 18.071 -55.486 1.00 39.53 789 ASN A N 1
ATOM 6544 C CA . ASN A 1 789 ? 32.898 18.242 -56.665 1.00 39.53 789 ASN A CA 1
ATOM 6545 C C . ASN A 1 789 ? 32.135 18.996 -57.781 1.00 39.53 789 ASN A C 1
ATOM 6547 O O . ASN A 1 789 ? 30.970 18.706 -58.072 1.00 39.53 789 ASN A O 1
ATOM 6551 N N . ARG A 1 790 ? 32.825 19.941 -58.443 1.00 37.84 790 ARG A N 1
ATOM 6552 C CA . ARG A 1 790 ? 32.308 20.870 -59.479 1.00 37.84 790 ARG A CA 1
ATOM 6553 C C . ARG A 1 790 ? 31.384 20.285 -60.577 1.00 37.84 790 ARG A C 1
ATOM 6555 O O . ARG A 1 790 ? 30.573 21.063 -61.081 1.00 37.84 790 ARG A O 1
ATOM 6562 N N . PRO A 1 791 ? 31.424 18.993 -60.971 1.00 35.38 791 PRO A N 1
ATOM 6563 C CA . PRO A 1 791 ? 30.497 18.467 -61.980 1.00 35.38 791 PRO A CA 1
ATOM 6564 C C . PRO A 1 791 ? 29.030 18.369 -61.514 1.00 35.38 791 PRO A C 1
ATOM 6566 O O . PRO A 1 791 ? 28.125 18.534 -62.331 1.00 35.38 791 PRO A O 1
ATOM 6569 N N . VAL A 1 792 ? 28.769 18.153 -60.216 1.00 37.50 792 VAL A N 1
ATOM 6570 C CA . VAL A 1 792 ? 27.398 17.978 -59.678 1.00 37.50 792 VAL A CA 1
ATOM 6571 C C . VAL A 1 792 ? 26.656 19.320 -59.603 1.00 37.50 792 VAL A C 1
ATOM 6573 O O . VAL A 1 792 ? 25.485 19.424 -59.970 1.00 37.50 792 VAL A O 1
ATOM 6576 N N . GLN A 1 793 ? 27.374 20.398 -59.270 1.00 36.25 793 GLN A N 1
ATOM 6577 C CA . GLN A 1 793 ? 26.826 21.760 -59.222 1.00 36.25 793 GLN A CA 1
ATOM 6578 C C . GLN A 1 793 ? 26.346 22.285 -60.591 1.00 36.25 793 GLN A C 1
ATOM 6580 O O . GLN A 1 793 ? 25.468 23.147 -60.641 1.00 36.25 793 GLN A O 1
ATOM 6585 N N . GLN A 1 794 ? 26.876 21.774 -61.712 1.00 38.00 794 GLN A N 1
ATOM 6586 C CA . GLN A 1 794 ? 26.404 22.150 -63.054 1.00 38.00 794 GLN A CA 1
ATOM 6587 C C . GLN A 1 794 ? 25.126 21.411 -63.480 1.00 38.00 794 GLN A C 1
ATOM 6589 O O . GLN A 1 794 ? 24.352 21.964 -64.264 1.00 38.00 794 GLN A O 1
ATOM 6594 N N . LYS A 1 795 ? 24.863 20.206 -62.951 1.00 34.12 795 LYS A N 1
ATOM 6595 C CA . LYS A 1 795 ? 23.609 19.474 -63.204 1.00 34.12 795 LYS A CA 1
ATOM 6596 C C . LYS A 1 795 ? 22.448 20.017 -62.360 1.00 34.12 795 LYS A C 1
ATOM 6598 O O . LYS A 1 795 ? 21.368 20.236 -62.903 1.00 34.12 795 LYS A O 1
ATOM 6603 N N . ALA A 1 796 ? 22.689 20.356 -61.091 1.00 33.59 796 ALA A N 1
ATOM 6604 C CA . ALA A 1 796 ? 21.663 20.900 -60.191 1.00 33.59 796 ALA A CA 1
ATOM 6605 C C . ALA A 1 796 ? 21.104 22.272 -60.635 1.00 33.59 796 ALA A C 1
ATOM 6607 O O . ALA A 1 796 ? 19.925 22.564 -60.439 1.00 33.59 796 ALA A O 1
ATOM 6608 N N . LYS A 1 797 ? 21.905 23.102 -61.323 1.00 36.50 797 LYS A N 1
ATOM 6609 C CA . LYS A 1 797 ? 21.474 24.421 -61.835 1.00 36.50 797 LYS A CA 1
ATOM 6610 C C . LYS A 1 797 ? 20.426 24.376 -62.961 1.00 36.50 797 LYS A C 1
ATOM 6612 O O . LYS A 1 797 ? 19.885 25.424 -63.297 1.00 36.50 797 LYS A O 1
ATOM 6617 N N . LYS A 1 798 ? 20.119 23.206 -63.538 1.00 34.00 798 LYS A N 1
ATOM 6618 C CA . LYS A 1 798 ? 19.091 23.054 -64.592 1.00 34.00 798 LYS A CA 1
ATOM 6619 C C . LYS A 1 798 ? 17.714 22.618 -64.074 1.00 34.00 798 LYS A C 1
ATOM 6621 O O . LYS A 1 798 ? 16.752 22.637 -64.837 1.00 34.00 798 LYS A O 1
ATOM 6626 N N . LEU A 1 799 ? 17.599 22.252 -62.798 1.00 32.97 799 LEU A N 1
ATOM 6627 C CA . LEU A 1 799 ? 16.346 21.772 -62.207 1.00 32.97 799 LEU A CA 1
ATOM 6628 C C . LEU A 1 799 ? 15.280 22.873 -61.984 1.00 32.97 799 LEU A C 1
ATOM 6630 O O . LEU A 1 799 ? 14.107 22.617 -62.263 1.00 32.97 799 LEU A O 1
ATOM 6634 N N . PRO A 1 800 ? 15.631 24.118 -61.584 1.00 38.75 800 PRO A N 1
ATOM 6635 C CA . PRO A 1 800 ? 14.636 25.180 -61.389 1.00 38.75 800 PRO A CA 1
ATOM 6636 C C . PRO A 1 800 ? 13.890 25.559 -62.678 1.00 38.75 800 PRO A C 1
ATOM 6638 O O . PRO A 1 800 ? 12.739 25.983 -62.634 1.00 38.75 800 PRO A O 1
ATOM 6641 N N . THR A 1 801 ? 14.513 25.357 -63.842 1.00 34.72 801 THR A N 1
ATOM 6642 C CA . THR A 1 801 ? 13.952 25.717 -65.152 1.00 34.72 801 THR A CA 1
ATOM 6643 C C . THR A 1 801 ? 12.829 24.772 -65.604 1.00 34.72 801 THR A C 1
ATOM 6645 O O . THR A 1 801 ? 11.993 25.171 -66.414 1.00 34.72 801 THR A O 1
ATOM 6648 N N . LEU A 1 802 ? 12.773 23.538 -65.078 1.00 34.12 802 LEU A N 1
ATOM 6649 C CA . LEU A 1 802 ? 11.694 22.584 -65.375 1.00 34.12 802 LEU A CA 1
ATOM 6650 C C . LEU A 1 802 ? 10.440 22.862 -64.532 1.00 34.12 802 LEU A C 1
ATOM 6652 O O . LEU A 1 802 ? 9.329 22.850 -65.056 1.00 34.12 802 LEU A O 1
ATOM 6656 N N . LEU A 1 803 ? 10.624 23.186 -63.248 1.00 37.84 803 LEU A N 1
ATOM 6657 C CA . LEU A 1 803 ? 9.531 23.521 -62.326 1.00 37.84 803 LEU A CA 1
ATOM 6658 C C . LEU A 1 803 ? 8.870 24.869 -62.668 1.00 37.84 803 LEU A C 1
ATOM 6660 O O . LEU A 1 803 ? 7.663 25.029 -62.495 1.00 37.84 803 LEU A O 1
ATOM 6664 N N . PHE A 1 804 ? 9.621 25.807 -63.253 1.00 38.06 804 PHE A N 1
ATOM 6665 C CA . PHE A 1 804 ? 9.105 27.107 -63.700 1.00 38.06 804 PHE A CA 1
ATOM 6666 C C . PHE A 1 804 ? 8.060 27.032 -64.830 1.00 38.06 804 PHE A C 1
ATOM 6668 O O . PHE A 1 804 ? 7.307 27.990 -65.025 1.00 38.06 804 PHE A O 1
ATOM 6675 N N . LYS A 1 805 ? 7.985 25.919 -65.577 1.00 36.28 805 LYS A N 1
ATOM 6676 C CA . LYS A 1 805 ? 7.052 25.766 -66.710 1.00 36.28 805 LYS A CA 1
ATOM 6677 C C . LYS A 1 805 ? 5.626 25.372 -66.312 1.00 36.28 805 LYS A C 1
ATOM 6679 O O . LYS A 1 805 ? 4.731 25.541 -67.131 1.00 36.28 805 LYS A O 1
ATOM 6684 N N . ASN A 1 806 ? 5.380 24.920 -65.080 1.00 44.84 806 ASN A N 1
ATOM 6685 C CA . ASN A 1 806 ? 4.064 24.422 -64.649 1.00 44.84 806 ASN A CA 1
ATOM 6686 C C . ASN A 1 806 ? 3.422 25.293 -63.552 1.00 44.84 806 ASN A C 1
ATOM 6688 O O . ASN A 1 806 ? 3.028 24.819 -62.486 1.00 44.84 806 ASN A O 1
ATOM 6692 N N . LYS A 1 807 ? 3.285 26.597 -63.836 1.00 43.47 807 LYS A N 1
ATOM 6693 C CA . LYS A 1 807 ? 2.713 27.604 -62.915 1.00 43.47 807 LYS A CA 1
ATOM 6694 C C . LYS A 1 807 ? 1.272 27.304 -62.466 1.00 43.47 807 LYS A C 1
ATOM 6696 O O . LYS A 1 807 ? 0.897 27.689 -61.363 1.00 43.47 807 LYS A O 1
ATOM 6701 N N . LEU A 1 808 ? 0.476 26.593 -63.272 1.00 38.88 808 LEU A N 1
ATOM 6702 C CA . LEU A 1 808 ? -0.924 26.278 -62.947 1.00 38.88 808 LEU A CA 1
ATOM 6703 C C . LEU A 1 808 ? -1.093 25.139 -61.927 1.00 38.88 808 LEU A C 1
ATOM 6705 O O . LEU A 1 808 ? -2.073 25.139 -61.184 1.00 38.88 808 LEU A O 1
ATOM 6709 N N . PHE A 1 809 ? -0.159 24.186 -61.865 1.00 40.62 809 PHE A N 1
ATOM 6710 C CA . PHE A 1 809 ? -0.320 22.984 -61.037 1.00 40.62 809 PHE A CA 1
ATOM 6711 C C . PHE A 1 809 ? -0.085 23.277 -59.550 1.00 40.62 809 PHE A C 1
ATOM 6713 O O . PHE A 1 809 ? -0.841 22.835 -58.690 1.00 40.62 809 PHE A O 1
ATOM 6720 N N . VAL A 1 810 ? 0.920 24.106 -59.258 1.00 42.88 810 VAL A N 1
ATOM 6721 C CA . VAL A 1 810 ? 1.277 24.507 -57.891 1.00 42.88 810 VAL A CA 1
ATOM 6722 C C . VAL A 1 810 ? 0.192 25.402 -57.283 1.00 42.88 810 VAL A C 1
ATOM 6724 O O . VAL A 1 810 ? -0.219 25.185 -56.149 1.00 42.88 810 VAL A O 1
ATOM 6727 N N . TYR A 1 811 ? -0.351 26.351 -58.054 1.00 40.81 811 TYR A N 1
ATOM 6728 C CA . TYR A 1 811 ? -1.398 27.261 -57.575 1.00 40.81 811 TYR A CA 1
ATOM 6729 C C . TYR A 1 811 ? -2.729 26.542 -57.270 1.00 40.81 811 TYR A C 1
ATOM 6731 O O . TYR A 1 811 ? -3.364 26.818 -56.254 1.00 40.81 811 TYR A O 1
ATOM 6739 N N . TYR A 1 812 ? -3.130 25.565 -58.096 1.00 40.94 812 TYR A N 1
ATOM 6740 C CA . TYR A 1 812 ? -4.339 24.764 -57.849 1.00 40.94 812 TYR A CA 1
ATOM 6741 C C . TYR A 1 812 ? -4.179 23.804 -56.653 1.00 40.94 812 TYR A C 1
ATOM 6743 O O . TYR A 1 812 ? -5.138 23.586 -55.912 1.00 40.94 812 TYR A O 1
ATOM 6751 N N . PHE A 1 813 ? -2.968 23.278 -56.420 1.00 41.50 813 PHE A N 1
ATOM 6752 C CA . PHE A 1 813 ? -2.653 22.434 -55.260 1.00 41.50 813 PHE A CA 1
ATOM 6753 C C . PHE A 1 813 ? -2.768 23.206 -53.934 1.00 41.50 813 PHE A C 1
ATOM 6755 O O . PHE A 1 813 ? -3.278 22.666 -52.957 1.00 41.50 813 PHE A O 1
ATOM 6762 N N . PHE A 1 814 ? -2.389 24.490 -53.910 1.00 43.12 814 PHE A N 1
ATOM 6763 C CA . PHE A 1 814 ? -2.536 25.337 -52.720 1.00 43.12 814 PHE A CA 1
ATOM 6764 C C . PHE A 1 814 ? -3.979 25.808 -52.465 1.00 43.12 814 PHE A C 1
ATOM 6766 O O . PHE A 1 814 ? -4.375 25.896 -51.306 1.00 43.12 814 PHE A O 1
ATOM 6773 N N . GLN A 1 815 ? -4.806 26.022 -53.500 1.00 40.25 815 GLN A N 1
ATOM 6774 C CA . GLN A 1 815 ? -6.232 26.351 -53.298 1.00 40.25 815 GLN A CA 1
ATOM 6775 C C . GLN A 1 815 ? -7.059 25.197 -52.704 1.00 40.25 815 GLN A C 1
ATOM 6777 O O . GLN A 1 815 ? -8.035 25.451 -52.005 1.00 40.25 815 GLN A O 1
ATOM 6782 N N . GLN A 1 816 ? -6.685 23.936 -52.943 1.00 38.91 816 GLN A N 1
ATOM 6783 C CA . GLN A 1 816 ? -7.366 22.769 -52.355 1.00 38.91 816 GLN A CA 1
ATOM 6784 C C . GLN A 1 816 ? -7.078 22.596 -50.852 1.00 38.91 816 GLN A C 1
ATOM 6786 O O . GLN A 1 816 ? -7.834 21.920 -50.160 1.00 38.91 816 GLN A O 1
ATOM 6791 N N . LEU A 1 817 ? -6.011 23.219 -50.339 1.00 40.09 817 LEU A N 1
ATOM 6792 C CA . LEU A 1 817 ? -5.593 23.110 -48.938 1.00 40.09 817 LEU A CA 1
ATOM 6793 C C . LEU A 1 817 ? -6.307 24.104 -48.003 1.00 40.09 817 LEU A C 1
ATOM 6795 O O . LEU A 1 817 ? -6.190 23.963 -46.791 1.00 40.09 817 LEU A O 1
ATOM 6799 N N . ASN A 1 818 ? -7.071 25.064 -48.549 1.00 36.31 818 ASN A N 1
ATOM 6800 C CA . ASN A 1 818 ? -7.935 26.006 -47.818 1.00 36.31 818 ASN A CA 1
ATOM 6801 C C . ASN A 1 818 ? -7.265 26.691 -46.598 1.00 36.31 818 ASN A C 1
ATOM 6803 O O . ASN A 1 818 ? -7.913 26.941 -45.582 1.00 36.31 818 ASN A O 1
ATOM 6807 N N . ASP A 1 819 ? -5.967 27.004 -46.705 1.00 41.69 819 ASP A N 1
ATOM 6808 C CA . ASP A 1 819 ? -5.170 27.666 -45.664 1.00 41.69 819 ASP A CA 1
ATOM 6809 C C . ASP A 1 819 ? -4.782 29.102 -46.098 1.00 41.69 819 ASP A C 1
ATOM 6811 O O . ASP A 1 819 ? -3.960 29.272 -47.008 1.00 41.69 819 ASP A O 1
ATOM 6815 N N . PRO A 1 820 ? -5.337 30.154 -45.460 1.00 40.25 820 PRO A N 1
ATOM 6816 C CA . PRO A 1 820 ? -5.082 31.557 -45.810 1.00 40.25 820 PRO A CA 1
ATOM 6817 C C . PRO A 1 820 ? -3.636 32.022 -45.580 1.00 40.25 820 PRO A C 1
ATOM 6819 O O . PRO A 1 820 ? -3.213 33.026 -46.159 1.00 40.25 820 PRO A O 1
ATOM 6822 N N . MET A 1 821 ? -2.873 31.333 -44.724 1.00 36.78 821 MET A N 1
ATOM 6823 C CA . MET A 1 821 ? -1.510 31.733 -44.355 1.00 36.78 821 MET A CA 1
ATOM 6824 C C . MET A 1 821 ? -0.514 31.392 -45.474 1.00 36.78 821 MET A C 1
ATOM 6826 O O . MET A 1 821 ? 0.336 32.208 -45.833 1.00 36.78 821 MET A O 1
ATOM 6830 N N . LEU A 1 822 ? -0.691 30.225 -46.101 1.00 41.19 822 LEU A N 1
ATOM 6831 C CA . LEU A 1 822 ? 0.133 29.749 -47.218 1.00 41.19 822 LEU A CA 1
ATOM 6832 C C . LEU A 1 822 ? -0.106 30.542 -48.513 1.00 41.19 822 LEU A C 1
ATOM 6834 O O . LEU A 1 822 ? 0.825 30.745 -49.296 1.00 41.19 822 LEU A O 1
ATOM 6838 N N . GLU A 1 823 ? -1.322 31.051 -48.728 1.00 41.56 823 GLU A N 1
ATOM 6839 C CA . GLU A 1 823 ? -1.631 31.930 -49.864 1.00 41.56 823 GLU A CA 1
ATOM 6840 C C . GLU A 1 823 ? -0.929 33.299 -49.739 1.00 41.56 823 GLU A C 1
ATOM 6842 O O . GLU A 1 823 ? -0.441 33.851 -50.734 1.00 41.56 823 GLU A O 1
ATOM 6847 N N . GLY A 1 824 ? -0.805 33.818 -48.511 1.00 41.72 824 GLY A N 1
ATOM 6848 C CA . GLY A 1 824 ? -0.053 35.037 -48.200 1.00 41.72 824 GLY A CA 1
ATOM 6849 C C . GLY A 1 824 ? 1.452 34.890 -48.442 1.00 41.72 824 GLY A C 1
ATOM 6850 O O . GLY A 1 824 ? 2.061 35.740 -49.098 1.00 41.72 824 GLY A O 1
ATOM 6851 N N . ASP A 1 825 ? 2.042 33.781 -47.998 1.00 44.06 825 ASP A N 1
ATOM 6852 C CA . ASP A 1 825 ? 3.471 33.503 -48.180 1.00 44.06 825 ASP A CA 1
ATOM 6853 C C . ASP A 1 825 ? 3.836 33.240 -49.648 1.00 44.06 825 ASP A C 1
ATOM 6855 O O . ASP A 1 825 ? 4.876 33.704 -50.127 1.00 44.06 825 ASP A O 1
ATOM 6859 N N . PHE A 1 826 ? 2.950 32.597 -50.414 1.00 43.91 826 PHE A N 1
ATOM 6860 C CA . PHE A 1 826 ? 3.159 32.383 -51.848 1.00 43.91 826 PHE A CA 1
ATOM 6861 C C . PHE A 1 826 ? 3.006 33.678 -52.665 1.00 43.91 826 PHE A C 1
ATOM 6863 O O . PHE A 1 826 ? 3.786 33.927 -53.589 1.00 43.91 826 PHE A O 1
ATOM 6870 N N . ARG A 1 827 ? 2.070 34.565 -52.293 1.00 43.91 827 ARG A N 1
ATOM 6871 C CA . ARG A 1 827 ? 1.990 35.926 -52.860 1.00 43.91 827 ARG A CA 1
ATOM 6872 C C . ARG A 1 827 ? 3.247 36.742 -52.560 1.00 43.91 827 ARG A C 1
ATOM 6874 O O . ARG A 1 827 ? 3.751 37.417 -53.457 1.00 43.91 827 ARG A O 1
ATOM 6881 N N . ASN A 1 828 ? 3.787 36.646 -51.346 1.00 45.97 828 ASN A N 1
ATOM 6882 C CA . ASN A 1 828 ? 5.034 37.313 -50.961 1.00 45.97 828 ASN A CA 1
ATOM 6883 C C . ASN A 1 828 ? 6.251 36.756 -51.718 1.00 45.97 828 ASN A C 1
ATOM 6885 O O . ASN A 1 828 ? 7.128 37.522 -52.120 1.00 45.97 828 ASN A O 1
ATOM 6889 N N . TYR A 1 829 ? 6.277 35.449 -51.984 1.00 44.84 829 TYR A N 1
ATOM 6890 C CA . TYR A 1 829 ? 7.290 34.801 -52.819 1.00 44.84 829 TYR A CA 1
ATOM 6891 C C . TYR A 1 829 ? 7.202 35.229 -54.296 1.00 44.84 829 TYR A C 1
ATOM 6893 O O . TYR A 1 829 ? 8.218 35.510 -54.928 1.00 44.84 829 TYR A O 1
ATOM 6901 N N . LEU A 1 830 ? 5.997 35.377 -54.854 1.00 40.88 830 LEU A N 1
ATOM 6902 C CA . LEU A 1 830 ? 5.815 35.884 -56.221 1.00 40.88 830 LEU A CA 1
ATOM 6903 C C . LEU A 1 830 ? 6.144 37.382 -56.342 1.00 40.88 830 LEU A C 1
ATOM 6905 O O . LEU A 1 830 ? 6.721 37.809 -57.342 1.00 40.88 830 LEU A O 1
ATOM 6909 N N . LEU A 1 831 ? 5.840 38.181 -55.315 1.00 45.19 831 LEU A N 1
ATOM 6910 C CA . LEU A 1 831 ? 6.229 39.594 -55.233 1.00 45.19 831 LEU A CA 1
ATOM 6911 C C . LEU A 1 831 ? 7.744 39.776 -55.045 1.00 45.19 831 LEU A C 1
ATOM 6913 O O . LEU A 1 831 ? 8.299 40.764 -55.530 1.00 45.19 831 LEU A O 1
ATOM 6917 N N . SER A 1 832 ? 8.430 38.835 -54.389 1.00 41.34 832 SER A N 1
ATOM 6918 C CA . SER A 1 832 ? 9.894 38.845 -54.280 1.00 41.34 832 SER A CA 1
ATOM 6919 C C . SER A 1 832 ? 10.569 38.401 -55.584 1.00 41.34 832 SER A C 1
ATOM 6921 O O . SER A 1 832 ? 11.541 39.033 -55.998 1.00 41.34 832 SER A O 1
ATOM 6923 N N . ALA A 1 833 ? 9.986 37.439 -56.308 1.00 40.25 833 ALA A N 1
ATOM 6924 C CA . ALA A 1 833 ? 10.395 37.074 -57.668 1.00 40.25 833 ALA A CA 1
ATOM 6925 C C . ALA A 1 833 ? 10.155 38.211 -58.690 1.00 40.25 833 ALA A C 1
ATOM 6927 O O . ALA A 1 833 ? 10.928 38.387 -59.630 1.00 40.25 833 ALA A O 1
ATOM 6928 N N . LYS A 1 834 ? 9.141 39.065 -58.466 1.00 42.78 834 LYS A N 1
ATOM 6929 C CA . LYS A 1 834 ? 8.882 40.284 -59.261 1.00 42.78 834 LYS A CA 1
ATOM 6930 C C . LYS A 1 834 ? 10.051 41.281 -59.216 1.00 42.78 834 LYS A C 1
ATOM 6932 O O . LYS A 1 834 ? 10.277 42.005 -60.181 1.00 42.78 834 LYS A O 1
ATOM 6937 N N . LYS A 1 835 ? 10.813 41.304 -58.114 1.00 40.09 835 LYS A N 1
ATOM 6938 C CA . LYS A 1 835 ? 12.000 42.160 -57.946 1.00 40.09 835 LYS A CA 1
ATOM 6939 C C . LYS A 1 835 ? 13.251 41.621 -58.646 1.00 40.09 835 LYS A C 1
ATOM 6941 O O . LYS A 1 835 ? 14.167 42.407 -58.866 1.00 40.09 835 LYS A O 1
ATOM 6946 N N . SER A 1 836 ? 13.314 40.328 -58.976 1.00 38.44 836 SER A N 1
ATOM 6947 C CA . SER A 1 836 ? 14.534 39.705 -59.508 1.00 38.44 836 SER A CA 1
ATOM 6948 C C . SER A 1 836 ? 14.607 39.629 -61.036 1.00 38.44 836 SER A C 1
ATOM 6950 O O . SER A 1 836 ? 15.707 39.445 -61.545 1.00 38.44 836 SER A O 1
ATOM 6952 N N . GLU A 1 837 ? 13.498 39.784 -61.776 1.00 40.25 837 GLU A N 1
ATOM 6953 C CA . GLU A 1 837 ? 13.487 39.503 -63.231 1.00 40.25 837 GLU A CA 1
ATOM 6954 C C . GLU A 1 837 ? 12.835 40.559 -64.153 1.00 40.25 837 GLU A C 1
ATOM 6956 O O . GLU A 1 837 ? 12.764 40.330 -65.351 1.00 40.25 837 GLU A O 1
ATOM 6961 N N . ASN A 1 838 ? 12.439 41.742 -63.665 1.00 35.06 838 ASN A N 1
ATOM 6962 C CA . ASN A 1 838 ? 12.100 42.915 -64.502 1.00 35.06 838 ASN A CA 1
ATOM 6963 C C . ASN A 1 838 ? 11.087 42.661 -65.657 1.00 35.06 838 ASN A C 1
ATOM 6965 O O . ASN A 1 838 ? 11.275 43.140 -66.775 1.00 35.06 838 ASN A O 1
ATOM 6969 N N . ILE A 1 839 ? 10.008 41.911 -65.398 1.00 38.31 839 ILE A N 1
ATOM 6970 C CA . ILE A 1 839 ? 8.904 41.685 -66.351 1.00 38.31 839 ILE A CA 1
ATOM 6971 C C . ILE A 1 839 ? 7.651 42.410 -65.848 1.00 38.31 839 ILE A C 1
ATOM 6973 O O . ILE A 1 839 ? 7.206 42.188 -64.719 1.00 38.31 839 ILE A O 1
ATOM 6977 N N . ASP A 1 840 ? 7.083 43.267 -66.696 1.00 35.31 840 ASP A N 1
ATOM 6978 C CA . ASP A 1 840 ? 5.925 44.105 -66.386 1.00 35.31 840 ASP A CA 1
ATOM 6979 C C . ASP A 1 840 ? 4.625 43.400 -66.809 1.00 35.31 840 ASP A C 1
ATOM 6981 O O . ASP A 1 840 ? 4.406 43.136 -67.990 1.00 35.31 840 ASP A O 1
ATOM 6985 N N . ILE A 1 841 ? 3.771 43.042 -65.845 1.00 40.28 841 ILE A N 1
ATOM 6986 C CA . ILE A 1 841 ? 2.426 42.501 -66.101 1.00 40.28 841 ILE A CA 1
ATOM 6987 C C . ILE A 1 841 ? 1.451 43.174 -65.130 1.00 40.28 841 ILE A C 1
ATOM 6989 O O . ILE A 1 841 ? 1.665 43.181 -63.912 1.00 40.28 841 ILE A O 1
ATOM 6993 N N . HIS A 1 842 ? 0.386 43.764 -65.678 1.00 36.31 842 HIS A N 1
ATOM 6994 C CA . HIS A 1 842 ? -0.597 44.552 -64.936 1.00 36.31 842 HIS A CA 1
ATOM 6995 C C . HIS A 1 842 ? -1.540 43.657 -64.094 1.00 36.31 842 HIS A C 1
ATOM 6997 O O . HIS A 1 842 ? -2.003 42.630 -64.592 1.00 36.31 842 HIS A O 1
ATOM 7003 N N . PRO A 1 843 ? -1.915 44.040 -62.852 1.00 37.66 843 PRO A N 1
ATOM 7004 C CA . PRO A 1 843 ? -2.615 43.153 -61.905 1.00 37.66 843 PRO A CA 1
ATOM 7005 C C . PRO A 1 843 ? -4.076 42.817 -62.244 1.00 37.66 843 PRO A C 1
ATOM 7007 O O . PRO A 1 843 ? -4.690 42.035 -61.532 1.00 37.66 843 PRO A O 1
ATOM 7010 N N . VAL A 1 844 ? -4.645 43.401 -63.302 1.00 35.81 844 VAL A N 1
ATOM 7011 C CA . VAL A 1 844 ? -6.072 43.250 -63.650 1.00 35.81 844 VAL A CA 1
ATOM 7012 C C . VAL A 1 844 ? -6.310 42.119 -64.669 1.00 35.81 844 VAL A C 1
ATOM 7014 O O . VAL A 1 844 ? -7.446 41.743 -64.905 1.00 35.81 844 VAL A O 1
ATOM 7017 N N . GLN A 1 845 ? -5.261 41.496 -65.225 1.00 41.09 845 GLN A N 1
ATOM 7018 C CA . GLN A 1 845 ? -5.400 40.359 -66.158 1.00 41.09 845 GLN A CA 1
ATOM 7019 C C . GLN A 1 845 ? -5.331 38.971 -65.496 1.00 41.09 845 GLN A C 1
ATOM 7021 O O . GLN A 1 845 ? -5.599 37.966 -66.149 1.00 41.09 845 GLN A O 1
ATOM 7026 N N . MET A 1 846 ? -4.986 38.891 -64.207 1.00 39.81 846 MET A N 1
ATOM 7027 C CA . MET A 1 846 ? -4.741 37.612 -63.532 1.00 39.81 846 MET A CA 1
ATOM 7028 C C . MET A 1 846 ? -6.045 36.909 -63.119 1.00 39.81 846 MET A C 1
ATOM 7030 O O . MET A 1 846 ? -6.150 35.693 -63.261 1.00 39.81 846 MET A O 1
ATOM 7034 N N . ASP A 1 847 ? -7.069 37.659 -62.704 1.00 39.12 847 ASP A N 1
ATOM 7035 C CA . ASP A 1 847 ? -8.368 37.085 -62.325 1.00 39.12 847 ASP A CA 1
ATOM 7036 C C . ASP A 1 847 ? -9.191 36.629 -63.550 1.00 39.12 847 ASP A C 1
ATOM 7038 O O . ASP A 1 847 ? -9.848 35.583 -63.502 1.00 39.12 847 ASP A O 1
ATOM 7042 N N . ASP A 1 848 ? -9.076 37.329 -64.685 1.00 36.72 848 ASP A N 1
ATOM 7043 C CA . ASP A 1 848 ? -9.754 36.962 -65.937 1.00 36.72 848 ASP A CA 1
ATOM 7044 C C . ASP A 1 848 ? -9.140 35.712 -66.596 1.00 36.72 848 ASP A C 1
ATOM 7046 O O . ASP A 1 848 ? -9.874 34.846 -67.088 1.00 36.72 848 ASP A O 1
ATOM 7050 N N . GLU A 1 849 ? -7.811 35.536 -66.544 1.00 39.34 849 GLU A N 1
ATOM 7051 C CA . GLU A 1 849 ? -7.163 34.294 -66.996 1.00 39.34 849 GLU A CA 1
ATOM 7052 C C . GLU A 1 849 ? -7.492 33.100 -66.090 1.00 39.34 849 GLU A C 1
ATOM 7054 O O . GLU A 1 849 ? -7.685 31.985 -66.590 1.00 39.34 849 GLU A O 1
ATOM 7059 N N . ILE A 1 850 ? -7.621 33.308 -64.775 1.00 40.12 850 ILE A N 1
ATOM 7060 C CA . ILE A 1 850 ? -8.026 32.262 -63.823 1.00 40.12 850 ILE A CA 1
ATOM 7061 C C . ILE A 1 850 ? -9.475 31.819 -64.091 1.00 40.12 850 ILE A C 1
ATOM 7063 O O . ILE A 1 850 ? -9.771 30.616 -64.071 1.00 40.12 850 ILE A O 1
ATOM 7067 N N . TYR A 1 851 ? -10.373 32.754 -64.415 1.00 39.78 851 TYR A N 1
ATOM 7068 C CA . TYR A 1 851 ? -11.768 32.458 -64.753 1.00 39.78 851 TYR A CA 1
ATOM 7069 C C . TYR A 1 851 ? -11.911 31.714 -66.097 1.00 39.78 851 TYR A C 1
ATOM 7071 O O . TYR A 1 851 ? -12.605 30.692 -66.179 1.00 39.78 851 TYR A O 1
ATOM 7079 N N . LEU A 1 852 ? -11.194 32.150 -67.142 1.00 36.91 852 LEU A N 1
ATOM 7080 C CA . LEU A 1 852 ? -11.151 31.475 -68.450 1.00 36.91 852 LEU A CA 1
ATOM 7081 C C . LEU A 1 852 ? -10.510 30.078 -68.377 1.00 36.91 852 LEU A C 1
ATOM 7083 O O . LEU A 1 852 ? -10.970 29.150 -69.053 1.00 36.91 852 LEU A O 1
ATOM 7087 N N . SER A 1 853 ? -9.504 29.897 -67.515 1.00 37.50 853 SER A N 1
ATOM 7088 C CA . SER A 1 853 ? -8.827 28.612 -67.292 1.00 37.50 853 SER A CA 1
ATOM 7089 C C . SER A 1 853 ? -9.704 27.612 -66.537 1.00 37.50 853 SER A C 1
ATOM 7091 O O . SER A 1 853 ? -9.762 26.444 -66.928 1.00 37.50 853 SER A O 1
ATOM 7093 N N . LYS A 1 854 ? -10.474 28.065 -65.532 1.00 36.75 854 LYS A N 1
ATOM 7094 C CA . LYS A 1 854 ? -11.500 27.238 -64.866 1.00 36.75 854 LYS A CA 1
ATOM 7095 C C . LYS A 1 854 ? -12.554 26.752 -65.863 1.00 36.75 854 LYS A C 1
ATOM 7097 O O . LYS A 1 854 ? -12.858 25.565 -65.890 1.00 36.75 854 LYS A O 1
ATOM 7102 N N . LYS A 1 855 ? -13.052 27.624 -66.748 1.00 36.66 855 LYS A N 1
ATOM 7103 C CA . LYS A 1 855 ? -14.070 27.260 -67.752 1.00 36.66 855 LYS A CA 1
ATOM 7104 C C . LYS A 1 855 ? -13.546 26.280 -68.818 1.00 36.66 855 LYS A C 1
ATOM 7106 O O . LYS A 1 855 ? -14.295 25.410 -69.258 1.00 36.66 855 LYS A O 1
ATOM 7111 N N . ARG A 1 856 ? -12.264 26.378 -69.205 1.00 36.88 856 ARG A N 1
ATOM 7112 C CA . ARG A 1 856 ? -11.595 25.422 -70.116 1.00 36.88 856 ARG A CA 1
ATOM 7113 C C . ARG A 1 856 ? -11.355 24.054 -69.470 1.00 36.88 856 ARG A C 1
ATOM 7115 O O . ARG A 1 856 ? -11.607 23.043 -70.115 1.00 36.88 856 ARG A O 1
ATOM 7122 N N . MET A 1 857 ? -10.925 24.015 -68.208 1.00 34.88 857 MET A N 1
ATOM 7123 C CA . MET A 1 857 ? -10.659 22.767 -67.475 1.00 34.88 857 MET A CA 1
ATOM 7124 C C . MET A 1 857 ? -11.935 22.010 -67.091 1.00 34.88 857 MET A C 1
ATOM 7126 O O . MET A 1 857 ? -11.973 20.791 -67.222 1.00 34.88 857 MET A O 1
ATOM 7130 N N . THR A 1 858 ? -13.008 22.702 -66.696 1.00 37.22 858 THR A N 1
ATOM 7131 C CA . THR A 1 858 ? -14.300 22.046 -66.419 1.00 37.22 858 THR A CA 1
ATOM 7132 C C . THR A 1 858 ? -14.911 21.442 -67.686 1.00 37.22 858 THR A C 1
ATOM 7134 O O . THR A 1 858 ? -15.541 20.393 -67.616 1.00 37.22 858 THR A O 1
ATOM 7137 N N . LYS A 1 859 ? -14.669 22.051 -68.857 1.00 34.06 859 LYS A N 1
ATOM 7138 C CA . LYS A 1 859 ? -15.067 21.485 -70.154 1.00 34.06 859 LYS A CA 1
ATOM 7139 C C . LYS A 1 859 ? -14.242 20.238 -70.519 1.00 34.06 859 LYS A C 1
ATOM 7141 O O . LYS A 1 859 ? -14.820 19.245 -70.940 1.00 34.06 859 LYS A O 1
ATOM 7146 N N . LEU A 1 860 ? -12.929 20.257 -70.265 1.00 34.94 860 LEU A N 1
ATOM 7147 C CA . LEU A 1 860 ? -12.026 19.108 -70.462 1.00 34.94 860 LEU A CA 1
ATOM 7148 C C . LEU A 1 860 ? -12.309 17.929 -69.514 1.00 34.94 860 LEU A C 1
ATOM 7150 O O . LEU A 1 860 ? -12.037 16.790 -69.865 1.00 34.94 860 LEU A O 1
ATOM 7154 N N . LEU A 1 861 ? -12.854 18.186 -68.321 1.00 37.25 861 LEU A N 1
ATOM 7155 C CA . LEU A 1 861 ? -13.222 17.145 -67.353 1.00 37.25 861 LEU A CA 1
ATOM 7156 C C . LEU A 1 861 ? -14.603 16.519 -67.619 1.00 37.25 861 LEU A C 1
ATOM 7158 O O . LEU A 1 861 ? -14.875 15.432 -67.115 1.00 37.25 861 LEU A O 1
ATOM 7162 N N . HIS A 1 862 ? -15.475 17.188 -68.382 1.00 34.78 862 HIS A N 1
ATOM 7163 C CA . HIS A 1 862 ? -16.797 16.666 -68.755 1.00 34.78 862 HIS A CA 1
ATOM 7164 C C . HIS A 1 862 ? -16.771 15.838 -70.049 1.00 34.78 862 HIS A C 1
ATOM 7166 O O . HIS A 1 862 ? -17.589 14.938 -70.219 1.00 34.78 862 HIS A O 1
ATOM 7172 N N . GLU A 1 863 ? -15.819 16.102 -70.941 1.00 32.66 863 GLU A N 1
ATOM 7173 C CA . GLU A 1 863 ? -15.594 15.326 -72.162 1.00 32.66 863 GLU A CA 1
ATOM 7174 C C . GLU A 1 863 ? -14.570 14.212 -71.861 1.00 32.66 863 GLU A C 1
ATOM 7176 O O . GLU A 1 863 ? -13.372 14.348 -72.099 1.00 32.66 863 GLU A O 1
ATOM 7181 N N . GLN A 1 864 ? -15.035 13.110 -71.259 1.00 45.78 864 GLN A N 1
ATOM 7182 C CA . GLN A 1 864 ? -14.232 11.894 -71.097 1.00 45.78 864 GLN A CA 1
ATOM 7183 C C . GLN A 1 864 ? -13.875 11.312 -72.468 1.00 45.78 864 GLN A C 1
ATOM 7185 O O . GLN A 1 864 ? -14.746 10.757 -73.125 1.00 45.78 864 GLN A O 1
ATOM 7190 N N . GLU A 1 865 ? -12.596 11.335 -72.846 1.00 37.19 865 GLU A N 1
ATOM 7191 C CA . GLU A 1 865 ? -11.981 10.271 -73.646 1.00 37.19 865 GLU A CA 1
ATOM 7192 C C . GLU A 1 865 ? -10.442 10.344 -73.572 1.00 37.19 865 GLU A C 1
ATOM 7194 O O . GLU A 1 865 ? -9.825 11.333 -73.955 1.00 37.19 865 GLU A O 1
ATOM 7199 N N . LYS A 1 866 ? -9.841 9.241 -73.094 1.00 41.25 866 LYS A N 1
ATOM 7200 C CA . LYS A 1 866 ? -8.399 8.911 -73.058 1.00 41.25 866 LYS A CA 1
ATOM 7201 C C . LYS A 1 866 ? -7.513 9.779 -72.154 1.00 41.25 866 LYS A C 1
ATOM 7203 O O . LYS A 1 866 ? -6.891 10.742 -72.586 1.00 41.25 866 LYS A O 1
ATOM 7208 N N . VAL A 1 867 ? -7.349 9.330 -70.908 1.00 35.41 867 VAL A N 1
ATOM 7209 C CA . VAL A 1 867 ? -6.256 9.787 -70.038 1.00 35.41 867 VAL A CA 1
ATOM 7210 C C . VAL A 1 867 ? -5.055 8.850 -70.186 1.00 35.41 867 VAL A C 1
ATOM 7212 O O . VAL A 1 867 ? -5.182 7.631 -70.085 1.00 35.41 867 VAL A O 1
ATOM 7215 N N . ASP A 1 868 ? -3.903 9.464 -70.443 1.00 37.72 868 ASP A N 1
ATOM 7216 C CA . ASP A 1 868 ? -2.559 8.890 -70.466 1.00 37.72 868 ASP A CA 1
ATOM 7217 C C . ASP A 1 868 ? -2.167 8.369 -69.066 1.00 37.72 868 ASP A C 1
ATOM 7219 O O . ASP A 1 868 ? -2.213 9.105 -68.076 1.00 37.72 868 ASP A O 1
ATOM 7223 N N . MET A 1 869 ? -1.806 7.084 -68.982 1.00 29.95 869 MET A N 1
ATOM 7224 C CA . MET A 1 869 ? -1.500 6.367 -67.733 1.00 29.95 869 MET A CA 1
ATOM 7225 C C . MET A 1 869 ? -0.284 6.927 -66.977 1.00 29.95 869 MET A C 1
ATOM 7227 O O . MET A 1 869 ? -0.167 6.702 -65.773 1.00 29.95 869 MET A O 1
ATOM 7231 N N . SER A 1 870 ? 0.573 7.713 -67.635 1.00 32.91 870 SER A N 1
ATOM 7232 C CA . SER A 1 870 ? 1.745 8.345 -67.008 1.00 32.91 870 SER A CA 1
ATOM 7233 C C . SER A 1 870 ? 1.383 9.363 -65.914 1.00 32.91 870 SER A C 1
ATOM 7235 O O . SER A 1 870 ? 2.110 9.518 -64.933 1.00 32.91 870 SER A O 1
ATOM 7237 N N . LEU A 1 871 ? 0.217 10.012 -66.013 1.00 33.59 871 LEU A N 1
ATOM 7238 C CA . LEU A 1 871 ? -0.221 11.018 -65.037 1.00 33.59 871 LEU A CA 1
ATOM 7239 C C . LEU A 1 871 ? -0.778 10.400 -63.739 1.00 33.59 871 LEU A C 1
ATOM 7241 O O . LEU A 1 871 ? -0.826 11.056 -62.695 1.00 33.59 871 LEU A O 1
ATOM 7245 N N . ILE A 1 872 ? -1.237 9.145 -63.803 1.00 35.38 872 ILE A N 1
ATOM 7246 C CA . ILE A 1 872 ? -1.721 8.389 -62.639 1.00 35.38 872 ILE A CA 1
ATOM 7247 C C . ILE A 1 872 ? -0.528 7.843 -61.841 1.00 35.38 872 ILE A C 1
ATOM 7249 O O . ILE A 1 872 ? -0.568 7.859 -60.611 1.00 35.38 872 ILE A O 1
ATOM 7253 N N . GLU A 1 873 ? 0.560 7.463 -62.515 1.00 34.28 873 GLU A N 1
ATOM 7254 C CA . GLU A 1 873 ? 1.811 7.020 -61.883 1.00 34.28 873 GLU A CA 1
ATOM 7255 C C . GLU A 1 873 ? 2.482 8.139 -61.062 1.00 34.28 873 GLU A C 1
ATOM 7257 O O . GLU A 1 873 ? 2.917 7.894 -59.936 1.00 34.28 873 GLU A O 1
ATOM 7262 N N . GLU A 1 874 ? 2.470 9.389 -61.542 1.00 35.75 874 GLU A N 1
ATOM 7263 C CA . GLU A 1 874 ? 2.972 10.547 -60.776 1.00 35.75 874 GLU A CA 1
ATOM 7264 C C . GLU A 1 874 ? 2.122 10.856 -59.532 1.00 35.75 874 GLU A C 1
ATOM 7266 O O . GLU A 1 874 ? 2.658 11.167 -58.461 1.00 35.75 874 GLU A O 1
ATOM 7271 N N . LYS A 1 875 ? 0.792 10.724 -59.637 1.00 36.53 875 LYS A N 1
ATOM 7272 C CA . LYS A 1 875 ? -0.122 10.886 -58.492 1.00 36.53 875 LYS A CA 1
ATOM 7273 C C . LYS A 1 875 ? 0.097 9.808 -57.430 1.00 36.53 875 LYS A C 1
ATOM 7275 O O . LYS A 1 875 ? 0.052 10.121 -56.240 1.00 36.53 875 LYS A O 1
ATOM 7280 N N . PHE A 1 876 ? 0.371 8.573 -57.850 1.00 36.28 876 PHE A N 1
ATOM 7281 C CA . PHE A 1 876 ? 0.642 7.450 -56.950 1.00 36.28 876 PHE A CA 1
ATOM 7282 C C . PHE A 1 876 ? 1.996 7.606 -56.244 1.00 36.28 876 PHE A C 1
ATOM 7284 O O . PHE A 1 876 ? 2.109 7.343 -55.047 1.00 36.28 876 PHE A O 1
ATOM 7291 N N . LEU A 1 877 ? 3.016 8.103 -56.951 1.00 35.78 877 LEU A N 1
ATOM 7292 C CA . LEU A 1 877 ? 4.345 8.345 -56.387 1.00 35.78 877 LEU A CA 1
ATOM 7293 C C . LEU A 1 877 ? 4.305 9.423 -55.290 1.00 35.78 877 LEU A C 1
ATOM 7295 O O . LEU A 1 877 ? 4.869 9.233 -54.213 1.00 35.78 877 LEU A O 1
ATOM 7299 N N . LEU A 1 878 ? 3.576 10.522 -55.513 1.00 34.81 878 LEU A N 1
ATOM 7300 C CA . LEU A 1 878 ? 3.462 11.611 -54.537 1.00 34.81 878 LEU A CA 1
ATOM 7301 C C . LEU A 1 878 ? 2.584 11.245 -53.330 1.00 34.81 878 LEU A C 1
ATOM 7303 O O . LEU A 1 878 ? 2.963 11.573 -52.205 1.00 34.81 878 LEU A O 1
ATOM 7307 N N . SER A 1 879 ? 1.476 10.512 -53.506 1.00 35.16 879 SER A N 1
ATOM 7308 C CA . SER A 1 879 ? 0.682 10.052 -52.351 1.00 35.16 879 SER A CA 1
ATOM 7309 C C . SER A 1 879 ? 1.465 9.062 -51.481 1.00 35.16 879 SER A C 1
ATOM 7311 O O . SER A 1 879 ? 1.396 9.132 -50.255 1.00 35.16 879 SER A O 1
ATOM 7313 N N . SER A 1 880 ? 2.284 8.205 -52.101 1.00 33.66 880 SER A N 1
ATOM 7314 C CA . SER A 1 880 ? 3.181 7.274 -51.402 1.00 33.66 880 SER A CA 1
ATOM 7315 C C . SER A 1 880 ? 4.248 8.007 -50.583 1.00 33.66 880 SER A C 1
ATOM 7317 O O . SER A 1 880 ? 4.521 7.634 -49.442 1.00 33.66 880 SER A O 1
ATOM 7319 N N . ILE A 1 881 ? 4.809 9.091 -51.130 1.00 32.31 881 ILE A N 1
ATOM 7320 C CA . ILE A 1 881 ? 5.823 9.922 -50.463 1.00 32.31 881 ILE A CA 1
ATOM 7321 C C . ILE A 1 881 ? 5.241 10.670 -49.249 1.00 32.31 881 ILE A C 1
ATOM 7323 O O . ILE A 1 881 ? 5.932 10.820 -48.239 1.00 32.31 881 ILE A O 1
ATOM 7327 N N . PHE A 1 882 ? 3.976 11.102 -49.289 1.00 32.53 882 PHE A N 1
ATOM 7328 C CA . PHE A 1 882 ? 3.349 11.799 -48.155 1.00 32.53 882 PHE A CA 1
ATOM 7329 C C . PHE A 1 882 ? 2.732 10.859 -47.107 1.00 32.53 882 PHE A C 1
ATOM 7331 O O . PHE A 1 882 ? 2.761 11.195 -45.920 1.00 32.53 882 PHE A O 1
ATOM 7338 N N . SER A 1 883 ? 2.301 9.645 -47.476 1.00 32.19 883 SER A N 1
ATOM 7339 C CA . SER A 1 883 ? 2.028 8.582 -46.491 1.00 32.19 883 SER A CA 1
ATOM 7340 C C . SER A 1 883 ? 3.293 8.174 -45.722 1.00 32.19 883 SER A C 1
ATOM 7342 O O . SER A 1 883 ? 3.206 7.886 -44.531 1.00 32.19 883 SER A O 1
ATOM 7344 N N . TYR A 1 884 ? 4.475 8.269 -46.344 1.00 30.97 884 TYR A N 1
ATOM 7345 C CA . TYR A 1 884 ? 5.781 8.049 -45.701 1.00 30.97 884 TYR A CA 1
ATOM 7346 C C . TYR A 1 884 ? 6.127 9.089 -44.612 1.00 30.97 884 TYR A C 1
ATOM 7348 O O . TYR A 1 884 ? 7.069 8.894 -43.846 1.00 30.97 884 TYR A O 1
ATOM 7356 N N . ARG A 1 885 ? 5.376 10.200 -44.518 1.00 28.25 885 ARG A N 1
ATOM 7357 C CA . ARG A 1 885 ? 5.569 11.261 -43.509 1.00 28.25 885 ARG A CA 1
ATOM 7358 C C . ARG A 1 885 ? 4.458 11.360 -42.458 1.00 28.25 885 ARG A C 1
ATOM 7360 O O . ARG A 1 885 ? 4.532 12.245 -41.613 1.00 28.25 885 ARG A O 1
ATOM 7367 N N . GLY A 1 886 ? 3.465 10.466 -42.472 1.00 29.86 886 GLY A N 1
ATOM 7368 C CA . GLY A 1 886 ? 2.489 10.341 -41.378 1.00 29.86 886 GLY A CA 1
ATOM 7369 C C . GLY A 1 886 ? 1.604 11.570 -41.123 1.00 29.86 886 GLY A C 1
ATOM 7370 O O . GLY A 1 886 ? 1.246 11.820 -39.979 1.00 29.86 886 GLY A O 1
ATOM 7371 N N . VAL A 1 887 ? 1.257 12.349 -42.155 1.00 30.88 887 VAL A N 1
ATOM 7372 C CA . VAL A 1 887 ? 0.524 13.625 -41.981 1.00 30.88 887 VAL A CA 1
ATOM 7373 C C . VAL A 1 887 ? -1.012 13.489 -42.076 1.00 30.88 887 VAL A C 1
ATOM 7375 O O . VAL A 1 887 ? -1.712 14.440 -41.755 1.00 30.88 887 VAL A O 1
ATOM 7378 N N . PHE A 1 888 ? -1.584 12.328 -42.431 1.00 31.59 888 PHE A N 1
ATOM 7379 C CA . PHE A 1 888 ? -3.049 12.191 -42.564 1.00 31.59 888 PHE A CA 1
ATOM 7380 C C . PHE A 1 888 ? -3.611 10.856 -42.042 1.00 31.59 888 PHE A C 1
ATOM 7382 O O . PHE A 1 888 ? -3.132 9.785 -42.417 1.00 31.59 888 PHE A O 1
ATOM 7389 N N . GLU A 1 889 ? -4.681 10.919 -41.238 1.00 29.83 889 GLU A N 1
ATOM 7390 C CA . GLU A 1 889 ? -5.604 9.798 -41.007 1.00 29.83 889 GLU A CA 1
ATOM 7391 C C . GLU A 1 889 ? -6.632 9.735 -42.147 1.00 29.83 889 GLU A C 1
ATOM 7393 O O . GLU A 1 889 ? -7.345 10.699 -42.414 1.00 29.83 889 GLU A O 1
ATOM 7398 N N . ILE A 1 890 ? -6.719 8.583 -42.815 1.00 35.44 890 ILE A N 1
ATOM 7399 C CA . ILE A 1 890 ? -7.723 8.310 -43.853 1.00 35.44 890 ILE A CA 1
ATOM 7400 C C . ILE A 1 890 ? -9.009 7.811 -43.182 1.00 35.44 890 ILE A C 1
ATOM 7402 O O . ILE A 1 890 ? -8.958 6.900 -42.346 1.00 35.44 890 ILE A O 1
ATOM 7406 N N . SER A 1 891 ? -10.157 8.380 -43.562 1.00 36.06 891 SER A N 1
ATOM 7407 C CA . SER A 1 891 ? -11.457 8.043 -42.980 1.00 36.06 891 SER A CA 1
ATOM 7408 C C . SER A 1 891 ? -11.863 6.585 -43.262 1.00 36.06 891 SER A C 1
ATOM 7410 O O . SER A 1 891 ? -11.415 5.945 -44.216 1.00 36.06 891 SER A O 1
ATOM 7412 N N . LYS A 1 892 ? -12.743 6.029 -42.420 1.00 33.12 892 LYS A N 1
ATOM 7413 C CA . LYS A 1 892 ? -13.200 4.628 -42.516 1.00 33.12 892 LYS A CA 1
ATOM 7414 C C . LYS A 1 892 ? -13.917 4.293 -43.834 1.00 33.12 892 LYS A C 1
ATOM 7416 O O . LYS A 1 892 ? -13.917 3.124 -44.211 1.00 33.12 892 LYS A O 1
ATOM 7421 N N . ASN A 1 893 ? -14.504 5.277 -44.516 1.00 32.53 893 ASN A N 1
ATOM 7422 C CA . ASN A 1 893 ? -15.205 5.057 -45.784 1.00 32.53 893 ASN A CA 1
ATOM 7423 C C . ASN A 1 893 ? -14.230 4.925 -46.966 1.00 32.53 893 ASN A C 1
ATOM 7425 O O . ASN A 1 893 ? -14.424 4.052 -47.808 1.00 32.53 893 ASN A O 1
ATOM 7429 N N . ASP A 1 894 ? -13.122 5.670 -46.958 1.00 35.69 894 ASP A N 1
ATOM 7430 C CA . ASP A 1 894 ? -12.151 5.681 -48.064 1.00 35.69 894 ASP A CA 1
ATOM 7431 C C . ASP A 1 894 ? -11.300 4.396 -48.112 1.00 35.69 894 ASP A C 1
ATOM 7433 O O . ASP A 1 894 ? -10.851 3.962 -49.173 1.00 35.69 894 ASP A O 1
ATOM 7437 N N . ARG A 1 895 ? -11.121 3.708 -46.969 1.00 36.72 895 ARG A N 1
ATOM 7438 C CA . ARG A 1 895 ? -10.444 2.392 -46.926 1.00 36.72 895 ARG A CA 1
ATOM 7439 C C . ARG A 1 895 ? -11.212 1.299 -47.667 1.00 36.72 895 ARG A C 1
ATOM 7441 O O . ARG A 1 895 ? -10.589 0.355 -48.150 1.00 36.72 895 ARG A O 1
ATOM 7448 N N . LYS A 1 896 ? -12.541 1.402 -47.728 1.00 33.94 896 LYS A N 1
ATOM 7449 C CA . LYS A 1 896 ? -13.389 0.397 -48.375 1.00 33.94 896 LYS A CA 1
ATOM 7450 C C . LYS A 1 896 ? -13.343 0.540 -49.900 1.00 33.94 896 LYS A C 1
ATOM 7452 O O . LYS A 1 896 ? -13.167 -0.462 -50.576 1.00 33.94 896 LYS A O 1
ATOM 7457 N N . GLU A 1 897 ? -13.361 1.769 -50.419 1.00 34.06 897 GLU A N 1
ATOM 7458 C CA . GLU A 1 897 ? -13.164 2.031 -51.857 1.00 34.06 897 GLU A CA 1
ATOM 7459 C C . GLU A 1 897 ? -11.751 1.675 -52.342 1.00 34.06 897 GLU A C 1
ATOM 7461 O O . GLU A 1 897 ? -11.592 1.145 -53.440 1.00 34.06 897 GLU A O 1
ATOM 7466 N N . LEU A 1 898 ? -10.720 1.900 -51.518 1.00 33.50 898 LEU A N 1
ATOM 7467 C CA . LEU A 1 898 ? -9.349 1.500 -51.850 1.00 33.50 898 LEU A CA 1
ATOM 7468 C C . LEU A 1 898 ? -9.194 -0.027 -51.911 1.00 33.50 898 LEU A C 1
ATOM 7470 O O . LEU A 1 898 ? -8.553 -0.528 -52.831 1.00 33.50 898 LEU A O 1
ATOM 7474 N N . SER A 1 899 ? -9.807 -0.766 -50.979 1.00 33.97 899 SER A N 1
ATOM 7475 C CA . SER A 1 899 ? -9.784 -2.239 -50.949 1.00 33.97 899 SER A CA 1
ATOM 7476 C C . SER A 1 899 ? -10.340 -2.862 -52.233 1.00 33.97 899 SER A C 1
ATOM 7478 O O . SER A 1 899 ? -9.746 -3.803 -52.754 1.00 33.97 899 SER A O 1
ATOM 7480 N N . ASP A 1 900 ? -11.424 -2.304 -52.775 1.00 34.28 900 ASP A N 1
ATOM 7481 C CA . ASP A 1 900 ? -12.069 -2.812 -53.993 1.00 34.28 900 ASP A CA 1
ATOM 7482 C C . ASP A 1 900 ? -11.248 -2.508 -55.270 1.00 34.28 900 ASP A C 1
ATOM 7484 O O . ASP A 1 900 ? -11.433 -3.147 -56.308 1.00 34.28 900 ASP A O 1
ATOM 7488 N N . TYR A 1 901 ? -10.294 -1.568 -55.202 1.00 33.72 901 TYR A N 1
ATOM 7489 C CA . TYR A 1 901 ? -9.411 -1.197 -56.317 1.00 33.72 901 TYR A CA 1
ATOM 7490 C C . TYR A 1 901 ? -8.122 -2.042 -56.384 1.00 33.72 901 TYR A C 1
ATOM 7492 O O . TYR A 1 901 ? -7.549 -2.213 -57.464 1.00 33.72 901 TYR A O 1
ATOM 7500 N N . TYR A 1 902 ? -7.671 -2.607 -55.255 1.00 35.25 902 TYR A N 1
ATOM 7501 C CA . TYR A 1 902 ? -6.418 -3.376 -55.164 1.00 35.25 902 TYR A CA 1
ATOM 7502 C C . TYR A 1 902 ? -6.497 -4.795 -55.755 1.00 35.25 902 TYR A C 1
ATOM 7504 O O . TYR A 1 902 ? -5.459 -5.352 -56.108 1.00 35.25 902 TYR A O 1
ATOM 7512 N N . GLU A 1 903 ? -7.688 -5.373 -55.947 1.00 34.69 903 GLU A N 1
ATOM 7513 C CA . GLU A 1 903 ? -7.835 -6.732 -56.508 1.00 34.69 903 GLU A CA 1
ATOM 7514 C C . GLU A 1 903 ? -7.497 -6.845 -58.010 1.00 34.69 903 GLU A C 1
ATOM 7516 O O . GLU A 1 903 ? -7.451 -7.951 -58.548 1.00 34.69 903 GLU A O 1
ATOM 7521 N N . LYS A 1 904 ? -7.231 -5.733 -58.714 1.00 33.59 904 LYS A N 1
ATOM 7522 C CA . LYS A 1 904 ? -7.032 -5.730 -60.180 1.00 33.59 904 LYS A CA 1
ATOM 7523 C C . LYS A 1 904 ? -5.630 -5.356 -60.671 1.00 33.59 904 LYS A C 1
ATOM 7525 O O . LYS A 1 904 ? -5.423 -5.333 -61.883 1.00 33.59 904 LYS A O 1
ATOM 7530 N N . ILE A 1 905 ? -4.665 -5.080 -59.790 1.00 35.81 905 ILE A N 1
ATOM 7531 C CA . ILE A 1 905 ? -3.329 -4.608 -60.196 1.00 35.81 905 ILE A CA 1
ATOM 7532 C C . ILE A 1 905 ? -2.247 -5.581 -59.712 1.00 35.81 905 ILE A C 1
ATOM 7534 O O . ILE A 1 905 ? -1.992 -5.713 -58.520 1.00 35.81 905 ILE A O 1
ATOM 7538 N N . ASP A 1 906 ? -1.573 -6.243 -60.656 1.00 35.44 906 ASP A N 1
ATOM 7539 C CA . ASP A 1 906 ? -0.424 -7.117 -60.394 1.00 35.44 906 ASP A CA 1
ATOM 7540 C C . ASP A 1 906 ? 0.852 -6.276 -60.179 1.00 35.44 906 ASP A C 1
ATOM 7542 O O . ASP A 1 906 ? 1.656 -6.036 -61.086 1.00 35.44 906 ASP A O 1
ATOM 7546 N N . VAL A 1 907 ? 1.002 -5.776 -58.948 1.00 33.72 907 VAL A N 1
ATOM 7547 C CA . VAL A 1 907 ? 2.091 -4.888 -58.493 1.00 33.72 907 VAL A CA 1
ATOM 7548 C C . VAL A 1 907 ? 3.483 -5.515 -58.687 1.00 33.72 907 VAL A C 1
ATOM 7550 O O . VAL A 1 907 ? 4.464 -4.803 -58.915 1.00 33.72 907 VAL A O 1
ATOM 7553 N N . PHE A 1 908 ? 3.583 -6.849 -58.691 1.00 31.91 908 PHE A N 1
ATOM 7554 C CA . PHE A 1 908 ? 4.851 -7.566 -58.864 1.00 31.91 908 PHE A CA 1
ATOM 7555 C C . PHE A 1 908 ? 5.461 -7.359 -60.256 1.00 31.91 908 PHE A C 1
ATOM 7557 O O . PHE A 1 908 ? 6.684 -7.275 -60.402 1.00 31.91 908 PHE A O 1
ATOM 7564 N N . LYS A 1 909 ? 4.619 -7.214 -61.284 1.00 31.56 909 LYS A N 1
ATOM 7565 C CA . LYS A 1 909 ? 5.052 -7.043 -62.677 1.00 31.56 909 LYS A CA 1
ATOM 7566 C C . LYS A 1 909 ? 5.583 -5.633 -62.964 1.00 31.56 909 LYS A C 1
ATOM 7568 O O . LYS A 1 909 ? 6.469 -5.466 -63.800 1.00 31.56 909 LYS A O 1
ATOM 7573 N N . ILE A 1 910 ? 5.085 -4.632 -62.237 1.00 34.16 910 ILE A N 1
ATOM 7574 C CA . ILE A 1 910 ? 5.523 -3.231 -62.342 1.00 34.16 910 ILE A CA 1
ATOM 7575 C C . ILE A 1 910 ? 6.853 -3.033 -61.603 1.00 34.16 910 ILE A C 1
ATOM 7577 O O . ILE A 1 910 ? 7.791 -2.458 -62.158 1.00 34.16 910 ILE A O 1
ATOM 7581 N N . MET A 1 911 ? 6.992 -3.596 -60.397 1.00 31.58 911 MET A N 1
ATOM 7582 C CA . MET A 1 911 ? 8.241 -3.510 -59.631 1.00 31.58 911 MET A CA 1
ATOM 7583 C C . MET A 1 911 ? 9.411 -4.257 -60.291 1.00 31.58 911 MET A C 1
ATOM 7585 O O . MET A 1 911 ? 10.542 -3.774 -60.251 1.00 31.58 911 MET A O 1
ATOM 7589 N N . HIS A 1 912 ? 9.151 -5.386 -60.962 1.00 32.34 912 HIS A N 1
ATOM 7590 C CA . HIS A 1 912 ? 10.184 -6.114 -61.706 1.00 32.34 912 HIS A CA 1
ATOM 7591 C C . HIS A 1 912 ? 10.703 -5.320 -62.926 1.00 32.34 912 HIS A C 1
ATOM 7593 O O . HIS A 1 912 ? 11.883 -5.420 -63.269 1.00 32.34 912 HIS A O 1
ATOM 7599 N N . ASN A 1 913 ? 9.865 -4.500 -63.568 1.00 31.38 913 ASN A N 1
ATOM 7600 C CA . ASN A 1 913 ? 10.288 -3.664 -64.697 1.00 31.38 913 ASN A CA 1
ATOM 7601 C C . ASN A 1 913 ? 11.062 -2.412 -64.249 1.00 31.38 913 ASN A C 1
ATOM 7603 O O . ASN A 1 913 ? 12.007 -2.015 -64.927 1.00 31.38 913 ASN A O 1
ATOM 7607 N N . LEU A 1 914 ? 10.729 -1.839 -63.087 1.00 31.55 914 LEU A N 1
ATOM 7608 C CA . LEU A 1 914 ? 11.415 -0.665 -62.526 1.00 31.55 914 LEU A CA 1
ATOM 7609 C C . LEU A 1 914 ? 12.804 -0.981 -61.943 1.00 31.55 914 LEU A C 1
ATOM 7611 O O . LEU A 1 914 ? 13.689 -0.127 -61.971 1.00 31.55 914 LEU A O 1
ATOM 7615 N N . ALA A 1 915 ? 13.035 -2.209 -61.469 1.00 32.41 915 ALA A N 1
ATOM 7616 C CA . ALA A 1 915 ? 14.339 -2.636 -60.949 1.00 32.41 915 ALA A CA 1
ATOM 7617 C C . ALA A 1 915 ? 15.441 -2.749 -62.029 1.00 32.41 915 ALA A C 1
ATOM 7619 O O . ALA A 1 915 ? 16.622 -2.788 -61.692 1.00 32.41 915 ALA A O 1
ATOM 7620 N N . ASN A 1 916 ? 15.076 -2.781 -63.318 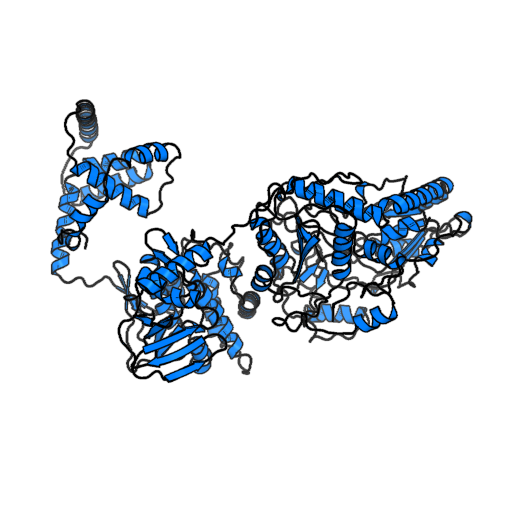1.00 29.69 916 ASN A N 1
ATOM 7621 C CA . ASN A 1 916 ? 16.010 -3.000 -64.430 1.00 29.69 916 ASN A CA 1
ATOM 7622 C C . ASN A 1 916 ? 16.477 -1.720 -65.144 1.00 29.69 916 ASN A C 1
ATOM 7624 O O . ASN A 1 916 ? 17.303 -1.798 -66.054 1.00 29.69 916 ASN A O 1
ATOM 7628 N N . THR A 1 917 ? 16.000 -0.540 -64.750 1.00 31.47 917 THR A N 1
ATOM 7629 C CA . THR A 1 917 ? 16.446 0.734 -65.335 1.00 31.47 917 THR A CA 1
ATOM 7630 C C . THR A 1 917 ? 17.410 1.450 -64.396 1.00 31.47 917 THR A C 1
ATOM 7632 O O . THR A 1 917 ? 17.000 2.141 -63.466 1.00 31.47 917 THR A O 1
ATOM 7635 N N . SER A 1 918 ? 18.711 1.315 -64.671 1.00 27.97 918 SER A N 1
ATOM 7636 C CA . SER A 1 918 ? 19.818 1.955 -63.938 1.00 27.97 918 SER A CA 1
ATOM 7637 C C . SER A 1 918 ? 19.795 3.491 -63.964 1.00 27.97 918 SER A C 1
ATOM 7639 O O . SER A 1 918 ? 20.585 4.136 -63.290 1.00 27.97 918 SER A O 1
ATOM 7641 N N . THR A 1 919 ? 18.903 4.100 -64.739 1.00 32.06 919 THR A N 1
ATOM 7642 C CA . THR A 1 919 ? 18.875 5.541 -65.003 1.00 32.06 919 THR A CA 1
ATOM 7643 C C . THR A 1 919 ? 18.133 6.375 -63.964 1.00 32.06 919 THR A C 1
ATOM 7645 O O . THR A 1 919 ? 18.384 7.573 -63.908 1.00 32.06 919 THR A O 1
ATOM 7648 N N . LEU A 1 920 ? 17.248 5.805 -63.136 1.00 31.12 920 LEU A N 1
ATOM 7649 C CA . LEU A 1 920 ? 16.457 6.609 -62.188 1.00 31.12 920 LEU A CA 1
ATOM 7650 C C . LEU A 1 920 ? 17.204 6.891 -60.870 1.00 31.12 920 LEU A C 1
ATOM 7652 O O . LEU A 1 920 ? 17.070 7.976 -60.309 1.00 31.12 920 LEU A O 1
ATOM 7656 N N . PHE A 1 921 ? 18.037 5.955 -60.405 1.00 33.22 921 PHE A N 1
ATOM 7657 C CA . PHE A 1 921 ? 18.849 6.142 -59.194 1.00 33.22 921 PHE A CA 1
ATOM 7658 C C . PHE A 1 921 ? 19.956 7.191 -59.386 1.00 33.22 921 PHE A C 1
ATOM 7660 O O . PHE A 1 921 ? 20.242 7.941 -58.460 1.00 33.22 921 PHE A O 1
ATOM 7667 N N . ASP A 1 922 ? 20.488 7.321 -60.605 1.00 29.58 922 ASP A N 1
ATOM 7668 C CA . ASP A 1 922 ? 21.457 8.364 -60.977 1.00 29.58 922 ASP A CA 1
ATOM 7669 C C . ASP A 1 922 ? 20.813 9.747 -61.221 1.00 29.58 922 ASP A C 1
ATOM 7671 O O . ASP A 1 922 ? 21.522 10.733 -61.431 1.00 29.58 922 ASP A O 1
ATOM 7675 N N . LEU A 1 923 ? 19.476 9.825 -61.242 1.00 29.88 923 LEU A N 1
ATOM 7676 C CA . LEU A 1 923 ? 18.700 11.052 -61.475 1.00 29.88 923 LEU A CA 1
ATOM 7677 C C . LEU A 1 923 ? 18.051 11.610 -60.196 1.00 29.88 923 LEU A C 1
ATOM 7679 O O . LEU A 1 923 ? 17.705 12.790 -60.171 1.00 29.88 923 LEU A O 1
ATOM 7683 N N . LEU A 1 924 ? 17.882 10.779 -59.160 1.00 32.22 924 LEU A N 1
ATOM 7684 C CA . LEU A 1 924 ? 17.361 11.166 -57.839 1.00 32.22 924 LEU A CA 1
ATOM 7685 C C . LEU A 1 924 ? 18.458 11.535 -56.819 1.00 32.22 924 LEU A C 1
ATOM 7687 O O . LEU A 1 924 ? 18.131 12.125 -55.789 1.00 32.22 924 LEU A O 1
ATOM 7691 N N . PHE A 1 925 ? 19.721 11.203 -57.099 1.00 27.58 925 PHE A N 1
ATOM 7692 C CA . PHE A 1 925 ? 20.909 11.667 -56.366 1.00 27.58 925 PHE A CA 1
ATOM 7693 C C . PHE A 1 925 ? 21.444 12.969 -56.973 1.00 27.58 925 PHE A C 1
ATOM 7695 O O . PHE A 1 925 ? 21.909 13.834 -56.195 1.00 27.58 925 PHE A O 1
#

Sequence (925 aa):
MTNTDYYLSKEDCDKASREYKNSNSRYRNFCQTYFTAGDEEQFDKARDWSNSRTPKDEVKCQTEFQFDIWNGYVSAEADSITNTFAYIFHKLKKGIYVRIKDNKIASFLPFSKAKFVNEWSEKIRVHPKYKDTIEFLKHINEMEGRHFNEHRVNKFTDEWYANNCLIRYEFPLSEGDTGTSHMKNMLEELCQNRHVPDLEFFVNRRDFPLLKRDGTEPYEHMFDSDNVPLLSHNYEKYAPILSSVSKKNFADLPIPTIDDWARVKLYEGAFFSKTQNRQYSGNFSVPWEDRKPTAIFRGGSTGAGTTIDTNPRLKAAYISSLNERDCLGIPYLDAGITDWNLRPRKLKGEKYLQTIEISNLPFSLVSKLSPEEQCKYRYILHIEGHVCAFRLSLELSMGSTILLVESEYKLWFFHLLKPYEHYVPVKKDLSDLMDKIKWCRENDGKCKDIAYNAKIFFEKYLNKNGILDYLQSLLSQTKKAVGELLYPEKKPVHLLHEQECDWVKKNCIFKHPFEKKRLITTTKNTEIYSCDGYIIKYSKEKKAELLRDVFVFVQGGLKDIPNFVNIHGIDKDGGVIMDKIDGMTLLDWFKKEYNETEFVSILSQIALALHIAQNKSGFVHNDLMPWNVIIQKRKDTFEPEYNIFDKVYRLRPTRLYPVIIDYGKSHIVADNRHHGFINPFKMQSLRDILMLSFSSISSLVCVRKGEKSFLKPKEEQFLINLVNFFCQPTIMPQKFHSFTKMRHFIATHSSFSILTCLNMDDSKNNLNFLQYMQQFHHNAFSIQEPNWNRPVQQKAKKLPTLLFKNKLFVYYFFQQLNDPMLEGDFRNYLLSAKKSENIDIHPVQMDDEIYLSKKRMTKLLHEQEKVDMSLIEEKFLLSSIFSYRGVFEISKNDRKELSDYYEKIDVFKIMHNLANTSTLFDLLF

InterPro domains:
  IPR006598 Glycosyl transferase CAP10 domain [PF05686] (189-477)
  IPR006598 Glycosyl transferase CAP10 domain [SM00672] (195-482)
  IPR011009 Protein kinase-like domain superfamily [SSF56112] (546-674)
  IPR051091 Protein O-Glucosyltransferase/Glycosyltransferase 90 [PTHR12203] (15-495)

pLDDT: mean 79.19, std 21.16, range [27.58, 98.88]

Foldseek 3Di:
DQLDLWDLDLVVLVVVLPDFDAQEPVARLRRASHNAAQDPVSVVVQDDQDFADPDPDAFDFPDADDDPAFLLLFQFAQVQAVLQCCQCCAAVFWWWKWWAGPLATPDTHTYGHQLYFYDQLVLAAADVVQVGPLSVVCVLCVVQVHDDDPQQFQPRSRSWHDLQFFIDGTPPDRDDHPLSSLVNVLSRVLSVPGRFDGFIAIEDPGQFAAAFSVQAGRSCLSVLHRPHHDLDSRDSHHGAYAYQKDFPRGNHHFAPGSLLSQLQVVVVSIHGHPCNPAPLDDPLPDDLVQAQLAEEEEEAQFAQDQDLQRGVLLVLQVVVVVQDADPVSRGRYDGFHAYYPQGWTRGRPDSHIDGHDPVVRPDDHDHDDHLNRNLSHQEYEAADGRAGDSCLLSNLQNLHAYAYEDGSMDGNCRVVDDDLQQHDYAYNRNPCVSVSSVVCVVVVVSSSNNSVSSNVVSVQQSHSVNSSSSVRNSSSVSCVRNDTHDRDPDDPLVVLLVVLLVVQVVPQEDPDDFPDWAWDDDDPFWTWTDTDQKIWIDGPPPLSLQSLLVSCCVQLVLQPQFQEWAWRGAYPVSTTITGDDPAAFLLVCLLPPDDPLVVLLALLSVLLSLVVSCVRWVKDQLQQESRQKGKDFAPDWDWDWHDDPQKIKTFDTDRIGIHGHRRSQMWTHGPNDINGPDDRPDRDQCLNSLNHLLNSLLSSCVSCPPPPDDDDVLVLVLSQLLNQVQDDVQQHNDRDPGSVVSNSVSVSCVVCVSSSVTPGDPVDHSVVSSVSNCVVPPRRIDMDGDPDPPVVVVVVVCVVVVVVVCPPPVVVVVVVVVDPVVVVVVVVVVVVVCVVPVDDDDPPVPVVVVVVVVVVVVVVVVPDDDDDCVVVVVVVVVVVVVVVVVPDDDDPVVVVVVVVVVVPDPVVVVVVVVVPDPPVVVVVD